Protein AF-0000000072613106 (afdb_homodimer)

Structure (mmCIF, N/CA/C/O backbone):
data_AF-0000000072613106-model_v1
#
loop_
_entity.id
_entity.type
_entity.pdbx_description
1 polymer 'Uncharacterized protein'
#
loop_
_atom_site.group_PDB
_atom_site.id
_atom_site.type_symbol
_atom_site.label_atom_id
_atom_site.label_alt_id
_atom_site.label_comp_id
_atom_site.label_asym_id
_atom_site.label_entity_id
_atom_site.label_seq_id
_atom_site.pdbx_PDB_ins_code
_atom_site.Cartn_x
_atom_site.Cartn_y
_atom_site.Cartn_z
_atom_site.occupancy
_atom_site.B_iso_or_equiv
_atom_site.auth_seq_id
_atom_site.auth_comp_id
_atom_site.auth_asym_id
_atom_site.auth_atom_id
_atom_site.pdbx_PDB_model_num
ATOM 1 N N . MET A 1 1 ? 13.992 -13 -11.875 1 25.44 1 MET A N 1
ATOM 2 C CA . MET A 1 1 ? 15.203 -13.344 -12.617 1 25.44 1 MET A CA 1
ATOM 3 C C . MET A 1 1 ? 14.852 -13.852 -14.016 1 25.44 1 MET A C 1
ATOM 5 O O . MET A 1 1 ? 14.164 -14.859 -14.156 1 25.44 1 MET A O 1
ATOM 9 N N . GLU A 1 2 ? 14.656 -12.883 -14.906 1 27.75 2 GLU A N 1
ATOM 10 C CA . GLU A 1 2 ? 14.312 -13.25 -16.266 1 27.75 2 GLU A CA 1
ATOM 11 C C . GLU A 1 2 ? 15.438 -14.047 -16.922 1 27.75 2 GLU A C 1
ATOM 13 O O . GLU A 1 2 ? 16.578 -13.594 -16.969 1 27.75 2 GLU A O 1
ATOM 18 N N . PHE A 1 3 ? 15.352 -15.25 -17 1 28.19 3 PHE A N 1
ATOM 19 C CA . PHE A 1 3 ? 16.328 -16.188 -17.531 1 28.19 3 PHE A CA 1
ATOM 20 C C . PHE A 1 3 ? 16.359 -16.125 -19.062 1 28.19 3 PHE A C 1
ATOM 22 O O . PHE A 1 3 ? 15.414 -16.562 -19.719 1 28.19 3 PHE A O 1
ATOM 29 N N . GLN A 1 4 ? 16.906 -15.07 -19.578 1 29.38 4 GLN A N 1
ATOM 30 C CA . GLN A 1 4 ? 17.109 -15.25 -21.016 1 29.38 4 GLN A CA 1
ATOM 31 C C . GLN A 1 4 ? 18.203 -16.281 -21.281 1 29.38 4 GLN A C 1
ATOM 33 O O . GLN A 1 4 ? 19.266 -16.234 -20.672 1 29.38 4 GLN A O 1
ATOM 38 N N . ILE A 1 5 ? 17.875 -17.312 -21.875 1 29.98 5 ILE A N 1
ATOM 39 C CA . ILE A 1 5 ? 18.781 -18.375 -22.281 1 29.98 5 ILE A CA 1
ATOM 40 C C . ILE A 1 5 ? 19.797 -17.844 -23.281 1 29.98 5 ILE A C 1
ATOM 42 O O . ILE A 1 5 ? 19.422 -17.281 -24.312 1 29.98 5 ILE A O 1
ATOM 46 N N . PRO A 1 6 ? 20.969 -17.469 -22.828 1 29.58 6 PRO A N 1
ATOM 47 C CA . PRO A 1 6 ? 21.953 -17.047 -23.828 1 29.58 6 PRO A CA 1
ATOM 48 C C . PRO A 1 6 ? 22.141 -18.062 -24.953 1 29.58 6 PRO A C 1
ATOM 50 O O . PRO A 1 6 ? 21.922 -19.25 -24.75 1 29.58 6 PRO A O 1
ATOM 53 N N . GLU A 1 7 ? 22.219 -17.609 -26.141 1 28.64 7 GLU A N 1
ATOM 54 C CA . GLU A 1 7 ? 22.578 -18.375 -27.328 1 28.64 7 GLU A CA 1
ATOM 55 C C . GLU A 1 7 ? 23.953 -19.031 -27.172 1 28.64 7 GLU A C 1
ATOM 57 O O . GLU A 1 7 ? 24.938 -18.344 -26.891 1 28.64 7 GLU A O 1
ATOM 62 N N . ILE A 1 8 ? 24.016 -20.234 -26.688 1 28.91 8 ILE A N 1
ATOM 63 C CA . ILE A 1 8 ? 25.234 -21.031 -26.594 1 28.91 8 ILE A CA 1
ATOM 64 C C . ILE A 1 8 ? 25.953 -21.016 -27.938 1 28.91 8 ILE A C 1
ATOM 66 O O . ILE A 1 8 ? 25.438 -21.516 -28.938 1 28.91 8 ILE A O 1
ATOM 70 N N . SER A 1 9 ? 26.75 -20 -28.25 1 27.58 9 SER A N 1
ATOM 71 C CA . SER A 1 9 ? 27.641 -20.094 -29.406 1 27.58 9 SER A CA 1
ATOM 72 C C . SER A 1 9 ? 28.547 -21.312 -29.297 1 27.58 9 SER A C 1
ATOM 74 O O . SER A 1 9 ? 29.25 -21.5 -28.312 1 27.58 9 SER A O 1
ATOM 76 N N . THR A 1 10 ? 28.312 -22.344 -30.062 1 28.14 10 THR A N 1
ATOM 77 C CA . THR A 1 10 ? 29 -23.609 -30.359 1 28.14 10 THR A CA 1
ATOM 78 C C . THR A 1 10 ? 30.406 -23.359 -30.891 1 28.14 10 THR A C 1
ATOM 80 O O . THR A 1 10 ? 30.578 -23.016 -32.062 1 28.14 10 THR A O 1
ATOM 83 N N . ASN A 1 11 ? 31.328 -22.766 -30.312 1 27.09 11 ASN A N 1
ATOM 84 C CA . ASN A 1 11 ? 32.656 -22.984 -30.859 1 27.09 11 ASN A CA 1
ATOM 85 C C . ASN A 1 11 ? 33 -24.469 -30.906 1 27.09 11 ASN A C 1
ATOM 87 O O . ASN A 1 11 ? 32.844 -25.172 -29.922 1 27.09 11 ASN A O 1
ATOM 91 N N . LYS A 1 12 ? 33.406 -25.125 -32.156 1 33.34 12 LYS A N 1
ATOM 92 C CA . LYS A 1 12 ? 33.688 -26.391 -32.812 1 33.34 12 LYS A CA 1
ATOM 93 C C . LYS A 1 12 ? 34.938 -27.062 -32.219 1 33.34 12 LYS A C 1
ATOM 95 O O . LYS A 1 12 ? 35.531 -27.938 -32.844 1 33.34 12 LYS A O 1
ATOM 100 N N . THR A 1 13 ? 35.656 -26.688 -31.297 1 31.84 13 THR A N 1
ATOM 101 C CA . THR A 1 13 ? 36.75 -27.641 -31.109 1 31.84 13 THR A CA 1
ATOM 102 C C . THR A 1 13 ? 36.188 -29.016 -30.766 1 31.84 13 THR A C 1
ATOM 104 O O . THR A 1 13 ? 35.375 -29.156 -29.859 1 31.84 13 THR A O 1
ATOM 107 N N . GLY A 1 14 ? 36.219 -30.094 -31.703 1 31.05 14 GLY A N 1
ATOM 108 C CA . GLY A 1 14 ? 35.875 -31.5 -31.844 1 31.05 14 GLY A CA 1
ATOM 109 C C . GLY A 1 14 ? 36.25 -32.344 -30.625 1 31.05 14 GLY A C 1
ATOM 110 O O . GLY A 1 14 ? 36.562 -33.531 -30.75 1 31.05 14 GLY A O 1
ATOM 111 N N . HIS A 1 15 ? 36.75 -31.938 -29.531 1 32.53 15 HIS A N 1
ATOM 112 C CA . HIS A 1 15 ? 36.969 -33.062 -28.609 1 32.53 15 HIS A CA 1
ATOM 113 C C . HIS A 1 15 ? 35.688 -33.906 -28.516 1 32.53 15 HIS A C 1
ATOM 115 O O . HIS A 1 15 ? 34.625 -33.406 -28.203 1 32.53 15 HIS A O 1
ATOM 121 N N . ASN A 1 16 ? 35.562 -35 -29.359 1 35.25 16 ASN A N 1
ATOM 122 C CA . ASN A 1 16 ? 34.656 -36.156 -29.328 1 35.25 16 ASN A CA 1
ATOM 123 C C . ASN A 1 16 ? 34.375 -36.594 -27.891 1 35.25 16 ASN A C 1
ATOM 125 O O . ASN A 1 16 ? 35.094 -37.438 -27.359 1 35.25 16 ASN A O 1
ATOM 129 N N . LEU A 1 17 ? 34.344 -35.875 -26.859 1 36.47 17 LEU A N 1
ATOM 130 C CA . LEU A 1 17 ? 33.969 -36.5 -25.594 1 36.47 17 LEU A CA 1
ATOM 131 C C . LEU A 1 17 ? 32.781 -37.438 -25.766 1 36.47 17 LEU A C 1
ATOM 133 O O . LEU A 1 17 ? 31.75 -37.031 -26.312 1 36.47 17 LEU A O 1
ATOM 137 N N . ASN A 1 18 ? 33 -38.719 -26 1 42.12 18 ASN A N 1
ATOM 138 C CA . ASN A 1 18 ? 32.094 -39.844 -25.859 1 42.12 18 ASN A CA 1
ATOM 139 C C . ASN A 1 18 ? 31.109 -39.625 -24.719 1 42.12 18 ASN A C 1
ATOM 141 O O . ASN A 1 18 ? 30.719 -40.562 -24.031 1 42.12 18 ASN A O 1
ATOM 145 N N . CYS A 1 19 ? 31.094 -38.562 -24.188 1 51.5 19 CYS A N 1
ATOM 146 C CA . CYS A 1 19 ? 30.156 -38.312 -23.109 1 51.5 19 CYS A CA 1
ATOM 147 C C . CYS A 1 19 ? 28.719 -38.438 -23.609 1 51.5 19 CYS A C 1
ATOM 149 O O . CYS A 1 19 ? 28.312 -37.75 -24.547 1 51.5 19 CYS A O 1
ATOM 151 N N . SER A 1 20 ? 28.172 -39.656 -23.5 1 61.25 20 SER A N 1
ATOM 152 C CA . SER A 1 20 ? 26.797 -40 -23.875 1 61.25 20 SER A CA 1
ATOM 153 C C . SER A 1 20 ? 25.781 -39.344 -22.953 1 61.25 20 SER A C 1
ATOM 155 O O . SER A 1 20 ? 24.672 -39.844 -22.797 1 61.25 20 SER A O 1
ATOM 157 N N . CYS A 1 21 ? 26.344 -38.25 -22.391 1 75.69 21 CYS A N 1
ATOM 158 C CA . CYS A 1 21 ? 25.328 -37.656 -21.531 1 75.69 21 CYS A CA 1
ATOM 159 C C . CYS A 1 21 ? 24.328 -36.844 -22.359 1 75.69 21 CYS A C 1
ATOM 161 O O . CYS A 1 21 ? 24.594 -36.531 -23.516 1 75.69 21 CYS A O 1
ATOM 163 N N . PHE A 1 22 ? 23.141 -36.688 -21.969 1 84.19 22 PHE A N 1
ATOM 164 C CA . PHE A 1 22 ? 22.031 -36.094 -22.672 1 84.19 22 PHE A CA 1
ATOM 165 C C . PHE A 1 22 ? 22.406 -34.688 -23.203 1 84.19 22 PHE A C 1
ATOM 167 O O . PHE A 1 22 ? 22.031 -34.312 -24.312 1 84.19 22 PHE A O 1
ATOM 174 N N . PHE A 1 23 ? 23.25 -33.938 -22.562 1 79.19 23 PHE A N 1
ATOM 175 C CA . PHE A 1 23 ? 23.578 -32.594 -22.938 1 79.19 23 PHE A CA 1
ATOM 176 C C . PHE A 1 23 ? 24.594 -32.562 -24.078 1 79.19 23 PHE A C 1
ATOM 178 O O . PHE A 1 23 ? 24.594 -31.656 -24.906 1 79.19 23 PHE A O 1
ATOM 185 N N . CYS A 1 24 ? 25.391 -33.562 -24.016 1 76.25 24 CYS A N 1
ATOM 186 C CA . CYS A 1 24 ? 26.297 -33.719 -25.156 1 76.25 24 CYS A CA 1
ATOM 187 C C . CYS A 1 24 ? 25.516 -34.062 -26.422 1 76.25 24 CYS A C 1
ATOM 189 O O . CYS A 1 24 ? 25.875 -33.625 -27.516 1 76.25 24 CYS A O 1
ATOM 191 N N . ILE A 1 25 ? 24.547 -34.906 -26.203 1 85.88 25 ILE A N 1
ATOM 192 C CA . ILE A 1 25 ? 23.672 -35.25 -27.328 1 85.88 25 ILE A CA 1
ATOM 193 C C . ILE A 1 25 ? 23.047 -34 -27.906 1 85.88 25 ILE A C 1
ATOM 195 O O . ILE A 1 25 ? 22.984 -33.812 -29.125 1 85.88 25 ILE A O 1
ATOM 199 N N . LEU A 1 26 ? 22.625 -33.062 -27.078 1 85.94 26 LEU A N 1
ATOM 200 C CA . LEU A 1 26 ? 21.953 -31.828 -27.484 1 85.94 26 LEU A CA 1
ATOM 201 C C . LEU A 1 26 ? 22.922 -30.922 -28.25 1 85.94 26 LEU A C 1
ATOM 203 O O . LEU A 1 26 ? 22.484 -30.109 -29.078 1 85.94 26 LEU A O 1
ATOM 207 N N . SER A 1 27 ? 24.234 -31.109 -27.984 1 78.81 27 SER A N 1
ATOM 208 C CA . SER A 1 27 ? 25.25 -30.266 -28.609 1 78.81 27 SER A CA 1
ATOM 209 C C . SER A 1 27 ? 25.672 -30.828 -29.969 1 78.81 27 SER A C 1
ATOM 211 O O . SER A 1 27 ? 26.5 -30.219 -30.656 1 78.81 27 SER A O 1
ATOM 213 N N . GLU A 1 28 ? 25.141 -31.984 -30.297 1 82.31 28 GLU A N 1
ATOM 214 C CA . GLU A 1 28 ? 25.422 -32.594 -31.609 1 82.31 28 GLU A CA 1
ATOM 215 C C . GLU A 1 28 ? 25 -31.656 -32.75 1 82.31 28 GLU A C 1
ATOM 217 O O . GLU A 1 28 ? 23.875 -31.141 -32.75 1 82.31 28 GLU A O 1
ATOM 222 N N . THR A 1 29 ? 25.891 -31.344 -33.688 1 83.44 29 THR A N 1
ATOM 223 C CA . THR A 1 29 ? 25.703 -30.328 -34.719 1 83.44 29 THR A CA 1
ATOM 224 C C . THR A 1 29 ? 24.922 -30.906 -35.906 1 83.44 29 THR A C 1
ATOM 226 O O . THR A 1 29 ? 24.281 -30.156 -36.656 1 83.44 29 THR A O 1
ATOM 229 N N . VAL A 1 30 ? 25.062 -32.219 -36.156 1 88.94 30 VAL A N 1
ATOM 230 C CA . VAL A 1 30 ? 24.328 -32.844 -37.25 1 88.94 30 VAL A CA 1
ATOM 231 C C . VAL A 1 30 ? 22.906 -33.188 -36.812 1 88.94 30 VAL A C 1
ATOM 233 O O . VAL A 1 30 ? 22.703 -34.062 -35.969 1 88.94 30 VAL A O 1
ATOM 236 N N . PRO A 1 31 ? 21.938 -32.625 -37.375 1 89.81 31 PRO A N 1
ATOM 237 C CA . PRO A 1 31 ? 20.562 -32.719 -36.906 1 89.81 31 PRO A CA 1
ATOM 238 C C . PRO A 1 31 ? 20.016 -34.156 -36.969 1 89.81 31 PRO A C 1
ATOM 240 O O . PRO A 1 31 ? 19.328 -34.594 -36.031 1 89.81 31 PRO A O 1
ATOM 243 N N . SER A 1 32 ? 20.344 -34.875 -38 1 91.56 32 SER A N 1
ATOM 244 C CA . SER A 1 32 ? 19.812 -36.219 -38.125 1 91.56 32 SER A CA 1
ATOM 245 C C . SER A 1 32 ? 20.375 -37.156 -37.062 1 91.56 32 SER A C 1
ATOM 247 O O . SER A 1 32 ? 19.656 -37.969 -36.5 1 91.56 32 SER A O 1
ATOM 249 N N . VAL A 1 33 ? 21.625 -36.938 -36.75 1 91.56 33 VAL A N 1
ATOM 250 C CA . VAL A 1 33 ? 22.266 -37.75 -35.719 1 91.56 33 VAL A CA 1
ATOM 251 C C . VAL A 1 33 ? 21.75 -37.344 -34.344 1 91.56 33 VAL A C 1
ATOM 253 O O . VAL A 1 33 ? 21.469 -38.219 -33.531 1 91.56 33 VAL A O 1
ATOM 256 N N . ARG A 1 34 ? 21.578 -36.125 -34.156 1 92.31 34 ARG A N 1
ATOM 257 C CA . ARG A 1 34 ? 21.078 -35.594 -32.875 1 92.31 34 ARG A CA 1
ATOM 258 C C . ARG A 1 34 ? 19.672 -36.125 -32.594 1 92.31 34 ARG A C 1
ATOM 260 O O . ARG A 1 34 ? 19.422 -36.625 -31.484 1 92.31 34 ARG A O 1
ATOM 267 N N . ARG A 1 35 ? 18.859 -36.125 -33.562 1 94.56 35 ARG A N 1
ATOM 268 C CA . ARG A 1 35 ? 17.469 -36.562 -33.406 1 94.56 35 ARG A CA 1
ATOM 269 C C . ARG A 1 35 ? 17.406 -38.062 -33.094 1 94.56 35 ARG A C 1
ATOM 271 O O . ARG A 1 35 ? 16.625 -38.469 -32.219 1 94.56 35 ARG A O 1
ATOM 278 N N . THR A 1 36 ? 18.219 -38.781 -33.781 1 94.62 36 THR A N 1
ATOM 279 C CA . THR A 1 36 ? 18.219 -40.219 -33.562 1 94.62 36 THR A CA 1
ATOM 280 C C . THR A 1 36 ? 18.703 -40.531 -32.125 1 94.62 36 THR A C 1
ATOM 282 O O . THR A 1 36 ? 18.141 -41.406 -31.469 1 94.62 36 THR A O 1
ATOM 285 N N . LYS A 1 37 ? 19.609 -39.812 -31.734 1 93.56 37 LYS A N 1
ATOM 286 C CA . LYS A 1 37 ? 20.172 -40.062 -30.391 1 93.56 37 LYS A CA 1
ATOM 287 C C . LYS A 1 37 ? 19.188 -39.625 -29.312 1 93.56 37 LYS A C 1
ATOM 289 O O . LYS A 1 37 ? 19.078 -40.281 -28.281 1 93.56 37 LYS A O 1
ATOM 294 N N . ILE A 1 38 ? 18.547 -38.531 -29.5 1 95.12 38 ILE A N 1
ATOM 295 C CA . ILE A 1 38 ? 17.562 -38.062 -28.547 1 95.12 38 ILE A CA 1
ATOM 296 C C . ILE A 1 38 ? 16.422 -39.062 -28.438 1 95.12 38 ILE A C 1
ATOM 298 O O . ILE A 1 38 ? 16 -39.406 -27.328 1 95.12 38 ILE A O 1
ATOM 302 N N . ALA A 1 39 ? 15.977 -39.562 -29.578 1 96.06 39 ALA A N 1
ATOM 303 C CA . ALA A 1 39 ? 14.891 -40.531 -29.594 1 96.06 39 ALA A CA 1
ATOM 304 C C . ALA A 1 39 ? 15.289 -41.812 -28.844 1 96.06 39 ALA A C 1
ATOM 306 O O . ALA A 1 39 ? 14.484 -42.375 -28.094 1 96.06 39 ALA A O 1
ATOM 307 N N . LYS A 1 40 ? 16.469 -42.188 -29.094 1 94.5 40 LYS A N 1
ATOM 308 C CA . LYS A 1 40 ? 16.969 -43.375 -28.406 1 94.5 40 LYS A CA 1
ATOM 309 C C . LYS A 1 40 ? 17.078 -43.125 -26.891 1 94.5 40 LYS A C 1
ATOM 311 O O . LYS A 1 40 ? 16.766 -44.031 -26.094 1 94.5 40 LYS A O 1
ATOM 316 N N . TYR A 1 41 ? 17.516 -42 -26.562 1 94.31 41 TYR A N 1
ATOM 317 C CA . TYR A 1 41 ? 17.656 -41.656 -25.156 1 94.31 41 TYR A CA 1
ATOM 318 C C . TYR A 1 41 ? 16.297 -41.719 -24.453 1 94.31 41 TYR A C 1
ATOM 320 O O . TYR A 1 41 ? 16.188 -42.25 -23.359 1 94.31 41 TYR A O 1
ATOM 328 N N . PHE A 1 42 ? 15.273 -41.156 -25.062 1 96.38 42 PHE A N 1
ATOM 329 C CA . PHE A 1 42 ? 13.938 -41.125 -24.469 1 96.38 42 PHE A CA 1
ATOM 330 C C . PHE A 1 42 ? 13.367 -42.531 -24.328 1 96.38 42 PHE A C 1
ATOM 332 O O . PHE A 1 42 ? 12.648 -42.812 -23.375 1 96.38 42 PHE A O 1
ATOM 339 N N . LYS A 1 43 ? 13.727 -43.344 -25.219 1 94.88 43 LYS A N 1
ATOM 340 C CA . LYS A 1 43 ? 13.242 -44.719 -25.188 1 94.88 43 LYS A CA 1
ATOM 341 C C . LYS A 1 43 ? 13.922 -45.5 -24.062 1 94.88 43 LYS A C 1
ATOM 343 O O . LYS A 1 43 ? 13.297 -46.344 -23.438 1 94.88 43 LYS A O 1
ATOM 348 N N . GLN A 1 44 ? 15.133 -45.188 -23.766 1 93.5 44 GLN A N 1
ATOM 349 C CA . GLN A 1 44 ? 15.93 -45.969 -22.844 1 93.5 44 GLN A CA 1
ATOM 350 C C . GLN A 1 44 ? 15.836 -45.438 -21.422 1 93.5 44 GLN A C 1
ATOM 352 O O . GLN A 1 44 ? 16.047 -46.156 -20.453 1 93.5 44 GLN A O 1
ATOM 357 N N . MET A 1 45 ? 15.5 -44.188 -21.281 1 94.06 45 MET A N 1
ATOM 358 C CA . MET A 1 45 ? 15.562 -43.5 -19.984 1 94.06 45 MET A CA 1
ATOM 359 C C . MET A 1 45 ? 14.711 -44.219 -18.953 1 94.06 45 MET A C 1
ATOM 361 O O . MET A 1 45 ? 15.188 -44.5 -17.844 1 94.06 45 MET A O 1
ATOM 365 N N . PRO A 1 46 ? 13.461 -44.656 -19.266 1 94.06 46 PRO A N 1
ATOM 366 C CA . PRO A 1 46 ? 12.648 -45.312 -18.234 1 94.06 46 PRO A CA 1
ATOM 367 C C . PRO A 1 46 ? 13.172 -46.719 -17.875 1 94.06 46 PRO A C 1
ATOM 369 O O . PRO A 1 46 ? 12.797 -47.25 -16.844 1 94.06 46 PRO A O 1
ATOM 372 N N . LEU A 1 47 ? 14.031 -47.188 -18.688 1 91.25 47 LEU A N 1
ATOM 373 C CA . LEU A 1 47 ? 14.516 -48.531 -18.5 1 91.25 47 LEU A CA 1
ATOM 374 C C . LEU A 1 47 ? 15.836 -48.562 -17.734 1 91.25 47 LEU A C 1
ATOM 376 O O . LEU A 1 47 ? 16.25 -49.594 -17.203 1 91.25 47 LEU A O 1
ATOM 380 N N . ARG A 1 48 ? 16.453 -47.438 -17.609 1 85.94 48 ARG A N 1
ATOM 381 C CA . ARG A 1 48 ? 17.766 -47.344 -16.969 1 85.94 48 ARG A CA 1
ATOM 382 C C . ARG A 1 48 ? 17.672 -46.688 -15.602 1 85.94 48 ARG A C 1
ATOM 384 O O . ARG A 1 48 ? 16.781 -45.875 -15.352 1 85.94 48 ARG A O 1
ATOM 391 N N . ASN A 1 49 ? 18.562 -47.219 -14.789 1 83 49 ASN A N 1
ATOM 392 C CA . ASN A 1 49 ? 18.719 -46.562 -13.484 1 83 49 ASN A CA 1
ATOM 393 C C . ASN A 1 49 ? 19.938 -45.656 -13.438 1 83 49 ASN A C 1
ATOM 395 O O . ASN A 1 49 ? 21.047 -46.125 -13.211 1 83 49 ASN A O 1
ATOM 399 N N . ASN A 1 50 ? 19.75 -44.469 -13.828 1 80.38 50 ASN A N 1
ATOM 400 C CA . ASN A 1 50 ? 20.828 -43.469 -13.859 1 80.38 50 ASN A CA 1
ATOM 401 C C . ASN A 1 50 ? 20.578 -42.344 -12.898 1 80.38 50 ASN A C 1
ATOM 403 O O . ASN A 1 50 ? 19.484 -41.781 -12.859 1 80.38 50 ASN A O 1
ATOM 407 N N . GLN A 1 51 ? 21.578 -42 -12.242 1 77.5 51 GLN A N 1
ATOM 408 C CA . GLN A 1 51 ? 21.5 -40.938 -11.234 1 77.5 51 GLN A CA 1
ATOM 409 C C . GLN A 1 51 ? 21.344 -39.562 -11.875 1 77.5 51 GLN A C 1
ATOM 411 O O . GLN A 1 51 ? 20.891 -38.625 -11.234 1 77.5 51 GLN A O 1
ATOM 416 N N . GLU A 1 52 ? 21.578 -39.5 -13.148 1 81.06 52 GLU A N 1
ATOM 417 C CA . GLU A 1 52 ? 21.609 -38.188 -13.812 1 81.06 52 GLU A CA 1
ATOM 418 C C . GLU A 1 52 ? 20.25 -37.844 -14.391 1 81.06 52 GLU A C 1
ATOM 420 O O . GLU A 1 52 ? 20.062 -36.75 -14.93 1 81.06 52 GLU A O 1
ATOM 425 N N . HIS A 1 53 ? 19.328 -38.75 -14.188 1 88.25 53 HIS A N 1
ATOM 426 C CA . HIS A 1 53 ? 18.016 -38.531 -14.812 1 88.25 53 HIS A CA 1
ATOM 427 C C . HIS A 1 53 ? 17.359 -37.281 -14.297 1 88.25 53 HIS A C 1
ATOM 429 O O . HIS A 1 53 ? 16.719 -36.531 -15.07 1 88.25 53 HIS A O 1
ATOM 435 N N . VAL A 1 54 ? 17.562 -37 -13.086 1 88.38 54 VAL A N 1
ATOM 436 C CA . VAL A 1 54 ? 16.906 -35.812 -12.492 1 88.38 54 VAL A CA 1
ATOM 437 C C . VAL A 1 54 ? 17.484 -34.531 -13.102 1 88.38 54 VAL A C 1
ATOM 439 O O . VAL A 1 54 ? 16.734 -33.625 -13.43 1 88.38 54 VAL A O 1
ATOM 442 N N . LEU A 1 55 ? 18.734 -34.5 -13.25 1 83.69 55 LEU A N 1
ATOM 443 C CA . LEU A 1 55 ? 19.391 -33.344 -13.852 1 83.69 55 LEU A CA 1
ATOM 444 C C . LEU A 1 55 ? 18.922 -33.156 -15.297 1 83.69 55 LEU A C 1
ATOM 446 O O . LEU A 1 55 ? 18.688 -32 -15.734 1 83.69 55 LEU A O 1
ATOM 450 N N . VAL A 1 56 ? 18.844 -34.188 -15.961 1 88.75 56 VAL A N 1
ATOM 451 C CA . VAL A 1 56 ? 18.406 -34.156 -17.344 1 88.75 56 VAL A CA 1
ATOM 452 C C . VAL A 1 56 ? 16.969 -33.656 -17.438 1 88.75 56 VAL A C 1
ATOM 454 O O . VAL A 1 56 ? 16.672 -32.781 -18.234 1 88.75 56 VAL A O 1
ATOM 457 N N . LEU A 1 57 ? 16.125 -34.219 -16.578 1 93.38 57 LEU A N 1
ATOM 458 C CA . LEU A 1 57 ? 14.711 -33.844 -16.609 1 93.38 57 LEU A CA 1
ATOM 459 C C . LEU A 1 57 ? 14.523 -32.375 -16.203 1 93.38 57 LEU A C 1
ATOM 461 O O . LEU A 1 57 ? 13.68 -31.688 -16.766 1 93.38 57 LEU A O 1
ATOM 465 N N . SER A 1 58 ? 15.258 -31.984 -15.242 1 88.69 58 SER A N 1
ATOM 466 C CA . SER A 1 58 ? 15.227 -30.578 -14.852 1 88.69 58 SER A CA 1
ATOM 467 C C . SER A 1 58 ? 15.641 -29.672 -16.016 1 88.69 58 SER A C 1
ATOM 469 O O . SER A 1 58 ? 15.023 -28.625 -16.234 1 88.69 58 SER A O 1
ATOM 471 N N . GLY A 1 59 ? 16.641 -30.047 -16.703 1 85.75 59 GLY A N 1
ATOM 472 C CA . GLY A 1 59 ? 17.078 -29.312 -17.875 1 85.75 59 GLY A CA 1
ATOM 473 C C . GLY A 1 59 ? 16.031 -29.281 -18.969 1 85.75 59 GLY A C 1
ATOM 474 O O . GLY A 1 59 ? 15.805 -28.234 -19.578 1 85.75 59 GLY A O 1
ATOM 475 N N . ILE A 1 60 ? 15.414 -30.422 -19.234 1 92.5 60 ILE A N 1
ATOM 476 C CA . ILE A 1 60 ? 14.375 -30.516 -20.25 1 92.5 60 ILE A CA 1
ATOM 477 C C . ILE A 1 60 ? 13.195 -29.625 -19.875 1 92.5 60 ILE A C 1
ATOM 479 O O . ILE A 1 60 ? 12.609 -28.953 -20.734 1 92.5 60 ILE A O 1
ATOM 483 N N . TRP A 1 61 ? 12.844 -29.656 -18.641 1 93.44 61 TRP A N 1
ATOM 484 C CA . TRP A 1 61 ? 11.758 -28.797 -18.188 1 93.44 61 TRP A CA 1
ATOM 485 C C . TRP A 1 61 ? 12.07 -27.328 -18.453 1 93.44 61 TRP A C 1
ATOM 487 O O . TRP A 1 61 ? 11.203 -26.578 -18.922 1 93.44 61 TRP A O 1
ATOM 497 N N . LYS A 1 62 ? 13.227 -26.938 -18.188 1 86.25 62 LYS A N 1
ATOM 498 C CA . LYS A 1 62 ? 13.633 -25.562 -18.453 1 86.25 62 LYS A CA 1
ATOM 499 C C . LYS A 1 62 ? 13.484 -25.219 -19.938 1 86.25 62 LYS A C 1
ATOM 501 O O . LYS A 1 62 ? 13.031 -24.141 -20.297 1 86.25 62 LYS A O 1
ATOM 506 N N . ILE A 1 63 ? 13.891 -26.109 -20.719 1 89.19 63 ILE A N 1
ATOM 507 C CA . ILE A 1 63 ? 13.781 -25.922 -22.172 1 89.19 63 ILE A CA 1
ATOM 508 C C . ILE A 1 63 ? 12.305 -25.828 -22.562 1 89.19 63 ILE A C 1
ATOM 510 O O . ILE A 1 63 ? 11.922 -24.984 -23.375 1 89.19 63 ILE A O 1
ATOM 514 N N . ALA A 1 64 ? 11.531 -26.688 -21.953 1 93.5 64 ALA A N 1
ATOM 515 C CA . ALA A 1 64 ? 10.102 -26.719 -22.25 1 93.5 64 ALA A CA 1
ATOM 516 C C . ALA A 1 64 ? 9.438 -25.406 -21.859 1 93.5 64 ALA A C 1
ATOM 518 O O . ALA A 1 64 ? 8.523 -24.938 -22.547 1 93.5 64 ALA A O 1
ATOM 519 N N . MET A 1 65 ? 9.859 -24.812 -20.859 1 90.19 65 MET A N 1
ATOM 520 C CA . MET A 1 65 ? 9.289 -23.562 -20.375 1 90.19 65 MET A CA 1
ATOM 521 C C . MET A 1 65 ? 9.719 -22.391 -21.266 1 90.19 65 MET A C 1
ATOM 523 O O . MET A 1 65 ? 8.938 -21.469 -21.5 1 90.19 65 MET A O 1
ATOM 527 N N . THR A 1 66 ? 10.859 -22.469 -21.734 1 85.31 66 THR A N 1
ATOM 528 C CA . THR A 1 66 ? 11.406 -21.391 -22.531 1 85.31 66 THR A CA 1
ATOM 529 C C . THR A 1 66 ? 10.93 -21.484 -23.984 1 85.31 66 THR A C 1
ATOM 531 O O . THR A 1 66 ? 10.727 -20.469 -24.641 1 85.31 66 THR A O 1
ATOM 534 N N . LYS A 1 67 ? 10.867 -22.734 -24.469 1 91.94 67 LYS A N 1
ATOM 535 C CA . LYS A 1 67 ? 10.422 -22.969 -25.828 1 91.94 67 LYS A CA 1
ATOM 536 C C . LYS A 1 67 ? 9.289 -23.984 -25.875 1 91.94 67 LYS A C 1
ATOM 538 O O . LYS A 1 67 ? 9.445 -25.062 -26.453 1 91.94 67 LYS A O 1
ATOM 543 N N . PRO A 1 68 ? 8.203 -23.594 -25.422 1 92.94 68 PRO A N 1
ATOM 544 C CA . PRO A 1 68 ? 7.094 -24.562 -25.312 1 92.94 68 PRO A CA 1
ATOM 545 C C . PRO A 1 68 ? 6.547 -24.984 -26.672 1 92.94 68 PRO A C 1
ATOM 547 O O . PRO A 1 68 ? 5.895 -26.031 -26.766 1 92.94 68 PRO A O 1
ATOM 550 N N . ASN A 1 69 ? 6.863 -24.297 -27.75 1 95.06 69 ASN A N 1
ATOM 551 C CA . ASN A 1 69 ? 6.301 -24.594 -29.062 1 95.06 69 ASN A CA 1
ATOM 552 C C . ASN A 1 69 ? 7.305 -25.312 -29.953 1 95.06 69 ASN A C 1
ATOM 554 O O . ASN A 1 69 ? 7.004 -25.641 -31.094 1 95.06 69 ASN A O 1
ATOM 558 N N . ASP A 1 70 ? 8.523 -25.609 -29.422 1 95.31 70 ASP A N 1
ATOM 559 C CA . ASP A 1 70 ? 9.531 -26.344 -30.188 1 95.31 70 ASP A CA 1
ATOM 560 C C . ASP A 1 70 ? 9.125 -27.812 -30.359 1 95.31 70 ASP A C 1
ATOM 562 O O . ASP A 1 70 ? 8.938 -28.531 -29.375 1 95.31 70 ASP A O 1
ATOM 566 N N . PRO A 1 71 ? 9.039 -28.344 -31.562 1 95.88 71 PRO A N 1
ATOM 567 C CA . PRO A 1 71 ? 8.523 -29.688 -31.797 1 95.88 71 PRO A CA 1
ATOM 568 C C . PRO A 1 71 ? 9.586 -30.766 -31.656 1 95.88 71 PRO A C 1
ATOM 570 O O . PRO A 1 71 ? 9.266 -31.969 -31.672 1 95.88 71 PRO A O 1
ATOM 573 N N . GLU A 1 72 ? 10.758 -30.422 -31.422 1 95.5 72 GLU A N 1
ATOM 574 C CA . GLU A 1 72 ? 11.844 -31.391 -31.453 1 95.5 72 GLU A CA 1
ATOM 575 C C . GLU A 1 72 ? 11.602 -32.531 -30.469 1 95.5 72 GLU A C 1
ATOM 577 O O . GLU A 1 72 ? 11.453 -33.688 -30.859 1 95.5 72 GLU A O 1
ATOM 582 N N . PHE A 1 73 ? 11.453 -32.219 -29.219 1 97.12 73 PHE A N 1
ATOM 583 C CA . PHE A 1 73 ? 11.312 -33.25 -28.203 1 97.12 73 PHE A CA 1
ATOM 584 C C . PHE A 1 73 ? 9.953 -33.938 -28.312 1 97.12 73 PHE A C 1
ATOM 586 O O . PHE A 1 73 ? 9.875 -35.188 -28.266 1 97.12 73 PHE A O 1
ATOM 593 N N . PRO A 1 74 ? 8.867 -33.219 -28.5 1 97.44 74 PRO A N 1
ATOM 594 C CA . PRO A 1 74 ? 7.559 -33.875 -28.672 1 97.44 74 PRO A CA 1
ATOM 595 C C . PRO A 1 74 ? 7.523 -34.844 -29.828 1 97.44 74 PRO A C 1
ATOM 597 O O . PRO A 1 74 ? 6.828 -35.875 -29.75 1 97.44 74 PRO A O 1
ATOM 600 N N . SER A 1 75 ? 8.281 -34.594 -30.844 1 96.81 75 SER A N 1
ATOM 601 C CA . SER A 1 75 ? 8.281 -35.469 -32 1 96.81 75 SER A CA 1
ATOM 602 C C . SER A 1 75 ? 9.188 -36.688 -31.797 1 96.81 75 SER A C 1
ATOM 604 O O . SER A 1 75 ? 9.117 -37.656 -32.531 1 96.81 75 SER A O 1
ATOM 606 N N . LEU A 1 76 ? 9.953 -36.656 -30.734 1 97.31 76 LEU A N 1
ATOM 607 C CA . LEU A 1 76 ? 10.969 -37.688 -30.578 1 97.31 76 LEU A CA 1
ATOM 608 C C . LEU A 1 76 ? 10.633 -38.594 -29.391 1 97.31 76 LEU A C 1
ATOM 610 O O . LEU A 1 76 ? 11.516 -39.25 -28.844 1 97.31 76 LEU A O 1
ATOM 614 N N . GLY A 1 77 ? 9.367 -38.562 -28.875 1 97.12 77 GLY A N 1
ATOM 615 C CA . GLY A 1 77 ? 8.898 -39.562 -27.922 1 97.12 77 GLY A CA 1
ATOM 616 C C . GLY A 1 77 ? 8.977 -39.062 -26.484 1 97.12 77 GLY A C 1
ATOM 617 O O . GLY A 1 77 ? 8.969 -39.875 -25.547 1 97.12 77 GLY A O 1
ATOM 618 N N . ILE A 1 78 ? 9.055 -37.75 -26.266 1 98.19 78 ILE A N 1
ATOM 619 C CA . ILE A 1 78 ? 9.219 -37.219 -24.906 1 98.19 78 ILE A CA 1
ATOM 620 C C . ILE A 1 78 ? 8 -37.594 -24.062 1 98.19 78 ILE A C 1
ATOM 622 O O . ILE A 1 78 ? 8.133 -37.906 -22.875 1 98.19 78 ILE A O 1
ATOM 626 N N . PHE A 1 79 ? 6.836 -37.594 -24.625 1 98.69 79 PHE A N 1
ATOM 627 C CA . PHE A 1 79 ? 5.617 -37.844 -23.859 1 98.69 79 PHE A CA 1
ATOM 628 C C . PHE A 1 79 ? 5.551 -39.281 -23.391 1 98.69 79 PHE A C 1
ATOM 630 O O . PHE A 1 79 ? 5.203 -39.562 -22.25 1 98.69 79 PHE A O 1
ATOM 637 N N . THR A 1 80 ? 5.879 -40.188 -24.281 1 98.31 80 THR A N 1
ATOM 638 C CA . THR A 1 80 ? 5.914 -41.594 -23.891 1 98.31 80 THR A CA 1
ATOM 639 C C . THR A 1 80 ? 6.918 -41.812 -22.766 1 98.31 80 THR A C 1
ATOM 641 O O . THR A 1 80 ? 6.645 -42.562 -21.828 1 98.31 80 THR A O 1
ATOM 644 N N . CYS A 1 81 ? 8.031 -41.188 -22.953 1 98.12 81 CYS A N 1
ATOM 645 C CA . CYS A 1 81 ? 9.078 -41.281 -21.938 1 98.12 81 CYS A CA 1
ATOM 646 C C . CYS A 1 81 ? 8.57 -40.781 -20.594 1 98.12 81 CYS A C 1
ATOM 648 O O . CYS A 1 81 ? 8.727 -41.438 -19.578 1 98.12 81 CYS A O 1
ATOM 650 N N . MET A 1 82 ? 7.988 -39.562 -20.562 1 98.69 82 MET A N 1
ATOM 651 C CA . MET A 1 82 ? 7.477 -38.969 -19.328 1 98.69 82 MET A CA 1
ATOM 652 C C . MET A 1 82 ? 6.398 -39.844 -18.703 1 98.69 82 MET A C 1
ATOM 654 O O . MET A 1 82 ? 6.363 -40.031 -17.484 1 98.69 82 MET A O 1
ATOM 658 N N . ALA A 1 83 ? 5.488 -40.406 -19.531 1 98.5 83 ALA A N 1
ATOM 659 C CA . ALA A 1 83 ? 4.414 -41.281 -19.062 1 98.5 83 ALA A CA 1
ATOM 660 C C . ALA A 1 83 ? 4.973 -42.5 -18.344 1 98.5 83 ALA A C 1
ATOM 662 O O . ALA A 1 83 ? 4.504 -42.844 -17.266 1 98.5 83 ALA A O 1
ATOM 663 N N . LYS A 1 84 ? 5.938 -43.062 -18.922 1 98.06 84 LYS A N 1
ATOM 664 C CA . LYS A 1 84 ? 6.551 -44.25 -18.344 1 98.06 84 LYS A CA 1
ATOM 665 C C . LYS A 1 84 ? 7.254 -43.938 -17.031 1 98.06 84 LYS A C 1
ATOM 667 O O . LYS A 1 84 ? 7.211 -44.719 -16.094 1 98.06 84 LYS A O 1
ATOM 672 N N . LEU A 1 85 ? 7.902 -42.812 -17.031 1 97.94 85 LEU A N 1
ATOM 673 C CA . LEU A 1 85 ? 8.625 -42.438 -15.828 1 97.94 85 LEU A CA 1
ATOM 674 C C . LEU A 1 85 ? 7.668 -42.188 -14.672 1 97.94 85 LEU A C 1
ATOM 676 O O . LEU A 1 85 ? 7.938 -42.594 -13.539 1 97.94 85 LEU A O 1
ATOM 680 N N . ILE A 1 86 ? 6.562 -41.469 -14.906 1 98.38 86 ILE A N 1
ATOM 681 C CA . ILE A 1 86 ? 5.57 -41.25 -13.867 1 98.38 86 ILE A CA 1
ATOM 682 C C . ILE A 1 86 ? 4.996 -42.594 -13.391 1 98.38 86 ILE A C 1
ATOM 684 O O . ILE A 1 86 ? 4.891 -42.844 -12.188 1 98.38 86 ILE A O 1
ATOM 688 N N . SER A 1 87 ? 4.688 -43.469 -14.336 1 97.81 87 SER A N 1
ATOM 689 C CA . SER A 1 87 ? 4.133 -44.781 -13.992 1 97.81 87 SER A CA 1
ATOM 690 C C . SER A 1 87 ? 5.094 -45.594 -13.117 1 97.81 87 SER A C 1
ATOM 692 O O . SER A 1 87 ? 4.68 -46.219 -12.141 1 97.81 87 SER A O 1
ATOM 694 N N . LYS A 1 88 ? 6.297 -45.531 -13.492 1 97 88 LYS A N 1
ATOM 695 C CA . LYS A 1 88 ? 7.316 -46.219 -12.711 1 97 88 LYS A CA 1
ATOM 696 C C . LYS A 1 88 ? 7.414 -45.625 -11.297 1 97 88 LYS A C 1
ATOM 698 O O . LYS A 1 88 ? 7.543 -46.375 -10.32 1 97 88 LYS A O 1
ATOM 703 N N . GLY A 1 89 ? 7.359 -44.375 -11.211 1 96.44 89 GLY A N 1
ATOM 704 C CA . GLY A 1 89 ? 7.438 -43.719 -9.922 1 96.44 89 GLY A CA 1
ATOM 705 C C . GLY A 1 89 ? 6.277 -44.062 -9 1 96.44 89 GLY A C 1
ATOM 706 O O . GLY A 1 89 ? 6.457 -44.188 -7.785 1 96.44 89 GLY A O 1
ATOM 707 N N . VAL A 1 90 ? 5.109 -44.219 -9.523 1 97.12 90 VAL A N 1
ATOM 708 C CA . VAL A 1 90 ? 3.91 -44.469 -8.727 1 97.12 90 VAL A CA 1
ATOM 709 C C . VAL A 1 90 ? 3.822 -45.938 -8.367 1 97.12 90 VAL A C 1
ATOM 711 O O . VAL A 1 90 ? 3.246 -46.312 -7.34 1 97.12 90 VAL A O 1
ATOM 714 N N . THR A 1 91 ? 4.418 -46.875 -9.125 1 96.31 91 THR A N 1
ATOM 715 C CA . THR A 1 91 ? 4.23 -48.281 -8.938 1 96.31 91 THR A CA 1
ATOM 716 C C . THR A 1 91 ? 5.449 -48.906 -8.258 1 96.31 91 THR A C 1
ATOM 718 O O . THR A 1 91 ? 5.34 -49.938 -7.594 1 96.31 91 THR A O 1
ATOM 721 N N . ASP A 1 92 ? 6.621 -48.375 -8.461 1 95.94 92 ASP A N 1
ATOM 722 C CA . ASP A 1 92 ? 7.859 -48.938 -7.926 1 95.94 92 ASP A CA 1
ATOM 723 C C . ASP A 1 92 ? 8.445 -48.031 -6.844 1 95.94 92 ASP A C 1
ATOM 725 O O . ASP A 1 92 ? 9.328 -47.219 -7.117 1 95.94 92 ASP A O 1
ATOM 729 N N . ARG A 1 93 ? 8.125 -48.375 -5.637 1 94.81 93 ARG A N 1
ATOM 730 C CA . ARG A 1 93 ? 8.539 -47.562 -4.504 1 94.81 93 ARG A CA 1
ATOM 731 C C . ARG A 1 93 ? 10.039 -47.656 -4.273 1 94.81 93 ARG A C 1
ATOM 733 O O . ARG A 1 93 ? 10.688 -46.656 -3.91 1 94.81 93 ARG A O 1
ATOM 740 N N . SER A 1 94 ? 10.57 -48.812 -4.43 1 94.44 94 SER A N 1
ATOM 741 C CA . SER A 1 94 ? 12 -49 -4.238 1 94.44 94 SER A CA 1
ATOM 742 C C . SER A 1 94 ? 12.812 -48.188 -5.227 1 94.44 94 SER A C 1
ATOM 744 O O . SER A 1 94 ? 13.82 -47.562 -4.855 1 94.44 94 SER A O 1
ATOM 746 N N . TRP A 1 95 ? 12.305 -48.125 -6.375 1 95.12 95 TRP A N 1
ATOM 747 C CA . TRP A 1 95 ? 12.977 -47.312 -7.387 1 95.12 95 TRP A CA 1
ATOM 748 C C . TRP A 1 95 ? 12.844 -45.844 -7.066 1 95.12 95 TRP A C 1
ATOM 750 O O . TRP A 1 95 ? 13.805 -45.094 -7.203 1 95.12 95 TRP A O 1
ATOM 760 N N . LEU A 1 96 ? 11.711 -45.438 -6.637 1 95.06 96 LEU A N 1
ATOM 761 C CA . LEU A 1 96 ? 11.406 -44.031 -6.371 1 95.06 96 LEU A CA 1
ATOM 762 C C . LEU A 1 96 ? 12.328 -43.469 -5.293 1 95.06 96 LEU A C 1
ATOM 764 O O . LEU A 1 96 ? 12.734 -42.312 -5.359 1 95.06 96 LEU A O 1
ATOM 768 N N . LEU A 1 97 ? 12.648 -44.344 -4.355 1 93.38 97 LEU A N 1
ATOM 769 C CA . LEU A 1 97 ? 13.406 -43.875 -3.195 1 93.38 97 LEU A CA 1
ATOM 770 C C . LEU A 1 97 ? 14.906 -44 -3.445 1 93.38 97 LEU A C 1
ATOM 772 O O . LEU A 1 97 ? 15.711 -43.562 -2.621 1 93.38 97 LEU A O 1
ATOM 776 N N . ARG A 1 98 ? 15.195 -44.5 -4.629 1 91.69 98 ARG A N 1
ATOM 777 C CA . ARG A 1 98 ? 16.609 -44.625 -4.977 1 91.69 98 ARG A CA 1
ATOM 778 C C . ARG A 1 98 ? 17.141 -43.312 -5.508 1 91.69 98 ARG A C 1
ATOM 780 O O . ARG A 1 98 ? 16.5 -42.656 -6.328 1 91.69 98 ARG A O 1
ATOM 787 N N . HIS A 1 99 ? 18.312 -42.875 -4.992 1 88.56 99 HIS A N 1
ATOM 788 C CA . HIS A 1 99 ? 19 -41.656 -5.418 1 88.56 99 HIS A CA 1
ATOM 789 C C . HIS A 1 99 ? 18.062 -40.469 -5.375 1 88.56 99 HIS A C 1
ATOM 791 O O . HIS A 1 99 ? 17.469 -40.156 -4.336 1 88.56 99 HIS A O 1
ATOM 797 N N . GLN A 1 100 ? 17.969 -39.812 -6.512 1 89.31 100 GLN A N 1
ATOM 798 C CA . GLN A 1 100 ? 17.141 -38.594 -6.586 1 89.31 100 GLN A CA 1
ATOM 799 C C . GLN A 1 100 ? 15.891 -38.844 -7.426 1 89.31 100 GLN A C 1
ATOM 801 O O . GLN A 1 100 ? 15.289 -37.906 -7.941 1 89.31 100 GLN A O 1
ATOM 806 N N . ASN A 1 101 ? 15.492 -40.094 -7.473 1 93.5 101 ASN A N 1
ATOM 807 C CA . ASN A 1 101 ? 14.383 -40.469 -8.344 1 93.5 101 ASN A CA 1
ATOM 808 C C . ASN A 1 101 ? 13.07 -39.875 -7.848 1 93.5 101 ASN A C 1
ATOM 810 O O . ASN A 1 101 ? 12.102 -39.781 -8.602 1 93.5 101 ASN A O 1
ATOM 814 N N . ILE A 1 102 ? 13.031 -39.5 -6.598 1 94.56 102 ILE A N 1
ATOM 815 C CA . ILE A 1 102 ? 11.812 -38.969 -6 1 94.56 102 ILE A CA 1
ATOM 816 C C . ILE A 1 102 ? 11.391 -37.688 -6.73 1 94.56 102 ILE A C 1
ATOM 818 O O . ILE A 1 102 ? 10.219 -37.312 -6.688 1 94.56 102 ILE A O 1
ATOM 822 N N . TYR A 1 103 ? 12.312 -37.031 -7.477 1 94.88 103 TYR A N 1
ATOM 823 C CA . TYR A 1 103 ? 12.055 -35.781 -8.172 1 94.88 103 TYR A CA 1
ATOM 824 C C . TYR A 1 103 ? 11.477 -36.031 -9.562 1 94.88 103 TYR A C 1
ATOM 826 O O . TYR A 1 103 ? 10.945 -35.125 -10.203 1 94.88 103 TYR A O 1
ATOM 834 N N . ILE A 1 104 ? 11.578 -37.188 -9.992 1 96 104 ILE A N 1
ATOM 835 C CA . ILE A 1 104 ? 11.391 -37.5 -11.406 1 96 104 ILE A CA 1
ATOM 836 C C . ILE A 1 104 ? 9.914 -37.312 -11.773 1 96 104 ILE A C 1
ATOM 838 O O . ILE A 1 104 ? 9.586 -36.656 -12.758 1 96 104 ILE A O 1
ATOM 842 N N . PRO A 1 105 ? 8.945 -37.844 -11.008 1 97.31 105 PRO A N 1
ATOM 843 C CA . PRO A 1 105 ? 7.543 -37.656 -11.383 1 97.31 105 PRO A CA 1
ATOM 844 C C . PRO A 1 105 ? 7.141 -36.188 -11.438 1 97.31 105 PRO A C 1
ATOM 846 O O . PRO A 1 105 ? 6.336 -35.812 -12.289 1 97.31 105 PRO A O 1
ATOM 849 N N . TYR A 1 106 ? 7.707 -35.438 -10.57 1 97.19 106 TYR A N 1
ATOM 850 C CA . TYR A 1 106 ? 7.438 -34 -10.531 1 97.19 106 TYR A CA 1
ATOM 851 C C . TYR A 1 106 ? 7.844 -33.344 -11.844 1 97.19 106 TYR A C 1
ATOM 853 O O . TYR A 1 106 ? 7.039 -32.656 -12.477 1 97.19 106 TYR A O 1
ATOM 861 N N . TYR A 1 107 ? 9.023 -33.531 -12.273 1 96.5 107 TYR A N 1
ATOM 862 C CA . TYR A 1 107 ? 9.531 -32.906 -13.492 1 96.5 107 TYR A CA 1
ATOM 863 C C . TYR A 1 107 ? 8.82 -33.469 -14.727 1 96.5 107 TYR A C 1
ATOM 865 O O . TYR A 1 107 ? 8.523 -32.719 -15.664 1 96.5 107 TYR A O 1
ATOM 873 N N . ALA A 1 108 ? 8.602 -34.719 -14.68 1 98.25 108 ALA A N 1
ATOM 874 C CA . ALA A 1 108 ? 7.922 -35.375 -15.812 1 98.25 108 ALA A CA 1
ATOM 875 C C . ALA A 1 108 ? 6.547 -34.75 -16.047 1 98.25 108 ALA A C 1
ATOM 877 O O . ALA A 1 108 ? 6.191 -34.406 -17.172 1 98.25 108 ALA A O 1
ATOM 878 N N . ALA A 1 109 ? 5.805 -34.594 -15.016 1 98.31 109 ALA A N 1
ATOM 879 C CA . ALA A 1 109 ? 4.484 -33.969 -15.117 1 98.31 109 ALA A CA 1
ATOM 880 C C . ALA A 1 109 ? 4.582 -32.531 -15.625 1 98.31 109 ALA A C 1
ATOM 882 O O . ALA A 1 109 ? 3.77 -32.094 -16.438 1 98.31 109 ALA A O 1
ATOM 883 N N . HIS A 1 110 ? 5.555 -31.812 -15.164 1 97.56 110 HIS A N 1
ATOM 884 C CA . HIS A 1 110 ? 5.754 -30.438 -15.578 1 97.56 110 HIS A CA 1
ATOM 885 C C . HIS A 1 110 ? 6.094 -30.344 -17.062 1 97.56 110 HIS A C 1
ATOM 887 O O . HIS A 1 110 ? 5.66 -29.422 -17.75 1 97.56 110 HIS A O 1
ATOM 893 N N . ILE A 1 111 ? 6.895 -31.234 -17.453 1 97.94 111 ILE A N 1
ATOM 894 C CA . ILE A 1 111 ? 7.297 -31.25 -18.859 1 97.94 111 ILE A CA 1
ATOM 895 C C . ILE A 1 111 ? 6.074 -31.469 -19.734 1 97.94 111 ILE A C 1
ATOM 897 O O . ILE A 1 111 ? 5.875 -30.75 -20.719 1 97.94 111 ILE A O 1
ATOM 901 N N . ILE A 1 112 ? 5.25 -32.406 -19.375 1 98.31 112 ILE A N 1
ATOM 902 C CA . ILE A 1 112 ? 4.02 -32.656 -20.125 1 98.31 112 ILE A CA 1
ATOM 903 C C . ILE A 1 112 ? 3.182 -31.391 -20.172 1 98.31 112 ILE A C 1
ATOM 905 O O . ILE A 1 112 ? 2.746 -30.969 -21.25 1 98.31 112 ILE A O 1
ATOM 909 N N . GLY A 1 113 ? 2.99 -30.797 -19 1 97.81 113 GLY A N 1
ATOM 910 C CA . GLY A 1 113 ? 2.182 -29.594 -18.922 1 97.81 113 GLY A CA 1
ATOM 911 C C . GLY A 1 113 ? 2.752 -28.438 -19.719 1 97.81 113 GLY A C 1
ATOM 912 O O . GLY A 1 113 ? 2.004 -27.641 -20.312 1 97.81 113 GLY A O 1
ATOM 913 N N . SER A 1 114 ? 4.023 -28.312 -19.781 1 97.19 114 SER A N 1
ATOM 914 C CA . SER A 1 114 ? 4.672 -27.188 -20.469 1 97.19 114 SER A CA 1
ATOM 915 C C . SER A 1 114 ? 4.512 -27.297 -21.984 1 97.19 114 SER A C 1
ATOM 917 O O . SER A 1 114 ? 4.203 -26.297 -22.641 1 97.19 114 SER A O 1
ATOM 919 N N . TYR A 1 115 ? 4.645 -28.438 -22.484 1 97.44 115 TYR A N 1
ATOM 920 C CA . TYR A 1 115 ? 4.574 -28.609 -23.922 1 97.44 115 TYR A CA 1
ATOM 921 C C . TYR A 1 115 ? 3.125 -28.625 -24.406 1 9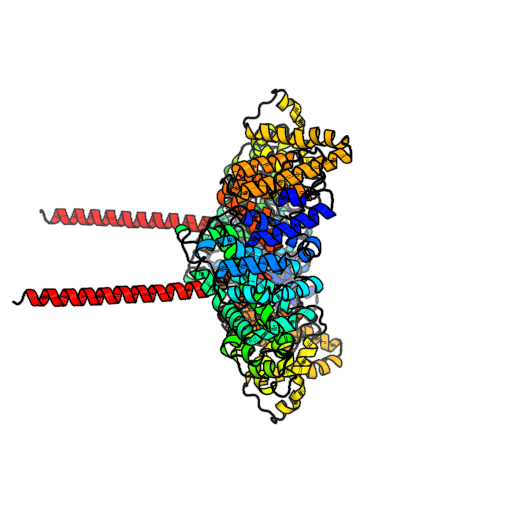7.44 115 TYR A C 1
ATOM 923 O O . TYR A 1 115 ? 2.846 -28.328 -25.562 1 97.44 115 TYR A O 1
ATOM 931 N N . THR A 1 116 ? 2.199 -28.922 -23.531 1 97.38 116 THR A N 1
ATOM 932 C CA . THR A 1 116 ? 0.809 -29.047 -23.953 1 97.38 116 THR A CA 1
ATOM 933 C C . THR A 1 116 ? 0.038 -27.75 -23.656 1 97.38 116 THR A C 1
ATOM 935 O O . THR A 1 116 ? -1.177 -27.703 -23.859 1 97.38 116 THR A O 1
ATOM 938 N N . MET A 1 117 ? 0.664 -26.797 -23.281 1 95.5 117 MET A N 1
ATOM 939 C CA . MET A 1 117 ? 0.026 -25.562 -22.828 1 95.5 117 MET A CA 1
ATOM 940 C C . MET A 1 117 ? -0.615 -24.812 -24 1 95.5 117 MET A C 1
ATOM 942 O O . MET A 1 117 ? -1.767 -24.391 -23.922 1 95.5 117 MET A O 1
ATOM 946 N N . MET A 1 118 ? 0.069 -24.75 -25.125 1 94.38 118 MET A N 1
ATOM 947 C CA . MET A 1 118 ? -0.372 -23.828 -26.172 1 94.38 118 MET A CA 1
ATOM 948 C C . MET A 1 118 ? -0.764 -24.594 -27.438 1 94.38 118 MET A C 1
ATOM 950 O O . MET A 1 118 ? -1.757 -24.25 -28.078 1 94.38 118 MET A O 1
ATOM 954 N N . LYS A 1 119 ? -0.013 -25.656 -27.828 1 94.81 119 LYS A N 1
ATOM 955 C CA . LYS A 1 119 ? -0.185 -26.297 -29.125 1 94.81 119 LYS A CA 1
ATOM 956 C C . LYS A 1 119 ? -1.097 -27.516 -29.016 1 94.81 119 LYS A C 1
ATOM 958 O O . LYS A 1 119 ? -0.706 -28.547 -28.469 1 94.81 119 LYS A O 1
ATOM 963 N N . PRO A 1 120 ? -2.195 -27.453 -29.703 1 96.12 120 PRO A N 1
ATOM 964 C CA . PRO A 1 120 ? -3.102 -28.609 -29.688 1 96.12 120 PRO A CA 1
ATOM 965 C C . PRO A 1 120 ? -2.469 -29.875 -30.266 1 96.12 120 PRO A C 1
ATOM 967 O O . PRO A 1 120 ? -2.764 -30.984 -29.828 1 96.12 120 PRO A O 1
ATOM 970 N N . LYS A 1 121 ? -1.578 -29.656 -31.219 1 97 121 LYS A N 1
ATOM 971 C CA . LYS A 1 121 ? -0.911 -30.797 -31.844 1 97 121 LYS A CA 1
ATOM 972 C C . LYS A 1 121 ? -0.068 -31.562 -30.828 1 97 121 LYS A C 1
ATOM 974 O O . LYS A 1 121 ? -0.025 -32.781 -30.844 1 97 121 LYS A O 1
ATOM 979 N N . PHE A 1 122 ? 0.576 -30.844 -29.984 1 98.12 122 PHE A N 1
ATOM 980 C CA . PHE A 1 122 ? 1.377 -31.484 -28.938 1 98.12 122 PHE A CA 1
ATOM 981 C C . PHE A 1 122 ? 0.486 -32.188 -27.922 1 98.12 122 PHE A C 1
ATOM 983 O O . PHE A 1 122 ? 0.81 -33.281 -27.469 1 98.12 122 PHE A O 1
ATOM 990 N N . ALA A 1 123 ? -0.633 -31.578 -27.641 1 98.19 123 ALA A N 1
ATOM 991 C CA . ALA A 1 123 ? -1.587 -32.188 -26.703 1 98.19 123 ALA A CA 1
ATOM 992 C C . ALA A 1 123 ? -2.121 -33.5 -27.25 1 98.19 123 ALA A C 1
ATOM 994 O O . ALA A 1 123 ? -2.229 -34.5 -26.516 1 98.19 123 ALA A O 1
ATOM 995 N N . LYS A 1 124 ? -2.441 -33.531 -28.516 1 97.94 124 LYS A N 1
ATOM 996 C CA . LYS A 1 124 ? -2.916 -34.75 -29.156 1 97.94 124 LYS A CA 1
ATOM 997 C C . LYS A 1 124 ? -1.86 -35.844 -29.078 1 97.94 124 LYS A C 1
ATOM 999 O O . LYS A 1 124 ? -2.18 -37 -28.797 1 97.94 124 LYS A O 1
ATOM 1004 N N . LYS A 1 125 ? -0.636 -35.438 -29.344 1 98.06 125 LYS A N 1
ATOM 1005 C CA . LYS A 1 125 ? 0.465 -36.406 -29.281 1 98.06 125 LYS A CA 1
ATOM 1006 C C . LYS A 1 125 ? 0.643 -36.938 -27.875 1 98.06 125 LYS A C 1
ATOM 1008 O O . LYS A 1 125 ? 0.943 -38.125 -27.672 1 98.06 125 LYS A O 1
ATOM 1013 N N . ALA A 1 126 ? 0.51 -36.062 -26.922 1 98.56 126 ALA A N 1
ATOM 1014 C CA . ALA A 1 126 ? 0.629 -36.469 -25.516 1 98.56 126 ALA A CA 1
ATOM 1015 C C . ALA A 1 126 ? -0.436 -37.5 -25.156 1 98.56 126 ALA A C 1
ATOM 1017 O O . ALA A 1 126 ? -0.135 -38.531 -24.531 1 98.56 126 ALA A O 1
ATOM 1018 N N . VAL A 1 127 ? -1.654 -37.281 -25.531 1 98.12 127 VAL A N 1
ATOM 1019 C CA . VAL A 1 127 ? -2.754 -38.188 -25.219 1 98.12 127 VAL A CA 1
ATOM 1020 C C . VAL A 1 127 ? -2.514 -39.531 -25.906 1 98.12 127 VAL A C 1
ATOM 1022 O O . VAL A 1 127 ? -2.732 -40.594 -25.312 1 98.12 127 VAL A O 1
ATOM 1025 N N . LYS A 1 128 ? -2.068 -39.469 -27.109 1 97.56 128 LYS A N 1
ATOM 1026 C CA . LYS A 1 128 ? -1.759 -40.688 -27.844 1 97.56 128 LYS A CA 1
ATOM 1027 C C . LYS A 1 128 ? -0.633 -41.469 -27.172 1 97.56 128 LYS A C 1
ATOM 1029 O O . LYS A 1 128 ? -0.56 -42.688 -27.297 1 97.56 128 LYS A O 1
ATOM 1034 N N . SER A 1 129 ? 0.215 -40.719 -26.484 1 97.94 129 SER A N 1
ATOM 1035 C CA . SER A 1 129 ? 1.344 -41.344 -25.797 1 97.94 129 SER A CA 1
ATOM 1036 C C . SER A 1 129 ? 0.939 -41.844 -24.406 1 97.94 129 SER A C 1
ATOM 1038 O O . SER A 1 129 ? 1.796 -42.125 -23.578 1 97.94 129 SER A O 1
ATOM 1040 N N . SER A 1 130 ? -0.365 -41.844 -24.016 1 96.88 130 SER A N 1
ATOM 1041 C CA . SER A 1 130 ? -0.958 -42.438 -22.812 1 96.88 130 SER A CA 1
ATOM 1042 C C . SER A 1 130 ? -0.488 -41.688 -21.562 1 96.88 130 SER A C 1
ATOM 1044 O O . SER A 1 130 ? -0.127 -42.312 -20.562 1 96.88 130 SER A O 1
ATOM 1046 N N . VAL A 1 131 ? -0.453 -40.375 -21.656 1 98.25 131 VAL A N 1
ATOM 1047 C CA . VAL A 1 131 ? 0.013 -39.594 -20.516 1 98.25 131 VAL A CA 1
ATOM 1048 C C . VAL A 1 131 ? -1.107 -39.469 -19.484 1 98.25 131 VAL A C 1
ATOM 1050 O O . VAL A 1 131 ? -0.854 -39.156 -18.312 1 98.25 131 VAL A O 1
ATOM 1053 N N . VAL A 1 132 ? -2.35 -39.688 -19.812 1 97.94 132 VAL A N 1
ATOM 1054 C CA . VAL A 1 132 ? -3.51 -39.375 -19 1 97.94 132 VAL A CA 1
ATOM 1055 C C . VAL A 1 132 ? -3.539 -40.25 -17.75 1 97.94 132 VAL A C 1
ATOM 1057 O O . VAL A 1 132 ? -3.682 -39.719 -16.625 1 97.94 132 VAL A O 1
ATOM 1060 N N . GLN A 1 133 ? -3.318 -41.531 -17.906 1 97.06 133 GLN A N 1
ATOM 1061 C CA . GLN A 1 133 ? -3.438 -42.438 -16.781 1 97.06 133 GLN A CA 1
ATOM 1062 C C . GLN A 1 133 ? -2.369 -42.188 -15.727 1 97.06 133 GLN A C 1
ATOM 1064 O O . GLN A 1 133 ? -2.676 -42.062 -14.539 1 97.06 133 GLN A O 1
ATOM 1069 N N . PRO A 1 134 ? -1.112 -42.031 -16.109 1 97.94 134 PRO A N 1
ATOM 1070 C CA . PRO A 1 134 ? -0.1 -41.656 -15.117 1 97.94 134 PRO A CA 1
ATOM 1071 C C . PRO A 1 134 ? -0.406 -40.344 -14.406 1 97.94 134 PRO A C 1
ATOM 1073 O O . PRO A 1 134 ? -0.198 -40.25 -13.195 1 97.94 134 PRO A O 1
ATOM 1076 N N . LEU A 1 135 ? -0.861 -39.375 -15.109 1 98.31 135 LEU A N 1
ATOM 1077 C CA . LEU A 1 135 ? -1.219 -38.094 -14.5 1 98.31 135 LEU A CA 1
ATOM 1078 C C . LEU A 1 135 ? -2.373 -38.25 -13.516 1 98.31 135 LEU A C 1
ATOM 1080 O O . LEU A 1 135 ? -2.395 -37.625 -12.469 1 98.31 135 LEU A O 1
ATOM 1084 N N . LEU A 1 136 ? -3.281 -39.094 -13.867 1 97.75 136 LEU A N 1
ATOM 1085 C CA . LEU A 1 136 ? -4.426 -39.375 -13 1 97.75 136 LEU A CA 1
ATOM 1086 C C . LEU A 1 136 ? -3.979 -40 -11.688 1 97.75 136 LEU A C 1
ATOM 1088 O O . LEU A 1 136 ? -4.551 -39.719 -10.633 1 97.75 136 LEU A O 1
ATOM 1092 N N . GLU A 1 137 ? -2.998 -40.844 -11.758 1 97.5 137 GLU A N 1
ATOM 1093 C CA . GLU A 1 137 ? -2.477 -41.469 -10.547 1 97.5 137 GLU A CA 1
ATOM 1094 C C . GLU A 1 137 ? -1.869 -40.438 -9.609 1 97.5 137 GLU A C 1
ATOM 1096 O O . GLU A 1 137 ? -2.023 -40.531 -8.391 1 97.5 137 GLU A O 1
ATOM 1101 N N . LEU A 1 138 ? -1.191 -39.5 -10.172 1 97.62 138 LEU A N 1
ATOM 1102 C CA . LEU A 1 138 ? -0.651 -38.406 -9.367 1 97.62 138 LEU A CA 1
ATOM 1103 C C . LEU A 1 138 ? -1.772 -37.562 -8.766 1 97.62 138 LEU A C 1
ATOM 1105 O O . LEU A 1 138 ? -1.685 -37.125 -7.613 1 97.62 138 LEU A O 1
ATOM 1109 N N . LEU A 1 139 ? -2.775 -37.344 -9.547 1 96.69 139 LEU A N 1
ATOM 1110 C CA . LEU A 1 139 ? -3.922 -36.562 -9.117 1 96.69 139 LEU A CA 1
ATOM 1111 C C . LEU A 1 139 ? -4.625 -37.219 -7.938 1 96.69 139 LEU A C 1
ATOM 1113 O O . LEU A 1 139 ? -5.125 -36.531 -7.043 1 96.69 139 LEU A O 1
ATOM 1117 N N . ARG A 1 140 ? -4.609 -38.531 -7.895 1 94.5 140 ARG A N 1
ATOM 1118 C CA . ARG A 1 140 ? -5.258 -39.312 -6.848 1 94.5 140 ARG A CA 1
ATOM 1119 C C . ARG A 1 140 ? -4.469 -39.25 -5.543 1 94.5 140 ARG A C 1
ATOM 1121 O O . ARG A 1 140 ? -4.969 -39.625 -4.488 1 94.5 140 ARG A O 1
ATOM 1128 N N . GLY A 1 141 ? -3.309 -38.719 -5.656 1 93.62 141 GLY A N 1
ATOM 1129 C CA . GLY A 1 141 ? -2.523 -38.531 -4.445 1 93.62 141 GLY A CA 1
ATOM 1130 C C . GLY A 1 141 ? -1.613 -39.719 -4.148 1 93.62 141 GLY A C 1
ATOM 1131 O O . GLY A 1 141 ? -1.31 -40 -2.986 1 93.62 141 GLY A O 1
ATOM 1132 N N . LYS A 1 142 ? -1.231 -40.438 -5.18 1 95.06 142 LYS A N 1
ATOM 1133 C CA . LYS A 1 142 ? -0.326 -41.562 -4.973 1 95.06 142 LYS A CA 1
ATOM 1134 C C . LYS A 1 142 ? 1.032 -41.094 -4.465 1 95.06 142 LYS A C 1
ATOM 1136 O O . LYS A 1 142 ? 1.765 -41.844 -3.832 1 95.06 142 LYS A O 1
ATOM 1141 N N . LEU A 1 143 ? 1.33 -39.875 -4.781 1 96.38 143 LEU A N 1
ATOM 1142 C CA . LEU A 1 143 ? 2.523 -39.25 -4.219 1 96.38 143 LEU A CA 1
ATOM 1143 C C . LEU A 1 143 ? 2.148 -38.094 -3.297 1 96.38 143 LEU A C 1
ATOM 1145 O O . LEU A 1 143 ? 1.404 -38.281 -2.332 1 96.38 143 LEU A O 1
ATOM 1149 N N . LYS A 1 144 ? 2.697 -36.875 -3.584 1 96.19 144 LYS A N 1
ATOM 1150 C CA . LYS A 1 144 ? 2.43 -35.781 -2.666 1 96.19 144 LYS A CA 1
ATOM 1151 C C . LYS A 1 144 ? 1.823 -34.562 -3.402 1 96.19 144 LYS A C 1
ATOM 1153 O O . LYS A 1 144 ? 1.515 -34.656 -4.594 1 96.19 144 LYS A O 1
ATOM 1158 N N . TRP A 1 145 ? 1.61 -33.531 -2.645 1 97 145 TRP A N 1
ATOM 1159 C CA . TRP A 1 145 ? 0.869 -32.406 -3.17 1 97 145 TRP A CA 1
ATOM 1160 C C . TRP A 1 145 ? 1.683 -31.672 -4.227 1 97 145 TRP A C 1
ATOM 1162 O O . TRP A 1 145 ? 1.119 -31.016 -5.117 1 97 145 TRP A O 1
ATOM 1172 N N . VAL A 1 146 ? 2.98 -31.766 -4.203 1 96.94 146 VAL A N 1
ATOM 1173 C CA . VAL A 1 146 ? 3.816 -31.062 -5.176 1 96.94 146 VAL A CA 1
ATOM 1174 C C . VAL A 1 146 ? 3.629 -31.688 -6.559 1 96.94 146 VAL A C 1
ATOM 1176 O O . VAL A 1 146 ? 3.527 -30.969 -7.559 1 96.94 146 VAL A O 1
ATOM 1179 N N . GLU A 1 147 ? 3.545 -33.031 -6.59 1 97.5 147 GLU A N 1
ATOM 1180 C CA . GLU A 1 147 ? 3.285 -33.719 -7.852 1 97.5 147 GLU A CA 1
ATOM 1181 C C . GLU A 1 147 ? 1.84 -33.531 -8.297 1 97.5 147 GLU A C 1
ATOM 1183 O O . GLU A 1 147 ? 1.562 -33.438 -9.5 1 97.5 147 GLU A O 1
ATOM 1188 N N . GLN A 1 148 ? 0.979 -33.469 -7.348 1 97.25 148 GLN A N 1
ATOM 1189 C CA . GLN A 1 148 ? -0.423 -33.188 -7.656 1 97.25 148 GLN A CA 1
ATOM 1190 C C . GLN A 1 148 ? -0.588 -31.859 -8.375 1 97.25 148 GLN A C 1
ATOM 1192 O O . GLN A 1 148 ? -1.366 -31.75 -9.32 1 97.25 148 GLN A O 1
ATOM 1197 N N . ARG A 1 149 ? 0.102 -30.875 -7.902 1 96.94 149 ARG A N 1
ATOM 1198 C CA . ARG A 1 149 ? 0.044 -29.547 -8.5 1 96.94 149 ARG A CA 1
ATOM 1199 C C . ARG A 1 149 ? 0.459 -29.594 -9.969 1 96.94 149 ARG A C 1
ATOM 1201 O O . ARG A 1 149 ? -0.211 -29.016 -10.828 1 96.94 149 ARG A O 1
ATOM 1208 N N . ALA A 1 150 ? 1.576 -30.281 -10.227 1 97.56 150 ALA A N 1
ATOM 1209 C CA . ALA A 1 150 ? 2.074 -30.391 -11.594 1 97.56 150 ALA A CA 1
ATOM 1210 C C . ALA A 1 150 ? 1.109 -31.188 -12.469 1 97.56 150 ALA A C 1
ATOM 1212 O O . ALA A 1 150 ? 0.89 -30.844 -13.633 1 97.56 150 ALA A O 1
ATOM 1213 N N . ALA A 1 151 ? 0.569 -32.219 -11.891 1 98.25 151 ALA A N 1
ATOM 1214 C CA . ALA A 1 151 ? -0.372 -33.062 -12.625 1 98.25 151 ALA A CA 1
ATOM 1215 C C . ALA A 1 151 ? -1.646 -32.281 -12.969 1 98.25 151 ALA A C 1
ATOM 1217 O O . ALA A 1 151 ? -2.182 -32.438 -14.07 1 98.25 151 ALA A O 1
ATOM 1218 N N . LEU A 1 152 ? -2.09 -31.531 -12.047 1 97.69 152 LEU A N 1
ATOM 1219 C CA . LEU A 1 152 ? -3.289 -30.734 -12.266 1 97.69 152 LEU A CA 1
ATOM 1220 C C . LEU A 1 152 ? -3.082 -29.734 -13.398 1 97.69 152 LEU A C 1
ATOM 1222 O O . LEU A 1 152 ? -3.971 -29.547 -14.234 1 97.69 152 LEU A O 1
ATOM 1226 N N . ARG A 1 153 ? -1.985 -29.125 -13.352 1 97 153 ARG A N 1
ATOM 1227 C CA . ARG A 1 153 ? -1.659 -28.188 -14.414 1 97 153 ARG A CA 1
ATOM 1228 C C . ARG A 1 153 ? -1.642 -28.859 -15.773 1 97 153 ARG A C 1
ATOM 1230 O O . ARG A 1 153 ? -2.232 -28.359 -16.734 1 97 153 ARG A O 1
ATOM 1237 N N . ALA A 1 154 ? -0.993 -29.984 -15.836 1 98.19 154 ALA A N 1
ATOM 1238 C CA . ALA A 1 154 ? -0.916 -30.719 -17.094 1 98.19 154 ALA A CA 1
ATOM 1239 C C . ALA A 1 154 ? -2.301 -31.172 -17.547 1 98.19 154 ALA A C 1
ATOM 1241 O O . ALA A 1 154 ? -2.66 -31.016 -18.719 1 98.19 154 ALA A O 1
ATOM 1242 N N . MET A 1 155 ? -3.068 -31.75 -16.625 1 97.75 155 MET A N 1
ATOM 1243 C CA . MET A 1 155 ? -4.422 -32.219 -16.922 1 97.75 155 MET A CA 1
ATOM 1244 C C . MET A 1 155 ? -5.297 -31.047 -17.391 1 97.75 155 MET A C 1
ATOM 1246 O O . MET A 1 155 ? -6.117 -31.203 -18.297 1 97.75 155 MET A O 1
ATOM 1250 N N . GLY A 1 156 ? -5.129 -29.906 -16.719 1 97.38 156 GLY A N 1
ATOM 1251 C CA . GLY A 1 156 ? -5.859 -28.719 -17.125 1 97.38 156 GLY A CA 1
ATOM 1252 C C . GLY A 1 156 ? -5.574 -28.297 -18.547 1 97.38 156 GLY A C 1
ATOM 1253 O O . GLY A 1 156 ? -6.496 -27.953 -19.297 1 97.38 156 GLY A O 1
ATOM 1254 N N . HIS A 1 157 ? -4.34 -28.312 -18.906 1 97.62 157 HIS A N 1
ATOM 1255 C CA . HIS A 1 157 ? -3.971 -27.953 -20.281 1 97.62 157 HIS A CA 1
ATOM 1256 C C . HIS A 1 157 ? -4.559 -28.938 -21.281 1 97.62 157 HIS A C 1
ATOM 1258 O O . HIS A 1 157 ? -5.105 -28.531 -22.312 1 97.62 157 HIS A O 1
ATOM 1264 N N . LEU A 1 158 ? -4.449 -30.172 -20.984 1 97.81 158 LEU A N 1
ATOM 1265 C CA . LEU A 1 158 ? -5.02 -31.172 -21.875 1 97.81 158 LEU A CA 1
ATOM 1266 C C . LEU A 1 158 ? -6.531 -30.984 -22 1 97.81 158 LEU A C 1
ATOM 1268 O O . LEU A 1 158 ? -7.086 -31.125 -23.094 1 97.81 158 LEU A O 1
ATOM 1272 N N . ALA A 1 159 ? -7.164 -30.656 -20.922 1 97.69 159 ALA A N 1
ATOM 1273 C CA . ALA A 1 159 ? -8.609 -30.484 -20.906 1 97.69 159 ALA A CA 1
ATOM 1274 C C . ALA A 1 159 ? -9.023 -29.203 -21.625 1 97.69 159 ALA A C 1
ATOM 1276 O O . ALA A 1 159 ? -10.172 -29.078 -22.062 1 97.69 159 ALA A O 1
ATOM 1277 N N . SER A 1 160 ? -8.141 -28.281 -21.734 1 96.94 160 SER A N 1
ATOM 1278 C CA . SER A 1 160 ? -8.477 -26.984 -22.312 1 96.94 160 SER A CA 1
ATOM 1279 C C . SER A 1 160 ? -8.562 -27.078 -23.844 1 96.94 160 SER A C 1
ATOM 1281 O O . SER A 1 160 ? -9.242 -26.266 -24.469 1 96.94 160 SER A O 1
ATOM 1283 N N . HIS A 1 161 ? -7.875 -28.078 -24.406 1 96.81 161 HIS A N 1
ATOM 1284 C CA . HIS A 1 161 ? -7.91 -28.25 -25.859 1 96.81 161 HIS A CA 1
ATOM 1285 C C . HIS A 1 161 ? -9.125 -29.078 -26.281 1 96.81 161 HIS A C 1
ATOM 1287 O O . HIS A 1 161 ? -9.398 -30.125 -25.703 1 96.81 161 HIS A O 1
ATOM 1293 N N . GLU A 1 162 ? -9.781 -28.609 -27.328 1 95.44 162 GLU A N 1
ATOM 1294 C CA . GLU A 1 162 ? -10.938 -29.328 -27.844 1 95.44 162 GLU A CA 1
ATOM 1295 C C . GLU A 1 162 ? -10.547 -30.719 -28.344 1 95.44 162 GLU A C 1
ATOM 1297 O O . GLU A 1 162 ? -11.266 -31.688 -28.125 1 95.44 162 GLU A O 1
ATOM 1302 N N . ALA A 1 163 ? -9.352 -30.781 -28.922 1 94.06 163 ALA A N 1
ATOM 1303 C CA . ALA A 1 163 ? -8.891 -32 -29.578 1 94.06 163 ALA A CA 1
ATOM 1304 C C . ALA A 1 163 ? -8.594 -33.094 -28.547 1 94.06 163 ALA A C 1
ATOM 1306 O O . ALA A 1 163 ? -8.68 -34.281 -28.844 1 94.06 163 ALA A O 1
ATOM 1307 N N . THR A 1 164 ? -8.281 -32.719 -27.344 1 97 164 THR A N 1
ATOM 1308 C CA . THR A 1 164 ? -7.859 -33.688 -26.359 1 97 164 THR A CA 1
ATOM 1309 C C . THR A 1 164 ? -8.891 -33.844 -25.234 1 97 164 THR A C 1
ATOM 1311 O O . THR A 1 164 ? -8.766 -34.688 -24.359 1 97 164 THR A O 1
ATOM 1314 N N . PHE A 1 165 ? -9.938 -33.094 -25.25 1 97.38 165 PHE A N 1
ATOM 1315 C CA . PHE A 1 165 ? -10.93 -33.062 -24.188 1 97.38 165 PHE A CA 1
ATOM 1316 C C . PHE A 1 165 ? -11.641 -34.406 -24.094 1 97.38 165 PHE A C 1
ATOM 1318 O O . PHE A 1 165 ? -11.969 -34.875 -23 1 97.38 165 PHE A O 1
ATOM 1325 N N . GLU A 1 166 ? -11.883 -35.031 -25.25 1 96 166 GLU A N 1
ATOM 1326 C CA . GLU A 1 166 ? -12.602 -36.312 -25.266 1 96 166 GLU A CA 1
ATOM 1327 C C . GLU A 1 166 ? -11.844 -37.375 -24.5 1 96 166 GLU A C 1
ATOM 1329 O O . GLU A 1 166 ? -12.445 -38.219 -23.812 1 96 166 GLU A O 1
ATOM 1334 N N . ALA A 1 167 ? -10.57 -37.281 -24.594 1 96.62 167 ALA A N 1
ATOM 1335 C CA . ALA A 1 167 ? -9.742 -38.25 -23.875 1 96.62 167 ALA A CA 1
ATOM 1336 C C . ALA A 1 167 ? -9.82 -38.031 -22.375 1 96.62 167 ALA A C 1
ATOM 1338 O O . ALA A 1 167 ? -9.805 -39 -21.594 1 96.62 167 ALA A O 1
ATOM 1339 N N . ILE A 1 168 ? -9.875 -36.844 -21.953 1 97.25 168 ILE A N 1
ATOM 1340 C CA . ILE A 1 168 ? -9.945 -36.5 -20.531 1 97.25 168 ILE A CA 1
ATOM 1341 C C . ILE A 1 168 ? -11.344 -36.812 -20 1 97.25 168 ILE A C 1
ATOM 1343 O O . ILE A 1 168 ? -11.492 -37.312 -18.875 1 97.25 168 ILE A O 1
ATOM 1347 N N . LYS A 1 169 ? -12.305 -36.594 -20.828 1 96.44 169 LYS A N 1
ATOM 1348 C CA . LYS A 1 169 ? -13.703 -36.781 -20.5 1 96.44 169 LYS A CA 1
ATOM 1349 C C . LYS A 1 169 ? -13.969 -38.25 -20.125 1 96.44 169 LYS A C 1
ATOM 1351 O O . LYS A 1 169 ? -14.828 -38.531 -19.281 1 96.44 169 LYS A O 1
ATOM 1356 N N . ALA A 1 170 ? -13.195 -39.125 -20.688 1 96.44 170 ALA A N 1
ATOM 1357 C CA . ALA A 1 170 ? -13.352 -40.562 -20.406 1 96.44 170 ALA A CA 1
ATOM 1358 C C . ALA A 1 170 ? -13.18 -40.844 -18.906 1 96.44 170 ALA A C 1
ATOM 1360 O O . ALA A 1 170 ? -13.695 -41.844 -18.406 1 96.44 170 ALA A O 1
ATOM 1361 N N . TYR A 1 171 ? -12.555 -39.969 -18.219 1 96.94 171 TYR A N 1
ATOM 1362 C CA . TYR A 1 171 ? -12.297 -40.156 -16.797 1 96.94 171 TYR A CA 1
ATOM 1363 C C . TYR A 1 171 ? -12.969 -39.031 -15.984 1 96.94 171 TYR A C 1
ATOM 1365 O O . TYR A 1 171 ? -12.461 -38.625 -14.93 1 96.94 171 TYR A O 1
ATOM 1373 N N . GLU A 1 172 ? -14.055 -38.469 -16.438 1 96.81 172 GLU A N 1
ATOM 1374 C CA . GLU A 1 172 ? -14.633 -37.25 -15.906 1 96.81 172 GLU A CA 1
ATOM 1375 C C . GLU A 1 172 ? -15.047 -37.406 -14.453 1 96.81 172 GLU A C 1
ATOM 1377 O O . GLU A 1 172 ? -14.836 -36.531 -13.625 1 96.81 172 GLU A O 1
ATOM 1382 N N . VAL A 1 173 ? -15.586 -38.594 -14.047 1 97.25 173 VAL A N 1
ATOM 1383 C CA . VAL A 1 173 ? -16.062 -38.781 -12.68 1 97.25 173 VAL A CA 1
ATOM 1384 C C . VAL A 1 173 ? -14.891 -38.719 -11.703 1 97.25 173 VAL A C 1
ATOM 1386 O O . VAL A 1 173 ? -14.93 -37.969 -10.711 1 97.25 173 VAL A O 1
ATOM 1389 N N . GLU A 1 174 ? -13.875 -39.469 -12.031 1 96.5 174 GLU A N 1
ATOM 1390 C CA . GLU A 1 174 ? -12.695 -39.5 -11.18 1 96.5 174 GLU A CA 1
ATOM 1391 C C . GLU A 1 174 ? -12 -38.156 -11.117 1 96.5 174 GLU A C 1
ATOM 1393 O O . GLU A 1 174 ? -11.562 -37.719 -10.055 1 96.5 174 GLU A O 1
ATOM 1398 N N . ILE A 1 175 ? -11.938 -37.531 -12.242 1 97.75 175 ILE A N 1
ATOM 1399 C CA . ILE A 1 175 ? -11.242 -36.25 -12.352 1 97.75 175 ILE A CA 1
ATOM 1400 C C . ILE A 1 175 ? -11.977 -35.188 -11.547 1 97.75 175 ILE A C 1
ATOM 1402 O O . ILE A 1 175 ? -11.367 -34.438 -10.781 1 97.75 175 ILE A O 1
ATOM 1406 N N . ILE A 1 176 ? -13.281 -35.094 -11.688 1 98.06 176 ILE A N 1
ATOM 1407 C CA . ILE A 1 176 ? -14.086 -34.094 -11.016 1 98.06 176 ILE A CA 1
ATOM 1408 C C . ILE A 1 176 ? -14.047 -34.312 -9.508 1 98.06 176 ILE A C 1
ATOM 1410 O O . ILE A 1 176 ? -13.891 -33.375 -8.734 1 98.06 176 ILE A O 1
ATOM 1414 N N . GLU A 1 177 ? -14.117 -35.562 -9.109 1 97.31 177 GLU A N 1
ATOM 1415 C CA . GLU A 1 177 ? -14.07 -35.875 -7.684 1 97.31 177 GLU A CA 1
ATOM 1416 C C . GLU A 1 177 ? -12.711 -35.5 -7.086 1 97.31 177 GLU A C 1
ATOM 1418 O O . GLU A 1 177 ? -12.648 -34.906 -6.008 1 97.31 177 GLU A O 1
ATOM 1423 N N . ALA A 1 178 ? -11.695 -35.812 -7.789 1 97.38 178 ALA A N 1
ATOM 1424 C CA . ALA A 1 178 ? -10.352 -35.5 -7.316 1 97.38 178 ALA A CA 1
ATOM 1425 C C . ALA A 1 178 ? -10.133 -34 -7.273 1 97.38 178 ALA A C 1
ATOM 1427 O O . ALA A 1 178 ? -9.625 -33.438 -6.281 1 97.38 178 ALA A O 1
ATOM 1428 N N . ALA A 1 179 ? -10.539 -33.312 -8.344 1 97.88 179 ALA A N 1
ATOM 1429 C CA . ALA A 1 179 ? -10.32 -31.859 -8.453 1 97.88 179 ALA A CA 1
ATOM 1430 C C . ALA A 1 179 ? -11.109 -31.109 -7.387 1 97.88 179 ALA A C 1
ATOM 1432 O O . ALA A 1 179 ? -10.594 -30.156 -6.781 1 97.88 179 ALA A O 1
ATOM 1433 N N . THR A 1 180 ? -12.383 -31.484 -7.152 1 97.94 180 THR A N 1
ATOM 1434 C CA . THR A 1 180 ? -13.203 -30.828 -6.141 1 97.94 180 THR A CA 1
ATOM 1435 C C . THR A 1 180 ? -12.617 -31.062 -4.746 1 97.94 180 THR A C 1
ATOM 1437 O O . THR A 1 180 ? -12.586 -30.141 -3.926 1 97.94 180 THR A O 1
ATOM 1440 N N . ASN A 1 181 ? -12.172 -32.281 -4.562 1 97.44 181 ASN A N 1
ATOM 1441 C CA . ASN A 1 181 ? -11.578 -32.594 -3.27 1 97.44 181 ASN A CA 1
ATOM 1442 C C . ASN A 1 181 ? -10.289 -31.812 -3.031 1 97.44 181 ASN A C 1
ATOM 1444 O O . ASN A 1 181 ? -10.086 -31.266 -1.945 1 97.44 181 ASN A O 1
ATOM 1448 N N . ILE A 1 182 ? -9.422 -31.766 -3.998 1 97.56 182 ILE A N 1
ATOM 1449 C CA . ILE A 1 182 ? -8.164 -31.047 -3.875 1 97.56 182 ILE A CA 1
ATOM 1450 C C . ILE A 1 182 ? -8.445 -29.562 -3.658 1 97.56 182 ILE A C 1
ATOM 1452 O O . ILE A 1 182 ? -7.855 -28.938 -2.77 1 97.56 182 ILE A O 1
ATOM 1456 N N . ALA A 1 183 ? -9.328 -28.984 -4.426 1 96.94 183 ALA A N 1
ATOM 1457 C CA . ALA A 1 183 ? -9.664 -27.562 -4.312 1 96.94 183 ALA A CA 1
ATOM 1458 C C . ALA A 1 183 ? -10.117 -27.219 -2.896 1 96.94 183 ALA A C 1
ATOM 1460 O O . ALA A 1 183 ? -9.742 -26.172 -2.354 1 96.94 183 ALA A O 1
ATOM 1461 N N . SER A 1 184 ? -10.836 -28.109 -2.256 1 96.56 184 SER A N 1
ATOM 1462 C CA . SER A 1 184 ? -11.461 -27.828 -0.964 1 96.56 184 SER A CA 1
ATOM 1463 C C . SER A 1 184 ? -10.492 -28.109 0.184 1 96.56 184 SER A C 1
ATOM 1465 O O . SER A 1 184 ? -10.633 -27.531 1.268 1 96.56 184 SER A O 1
ATOM 1467 N N . THR A 1 185 ? -9.461 -28.969 -0.102 1 95.62 185 THR A N 1
ATOM 1468 C CA . THR A 1 185 ? -8.711 -29.453 1.054 1 95.62 185 THR A CA 1
ATOM 1469 C C . THR A 1 185 ? -7.234 -29.094 0.932 1 95.62 185 THR A C 1
ATOM 1471 O O . THR A 1 185 ? -6.457 -29.312 1.867 1 95.62 185 THR A O 1
ATOM 1474 N N . CYS A 1 186 ? -6.812 -28.562 -0.167 1 95.31 186 CYS A N 1
ATOM 1475 C CA . CYS A 1 186 ? -5.387 -28.422 -0.445 1 95.31 186 CYS A CA 1
ATOM 1476 C C . CYS A 1 186 ? -4.715 -27.516 0.581 1 95.31 186 CYS A C 1
ATOM 1478 O O . CYS A 1 186 ? -3.57 -27.75 0.97 1 95.31 186 CYS A O 1
ATOM 1480 N N . MET A 1 187 ? -5.359 -26.5 1.108 1 94.69 187 MET A N 1
ATOM 1481 C CA . MET A 1 187 ? -4.738 -25.609 2.088 1 94.69 187 MET A CA 1
ATOM 1482 C C . MET A 1 187 ? -4.426 -26.359 3.381 1 94.69 187 MET A C 1
ATOM 1484 O O . MET A 1 187 ? -3.348 -26.203 3.951 1 94.69 187 MET A O 1
ATOM 1488 N N . ASN A 1 188 ? -5.371 -27.141 3.805 1 94.75 188 ASN A N 1
ATOM 1489 C CA . ASN A 1 188 ? -5.152 -27.953 4.996 1 94.75 188 ASN A CA 1
ATOM 1490 C C . ASN A 1 188 ? -4.02 -28.953 4.793 1 94.75 188 ASN A C 1
ATOM 1492 O O . ASN A 1 188 ? -3.174 -29.125 5.672 1 94.75 188 ASN A O 1
ATOM 1496 N N . LYS A 1 189 ? -4.059 -29.516 3.646 1 95.31 189 LYS A N 1
ATOM 1497 C CA . LYS A 1 189 ? -3.062 -30.547 3.344 1 95.31 189 LYS A CA 1
ATOM 1498 C C . LYS A 1 189 ? -1.656 -29.953 3.314 1 95.31 189 LYS A C 1
ATOM 1500 O O . LYS A 1 189 ? -0.735 -30.5 3.926 1 95.31 189 LYS A O 1
ATOM 1505 N N . VAL A 1 190 ? -1.474 -28.859 2.621 1 96.06 190 VAL A N 1
ATOM 1506 C CA . VAL A 1 190 ? -0.162 -28.234 2.5 1 96.06 190 VAL A CA 1
ATOM 1507 C C . VAL A 1 190 ? 0.294 -27.719 3.865 1 96.06 190 VAL A C 1
ATOM 1509 O O . VAL A 1 190 ? 1.478 -27.797 4.203 1 96.06 190 VAL A O 1
ATOM 1512 N N . TYR A 1 191 ? -0.64 -27.188 4.625 1 95.69 191 TYR A N 1
ATOM 1513 C CA . TYR A 1 191 ? -0.289 -26.734 5.961 1 95.69 191 TYR A CA 1
ATOM 1514 C C . TYR A 1 191 ? 0.2 -27.875 6.832 1 95.69 191 TYR A C 1
ATOM 1516 O O . TYR A 1 191 ? 1.252 -27.781 7.469 1 95.69 191 TYR A O 1
ATOM 1524 N N . ASP A 1 192 ? -0.482 -28.969 6.812 1 94.19 192 ASP A N 1
ATOM 1525 C CA . ASP A 1 192 ? -0.167 -30.125 7.641 1 94.19 192 ASP A CA 1
ATOM 1526 C C . ASP A 1 192 ? 1.135 -30.781 7.191 1 94.19 192 ASP A C 1
ATOM 1528 O O . ASP A 1 192 ? 1.915 -31.266 8.023 1 94.19 192 ASP A O 1
ATOM 1532 N N . ASP A 1 193 ? 1.3 -30.781 5.902 1 94.44 193 ASP A N 1
ATOM 1533 C CA . ASP A 1 193 ? 2.398 -31.562 5.344 1 94.44 193 ASP A CA 1
ATOM 1534 C C . ASP A 1 193 ? 3.666 -30.719 5.223 1 94.44 193 ASP A C 1
ATOM 1536 O O . ASP A 1 193 ? 4.75 -31.25 4.969 1 94.44 193 ASP A O 1
ATOM 1540 N N . PHE A 1 194 ? 3.51 -29.391 5.457 1 95.69 194 PHE A N 1
ATOM 1541 C CA . PHE A 1 194 ? 4.711 -28.625 5.168 1 95.69 194 PHE A CA 1
ATOM 1542 C C . PHE A 1 194 ? 4.754 -27.359 6.004 1 95.69 194 PHE A C 1
ATOM 1544 O O . PHE A 1 194 ? 5.59 -27.219 6.902 1 95.69 194 PHE A O 1
ATOM 1551 N N . VAL A 1 195 ? 3.828 -26.422 5.867 1 94.12 195 VAL A N 1
ATOM 1552 C CA . VAL A 1 195 ? 3.883 -25.078 6.441 1 94.12 195 VAL A CA 1
ATOM 1553 C C . VAL A 1 195 ? 3.826 -25.172 7.965 1 94.12 195 VAL A C 1
ATOM 1555 O O . VAL A 1 195 ? 4.539 -24.438 8.664 1 94.12 195 VAL A O 1
ATOM 1558 N N . GLY A 1 196 ? 3.031 -26.031 8.477 1 92.62 196 GLY A N 1
ATOM 1559 C CA . GLY A 1 196 ? 2.854 -26.156 9.914 1 92.62 196 GLY A CA 1
ATOM 1560 C C . GLY A 1 196 ? 3.971 -26.938 10.586 1 92.62 196 GLY A C 1
ATOM 1561 O O . GLY A 1 196 ? 4.031 -27.016 11.82 1 92.62 196 GLY A O 1
ATOM 1562 N N . LEU A 1 197 ? 4.859 -27.484 9.836 1 93 197 LEU A N 1
ATOM 1563 C CA . LEU A 1 197 ? 5.934 -28.312 10.367 1 93 197 LEU A CA 1
ATOM 1564 C C . LEU A 1 197 ? 7.168 -27.469 10.68 1 93 197 LEU A C 1
ATOM 1566 O O . LEU A 1 197 ? 7.418 -26.469 10.023 1 93 197 LEU A O 1
ATOM 1570 N N . LYS A 1 198 ? 7.922 -27.953 11.656 1 89.38 198 LYS A N 1
ATOM 1571 C CA . LYS A 1 198 ? 9.242 -27.391 11.898 1 89.38 198 LYS A CA 1
ATOM 1572 C C . LYS A 1 198 ? 10.195 -27.688 10.742 1 89.38 198 LYS A C 1
ATOM 1574 O O . LYS A 1 198 ? 9.969 -28.625 9.977 1 89.38 198 LYS A O 1
ATOM 1579 N N . LYS A 1 199 ? 11.195 -26.953 10.617 1 86 199 LYS A N 1
ATOM 1580 C CA . LYS A 1 199 ? 12.148 -27.094 9.523 1 86 199 LYS A CA 1
ATOM 1581 C C . LYS A 1 199 ? 12.719 -28.516 9.469 1 86 199 LYS A C 1
ATOM 1583 O O . LYS A 1 199 ? 12.875 -29.078 8.383 1 86 199 LYS A O 1
ATOM 1588 N N . THR A 1 200 ? 12.969 -29.094 10.656 1 87.5 200 THR A N 1
ATOM 1589 C CA . THR A 1 200 ? 13.609 -30.406 10.75 1 87.5 200 THR A CA 1
ATOM 1590 C C . THR A 1 200 ? 12.641 -31.516 10.328 1 87.5 200 THR A C 1
ATOM 1592 O O . THR A 1 200 ? 13.062 -32.625 9.977 1 87.5 200 THR A O 1
ATOM 1595 N N . GLU A 1 201 ? 11.359 -31.234 10.312 1 92.62 201 GLU A N 1
ATOM 1596 C CA . GLU A 1 201 ? 10.344 -32.25 10.023 1 92.62 201 GLU A CA 1
ATOM 1597 C C . GLU A 1 201 ? 9.898 -32.156 8.562 1 92.62 201 GLU A C 1
ATOM 1599 O O . GLU A 1 201 ? 9.188 -33.062 8.078 1 92.62 201 GLU A O 1
ATOM 1604 N N . ARG A 1 202 ? 10.32 -31.156 7.844 1 93.75 202 ARG A N 1
ATOM 1605 C CA . ARG A 1 202 ? 9.93 -30.969 6.449 1 93.75 202 ARG A CA 1
ATOM 1606 C C . ARG A 1 202 ? 10.711 -31.922 5.539 1 93.75 202 ARG A C 1
ATOM 1608 O O . ARG A 1 202 ? 11.906 -32.125 5.746 1 93.75 202 ARG A O 1
ATOM 1615 N N . LEU A 1 203 ? 10 -32.531 4.609 1 92.25 203 LEU A N 1
ATOM 1616 C CA . LEU A 1 203 ? 10.664 -33.375 3.631 1 92.25 203 LEU A CA 1
ATOM 1617 C C . LEU A 1 203 ? 11.703 -32.594 2.84 1 92.25 203 LEU A C 1
ATOM 1619 O O . LEU A 1 203 ? 11.406 -31.516 2.318 1 92.25 203 LEU A O 1
ATOM 1623 N N . LYS A 1 204 ? 12.797 -33.125 2.766 1 88.31 204 LYS A N 1
ATOM 1624 C CA . LYS A 1 204 ? 13.922 -32.469 2.117 1 88.31 204 LYS A CA 1
ATOM 1625 C C . LYS A 1 204 ? 13.617 -32.188 0.651 1 88.31 204 LYS A C 1
ATOM 1627 O O . LYS A 1 204 ? 13.938 -31.109 0.144 1 88.31 204 LYS A O 1
ATOM 1632 N N . TYR A 1 205 ? 13.047 -33.188 -0.061 1 90.5 205 TYR A N 1
ATOM 1633 C CA . TYR A 1 205 ? 12.852 -32.938 -1.488 1 90.5 205 TYR A CA 1
ATOM 1634 C C . TYR A 1 205 ? 11.773 -31.891 -1.729 1 90.5 205 TYR A C 1
ATOM 1636 O O . TYR A 1 205 ? 11.781 -31.219 -2.754 1 90.5 205 TYR A O 1
ATOM 1644 N N . HIS A 1 206 ? 10.789 -31.688 -0.74 1 93.25 206 HIS A N 1
ATOM 1645 C CA . HIS A 1 206 ? 9.859 -30.578 -0.848 1 93.25 206 HIS A CA 1
ATOM 1646 C C . HIS A 1 206 ? 10.578 -29.25 -0.709 1 93.25 206 HIS A C 1
ATOM 1648 O O . HIS A 1 206 ? 10.352 -28.328 -1.498 1 93.25 206 HIS A O 1
ATOM 1654 N N . ARG A 1 207 ? 11.398 -29.188 0.277 1 90.81 207 ARG A N 1
ATOM 1655 C CA . ARG A 1 207 ? 12.172 -27.984 0.521 1 90.81 207 ARG A CA 1
ATOM 1656 C C . ARG A 1 207 ? 13 -27.594 -0.701 1 90.81 207 ARG A C 1
ATOM 1658 O O . ARG A 1 207 ? 13.023 -26.438 -1.104 1 90.81 207 ARG A O 1
ATOM 1665 N N . ASN A 1 208 ? 13.562 -28.594 -1.287 1 86.81 208 ASN A N 1
ATOM 1666 C CA . ASN A 1 208 ? 14.414 -28.391 -2.453 1 86.81 208 ASN A CA 1
ATOM 1667 C C . ASN A 1 208 ? 13.602 -27.922 -3.662 1 86.81 208 ASN A C 1
ATOM 1669 O O . ASN A 1 208 ? 14.023 -27.031 -4.395 1 86.81 208 ASN A O 1
ATOM 1673 N N . LEU A 1 209 ? 12.531 -28.531 -3.879 1 90.06 209 LEU A N 1
ATOM 1674 C CA . LEU A 1 209 ? 11.695 -28.188 -5.02 1 90.06 209 LEU A CA 1
ATOM 1675 C C . LEU A 1 209 ? 11.164 -26.75 -4.879 1 90.06 209 LEU A C 1
ATOM 1677 O O . LEU A 1 209 ? 11.148 -26 -5.848 1 90.06 209 LEU A O 1
ATOM 1681 N N . LEU A 1 210 ? 10.727 -26.391 -3.666 1 89.38 210 LEU A N 1
ATOM 1682 C CA . LEU A 1 210 ? 10.102 -25.109 -3.41 1 89.38 210 LEU A CA 1
ATOM 1683 C C . LEU A 1 210 ? 11.109 -23.969 -3.541 1 89.38 210 LEU A C 1
ATOM 1685 O O . LEU A 1 210 ? 10.781 -22.891 -4.039 1 89.38 210 LEU A O 1
ATOM 1689 N N . THR A 1 211 ? 12.258 -24.203 -3.061 1 85.31 211 THR A N 1
ATOM 1690 C CA . THR A 1 211 ? 13.234 -23.109 -2.98 1 85.31 211 THR A CA 1
ATOM 1691 C C . THR A 1 211 ? 14.375 -23.344 -3.963 1 85.31 211 THR A C 1
ATOM 1693 O O . THR A 1 211 ? 15.344 -22.578 -3.986 1 85.31 211 THR A O 1
ATOM 1696 N N . ARG A 1 212 ? 14.195 -24.406 -4.711 1 75.31 212 ARG A N 1
ATOM 1697 C CA . ARG A 1 212 ? 15.25 -24.781 -5.645 1 75.31 212 ARG A CA 1
ATOM 1698 C C . ARG A 1 212 ? 16.594 -24.906 -4.934 1 75.31 212 ARG A C 1
ATOM 1700 O O . ARG A 1 212 ? 17.609 -24.406 -5.418 1 75.31 212 ARG A O 1
ATOM 1707 N N . GLY A 1 213 ? 16.516 -25.312 -3.678 1 65.69 213 GLY A N 1
ATOM 1708 C CA . GLY A 1 213 ? 17.719 -25.609 -2.922 1 65.69 213 GLY A CA 1
ATOM 1709 C C . GLY A 1 213 ? 18.156 -24.469 -2.025 1 65.69 213 GLY A C 1
ATOM 1710 O O . GLY A 1 213 ? 19.031 -24.641 -1.177 1 65.69 213 GLY A O 1
ATOM 1711 N N . PHE A 1 214 ? 17.453 -23.141 -2.111 1 62.91 214 PHE A N 1
ATOM 1712 C CA . PHE A 1 214 ? 17.859 -21.984 -1.334 1 62.91 214 PHE A CA 1
ATOM 1713 C C . PHE A 1 214 ? 17.531 -22.172 0.142 1 62.91 214 PHE A C 1
ATOM 1715 O O . PHE A 1 214 ? 18.297 -21.766 1.012 1 62.91 214 PHE A O 1
ATOM 1722 N N . GLY A 1 215 ? 16.609 -22.906 0.334 1 64.56 215 GLY A N 1
ATOM 1723 C CA . GLY A 1 215 ? 16.156 -23.125 1.697 1 64.56 215 GLY A CA 1
ATOM 1724 C C . GLY A 1 215 ? 15.734 -21.828 2.389 1 64.56 215 GLY A C 1
ATOM 1725 O O . GLY A 1 215 ? 15.352 -20.859 1.732 1 64.56 215 GLY A O 1
ATOM 1726 N N . GLY A 1 216 ? 15.672 -21.859 3.713 1 74.81 216 GLY A N 1
ATOM 1727 C CA . GLY A 1 216 ? 15.188 -20.734 4.516 1 74.81 216 GLY A CA 1
ATOM 1728 C C . GLY A 1 216 ? 13.727 -20.875 4.906 1 74.81 216 GLY A C 1
ATOM 1729 O O . GLY A 1 216 ? 12.875 -21.156 4.062 1 74.81 216 GLY A O 1
ATOM 1730 N N . PHE A 1 217 ? 13.672 -20.75 6.035 1 80.38 217 PHE A N 1
ATOM 1731 C CA . PHE A 1 217 ? 12.352 -21 6.598 1 80.38 217 PHE A CA 1
ATOM 1732 C C . PHE A 1 217 ? 11.32 -20.062 5.984 1 80.38 217 PHE A C 1
ATOM 1734 O O . PHE A 1 217 ? 10.242 -20.5 5.574 1 80.38 217 PHE A O 1
ATOM 1741 N N . GLU A 1 218 ? 11.68 -18.859 5.797 1 76.69 218 GLU A N 1
ATOM 1742 C CA . GLU A 1 218 ? 10.75 -17.859 5.273 1 76.69 218 GLU A CA 1
ATOM 1743 C C . GLU A 1 218 ? 10.492 -18.078 3.785 1 76.69 218 GLU A C 1
ATOM 1745 O O . GLU A 1 218 ? 9.352 -17.984 3.328 1 76.69 218 GLU A O 1
ATOM 1750 N N . LEU A 1 219 ? 11.516 -18.312 3.113 1 80.88 219 LEU A N 1
ATOM 1751 C CA . LEU A 1 219 ? 11.375 -18.547 1.68 1 80.88 219 LEU A CA 1
ATOM 1752 C C . LEU A 1 219 ? 10.539 -19.797 1.413 1 80.88 219 LEU A C 1
ATOM 1754 O O . LEU A 1 219 ? 9.711 -19.812 0.5 1 80.88 219 LEU A O 1
ATOM 1758 N N . GLU A 1 220 ? 10.773 -20.781 2.158 1 89.12 220 GLU A N 1
ATOM 1759 C CA . GLU A 1 220 ? 10.008 -22.016 2.037 1 89.12 220 GLU A CA 1
ATOM 1760 C C . GLU A 1 220 ? 8.516 -21.766 2.244 1 89.12 220 GLU A C 1
ATOM 1762 O O . GLU A 1 220 ? 7.688 -22.266 1.476 1 89.12 220 GLU A O 1
ATOM 1767 N N . ASN A 1 221 ? 8.234 -21.016 3.203 1 88.31 221 ASN A N 1
ATOM 1768 C CA . ASN A 1 221 ? 6.836 -20.719 3.5 1 88.31 221 ASN A CA 1
ATOM 1769 C C . ASN A 1 221 ? 6.191 -19.891 2.393 1 88.31 221 ASN A C 1
ATOM 1771 O O . ASN A 1 221 ? 5.035 -20.125 2.029 1 88.31 221 ASN A O 1
ATOM 1775 N N . ARG A 1 222 ? 6.914 -19.031 1.944 1 84.81 222 ARG A N 1
ATOM 1776 C CA . ARG A 1 222 ? 6.406 -18.188 0.87 1 84.81 222 ARG A CA 1
ATOM 1777 C C . ARG A 1 222 ? 6.098 -19.016 -0.377 1 84.81 222 ARG A C 1
ATOM 1779 O O . ARG A 1 222 ? 5.039 -18.844 -0.985 1 84.81 222 ARG A O 1
ATOM 1786 N N . LYS A 1 223 ? 6.98 -19.812 -0.719 1 89.75 223 LYS A N 1
ATOM 1787 C CA . LYS A 1 223 ? 6.797 -20.625 -1.913 1 89.75 223 LYS A CA 1
ATOM 1788 C C . LYS A 1 223 ? 5.68 -21.656 -1.713 1 89.75 223 LYS A C 1
ATOM 1790 O O . LYS A 1 223 ? 4.941 -21.969 -2.65 1 89.75 223 LYS A O 1
ATOM 1795 N N . ALA A 1 224 ? 5.652 -22.125 -0.498 1 92.81 224 ALA A N 1
ATOM 1796 C CA . ALA A 1 224 ? 4.566 -23.047 -0.187 1 92.81 224 ALA A CA 1
ATOM 1797 C C . ALA A 1 224 ? 3.209 -22.375 -0.35 1 92.81 224 ALA A C 1
ATOM 1799 O O . ALA A 1 224 ? 2.26 -22.984 -0.845 1 92.81 224 ALA A O 1
ATOM 1800 N N . GLU A 1 225 ? 3.125 -21.203 0.059 1 89.5 225 GLU A N 1
ATOM 1801 C CA . GLU A 1 225 ? 1.891 -20.438 -0.098 1 89.5 225 GLU A CA 1
ATOM 1802 C C . GLU A 1 225 ? 1.534 -20.266 -1.571 1 89.5 225 GLU A C 1
ATOM 1804 O O . GLU A 1 225 ? 0.379 -20.453 -1.962 1 89.5 225 GLU A O 1
ATOM 1809 N N . GLU A 1 226 ? 2.447 -19.906 -2.309 1 89.12 226 GLU A N 1
ATOM 1810 C CA . GLU A 1 226 ? 2.248 -19.734 -3.744 1 89.12 226 GLU A CA 1
ATOM 1811 C C . GLU A 1 226 ? 1.781 -21.016 -4.406 1 89.12 226 GLU A C 1
ATOM 1813 O O . GLU A 1 226 ? 0.839 -21.016 -5.199 1 89.12 226 GLU A O 1
ATOM 1818 N N . TRP A 1 227 ? 2.447 -22.047 -4.043 1 93.38 227 TRP A N 1
ATOM 1819 C CA . TRP A 1 227 ? 2.137 -23.312 -4.684 1 93.38 227 TRP A CA 1
ATOM 1820 C C . TRP A 1 227 ? 0.784 -23.844 -4.223 1 93.38 227 TRP A C 1
ATOM 1822 O O . TRP A 1 227 ? 0.067 -24.5 -4.988 1 93.38 227 TRP A O 1
ATOM 1832 N N . ALA A 1 228 ? 0.492 -23.641 -2.984 1 93.12 228 ALA A N 1
ATOM 1833 C CA . ALA A 1 228 ? -0.826 -24.031 -2.496 1 93.12 228 ALA A CA 1
ATOM 1834 C C . ALA A 1 228 ? -1.933 -23.297 -3.24 1 93.12 228 ALA A C 1
ATOM 1836 O O . ALA A 1 228 ? -2.943 -23.891 -3.619 1 93.12 228 ALA A O 1
ATOM 1837 N N . SER A 1 229 ? -1.764 -22.047 -3.432 1 91.94 229 SER A N 1
ATOM 1838 C CA . SER A 1 229 ? -2.715 -21.25 -4.195 1 91.94 229 SER A CA 1
ATOM 1839 C C . SER A 1 229 ? -2.844 -21.766 -5.625 1 91.94 229 SER A C 1
ATOM 1841 O O . SER A 1 229 ? -3.949 -21.828 -6.168 1 91.94 229 SER A O 1
ATOM 1843 N N . GLN A 1 230 ? -1.721 -22.109 -6.203 1 92.75 230 GLN A N 1
ATOM 1844 C CA . GLN A 1 230 ? -1.729 -22.641 -7.566 1 92.75 230 GLN A CA 1
ATOM 1845 C C . GLN A 1 230 ? -2.455 -23.969 -7.641 1 92.75 230 GLN A C 1
ATOM 1847 O O . GLN A 1 230 ? -3.164 -24.25 -8.609 1 92.75 230 GLN A O 1
ATOM 1852 N N . LEU A 1 231 ? -2.164 -24.719 -6.637 1 94.81 231 LEU A N 1
ATOM 1853 C CA . LEU A 1 231 ? -2.83 -26.016 -6.562 1 94.81 231 LEU A CA 1
ATOM 1854 C C . LEU A 1 231 ? -4.344 -25.844 -6.602 1 94.81 231 LEU A C 1
ATOM 1856 O O . LEU A 1 231 ? -5.027 -26.531 -7.371 1 94.81 231 LEU A O 1
ATOM 1860 N N . GLN A 1 232 ? -4.832 -24.969 -5.852 1 95.06 232 GLN A N 1
ATOM 1861 C CA . GLN A 1 232 ? -6.266 -24.688 -5.832 1 95.06 232 GLN A CA 1
ATOM 1862 C C . GLN A 1 232 ? -6.727 -24.094 -7.16 1 95.06 232 GLN A C 1
ATOM 1864 O O . GLN A 1 232 ? -7.742 -24.516 -7.715 1 95.06 232 GLN A O 1
ATOM 1869 N N . CYS A 1 233 ? -6.012 -23.234 -7.684 1 94.31 233 CYS A N 1
ATOM 1870 C CA . CYS A 1 233 ? -6.363 -22.547 -8.922 1 94.31 233 CYS A CA 1
ATOM 1871 C C . CYS A 1 233 ? -6.43 -23.516 -10.094 1 94.31 233 CYS A C 1
ATOM 1873 O O . CYS A 1 233 ? -7.355 -23.453 -10.906 1 94.31 233 CYS A O 1
ATOM 1875 N N . TRP A 1 234 ? -5.441 -24.375 -10.141 1 95.25 234 TRP A N 1
ATOM 1876 C CA . TRP A 1 234 ? -5.426 -25.344 -11.227 1 95.25 234 TRP A CA 1
ATOM 1877 C C . TRP A 1 234 ? -6.59 -26.328 -11.102 1 95.25 234 TRP A C 1
ATOM 1879 O O . TRP A 1 234 ? -7.137 -26.781 -12.109 1 95.25 234 TRP A O 1
ATOM 1889 N N . SER A 1 235 ? -6.906 -26.672 -9.898 1 97.06 235 SER A N 1
ATOM 1890 C CA . SER A 1 235 ? -8.078 -27.5 -9.695 1 97.06 235 SER A CA 1
ATOM 1891 C C . SER A 1 235 ? -9.344 -26.828 -10.219 1 97.06 235 SER A C 1
ATOM 1893 O O . SER A 1 235 ? -10.141 -27.453 -10.922 1 97.06 235 SER A O 1
ATOM 1895 N N . LEU A 1 236 ? -9.453 -25.594 -9.906 1 97 236 LEU A N 1
ATOM 1896 C CA . LEU A 1 236 ? -10.617 -24.844 -10.352 1 97 236 LEU A CA 1
ATOM 1897 C C . LEU A 1 236 ? -10.609 -24.656 -11.867 1 97 236 LEU A C 1
ATOM 1899 O O . LEU A 1 236 ? -11.664 -24.672 -12.5 1 97 236 LEU A O 1
ATOM 1903 N N . PHE A 1 237 ? -9.461 -24.531 -12.391 1 96.5 237 PHE A N 1
ATOM 1904 C CA . PHE A 1 237 ? -9.344 -24.391 -13.836 1 96.5 237 PHE A CA 1
ATOM 1905 C C . PHE A 1 237 ? -9.797 -25.672 -14.539 1 96.5 237 PHE A C 1
ATOM 1907 O O . PHE A 1 237 ? -10.5 -25.609 -15.547 1 96.5 237 PHE A O 1
ATOM 1914 N N . LEU A 1 238 ? -9.336 -26.75 -13.977 1 97.56 238 LEU A N 1
ATOM 1915 C CA . LEU A 1 238 ? -9.75 -28.031 -14.547 1 97.56 238 LEU A CA 1
ATOM 1916 C C . LEU A 1 238 ? -11.266 -28.188 -14.484 1 97.56 238 LEU A C 1
ATOM 1918 O O . LEU A 1 238 ? -11.891 -28.594 -15.469 1 97.56 238 LEU A O 1
ATOM 1922 N N . LEU A 1 239 ? -11.859 -27.859 -13.406 1 98.12 239 LEU A N 1
ATOM 1923 C CA . LEU A 1 239 ? -13.312 -27.922 -13.258 1 98.12 239 LEU A CA 1
ATOM 1924 C C . LEU A 1 239 ? -14 -26.969 -14.227 1 98.12 239 LEU A C 1
ATOM 1926 O O . LEU A 1 239 ? -15.047 -27.281 -14.789 1 98.12 239 LEU A O 1
ATOM 1930 N N . HIS A 1 240 ? -13.422 -25.828 -14.406 1 97.38 240 HIS A N 1
ATOM 1931 C CA . HIS A 1 240 ? -13.93 -24.844 -15.359 1 97.38 240 HIS A CA 1
ATOM 1932 C C . HIS A 1 240 ? -13.977 -25.406 -16.766 1 97.38 240 HIS A C 1
ATOM 1934 O O . HIS A 1 240 ? -14.938 -25.172 -17.5 1 97.38 240 HIS A O 1
ATOM 1940 N N . CYS A 1 241 ? -12.953 -26.172 -17.156 1 97.19 241 CYS A N 1
ATOM 1941 C CA . CYS A 1 241 ? -12.891 -26.75 -18.484 1 97.19 241 CYS A CA 1
ATOM 1942 C C . CYS A 1 241 ? -14.062 -27.703 -18.734 1 97.19 241 CYS A C 1
ATOM 1944 O O . CYS A 1 241 ? -14.57 -27.797 -19.844 1 97.19 241 CYS A O 1
ATOM 1946 N N . PHE A 1 242 ? -14.492 -28.359 -17.703 1 98 242 PHE A N 1
ATOM 1947 C CA . PHE A 1 242 ? -15.641 -29.234 -17.812 1 98 242 PHE A CA 1
ATOM 1948 C C . PHE A 1 242 ? -16.938 -28.438 -17.781 1 98 242 PHE A C 1
ATOM 1950 O O . PHE A 1 242 ? -17.828 -28.656 -18.609 1 98 242 PHE A O 1
ATOM 1957 N N . ALA A 1 243 ? -17.016 -27.469 -16.875 1 97.56 243 ALA A N 1
ATOM 1958 C CA . ALA A 1 243 ? -18.234 -26.703 -16.672 1 97.56 243 ALA A CA 1
ATOM 1959 C C . ALA A 1 243 ? -18.562 -25.859 -17.906 1 97.56 243 ALA A C 1
ATOM 1961 O O . ALA A 1 243 ? -19.734 -25.719 -18.266 1 97.56 243 ALA A O 1
ATOM 1962 N N . CYS A 1 244 ? -17.594 -25.344 -18.547 1 95.94 244 CYS A N 1
ATOM 1963 C CA . CYS A 1 244 ? -17.844 -24.484 -19.688 1 95.94 244 CYS A CA 1
ATOM 1964 C C . CYS A 1 244 ? -18.391 -25.266 -20.859 1 95.94 244 CYS A C 1
ATOM 1966 O O . CYS A 1 244 ? -19.016 -24.703 -21.766 1 95.94 244 CYS A O 1
ATOM 1968 N N . ARG A 1 245 ? -18.219 -26.578 -20.812 1 96.06 245 ARG A N 1
ATOM 1969 C CA . ARG A 1 245 ? -18.75 -27.469 -21.844 1 96.06 245 ARG A CA 1
ATOM 1970 C C . ARG A 1 245 ? -19.984 -28.188 -21.344 1 96.06 245 ARG A C 1
ATOM 1972 O O . ARG A 1 245 ? -20.406 -29.188 -21.938 1 96.06 245 ARG A O 1
ATOM 1979 N N . GLN A 1 246 ? -20.531 -27.75 -20.203 1 96.38 246 GLN A N 1
ATOM 1980 C CA . GLN A 1 246 ? -21.75 -28.266 -19.578 1 96.38 246 GLN A CA 1
ATOM 1981 C C . GLN A 1 246 ? -21.625 -29.75 -19.281 1 96.38 246 GLN A C 1
ATOM 1983 O O . GLN A 1 246 ? -22.562 -30.516 -19.531 1 96.38 246 GLN A O 1
ATOM 1988 N N . ARG A 1 247 ? -20.375 -30.094 -18.859 1 96.25 247 ARG A N 1
ATOM 1989 C CA . ARG A 1 247 ? -20.109 -31.484 -18.516 1 96.25 247 ARG A CA 1
ATOM 1990 C C . ARG A 1 247 ? -19.922 -31.641 -17 1 96.25 247 ARG A C 1
ATOM 1992 O O . ARG A 1 247 ? -19.344 -30.766 -16.359 1 96.25 247 ARG A O 1
ATOM 1999 N N . SER A 1 248 ? -20.516 -32.719 -16.453 1 97.06 248 SER A N 1
ATOM 2000 C CA . SER A 1 248 ? -20.312 -33.125 -15.078 1 97.06 248 SER A CA 1
ATOM 2001 C C . SER A 1 248 ? -20.844 -32.094 -14.102 1 97.06 248 SER A C 1
ATOM 2003 O O . SER A 1 248 ? -20.281 -31.906 -13.016 1 97.06 248 SER A O 1
ATOM 2005 N N . LEU A 1 249 ? -21.859 -31.422 -14.469 1 98.06 249 LEU A N 1
ATOM 2006 C CA . LEU A 1 249 ? -22.406 -30.328 -13.664 1 98.06 249 LEU A CA 1
ATOM 2007 C C . LEU A 1 249 ? -23 -30.859 -12.359 1 98.06 249 LEU A C 1
ATOM 2009 O O . LEU A 1 249 ? -22.859 -30.219 -11.32 1 98.06 249 LEU A O 1
ATOM 2013 N N . ARG A 1 250 ? -23.594 -32 -12.43 1 97.12 250 ARG A N 1
ATOM 2014 C CA . ARG A 1 250 ? -24.203 -32.594 -11.242 1 97.12 250 ARG A CA 1
ATOM 2015 C C . ARG A 1 250 ? -23.156 -32.844 -10.172 1 97.12 250 ARG A C 1
ATOM 2017 O O . ARG A 1 250 ? -23.406 -32.688 -8.977 1 97.12 250 ARG A O 1
ATOM 2024 N N . LEU A 1 251 ? -22 -33.25 -10.625 1 97.31 251 LEU A N 1
ATOM 2025 C CA . LEU A 1 251 ? -20.906 -33.562 -9.711 1 97.31 251 LEU A CA 1
ATOM 2026 C C . LEU A 1 251 ? -20.266 -32.281 -9.164 1 97.31 251 LEU A C 1
ATOM 2028 O O . LEU A 1 251 ? -19.875 -32.219 -8 1 97.31 251 LEU A O 1
ATOM 2032 N N . ILE A 1 252 ? -20.219 -31.266 -10.008 1 98.31 252 ILE A N 1
ATOM 2033 C CA . ILE A 1 252 ? -19.578 -30 -9.633 1 98.31 252 ILE A CA 1
ATOM 2034 C C . ILE A 1 252 ? -20.5 -29.188 -8.734 1 98.31 252 ILE A C 1
ATOM 2036 O O . ILE A 1 252 ? -20.031 -28.547 -7.785 1 98.31 252 ILE A O 1
ATOM 2040 N N . CYS A 1 253 ? -21.781 -29.234 -8.93 1 98.31 253 CYS A N 1
ATOM 2041 C CA . CYS A 1 253 ? -22.75 -28.359 -8.266 1 98.31 253 CYS A CA 1
ATOM 2042 C C . CYS A 1 253 ? -23.234 -28.969 -6.961 1 98.31 253 CYS A C 1
ATOM 2044 O O . CYS A 1 253 ? -24.375 -28.734 -6.539 1 98.31 253 CYS A O 1
ATOM 2046 N N . LYS A 1 254 ? -22.406 -29.766 -6.375 1 97.69 254 LYS A N 1
ATOM 2047 C CA . LYS A 1 254 ? -22.734 -30.25 -5.031 1 97.69 254 LYS A CA 1
ATOM 2048 C C . LYS A 1 254 ? -22.781 -29.094 -4.035 1 97.69 254 LYS A C 1
ATOM 2050 O O . LYS A 1 254 ? -21.938 -28.188 -4.09 1 97.69 254 LYS A O 1
ATOM 2055 N N . LYS A 1 255 ? -23.703 -29.141 -3.082 1 97.56 255 LYS A N 1
ATOM 2056 C CA . LYS A 1 255 ? -24 -28.031 -2.178 1 97.56 255 LYS A CA 1
ATOM 2057 C C . LYS A 1 255 ? -22.766 -27.641 -1.367 1 97.56 255 LYS A C 1
ATOM 2059 O O . LYS A 1 255 ? -22.406 -26.469 -1.285 1 97.56 255 LYS A O 1
ATOM 2064 N N . LYS A 1 256 ? -22.141 -28.656 -0.821 1 97.38 256 LYS A N 1
ATOM 2065 C CA . LYS A 1 256 ? -20.984 -28.391 0.02 1 97.38 256 LYS A CA 1
ATOM 2066 C C . LYS A 1 256 ? -19.859 -27.719 -0.776 1 97.38 256 LYS A C 1
ATOM 2068 O O . LYS A 1 256 ? -19.234 -26.781 -0.295 1 97.38 256 LYS A O 1
ATOM 2073 N N . PHE A 1 257 ? -19.641 -28.188 -1.962 1 98.19 257 PHE A N 1
ATOM 2074 C CA . PHE A 1 257 ? -18.578 -27.641 -2.783 1 98.19 257 PHE A CA 1
ATOM 2075 C C . PHE A 1 257 ? -18.875 -26.203 -3.191 1 98.19 257 PHE A C 1
ATOM 2077 O O . PHE A 1 257 ? -18 -25.344 -3.203 1 98.19 257 PHE A O 1
ATOM 2084 N N . LEU A 1 258 ? -20.125 -25.906 -3.541 1 98.38 258 LEU A N 1
ATOM 2085 C CA . LEU A 1 258 ? -20.531 -24.562 -3.92 1 98.38 258 LEU A CA 1
ATOM 2086 C C . LEU A 1 258 ? -20.281 -23.578 -2.777 1 98.38 258 LEU A C 1
ATOM 2088 O O . LEU A 1 258 ? -19.844 -22.453 -3.006 1 98.38 258 LEU A O 1
ATOM 2092 N N . LYS A 1 259 ? -20.547 -24.031 -1.596 1 97.56 259 LYS A N 1
ATOM 2093 C CA . LYS A 1 259 ? -20.281 -23.188 -0.431 1 97.56 259 LYS A CA 1
ATOM 2094 C C . LYS A 1 259 ? -18.781 -22.969 -0.242 1 97.56 259 LYS A C 1
ATOM 2096 O O . LYS A 1 259 ? -18.344 -21.859 0.066 1 97.56 259 LYS A O 1
ATOM 2101 N N . ASP A 1 260 ? -17.984 -24.031 -0.484 1 96.56 260 ASP A N 1
ATOM 2102 C CA . ASP A 1 260 ? -16.547 -23.938 -0.363 1 96.56 260 ASP A CA 1
ATOM 2103 C C . ASP A 1 260 ? -15.969 -22.938 -1.368 1 96.56 260 ASP A C 1
ATOM 2105 O O . ASP A 1 260 ? -14.977 -22.266 -1.087 1 96.56 260 ASP A O 1
ATOM 2109 N N . LEU A 1 261 ? -16.562 -22.875 -2.506 1 97.19 261 LEU A N 1
ATOM 2110 C CA . LEU A 1 261 ? -16.094 -22 -3.57 1 97.19 261 LEU A CA 1
ATOM 2111 C C . LEU A 1 261 ? -16.047 -20.547 -3.107 1 97.19 261 LEU A C 1
ATOM 2113 O O . LEU A 1 261 ? -15.18 -19.781 -3.529 1 97.19 261 LEU A O 1
ATOM 2117 N N . CYS A 1 262 ? -16.984 -20.203 -2.227 1 94.94 262 CYS A N 1
ATOM 2118 C CA . CYS A 1 262 ? -17.094 -18.828 -1.748 1 94.94 262 CYS A CA 1
ATOM 2119 C C . CYS A 1 262 ? -15.836 -18.406 -0.983 1 94.94 262 CYS A C 1
ATOM 2121 O O . CYS A 1 262 ? -15.5 -17.234 -0.93 1 94.94 262 CYS A O 1
ATOM 2123 N N . GLY A 1 263 ? -15.164 -19.391 -0.444 1 91.62 263 GLY A N 1
ATOM 2124 C CA . GLY A 1 263 ? -13.977 -19.125 0.348 1 91.62 263 GLY A CA 1
ATOM 2125 C C . GLY A 1 263 ? -12.68 -19.281 -0.432 1 91.62 263 GLY A C 1
ATOM 2126 O O . GLY A 1 263 ? -11.602 -19.016 0.087 1 91.62 263 GLY A O 1
ATOM 2127 N N . MET A 1 264 ? -12.727 -19.656 -1.701 1 93.31 264 MET A N 1
ATOM 2128 C CA . MET A 1 264 ? -11.539 -19.906 -2.512 1 93.31 264 MET A CA 1
ATOM 2129 C C . MET A 1 264 ? -11.109 -18.641 -3.248 1 93.31 264 MET A C 1
ATOM 2131 O O . MET A 1 264 ? -11.445 -18.453 -4.418 1 93.31 264 MET A O 1
ATOM 2135 N N . TRP A 1 265 ? -10.43 -17.734 -2.664 1 83.38 265 TRP A N 1
ATOM 2136 C CA . TRP A 1 265 ? -10.094 -16.391 -3.129 1 83.38 265 TRP A CA 1
ATOM 2137 C C . TRP A 1 265 ? -8.719 -16.375 -3.787 1 83.38 265 TRP A C 1
ATOM 2139 O O . TRP A 1 265 ? -8.422 -15.492 -4.598 1 83.38 265 TRP A O 1
ATOM 2149 N N . GLY A 1 266 ? -7.941 -17.328 -3.73 1 76.38 266 GLY A N 1
ATOM 2150 C CA . GLY A 1 266 ? -6.613 -17.391 -4.32 1 76.38 266 GLY A CA 1
ATOM 2151 C C . GLY A 1 266 ? -5.574 -16.594 -3.566 1 76.38 266 GLY A C 1
ATOM 2152 O O . GLY A 1 266 ? -4.383 -16.672 -3.863 1 76.38 266 GLY A O 1
ATOM 2153 N N . GLY A 1 267 ? -6.023 -15.836 -2.615 1 76.62 267 GLY A N 1
ATOM 2154 C CA . GLY A 1 267 ? -5.086 -15.016 -1.869 1 76.62 267 GLY A CA 1
ATOM 2155 C C . GLY A 1 267 ? -4.609 -13.805 -2.643 1 76.62 267 GLY A C 1
ATOM 2156 O O . GLY A 1 267 ? -5.102 -13.523 -3.738 1 76.62 267 GLY A O 1
ATOM 2157 N N . LEU A 1 268 ? -3.672 -13.039 -2.059 1 79.62 268 LEU A N 1
ATOM 2158 C CA . LEU A 1 268 ? -3.164 -11.828 -2.688 1 79.62 268 LEU A CA 1
ATOM 2159 C C . LEU A 1 268 ? -2.041 -12.148 -3.668 1 79.62 268 LEU A C 1
ATOM 2161 O O . LEU A 1 268 ? -1.624 -11.289 -4.445 1 79.62 268 LEU A O 1
ATOM 2165 N N . SER A 1 269 ? -1.605 -13.422 -3.693 1 72.06 269 SER A N 1
ATOM 2166 C CA . SER A 1 269 ? -0.499 -13.82 -4.555 1 72.06 269 SER A CA 1
ATOM 2167 C C . SER A 1 269 ? -0.943 -13.93 -6.012 1 72.06 269 SER A C 1
ATOM 2169 O O . SER A 1 269 ? -0.125 -13.812 -6.926 1 72.06 269 SER A O 1
ATOM 2171 N N . ASN A 1 270 ? -2.248 -14.133 -6.207 1 73.25 270 ASN A N 1
ATOM 2172 C CA . ASN A 1 270 ? -2.801 -14.242 -7.555 1 73.25 270 ASN A CA 1
ATOM 2173 C C . ASN A 1 270 ? -4.129 -13.5 -7.676 1 73.25 270 ASN A C 1
ATOM 2175 O O . ASN A 1 270 ? -5.16 -14.109 -7.977 1 73.25 270 ASN A O 1
ATOM 2179 N N . PRO A 1 271 ? -4.043 -12.234 -7.562 1 66.12 271 PRO A N 1
ATOM 2180 C CA . PRO A 1 271 ? -5.301 -11.492 -7.504 1 66.12 271 PRO A CA 1
ATOM 2181 C C . PRO A 1 271 ? -6.113 -11.594 -8.789 1 66.12 271 PRO A C 1
ATOM 2183 O O . PRO A 1 271 ? -7.344 -11.492 -8.758 1 66.12 271 PRO A O 1
ATOM 2186 N N . SER A 1 272 ? -5.457 -11.906 -9.852 1 69.25 272 SER A N 1
ATOM 2187 C CA . SER A 1 272 ? -6.164 -11.93 -11.125 1 69.25 272 SER A CA 1
ATOM 2188 C C . SER A 1 272 ? -6.773 -13.297 -11.398 1 69.25 272 SER A C 1
ATOM 2190 O O . SER A 1 272 ? -7.504 -13.477 -12.375 1 69.25 272 SER A O 1
ATOM 2192 N N . SER A 1 273 ? -6.516 -14.172 -10.516 1 78.5 273 SER A N 1
ATOM 2193 C CA . SER A 1 273 ? -7.113 -15.492 -10.695 1 78.5 273 SER A CA 1
ATOM 2194 C C . SER A 1 273 ? -8.609 -15.469 -10.406 1 78.5 273 SER A C 1
ATOM 2196 O O . SER A 1 273 ? -9.039 -14.914 -9.391 1 78.5 273 SER A O 1
ATOM 2198 N N . PRO A 1 274 ? -9.414 -15.984 -11.297 1 79.5 274 PRO A N 1
ATOM 2199 C CA . PRO A 1 274 ? -10.859 -15.945 -11.094 1 79.5 274 PRO A CA 1
ATOM 2200 C C . PRO A 1 274 ? -11.305 -16.703 -9.836 1 79.5 274 PRO A C 1
ATOM 2202 O O . PRO A 1 274 ? -12.336 -16.359 -9.242 1 79.5 274 PRO A O 1
ATOM 2205 N N . SER A 1 275 ? -10.445 -17.703 -9.398 1 89.19 275 SER A N 1
ATOM 2206 C CA . SER A 1 275 ? -10.68 -18.422 -8.148 1 89.19 275 SER A CA 1
ATOM 2207 C C . SER A 1 275 ? -12.094 -18.984 -8.094 1 89.19 275 SER A C 1
ATOM 2209 O O . SER A 1 275 ? -12.609 -19.5 -9.094 1 89.19 275 SER A O 1
ATOM 2211 N N . GLY A 1 276 ? -12.672 -19.125 -6.934 1 95.5 276 GLY A N 1
ATOM 2212 C CA . GLY A 1 276 ? -14 -19.703 -6.754 1 95.5 276 GLY A CA 1
ATOM 2213 C C . GLY A 1 276 ? -15.094 -18.906 -7.441 1 95.5 276 GLY A C 1
ATOM 2214 O O . GLY A 1 276 ? -16.016 -19.484 -8.023 1 95.5 276 GLY A O 1
ATOM 2215 N N . ILE A 1 277 ? -14.961 -17.625 -7.543 1 95.69 277 ILE A N 1
ATOM 2216 C CA . ILE A 1 277 ? -15.961 -16.75 -8.148 1 95.69 277 ILE A CA 1
ATOM 2217 C C . ILE A 1 277 ? -16 -16.984 -9.656 1 95.69 277 ILE A C 1
ATOM 2219 O O . ILE A 1 277 ? -17.062 -16.922 -10.273 1 95.69 277 ILE A O 1
ATOM 2223 N N . GLY A 1 278 ? -14.844 -17.219 -10.188 1 95.56 278 GLY A N 1
ATOM 2224 C CA . GLY A 1 278 ? -14.797 -17.516 -11.609 1 95.56 278 GLY A CA 1
ATOM 2225 C C . GLY A 1 278 ? -15.562 -18.766 -11.984 1 95.56 278 GLY A C 1
ATOM 2226 O O . GLY A 1 278 ? -16.281 -18.781 -12.992 1 95.56 278 GLY A O 1
ATOM 2227 N N . LEU A 1 279 ? -15.352 -19.75 -11.148 1 97.69 279 LEU A N 1
ATOM 2228 C CA . LEU A 1 279 ? -16.078 -20.984 -11.422 1 97.69 279 LEU A CA 1
ATOM 2229 C C . LEU A 1 279 ? -17.578 -20.781 -11.211 1 97.69 279 LEU A C 1
ATOM 2231 O O . LEU A 1 279 ? -18.391 -21.312 -11.977 1 97.69 279 LEU A O 1
ATOM 2235 N N . LEU A 1 280 ? -17.969 -20.047 -10.203 1 98.25 280 LEU A N 1
ATOM 2236 C CA . LEU A 1 280 ? -19.375 -19.734 -9.984 1 98.25 280 LEU A CA 1
ATOM 2237 C C . LEU A 1 280 ? -19.984 -19.016 -11.188 1 98.25 280 LEU A C 1
ATOM 2239 O O . LEU A 1 280 ? -21.094 -19.312 -11.609 1 98.25 280 LEU A O 1
ATOM 2243 N N . LYS A 1 281 ? -19.266 -18.109 -11.703 1 97.81 281 LYS A N 1
ATOM 2244 C CA . LYS A 1 281 ? -19.719 -17.406 -12.891 1 97.81 281 LYS A CA 1
ATOM 2245 C C . LYS A 1 281 ? -19.953 -18.359 -14.055 1 97.81 281 LYS A C 1
ATOM 2247 O O . LYS A 1 281 ? -20.969 -18.281 -14.734 1 97.81 281 LYS A O 1
ATOM 2252 N N . THR A 1 282 ? -18.969 -19.25 -14.234 1 97.94 282 THR A N 1
ATOM 2253 C CA . THR A 1 282 ? -19.109 -20.25 -15.297 1 97.94 282 THR A CA 1
ATOM 2254 C C . THR A 1 282 ? -20.344 -21.109 -15.094 1 97.94 282 THR A C 1
ATOM 2256 O O . THR A 1 282 ? -21.094 -21.359 -16.047 1 97.94 282 THR A O 1
ATOM 2259 N N . LEU A 1 283 ? -20.594 -21.516 -13.891 1 98.38 283 LEU A N 1
ATOM 2260 C CA . LEU A 1 283 ? -21.75 -22.344 -13.57 1 98.38 283 LEU A CA 1
ATOM 2261 C C . LEU A 1 283 ? -23.047 -21.562 -13.805 1 98.38 283 LEU A C 1
ATOM 2263 O O . LEU A 1 283 ? -24.047 -22.141 -14.234 1 98.38 283 LEU A O 1
ATOM 2267 N N . CYS A 1 284 ? -23.062 -20.281 -13.609 1 98.19 284 CYS A N 1
ATOM 2268 C CA . CYS A 1 284 ? -24.234 -19.438 -13.805 1 98.19 284 CYS A CA 1
ATOM 2269 C C . CYS A 1 284 ? -24.594 -19.344 -15.281 1 98.19 284 CYS A C 1
ATOM 2271 O O . CYS A 1 284 ? -25.703 -18.922 -15.625 1 98.19 284 CYS A O 1
ATOM 2273 N N . HIS A 1 285 ? -23.781 -19.781 -16.109 1 97.38 285 HIS A N 1
ATOM 2274 C CA . HIS A 1 285 ? -24.094 -19.781 -17.547 1 97.38 285 HIS A CA 1
ATOM 2275 C C . HIS A 1 285 ? -24.844 -21.047 -17.953 1 97.38 285 HIS A C 1
ATOM 2277 O O . HIS A 1 285 ? -25.234 -21.203 -19.109 1 97.38 285 HIS A O 1
ATOM 2283 N N . THR A 1 286 ? -25.031 -21.906 -17.016 1 97.38 286 THR A N 1
ATOM 2284 C CA . THR A 1 286 ? -25.812 -23.125 -17.234 1 97.38 286 THR A CA 1
ATOM 2285 C C . THR A 1 286 ? -27.078 -23.109 -16.391 1 97.38 286 THR A C 1
ATOM 2287 O O . THR A 1 286 ? -27.109 -22.516 -15.305 1 97.38 286 THR A O 1
ATOM 2290 N N . GLN A 1 287 ? -28.125 -23.766 -16.859 1 97.44 287 GLN A N 1
ATOM 2291 C CA . GLN A 1 287 ? -29.391 -23.797 -16.125 1 97.44 287 GLN A CA 1
ATOM 2292 C C . GLN A 1 287 ? -29.234 -24.547 -14.797 1 97.44 287 GLN A C 1
ATOM 2294 O O . GLN A 1 287 ? -29.688 -24.062 -13.758 1 97.44 287 GLN A O 1
ATOM 2299 N N . MET A 1 288 ? -28.594 -25.641 -14.828 1 97.56 288 MET A N 1
ATOM 2300 C CA . MET A 1 288 ? -28.391 -26.422 -13.609 1 97.56 288 MET A CA 1
ATOM 2301 C C . MET A 1 288 ? -27.547 -25.641 -12.594 1 97.56 288 MET A C 1
ATOM 2303 O O . MET A 1 288 ? -27.828 -25.672 -11.398 1 97.56 288 MET A O 1
ATOM 2307 N N . GLY A 1 289 ? -26.516 -25 -13.172 1 98.38 289 GLY A N 1
ATOM 2308 C CA . GLY A 1 289 ? -25.688 -24.172 -12.312 1 98.38 289 GLY A CA 1
ATOM 2309 C C . GLY A 1 289 ? -26.453 -23.078 -11.609 1 98.38 289 GLY A C 1
ATOM 2310 O O . GLY A 1 289 ? -26.328 -22.891 -10.398 1 98.38 289 GLY A O 1
ATOM 2311 N N . ARG A 1 290 ? -27.297 -22.359 -12.297 1 98.56 290 ARG A N 1
ATOM 2312 C CA . ARG A 1 290 ? -28.109 -21.281 -11.734 1 98.56 290 ARG A CA 1
ATOM 2313 C C . ARG A 1 290 ? -29.078 -21.812 -10.672 1 98.56 290 ARG A C 1
ATOM 2315 O O . ARG A 1 290 ? -29.188 -21.234 -9.586 1 98.56 290 ARG A O 1
ATOM 2322 N N . GLU A 1 291 ? -29.672 -22.891 -10.969 1 98.31 291 GLU A N 1
ATOM 2323 C CA . GLU A 1 291 ? -30.641 -23.453 -10.031 1 98.31 291 GLU A CA 1
ATOM 2324 C C . GLU A 1 291 ? -29.953 -23.906 -8.742 1 98.31 291 GLU A C 1
ATOM 2326 O O . GLU A 1 291 ? -30.484 -23.703 -7.652 1 98.31 291 GLU A O 1
ATOM 2331 N N . SER A 1 292 ? -28.812 -24.531 -8.906 1 98.5 292 SER A N 1
ATOM 2332 C CA . SER A 1 292 ? -28.062 -25 -7.75 1 98.5 292 SER A CA 1
ATOM 2333 C C . SER A 1 292 ? -27.578 -23.828 -6.887 1 98.5 292 SER A C 1
ATOM 2335 O O . SER A 1 292 ? -27.703 -23.875 -5.66 1 98.5 292 SER A O 1
ATOM 2337 N N . ILE A 1 293 ? -27.109 -22.781 -7.496 1 98.69 293 ILE A N 1
ATOM 2338 C CA . ILE A 1 293 ? -26.578 -21.625 -6.797 1 98.69 293 ILE A CA 1
ATOM 2339 C C . ILE A 1 293 ? -27.719 -20.844 -6.137 1 98.69 293 ILE A C 1
ATOM 2341 O O . ILE A 1 293 ? -27.594 -20.438 -4.977 1 98.69 293 ILE A O 1
ATOM 2345 N N . ALA A 1 294 ? -28.828 -20.703 -6.836 1 98.5 294 ALA A N 1
ATOM 2346 C CA . ALA A 1 294 ? -29.984 -19.953 -6.344 1 98.5 294 ALA A CA 1
ATOM 2347 C C . ALA A 1 294 ? -30.578 -20.609 -5.098 1 98.5 294 ALA A C 1
ATOM 2349 O O . ALA A 1 294 ? -31.219 -19.938 -4.285 1 98.5 294 ALA A O 1
ATOM 2350 N N . SER A 1 295 ? -30.312 -21.875 -4.953 1 97.75 295 SER A N 1
ATOM 2351 C CA . SER A 1 295 ? -30.875 -22.609 -3.828 1 97.75 295 SER A CA 1
ATOM 2352 C C . SER A 1 295 ? -30.031 -22.438 -2.572 1 97.75 295 SER A C 1
ATOM 2354 O O . SER A 1 295 ? -30.422 -22.875 -1.488 1 97.75 295 SER A O 1
ATOM 2356 N N . LEU A 1 296 ? -28.938 -21.828 -2.668 1 98.06 296 LEU A N 1
ATOM 2357 C CA . LEU A 1 296 ? -28.016 -21.641 -1.55 1 98.06 296 LEU A CA 1
ATOM 2358 C C . LEU A 1 296 ? -27.859 -20.172 -1.215 1 98.06 296 LEU A C 1
ATOM 2360 O O . LEU A 1 296 ? -27.016 -19.484 -1.788 1 98.06 296 LEU A O 1
ATOM 2364 N N . GLN A 1 297 ? -28.531 -19.75 -0.214 1 96.75 297 GLN A N 1
ATOM 2365 C CA . GLN A 1 297 ? -28.562 -18.344 0.168 1 96.75 297 GLN A CA 1
ATOM 2366 C C . GLN A 1 297 ? -27.172 -17.828 0.496 1 96.75 297 GLN A C 1
ATOM 2368 O O . GLN A 1 297 ? -26.812 -16.703 0.16 1 96.75 297 GLN A O 1
ATOM 2373 N N . GLU A 1 298 ? -26.359 -18.672 1.124 1 96.81 298 GLU A N 1
ATOM 2374 C CA . GLU A 1 298 ? -25.016 -18.281 1.535 1 96.81 298 GLU A CA 1
ATOM 2375 C C . GLU A 1 298 ? -24.156 -17.938 0.327 1 96.81 298 GLU A C 1
ATOM 2377 O O . GLU A 1 298 ? -23.312 -17.047 0.388 1 96.81 298 GLU A O 1
ATOM 2382 N N . VAL A 1 299 ? -24.344 -18.672 -0.71 1 98.31 299 VAL A N 1
ATOM 2383 C CA . VAL A 1 299 ? -23.547 -18.453 -1.919 1 98.31 299 VAL A CA 1
ATOM 2384 C C . VAL A 1 299 ? -23.969 -17.141 -2.574 1 98.31 299 VAL A C 1
ATOM 2386 O O . VAL A 1 299 ? -23.125 -16.359 -3.008 1 98.31 299 VAL A O 1
ATOM 2389 N N . VAL A 1 300 ? -25.266 -16.891 -2.592 1 98.56 300 VAL A N 1
ATOM 2390 C CA . VAL A 1 300 ? -25.781 -15.656 -3.164 1 98.56 300 VAL A CA 1
ATOM 2391 C C . VAL A 1 300 ? -25.297 -14.461 -2.342 1 98.56 300 VAL A C 1
ATOM 2393 O O . VAL A 1 300 ? -24.906 -13.43 -2.898 1 98.56 300 VAL A O 1
ATOM 2396 N N . GLU A 1 301 ? -25.297 -14.602 -1.052 1 97.88 301 GLU A N 1
ATOM 2397 C CA . GLU A 1 301 ? -24.797 -13.555 -0.166 1 97.88 301 GLU A CA 1
ATOM 2398 C C . GLU A 1 301 ? -23.328 -13.266 -0.426 1 97.88 301 GLU A C 1
ATOM 2400 O O . GLU A 1 301 ? -22.906 -12.102 -0.442 1 97.88 301 GLU A O 1
ATOM 2405 N N . SER A 1 302 ? -22.547 -14.328 -0.605 1 97.5 302 SER A N 1
ATOM 2406 C CA . SER A 1 302 ? -21.125 -14.156 -0.895 1 97.5 302 SER A CA 1
ATOM 2407 C C . SER A 1 302 ? -20.906 -13.391 -2.193 1 97.5 302 SER A C 1
ATOM 2409 O O . SER A 1 302 ? -20.031 -12.523 -2.271 1 97.5 302 SER A O 1
ATOM 2411 N N . LEU A 1 303 ? -21.688 -13.711 -3.174 1 98.25 303 LEU A N 1
ATOM 2412 C CA . LEU A 1 303 ? -21.609 -12.984 -4.438 1 98.25 303 LEU A CA 1
ATOM 2413 C C . LEU A 1 303 ? -21.953 -11.516 -4.242 1 98.25 303 LEU A C 1
ATOM 2415 O O . LEU A 1 303 ? -21.312 -10.641 -4.848 1 98.25 303 LEU A O 1
ATOM 2419 N N . CYS A 1 304 ? -22.922 -11.25 -3.375 1 98.38 304 CYS A N 1
ATOM 2420 C CA . CYS A 1 304 ? -23.297 -9.867 -3.08 1 98.38 304 CYS A CA 1
ATOM 2421 C C . CYS A 1 304 ? -22.156 -9.117 -2.414 1 98.38 304 CYS A C 1
ATOM 2423 O O . CYS A 1 304 ? -21.875 -7.969 -2.756 1 98.38 304 CYS A O 1
ATOM 2425 N N . HIS A 1 305 ? -21.5 -9.781 -1.482 1 97.69 305 HIS A N 1
ATOM 2426 C CA . HIS A 1 305 ? -20.375 -9.164 -0.801 1 97.69 305 HIS A CA 1
ATOM 2427 C C . HIS A 1 305 ? -19.266 -8.812 -1.783 1 97.69 305 HIS A C 1
ATOM 2429 O O . HIS A 1 305 ? -18.734 -7.703 -1.756 1 97.69 305 HIS A O 1
ATOM 2435 N N . VAL A 1 306 ? -18.922 -9.734 -2.686 1 96.12 306 VAL A N 1
ATOM 2436 C CA . VAL A 1 306 ? -17.844 -9.516 -3.654 1 96.12 306 VAL A CA 1
ATOM 2437 C C . VAL A 1 306 ? -18.25 -8.422 -4.637 1 96.12 306 VAL A C 1
ATOM 2439 O O . VAL A 1 306 ? -17.422 -7.605 -5.043 1 96.12 306 VAL A O 1
ATOM 2442 N N . SER A 1 307 ? -19.5 -8.344 -4.977 1 97.69 307 SER A N 1
ATOM 2443 C CA . SER A 1 307 ? -20 -7.379 -5.949 1 97.69 307 SER A CA 1
ATOM 2444 C C . SER A 1 307 ? -19.828 -5.949 -5.449 1 97.69 307 SER A C 1
ATOM 2446 O O . SER A 1 307 ? -19.672 -5.02 -6.242 1 97.69 307 SER A O 1
ATOM 2448 N N . ARG A 1 308 ? -19.906 -5.762 -4.129 1 97.19 308 ARG A N 1
ATOM 2449 C CA . ARG A 1 308 ? -19.812 -4.426 -3.549 1 97.19 308 ARG A CA 1
ATOM 2450 C C . ARG A 1 308 ? -18.391 -4.105 -3.135 1 97.19 308 ARG A C 1
ATOM 2452 O O . ARG A 1 308 ? -18.078 -2.971 -2.768 1 97.19 308 ARG A O 1
ATOM 2459 N N . SER A 1 309 ? -17.516 -5.043 -3.25 1 94.5 309 SER A N 1
ATOM 2460 C CA . SER A 1 309 ? -16.172 -4.879 -2.691 1 94.5 309 SER A CA 1
ATOM 2461 C C . SER A 1 309 ? -15.195 -4.355 -3.738 1 94.5 309 SER A C 1
ATOM 2463 O O . SER A 1 309 ? -15.555 -4.184 -4.902 1 94.5 309 SER A O 1
ATOM 2465 N N . SER A 1 310 ? -13.961 -4.102 -3.297 1 93.12 310 SER A N 1
ATOM 2466 C CA . SER A 1 310 ? -12.898 -3.627 -4.18 1 93.12 310 SER A CA 1
ATOM 2467 C C . SER A 1 310 ? -12.164 -4.793 -4.832 1 93.12 310 SER A C 1
ATOM 2469 O O . SER A 1 310 ? -11.07 -4.613 -5.383 1 93.12 310 SER A O 1
ATOM 2471 N N . ASP A 1 311 ? -12.781 -5.988 -4.742 1 91 311 ASP 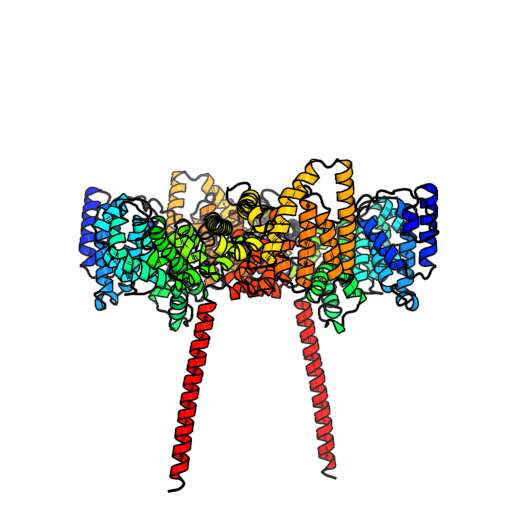A N 1
ATOM 2472 C CA . ASP A 1 311 ? -12.188 -7.18 -5.332 1 91 311 ASP A CA 1
ATOM 2473 C C . ASP A 1 311 ? -12.109 -7.059 -6.852 1 91 311 ASP A C 1
ATOM 2475 O O . ASP A 1 311 ? -13.031 -6.535 -7.484 1 91 311 ASP A O 1
ATOM 2479 N N . GLU A 1 312 ? -11.039 -7.586 -7.465 1 88.69 312 GLU A N 1
ATOM 2480 C CA . GLU A 1 312 ? -10.844 -7.547 -8.914 1 88.69 312 GLU A CA 1
ATOM 2481 C C . GLU A 1 312 ? -11.906 -8.375 -9.633 1 88.69 312 GLU A C 1
ATOM 2483 O O . GLU A 1 312 ? -12.156 -8.18 -10.82 1 88.69 312 GLU A O 1
ATOM 2488 N N . ARG A 1 313 ? -12.508 -9.195 -8.852 1 92.56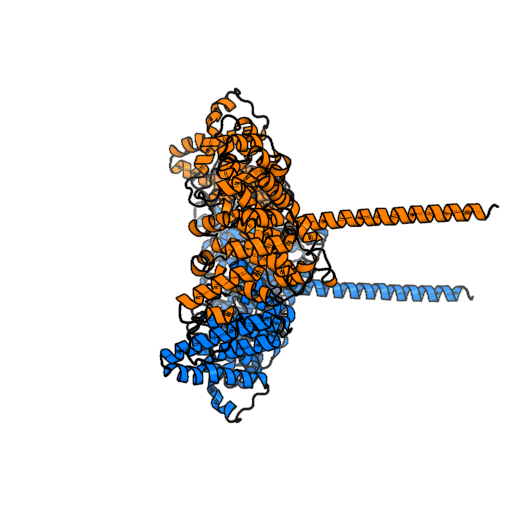 313 ARG A N 1
ATOM 2489 C CA . ARG A 1 313 ? -13.508 -10.086 -9.438 1 92.56 313 ARG A CA 1
ATOM 2490 C C . ARG A 1 313 ? -14.914 -9.539 -9.227 1 92.56 313 ARG A C 1
ATOM 2492 O O . ARG A 1 313 ? -15.906 -10.258 -9.406 1 92.56 313 ARG A O 1
ATOM 2499 N N . GLN A 1 314 ? -14.969 -8.328 -8.828 1 94.19 314 GLN A N 1
ATOM 2500 C CA . GLN A 1 314 ? -16.25 -7.668 -8.625 1 94.19 314 GLN A CA 1
ATOM 2501 C C . GLN A 1 314 ? -17.172 -7.848 -9.836 1 94.19 314 GLN A C 1
ATOM 2503 O O . GLN A 1 314 ? -18.344 -8.148 -9.695 1 94.19 314 GLN A O 1
ATOM 2508 N N . HIS A 1 315 ? -16.609 -7.719 -11.062 1 94.81 315 HIS A N 1
ATOM 2509 C CA . HIS A 1 315 ? -17.391 -7.797 -12.289 1 94.81 315 HIS A CA 1
ATOM 2510 C C . HIS A 1 315 ? -17.969 -9.195 -12.492 1 94.81 315 HIS A C 1
ATOM 2512 O O . HIS A 1 315 ? -19.078 -9.352 -12.992 1 94.81 315 HIS A O 1
ATOM 2518 N N . MET A 1 316 ? -17.234 -10.211 -12.062 1 95.88 316 MET A N 1
ATOM 2519 C CA . MET A 1 316 ? -17.688 -11.586 -12.211 1 95.88 316 MET A CA 1
ATOM 2520 C C . MET A 1 316 ? -18.859 -11.875 -11.273 1 95.88 316 MET A C 1
ATOM 2522 O O . MET A 1 316 ? -19.797 -12.578 -11.648 1 95.88 316 MET A O 1
ATOM 2526 N N . ALA A 1 317 ? -18.734 -11.328 -10.07 1 97.31 317 ALA A N 1
ATOM 2527 C CA . ALA A 1 317 ? -19.828 -11.492 -9.109 1 97.31 317 ALA A CA 1
ATOM 2528 C C . ALA A 1 317 ? -21.094 -10.797 -9.594 1 97.31 317 ALA A C 1
ATOM 2530 O O . ALA A 1 317 ? -22.188 -11.359 -9.516 1 97.31 317 ALA A O 1
ATOM 2531 N N . ILE A 1 318 ? -20.938 -9.586 -10.125 1 97.94 318 ILE A N 1
ATOM 2532 C CA . ILE A 1 318 ? -22.078 -8.836 -10.656 1 97.94 318 ILE A CA 1
ATOM 2533 C C . ILE A 1 318 ? -22.703 -9.609 -11.805 1 97.94 318 ILE A C 1
ATOM 2535 O O . ILE A 1 318 ? -23.938 -9.766 -11.859 1 97.94 318 ILE A O 1
ATOM 2539 N N . GLU A 1 319 ? -21.906 -10.125 -12.664 1 97.25 319 GLU A N 1
ATOM 2540 C CA . GLU A 1 319 ? -22.406 -10.883 -13.805 1 97.25 319 GLU A CA 1
ATOM 2541 C C . GLU A 1 319 ? -23.156 -12.125 -13.352 1 97.25 319 GLU A C 1
ATOM 2543 O O . GLU A 1 319 ? -24.203 -12.469 -13.93 1 97.25 319 GLU A O 1
ATOM 2548 N N . SER A 1 320 ? -22.625 -12.797 -12.391 1 98.56 320 SER A N 1
ATOM 2549 C CA . SER A 1 320 ? -23.281 -13.977 -11.859 1 98.56 320 SER A CA 1
ATOM 2550 C C . SER A 1 320 ? -24.656 -13.633 -11.289 1 98.56 320 SER A C 1
ATOM 2552 O O . SER A 1 320 ? -25.656 -14.305 -11.594 1 98.56 320 SER A O 1
ATOM 2554 N N . LEU A 1 321 ? -24.719 -12.578 -10.5 1 98.69 321 LEU A N 1
ATOM 2555 C CA . LEU A 1 321 ? -25.984 -12.148 -9.914 1 98.69 321 LEU A CA 1
ATOM 2556 C C . LEU A 1 321 ? -26.969 -11.734 -11 1 98.69 321 LEU A C 1
ATOM 2558 O O . LEU A 1 321 ? -28.172 -12.039 -10.906 1 98.69 321 LEU A O 1
ATOM 2562 N N . MET A 1 322 ? -26.469 -11.086 -12.039 1 98.25 322 MET A N 1
ATOM 2563 C CA . MET A 1 322 ? -27.328 -10.664 -13.156 1 98.25 322 MET A CA 1
ATOM 2564 C C . MET A 1 322 ? -27.922 -11.875 -13.867 1 98.25 322 MET A C 1
ATOM 2566 O O . MET A 1 322 ? -29.109 -11.883 -14.18 1 98.25 322 MET A O 1
ATOM 2570 N N . GLN A 1 323 ? -27.141 -12.891 -14.078 1 98.38 323 GLN A N 1
ATOM 2571 C CA . GLN A 1 323 ? -27.625 -14.102 -14.734 1 98.38 323 GLN A CA 1
ATOM 2572 C C . GLN A 1 323 ? -28.719 -14.781 -13.898 1 98.38 323 GLN A C 1
ATOM 2574 O O . GLN A 1 323 ? -29.719 -15.258 -14.445 1 98.38 323 GLN A O 1
ATOM 2579 N N . LEU A 1 324 ? -28.531 -14.797 -12.609 1 98.56 324 LEU A N 1
ATOM 2580 C CA . LEU A 1 324 ? -29.516 -15.406 -11.711 1 98.56 324 LEU A CA 1
ATOM 2581 C C . LEU A 1 324 ? -30.828 -14.641 -11.742 1 98.56 324 LEU A C 1
ATOM 2583 O O . LEU A 1 324 ? -31.906 -15.234 -11.633 1 98.56 324 LEU A O 1
ATOM 2587 N N . LEU A 1 325 ? -30.75 -13.336 -11.93 1 97.88 325 LEU A N 1
ATOM 2588 C CA . LEU A 1 325 ? -31.938 -12.484 -11.859 1 97.88 325 LEU A CA 1
ATOM 2589 C C . LEU A 1 325 ? -32.656 -12.414 -13.203 1 97.88 325 LEU A C 1
ATOM 2591 O O . LEU A 1 325 ? -33.844 -12.148 -13.266 1 97.88 325 LEU A O 1
ATOM 2595 N N . ILE A 1 326 ? -31.938 -12.586 -14.266 1 97.94 326 ILE A N 1
ATOM 2596 C CA . ILE A 1 326 ? -32.531 -12.562 -15.602 1 97.94 326 ILE A CA 1
ATOM 2597 C C . ILE A 1 326 ? -33.312 -13.852 -15.844 1 97.94 326 ILE A C 1
ATOM 2599 O O . ILE A 1 326 ? -34.344 -13.852 -16.516 1 97.94 326 ILE A O 1
ATOM 2603 N N . ASP A 1 327 ? -32.844 -14.945 -15.25 1 97.56 327 ASP A N 1
ATOM 2604 C CA . ASP A 1 327 ? -33.5 -16.234 -15.367 1 97.56 327 ASP A CA 1
ATOM 2605 C C . ASP A 1 327 ? -34.812 -16.266 -14.57 1 97.56 327 ASP A C 1
ATOM 2607 O O . ASP A 1 327 ? -34.781 -16.109 -13.352 1 97.56 327 ASP A O 1
ATOM 2611 N N . PRO A 1 328 ? -35.938 -16.531 -15.234 1 94.75 328 PRO A N 1
ATOM 2612 C CA . PRO A 1 328 ? -37.219 -16.516 -14.547 1 94.75 328 PRO A CA 1
ATOM 2613 C C . PRO A 1 328 ? -37.344 -17.625 -13.5 1 94.75 328 PRO A C 1
ATOM 2615 O O . PRO A 1 328 ? -38.094 -17.5 -12.539 1 94.75 328 PRO A O 1
ATOM 2618 N N . VAL A 1 329 ? -36.562 -18.625 -13.617 1 96.31 329 VAL A N 1
ATOM 2619 C CA . VAL A 1 329 ? -36.625 -19.766 -12.703 1 96.31 329 VAL A CA 1
ATOM 2620 C C . VAL A 1 329 ? -35.938 -19.406 -11.383 1 96.31 329 VAL A C 1
ATOM 2622 O O . VAL A 1 329 ? -36.406 -19.781 -10.312 1 96.31 329 VAL A O 1
ATOM 2625 N N . THR A 1 330 ? -34.906 -18.672 -11.477 1 97.69 330 THR A N 1
ATOM 2626 C CA . THR A 1 330 ? -34.094 -18.438 -10.281 1 97.69 330 THR A CA 1
ATOM 2627 C C . THR A 1 330 ? -34.312 -17.016 -9.75 1 97.69 330 THR A C 1
ATOM 2629 O O . THR A 1 330 ? -33.969 -16.719 -8.602 1 97.69 330 THR A O 1
ATOM 2632 N N . ARG A 1 331 ? -34.875 -16.156 -10.516 1 95.5 331 ARG A N 1
ATOM 2633 C CA . ARG A 1 331 ? -35.031 -14.742 -10.195 1 95.5 331 ARG A CA 1
ATOM 2634 C C . ARG A 1 331 ? -35.625 -14.539 -8.82 1 95.5 331 ARG A C 1
ATOM 2636 O O . ARG A 1 331 ? -35.062 -13.844 -7.973 1 95.5 331 ARG A O 1
ATOM 2643 N N . TYR A 1 332 ? -36.688 -15.156 -8.484 1 92.44 332 TYR A N 1
ATOM 2644 C CA . TYR A 1 332 ? -37.469 -14.867 -7.301 1 92.44 332 TYR A CA 1
ATOM 2645 C C . TYR A 1 332 ? -36.906 -15.586 -6.078 1 92.44 332 TYR A C 1
ATOM 2647 O O . TYR A 1 332 ? -37.281 -15.273 -4.941 1 92.44 332 TYR A O 1
ATOM 2655 N N . LYS A 1 333 ? -36 -16.5 -6.336 1 94.12 333 LYS A N 1
ATOM 2656 C CA . LYS A 1 333 ? -35.312 -17.141 -5.227 1 94.12 333 LYS A CA 1
ATOM 2657 C C . LYS A 1 333 ? -34.156 -16.25 -4.723 1 94.12 333 LYS A C 1
ATOM 2659 O O . LYS A 1 333 ? -33.75 -16.359 -3.566 1 94.12 333 LYS A O 1
ATOM 2664 N N . VAL A 1 334 ? -33.719 -15.367 -5.652 1 97.19 334 VAL A N 1
ATOM 2665 C CA . VAL A 1 334 ? -32.438 -14.695 -5.332 1 97.19 334 VAL A CA 1
ATOM 2666 C C . VAL A 1 334 ? -32.688 -13.203 -5.129 1 97.19 334 VAL A C 1
ATOM 2668 O O . VAL A 1 334 ? -31.891 -12.516 -4.488 1 97.19 334 VAL A O 1
ATOM 2671 N N . ILE A 1 335 ? -33.781 -12.617 -5.594 1 95.44 335 ILE A N 1
ATOM 2672 C CA . ILE A 1 335 ? -33.969 -11.172 -5.676 1 95.44 335 ILE A CA 1
ATOM 2673 C C . ILE A 1 335 ? -34 -10.578 -4.273 1 95.44 335 ILE A C 1
ATOM 2675 O O . ILE A 1 335 ? -33.5 -9.469 -4.059 1 95.44 335 ILE A O 1
ATOM 2679 N N . ASP A 1 336 ? -34.469 -11.25 -3.252 1 94.25 336 ASP A N 1
ATOM 2680 C CA . ASP A 1 336 ? -34.531 -10.75 -1.882 1 94.25 336 ASP A CA 1
ATOM 2681 C C . ASP A 1 336 ? -33.125 -10.516 -1.317 1 94.25 336 ASP A C 1
ATOM 2683 O O . ASP A 1 336 ? -32.906 -9.562 -0.575 1 94.25 336 ASP A O 1
ATOM 2687 N N . THR A 1 337 ? -32.281 -11.391 -1.659 1 96 337 THR A N 1
ATOM 2688 C CA . THR A 1 337 ? -30.906 -11.312 -1.145 1 96 337 THR A CA 1
ATOM 2689 C C . THR A 1 337 ? -30.062 -10.383 -2 1 96 337 THR A C 1
ATOM 2691 O O . THR A 1 337 ? -29.234 -9.641 -1.478 1 96 337 THR A O 1
ATOM 2694 N N . ALA A 1 338 ? -30.297 -10.328 -3.283 1 97.56 338 ALA A N 1
ATOM 2695 C CA . ALA A 1 338 ? -29.406 -9.664 -4.23 1 97.56 338 ALA A CA 1
ATOM 2696 C C . ALA A 1 338 ? -29.781 -8.195 -4.398 1 97.56 338 ALA A C 1
ATOM 2698 O O . ALA A 1 338 ? -28.922 -7.355 -4.664 1 97.56 338 ALA A O 1
ATOM 2699 N N . ALA A 1 339 ? -31.016 -7.855 -4.227 1 96.12 339 ALA A N 1
ATOM 2700 C CA . ALA A 1 339 ? -31.531 -6.539 -4.598 1 96.12 339 ALA A CA 1
ATOM 2701 C C . ALA A 1 339 ? -30.875 -5.438 -3.773 1 96.12 339 ALA A C 1
ATOM 2703 O O . ALA A 1 339 ? -30.422 -4.426 -4.324 1 96.12 339 ALA A O 1
ATOM 2704 N N . PRO A 1 340 ? -30.797 -5.605 -2.445 1 96.06 340 PRO A N 1
ATOM 2705 C CA . PRO A 1 340 ? -30.172 -4.523 -1.671 1 96.06 340 PRO A CA 1
ATOM 2706 C C . PRO A 1 340 ? -28.734 -4.254 -2.088 1 96.06 340 PRO A C 1
ATOM 2708 O O . PRO A 1 340 ? -28.312 -3.094 -2.162 1 96.06 340 PRO A O 1
ATOM 2711 N N . ALA A 1 341 ? -27.969 -5.277 -2.385 1 97.69 341 ALA A N 1
ATOM 2712 C CA . ALA A 1 341 ? -26.562 -5.125 -2.775 1 97.69 341 ALA A CA 1
ATOM 2713 C C . ALA A 1 341 ? -26.453 -4.516 -4.172 1 97.69 341 ALA A C 1
ATOM 2715 O O . ALA A 1 341 ? -25.672 -3.58 -4.383 1 97.69 341 ALA A O 1
ATOM 2716 N N . LEU A 1 342 ? -27.219 -4.992 -5.09 1 98.12 342 LEU A N 1
ATOM 2717 C CA . LEU A 1 342 ? -27.141 -4.527 -6.469 1 98.12 342 LEU A CA 1
ATOM 2718 C C . LEU A 1 342 ? -27.672 -3.105 -6.598 1 98.12 342 LEU A C 1
ATOM 2720 O O . LEU A 1 342 ? -27.219 -2.342 -7.449 1 98.12 342 LEU A O 1
ATOM 2724 N N . ALA A 1 343 ? -28.672 -2.76 -5.758 1 97.56 343 ALA A N 1
ATOM 2725 C CA . ALA A 1 343 ? -29.203 -1.405 -5.777 1 97.56 343 ALA A CA 1
ATOM 2726 C C . ALA A 1 343 ? -28.125 -0.374 -5.477 1 97.56 343 ALA A C 1
ATOM 2728 O O . ALA A 1 343 ? -28.172 0.75 -5.984 1 97.56 343 ALA A O 1
ATOM 2729 N N . ASP A 1 344 ? -27.156 -0.708 -4.656 1 97.5 344 ASP A N 1
ATOM 2730 C CA . ASP A 1 344 ? -26.047 0.187 -4.305 1 97.5 344 ASP A CA 1
ATOM 2731 C C . ASP A 1 344 ? -25.141 0.429 -5.5 1 97.5 344 ASP A C 1
ATOM 2733 O O . ASP A 1 344 ? -24.328 1.36 -5.492 1 97.5 344 ASP A O 1
ATOM 2737 N N . LEU A 1 345 ? -25.234 -0.398 -6.559 1 97.44 345 LEU A N 1
ATOM 2738 C CA . LEU A 1 345 ? -24.266 -0.386 -7.648 1 97.44 345 LEU A CA 1
ATOM 2739 C C . LEU A 1 345 ? -24.844 0.276 -8.891 1 97.44 345 LEU A C 1
ATOM 2741 O O . LEU A 1 345 ? -24.219 0.286 -9.953 1 97.44 345 LEU A O 1
ATOM 2745 N N . VAL A 1 346 ? -25.969 0.916 -8.812 1 96.62 346 VAL A N 1
ATOM 2746 C CA . VAL A 1 346 ? -26.719 1.356 -9.992 1 96.62 346 VAL A CA 1
ATOM 2747 C C . VAL A 1 346 ? -26.047 2.594 -10.594 1 96.62 346 VAL A C 1
ATOM 2749 O O . VAL A 1 346 ? -26.359 2.984 -11.719 1 96.62 346 VAL A O 1
ATOM 2752 N N . GLU A 1 347 ? -25.141 3.262 -9.805 1 94.38 347 GLU A N 1
ATOM 2753 C CA . GLU A 1 347 ? -24.453 4.441 -10.32 1 94.38 347 GLU A CA 1
ATOM 2754 C C . GLU A 1 347 ? -23.109 4.074 -10.914 1 94.38 347 GLU A C 1
ATOM 2756 O O . GLU A 1 347 ? -22.344 4.949 -11.328 1 94.38 347 GLU A O 1
ATOM 2761 N N . LEU A 1 348 ? -22.828 2.766 -10.945 1 93.56 348 LEU A N 1
ATOM 2762 C CA . LEU A 1 348 ? -21.562 2.287 -11.5 1 93.56 348 LEU A CA 1
ATOM 2763 C C . LEU A 1 348 ? -21.484 2.557 -12.992 1 93.56 348 LEU A C 1
ATOM 2765 O O . LEU A 1 348 ? -22.453 2.309 -13.727 1 93.56 348 LEU A O 1
ATOM 2769 N N . ARG A 1 349 ? -20.469 3.133 -13.422 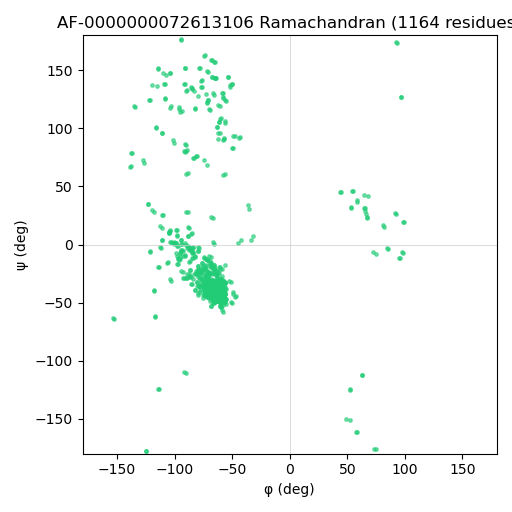1 89.62 349 ARG A N 1
ATOM 2770 C CA . ARG A 1 349 ? -20.281 3.395 -14.844 1 89.62 349 ARG A CA 1
ATOM 2771 C C . ARG A 1 349 ? -19.562 2.238 -15.523 1 89.62 349 ARG A C 1
ATOM 2773 O O . ARG A 1 349 ? -20.031 1.1 -15.492 1 89.62 349 ARG A O 1
ATOM 2780 N N . ASP A 1 350 ? -18.281 2.506 -15.938 1 88.06 350 ASP A N 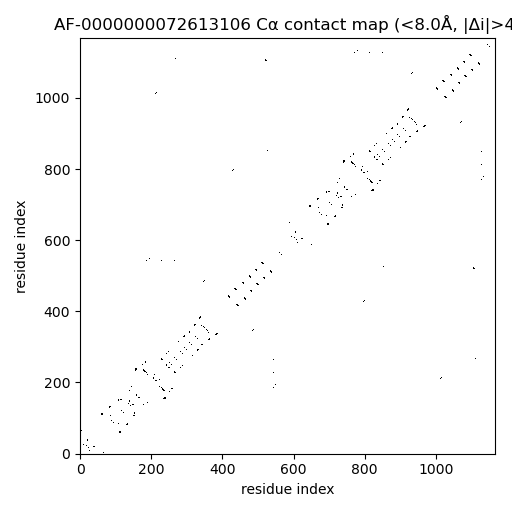1
ATOM 2781 C CA . ASP A 1 350 ? -17.547 1.482 -16.672 1 88.06 350 ASP A CA 1
ATOM 2782 C C . ASP A 1 350 ? -16.766 0.574 -15.719 1 88.06 350 ASP A C 1
ATOM 2784 O O . ASP A 1 350 ? -16.219 1.04 -14.711 1 88.06 350 ASP A O 1
ATOM 2788 N N . LEU A 1 351 ? -16.953 -0.758 -16 1 88.19 351 LEU A N 1
ATOM 2789 C CA . LEU A 1 351 ? -16.25 -1.767 -15.219 1 88.19 351 LEU A CA 1
ATOM 2790 C C . LEU A 1 351 ? -15.641 -2.828 -16.125 1 88.19 351 LEU A C 1
ATOM 2792 O O . LEU A 1 351 ? -16.359 -3.564 -16.812 1 88.19 351 LEU A O 1
ATOM 2796 N N . LYS A 1 352 ? -14.352 -3.002 -16.141 1 85.56 352 LYS A N 1
ATOM 2797 C CA . LYS A 1 352 ? -13.586 -3.996 -16.875 1 85.56 352 LYS A CA 1
ATOM 2798 C C . LYS A 1 352 ? -14.078 -4.109 -18.312 1 85.56 352 LYS A C 1
ATOM 2800 O O . LYS A 1 352 ? -14.391 -5.207 -18.781 1 85.56 352 LYS A O 1
ATOM 2805 N N . GLY A 1 353 ? -14.312 -2.982 -19.016 1 82.12 353 GLY A N 1
ATOM 2806 C CA . GLY A 1 353 ? -14.633 -2.951 -20.438 1 82.12 353 GLY A CA 1
ATOM 2807 C C . GLY A 1 353 ? -16.125 -2.904 -20.703 1 82.12 353 GLY A C 1
ATOM 2808 O O . GLY A 1 353 ? -16.547 -2.725 -21.844 1 82.12 353 GLY A O 1
ATOM 2809 N N . LYS A 1 354 ? -16.906 -3.135 -19.672 1 87.94 354 LYS A N 1
ATOM 2810 C CA . LYS A 1 354 ? -18.359 -3.012 -19.844 1 87.94 354 LYS A CA 1
ATOM 2811 C C . LYS A 1 354 ? -18.828 -1.602 -19.5 1 87.94 354 LYS A C 1
ATOM 2813 O O . LYS A 1 354 ? -18.391 -1.013 -18.516 1 87.94 354 LYS A O 1
ATOM 2818 N N . TYR A 1 355 ? -19.719 -1.194 -20.359 1 88.81 355 TYR A N 1
ATOM 2819 C CA . TYR A 1 355 ? -20.188 0.179 -20.219 1 88.81 355 TYR A CA 1
ATOM 2820 C C . TYR A 1 355 ? -21.578 0.216 -19.594 1 88.81 355 TYR A C 1
ATOM 2822 O O . TYR A 1 355 ? -22.391 -0.682 -19.828 1 88.81 355 TYR A O 1
ATOM 2830 N N . LYS A 1 356 ? -21.875 1.17 -18.875 1 90.44 356 LYS A N 1
ATOM 2831 C CA . LYS A 1 356 ? -23.156 1.474 -18.266 1 90.44 356 LYS A CA 1
ATOM 2832 C C . LYS A 1 356 ? -23.672 0.295 -17.438 1 90.44 356 LYS A C 1
ATOM 2834 O O . LYS A 1 356 ? -24.812 -0.143 -17.609 1 90.44 356 LYS A O 1
ATOM 2839 N N . VAL A 1 357 ? -22.781 -0.251 -16.656 1 94.56 357 VAL A N 1
ATOM 2840 C CA . VAL A 1 357 ? -23.078 -1.416 -15.828 1 94.56 357 VAL A CA 1
ATOM 2841 C C . VAL A 1 357 ? -24.219 -1.089 -14.867 1 94.56 357 VAL A C 1
ATOM 2843 O O . VAL A 1 357 ? -25.109 -1.91 -14.656 1 94.56 357 VAL A O 1
ATOM 2846 N N . GLY A 1 358 ? -24.25 0.1 -14.312 1 95.69 358 GLY A N 1
ATOM 2847 C CA . GLY A 1 358 ? -25.297 0.523 -13.391 1 95.69 358 GLY A CA 1
ATOM 2848 C C . GLY A 1 358 ? -26.672 0.545 -14.023 1 95.69 358 GLY A C 1
ATOM 2849 O O . GLY A 1 358 ? -27.656 0.141 -13.398 1 95.69 358 GLY A O 1
ATOM 2850 N N . LYS A 1 359 ? -26.719 0.981 -15.227 1 95.19 359 LYS A N 1
ATOM 2851 C CA . LYS A 1 359 ? -27.984 1.024 -15.945 1 95.19 359 LYS A CA 1
ATOM 2852 C C . LYS A 1 359 ? -28.531 -0.38 -16.188 1 95.19 359 LYS A C 1
ATOM 2854 O O . LYS A 1 359 ? -29.734 -0.617 -16.047 1 95.19 359 LYS A O 1
ATOM 2859 N N . ALA A 1 360 ? -27.641 -1.244 -16.562 1 96.56 360 ALA A N 1
ATOM 2860 C CA . ALA A 1 360 ? -28.062 -2.631 -16.781 1 96.56 360 ALA A CA 1
ATOM 2861 C C . ALA A 1 360 ? -28.609 -3.248 -15.492 1 96.56 360 ALA A C 1
ATOM 2863 O O . ALA A 1 360 ? -29.609 -3.967 -15.523 1 96.56 360 ALA A O 1
ATOM 2864 N N . ILE A 1 361 ? -27.953 -2.977 -14.414 1 97.88 361 ILE A N 1
ATOM 2865 C CA . ILE A 1 361 ? -28.391 -3.492 -13.117 1 97.88 361 ILE A CA 1
ATOM 2866 C C . ILE A 1 361 ? -29.781 -2.955 -12.789 1 97.88 361 ILE A C 1
ATOM 2868 O O . ILE A 1 361 ? -30.656 -3.711 -12.367 1 97.88 361 ILE A O 1
ATOM 2872 N N . MET A 1 362 ? -29.938 -1.699 -13.023 1 96.44 362 MET A N 1
ATOM 2873 C CA . MET A 1 362 ? -31.219 -1.05 -12.758 1 96.44 362 MET A CA 1
ATOM 2874 C C . MET A 1 362 ? -32.344 -1.699 -13.57 1 96.44 362 MET A C 1
ATOM 2876 O O . MET A 1 362 ? -33.406 -1.992 -13.031 1 96.44 362 MET A O 1
ATOM 2880 N N . GLN A 1 363 ? -32.062 -1.958 -14.781 1 96.38 363 GLN A N 1
ATOM 2881 C CA . GLN A 1 363 ? -33.062 -2.547 -15.664 1 96.38 363 GLN A CA 1
ATOM 2882 C C . GLN A 1 363 ? -33.469 -3.943 -15.195 1 96.38 363 GLN A C 1
ATOM 2884 O O . GLN A 1 363 ? -34.656 -4.289 -15.195 1 96.38 363 GLN A O 1
ATOM 2889 N N . VAL A 1 364 ? -32.5 -4.68 -14.766 1 97.19 364 VAL A N 1
ATOM 2890 C CA . VAL A 1 364 ? -32.781 -6.047 -14.32 1 97.19 364 VAL A CA 1
ATOM 2891 C C . VAL A 1 364 ? -33.562 -6.027 -13.016 1 97.19 364 VAL A C 1
ATOM 2893 O O . VAL A 1 364 ? -34.5 -6.793 -12.836 1 97.19 364 VAL A O 1
ATOM 2896 N N . LEU A 1 365 ? -33.219 -5.125 -12.125 1 96.62 365 LEU A N 1
ATOM 2897 C CA . LEU A 1 365 ? -33.844 -5.066 -10.812 1 96.62 365 LEU A CA 1
ATOM 2898 C C . LEU A 1 365 ? -35.312 -4.605 -10.93 1 96.62 365 LEU A C 1
ATOM 2900 O O . LEU A 1 365 ? -36.188 -5.113 -10.227 1 96.62 365 LEU A O 1
ATOM 2904 N N . LEU A 1 366 ? -35.531 -3.699 -11.891 1 95.06 366 LEU A N 1
ATOM 2905 C CA . LEU A 1 366 ? -36.844 -3.082 -11.969 1 95.06 366 LEU A CA 1
ATOM 2906 C C . LEU A 1 366 ? -37.688 -3.752 -13.039 1 95.06 366 LEU A C 1
ATOM 2908 O O . LEU A 1 366 ? -38.812 -3.291 -13.344 1 95.06 366 LEU A O 1
ATOM 2912 N N . HIS A 1 367 ? -37.156 -4.742 -13.664 1 90.94 367 HIS A N 1
ATOM 2913 C CA . HIS A 1 367 ? -37.812 -5.422 -14.773 1 90.94 367 HIS A CA 1
ATOM 2914 C C . HIS A 1 367 ? -39.281 -5.754 -14.422 1 90.94 367 HIS A C 1
ATOM 2916 O O . HIS A 1 367 ? -40.188 -5.531 -15.234 1 90.94 367 HIS A O 1
ATOM 2922 N N . ASP A 1 368 ? -39.594 -6.242 -13.32 1 86.75 368 ASP A N 1
ATOM 2923 C CA . ASP A 1 368 ? -40.969 -6.605 -12.945 1 86.75 368 ASP A CA 1
ATOM 2924 C C . ASP A 1 368 ? -41.406 -5.875 -11.672 1 86.75 368 ASP A C 1
ATOM 2926 O O . ASP A 1 368 ? -42.156 -6.426 -10.852 1 86.75 368 ASP A O 1
ATOM 2930 N N . TYR A 1 369 ? -40.938 -4.668 -11.539 1 90 369 TYR A N 1
ATOM 2931 C CA . TYR A 1 369 ? -41.219 -3.932 -10.312 1 90 369 TYR A CA 1
ATOM 2932 C C . TYR A 1 369 ? -42.688 -3.621 -10.188 1 90 369 TYR A C 1
ATOM 2934 O O . TYR A 1 369 ? -43.25 -3.584 -9.078 1 90 369 TYR A O 1
ATOM 2942 N N . HIS A 1 370 ? -43.344 -3.41 -11.328 1 87.81 370 HIS A N 1
ATOM 2943 C CA . HIS A 1 370 ? -44.781 -3.145 -11.305 1 87.81 370 HIS A CA 1
ATOM 2944 C C . HIS A 1 370 ? -45.531 -4.266 -10.602 1 87.81 370 HIS A C 1
ATOM 2946 O O . HIS A 1 370 ? -46.5 -4.008 -9.883 1 87.81 370 HIS A O 1
ATOM 2952 N N . LYS A 1 371 ? -45.031 -5.469 -10.734 1 85.44 371 LYS A N 1
ATOM 2953 C CA . LYS A 1 371 ? -45.656 -6.609 -10.078 1 85.44 371 LYS A CA 1
ATOM 2954 C C . LYS A 1 371 ? -45.469 -6.566 -8.562 1 85.44 371 LYS A C 1
ATOM 2956 O O . LYS A 1 371 ? -46.312 -7.012 -7.797 1 85.44 371 LYS A O 1
ATOM 2961 N N . ILE A 1 372 ? -44.438 -6.043 -8.211 1 82.88 372 ILE A N 1
ATOM 2962 C CA . ILE A 1 372 ? -44.094 -5.941 -6.793 1 82.88 372 ILE A CA 1
ATOM 2963 C C . ILE A 1 372 ? -44.875 -4.797 -6.156 1 82.88 372 ILE A C 1
ATOM 2965 O O . ILE A 1 372 ? -45.375 -4.926 -5.035 1 82.88 372 ILE A O 1
ATOM 2969 N N . LYS A 1 373 ? -45 -3.764 -6.891 1 82.31 373 LYS A N 1
ATOM 2970 C CA . LYS A 1 373 ? -45.688 -2.568 -6.41 1 82.31 373 LYS A CA 1
ATOM 2971 C C . LYS A 1 373 ? -47.156 -2.844 -6.176 1 82.31 373 LYS A C 1
ATOM 2973 O O . LYS A 1 373 ? -47.75 -2.359 -5.203 1 82.31 373 LYS A O 1
ATOM 2978 N N . VAL A 1 374 ? -47.781 -3.645 -7.098 1 82.25 374 VAL A N 1
ATOM 2979 C CA . VAL A 1 374 ? -49.219 -3.936 -6.98 1 82.25 374 VAL A CA 1
ATOM 2980 C C . VAL A 1 374 ? -49.406 -5.172 -6.109 1 82.25 374 VAL A C 1
ATOM 2982 O O . VAL A 1 374 ? -50.531 -5.695 -6.02 1 82.25 374 VAL A O 1
ATOM 2985 N N . ARG A 1 375 ? -48.406 -5.727 -5.484 1 78.69 375 ARG A N 1
ATOM 2986 C CA . ARG A 1 375 ? -48.406 -6.832 -4.535 1 78.69 375 ARG A CA 1
ATOM 2987 C C . ARG A 1 375 ? -48.844 -8.125 -5.215 1 78.69 375 ARG A C 1
ATOM 2989 O O . ARG A 1 375 ? -49.531 -8.961 -4.609 1 78.69 375 ARG A O 1
ATOM 2996 N N . GLU A 1 376 ? -48.594 -8.211 -6.438 1 78.19 376 GLU A N 1
ATOM 2997 C CA . GLU A 1 376 ? -48.75 -9.484 -7.129 1 78.19 376 GLU A CA 1
ATOM 2998 C C . GLU A 1 376 ? -47.656 -10.469 -6.719 1 78.19 376 GLU A C 1
ATOM 3000 O O . GLU A 1 376 ? -47.906 -11.68 -6.633 1 78.19 376 GLU A O 1
ATOM 3005 N N . PHE A 1 377 ? -46.531 -9.891 -6.535 1 79.88 377 PHE A N 1
ATOM 3006 C CA . PHE A 1 377 ? -45.406 -10.656 -6.004 1 79.88 377 PHE A CA 1
ATOM 3007 C C . PHE A 1 377 ? -44.906 -10.039 -4.707 1 79.88 377 PHE A C 1
ATOM 3009 O O . PHE A 1 377 ? -44.594 -8.852 -4.664 1 79.88 377 PHE A O 1
ATOM 3016 N N . CYS A 1 378 ? -44.906 -10.906 -3.729 1 76.94 378 CYS A N 1
ATOM 3017 C CA . CYS A 1 378 ? -44.5 -10.383 -2.434 1 76.94 378 CYS A CA 1
ATOM 3018 C C . CYS A 1 378 ? -43.062 -10.82 -2.096 1 76.94 378 CYS A C 1
ATOM 3020 O O . CYS A 1 378 ? -42.781 -12.016 -2.09 1 76.94 378 CYS A O 1
ATOM 3022 N N . LEU A 1 379 ? -42.281 -9.836 -1.975 1 84.19 379 LEU A N 1
ATOM 3023 C CA . LEU A 1 379 ? -40.938 -10.102 -1.494 1 84.19 379 LEU A CA 1
ATOM 3024 C C . LEU A 1 379 ? -40.938 -10.484 -0.018 1 84.19 379 LEU A C 1
ATOM 3026 O O . LEU A 1 379 ? -41.844 -10.062 0.729 1 84.19 379 LEU A O 1
ATOM 3030 N N . ASN A 1 380 ? -40.062 -11.281 0.422 1 82.81 380 ASN A N 1
ATOM 3031 C CA . ASN A 1 380 ? -40 -11.758 1.802 1 82.81 380 ASN A CA 1
ATOM 3032 C C . ASN A 1 380 ? -39.344 -10.727 2.721 1 82.81 380 ASN A C 1
ATOM 3034 O O . ASN A 1 380 ? -39.656 -10.68 3.916 1 82.81 380 ASN A O 1
ATOM 3038 N N . SER A 1 381 ? -38.562 -9.922 2.123 1 87.81 381 SER A N 1
ATOM 3039 C CA . SER A 1 381 ? -37.781 -8.984 2.938 1 87.81 381 SER A CA 1
ATOM 3040 C C . SER A 1 381 ? -38.312 -7.559 2.764 1 87.81 381 SER A C 1
ATOM 3042 O O . SER A 1 381 ? -38.438 -7.066 1.64 1 87.81 381 SER A O 1
ATOM 3044 N N . GLU A 1 382 ? -38.625 -6.918 3.873 1 87.5 382 GLU A N 1
ATOM 3045 C CA . GLU A 1 382 ? -39.031 -5.516 3.857 1 87.5 382 GLU A CA 1
ATOM 3046 C C . GLU A 1 382 ? -37.906 -4.617 3.4 1 87.5 382 GLU A C 1
ATOM 3048 O O . GLU A 1 382 ? -38.125 -3.602 2.736 1 87.5 382 GLU A O 1
ATOM 3053 N N . ARG A 1 383 ? -36.812 -5.012 3.746 1 88.56 383 ARG A N 1
ATOM 3054 C CA . ARG A 1 383 ? -35.625 -4.25 3.348 1 88.56 383 ARG A CA 1
ATOM 3055 C C . ARG A 1 383 ? -35.469 -4.223 1.83 1 88.56 383 ARG A C 1
ATOM 3057 O O . ARG A 1 383 ? -35.188 -3.174 1.249 1 88.56 383 ARG A O 1
ATOM 3064 N N . SER A 1 384 ? -35.688 -5.336 1.259 1 92.12 384 SER A N 1
ATOM 3065 C CA . SER A 1 384 ? -35.562 -5.438 -0.192 1 92.12 384 SER A CA 1
ATOM 3066 C C . SER A 1 384 ? -36.656 -4.629 -0.894 1 92.12 384 SER A C 1
ATOM 3068 O O . SER A 1 384 ? -36.375 -3.971 -1.903 1 92.12 384 SER A O 1
ATOM 3070 N N . ARG A 1 385 ? -37.75 -4.699 -0.334 1 90.75 385 ARG A N 1
ATOM 3071 C CA . ARG A 1 385 ? -38.875 -3.928 -0.9 1 90.75 385 ARG A CA 1
ATOM 3072 C C . ARG A 1 385 ? -38.562 -2.434 -0.856 1 90.75 385 ARG A C 1
ATOM 3074 O O . ARG A 1 385 ? -38.75 -1.729 -1.85 1 90.75 385 ARG A O 1
ATOM 3081 N N . ARG A 1 386 ? -38.125 -1.998 0.247 1 91.06 386 ARG A N 1
ATOM 3082 C CA . ARG A 1 386 ? -37.812 -0.585 0.424 1 91.06 386 ARG A CA 1
ATOM 3083 C C . ARG A 1 386 ? -36.719 -0.15 -0.529 1 91.06 386 ARG A C 1
ATOM 3085 O O . ARG A 1 386 ? -36.75 0.951 -1.081 1 91.06 386 ARG A O 1
ATOM 3092 N N . ARG A 1 387 ? -35.781 -0.958 -0.711 1 93.5 387 ARG A N 1
ATOM 3093 C CA . ARG A 1 387 ? -34.656 -0.632 -1.575 1 93.5 387 ARG A CA 1
ATOM 3094 C C . ARG A 1 387 ? -35.094 -0.517 -3.031 1 93.5 387 ARG A C 1
ATOM 3096 O O . ARG A 1 387 ? -34.625 0.359 -3.76 1 93.5 387 ARG A O 1
ATOM 3103 N N . LEU A 1 388 ? -35.938 -1.395 -3.441 1 94.19 388 LEU A N 1
ATOM 3104 C CA . LEU A 1 388 ? -36.438 -1.338 -4.805 1 94.19 388 LEU A CA 1
ATOM 3105 C C . LEU A 1 388 ? -37.312 -0.092 -5.012 1 94.19 388 LEU A C 1
ATOM 3107 O O . LEU A 1 388 ? -37.25 0.524 -6.078 1 94.19 388 LEU A O 1
ATOM 3111 N N . GLU A 1 389 ? -38 0.196 -3.984 1 93.5 389 GLU A N 1
ATOM 3112 C CA . GLU A 1 389 ? -38.812 1.415 -4.039 1 93.5 389 GLU A CA 1
ATOM 3113 C C . GLU A 1 389 ? -37.906 2.652 -4.16 1 93.5 389 GLU A C 1
ATOM 3115 O O . GLU A 1 389 ? -38.188 3.545 -4.965 1 93.5 389 GLU A O 1
ATOM 3120 N N . GLU A 1 390 ? -36.938 2.691 -3.344 1 94 390 GLU A N 1
ATOM 3121 C CA . GLU A 1 390 ? -36 3.797 -3.395 1 94 390 GLU A CA 1
ATOM 3122 C C . GLU A 1 390 ? -35.344 3.898 -4.77 1 94 390 GLU A C 1
ATOM 3124 O O . GLU A 1 390 ? -35.125 5 -5.281 1 94 390 GLU A O 1
ATOM 3129 N N . LEU A 1 391 ? -35.031 2.77 -5.281 1 95.56 391 LEU A N 1
ATOM 3130 C CA . LEU A 1 391 ? -34.406 2.727 -6.594 1 95.56 391 LEU A CA 1
ATOM 3131 C C . LEU A 1 391 ? -35.344 3.275 -7.668 1 95.56 391 LEU A C 1
ATOM 3133 O O . LEU A 1 391 ? -34.938 4.055 -8.523 1 95.56 391 LEU A O 1
ATOM 3137 N N . TRP A 1 392 ? -36.531 2.852 -7.605 1 94.81 392 TRP A N 1
ATOM 3138 C CA . TRP A 1 392 ? -37.531 3.334 -8.555 1 94.81 392 TRP A CA 1
ATOM 3139 C C . TRP A 1 392 ? -37.719 4.844 -8.438 1 94.81 392 TRP A C 1
ATOM 3141 O O . TRP A 1 392 ? -37.75 5.551 -9.445 1 94.81 392 TRP A O 1
ATOM 3151 N N . ASP A 1 393 ? -37.781 5.309 -7.254 1 94.31 393 ASP A N 1
ATOM 3152 C CA . ASP A 1 393 ? -37.938 6.734 -7 1 94.31 393 ASP A CA 1
ATOM 3153 C C . ASP A 1 393 ? -36.75 7.535 -7.543 1 94.31 393 ASP A C 1
ATOM 3155 O O . ASP A 1 393 ? -36.938 8.594 -8.141 1 94.31 393 ASP A O 1
ATOM 3159 N N . MET A 1 394 ? -35.625 7.074 -7.336 1 93.88 394 MET A N 1
ATOM 3160 C CA . MET A 1 394 ? -34.406 7.797 -7.703 1 93.88 394 MET A CA 1
ATOM 3161 C C . MET A 1 394 ? -34.156 7.746 -9.211 1 93.88 394 MET A C 1
ATOM 3163 O O . MET A 1 394 ? -33.906 8.773 -9.836 1 93.88 394 MET A O 1
ATOM 3167 N N . LYS A 1 395 ? -34.344 6.559 -9.789 1 92.81 395 LYS A N 1
ATOM 3168 C CA . LYS A 1 395 ? -33.875 6.371 -11.156 1 92.81 395 LYS A CA 1
ATOM 3169 C C . LYS A 1 395 ? -35 6.562 -12.156 1 92.81 395 LYS A C 1
ATOM 3171 O O . LYS A 1 395 ? -34.75 6.727 -13.352 1 92.81 395 LYS A O 1
ATOM 3176 N N . VAL A 1 396 ? -36.219 6.602 -11.68 1 93.31 396 VAL A N 1
ATOM 3177 C CA . VAL A 1 396 ? -37.344 6.773 -12.602 1 93.31 396 VAL A CA 1
ATOM 3178 C C . VAL A 1 396 ? -38.062 8.078 -12.297 1 93.31 396 VAL A C 1
ATOM 3180 O O . VAL A 1 396 ? -37.969 9.031 -13.078 1 93.31 396 VAL A O 1
ATOM 3183 N N . GLU A 1 397 ? -38.594 8.219 -11.148 1 94.12 397 GLU A N 1
ATOM 3184 C CA . GLU A 1 397 ? -39.406 9.375 -10.805 1 94.12 397 GLU A CA 1
ATOM 3185 C C . GLU A 1 397 ? -38.594 10.648 -10.727 1 94.12 397 GLU A C 1
ATOM 3187 O O . GLU A 1 397 ? -38.906 11.656 -11.352 1 94.12 397 GLU A O 1
ATOM 3192 N N . ARG A 1 398 ? -37.594 10.602 -9.992 1 94.75 398 ARG A N 1
ATOM 3193 C CA . ARG A 1 398 ? -36.75 11.781 -9.805 1 94.75 398 ARG A CA 1
ATOM 3194 C C . ARG A 1 398 ? -36.094 12.195 -11.109 1 94.75 398 ARG A C 1
ATOM 3196 O O . ARG A 1 398 ? -35.938 13.391 -11.391 1 94.75 398 ARG A O 1
ATOM 3203 N N . VAL A 1 399 ? -35.625 11.266 -11.852 1 94.44 399 VAL A N 1
ATOM 3204 C CA . VAL A 1 399 ? -35 11.562 -13.141 1 94.44 399 VAL A CA 1
ATOM 3205 C C . VAL A 1 399 ? -36 12.305 -14.031 1 94.44 399 VAL A C 1
ATOM 3207 O O . VAL A 1 399 ? -35.656 13.289 -14.68 1 94.44 399 VAL A O 1
ATOM 3210 N N . LYS A 1 400 ? -37.219 11.859 -14.047 1 94.5 400 LYS A N 1
ATOM 3211 C CA . LYS A 1 400 ? -38.25 12.516 -14.82 1 94.5 400 LYS A CA 1
ATOM 3212 C C . LYS A 1 400 ? -38.5 13.938 -14.32 1 94.5 400 LYS A C 1
ATOM 3214 O O . LYS A 1 400 ? -38.625 14.867 -15.117 1 94.5 400 LYS A O 1
ATOM 3219 N N . ARG A 1 401 ? -38.531 14.062 -13.109 1 94.62 401 ARG A N 1
ATOM 3220 C CA . ARG A 1 401 ? -38.781 15.367 -12.5 1 94.62 401 ARG A CA 1
ATOM 3221 C C . ARG A 1 401 ? -37.656 16.344 -12.805 1 94.62 401 ARG A C 1
ATOM 3223 O O . ARG A 1 401 ? -37.906 17.516 -13.102 1 94.62 401 ARG A O 1
ATOM 3230 N N . GLU A 1 402 ? -36.406 15.922 -12.688 1 94.25 402 GLU A N 1
ATOM 3231 C CA . GLU A 1 402 ? -35.25 16.797 -12.844 1 94.25 402 GLU A CA 1
ATOM 3232 C C . GLU A 1 402 ? -35.031 17.172 -14.305 1 94.25 402 GLU A C 1
ATOM 3234 O O . GLU A 1 402 ? -34.406 18.188 -14.602 1 94.25 402 GLU A O 1
ATOM 3239 N N . LYS A 1 403 ? -35.594 16.375 -15.18 1 92.81 403 LYS A N 1
ATOM 3240 C CA . LYS A 1 403 ? -35.5 16.672 -16.609 1 92.81 403 LYS A CA 1
ATOM 3241 C C . LYS A 1 403 ? -36.312 17.922 -16.953 1 92.81 403 LYS A C 1
ATOM 3243 O O . LYS A 1 403 ? -35.938 18.656 -17.875 1 92.81 403 LYS A O 1
ATOM 3248 N N . VAL A 1 404 ? -37.375 18.172 -16.281 1 94 404 VAL A N 1
ATOM 3249 C CA . VAL A 1 404 ? -38.25 19.266 -16.609 1 94 404 VAL A CA 1
ATOM 3250 C C . VAL A 1 404 ? -38 20.453 -15.672 1 94 404 VAL A C 1
ATOM 3252 O O . VAL A 1 404 ? -38.594 21.516 -15.828 1 94 404 VAL A O 1
ATOM 3255 N N . MET A 1 405 ? -37.125 20.328 -14.812 1 93.06 405 MET A N 1
ATOM 3256 C CA . MET A 1 405 ? -36.844 21.375 -13.836 1 93.06 405 MET A CA 1
ATOM 3257 C C . MET A 1 405 ? -36.062 22.5 -14.484 1 93.06 405 MET A C 1
ATOM 3259 O O . MET A 1 405 ? -35.156 22.266 -15.297 1 93.06 405 MET A O 1
ATOM 3263 N N . SER A 1 406 ? -36.344 23.781 -14.125 1 93.5 406 SER A N 1
ATOM 3264 C CA . SER A 1 406 ? -35.656 24.938 -14.656 1 93.5 406 SER A CA 1
ATOM 3265 C C . SER A 1 406 ? -34.25 25.062 -14.047 1 93.5 406 SER A C 1
ATOM 3267 O O . SER A 1 406 ? -33.969 24.469 -13.016 1 93.5 406 SER A O 1
ATOM 3269 N N . VAL A 1 407 ? -33.469 25.828 -14.719 1 91.81 407 VAL A N 1
ATOM 3270 C CA . VAL A 1 407 ? -32.125 26.062 -14.266 1 91.81 407 VAL A CA 1
ATOM 3271 C C . VAL A 1 407 ? -32.125 26.75 -12.906 1 91.81 407 VAL A C 1
ATOM 3273 O O . VAL A 1 407 ? -31.328 26.422 -12.031 1 91.81 407 VAL A O 1
ATOM 3276 N N . GLN A 1 408 ? -33 27.641 -12.789 1 91 408 GLN A N 1
ATOM 3277 C CA . GLN A 1 408 ? -33.094 28.375 -11.531 1 91 408 GLN A CA 1
ATOM 3278 C C . GLN A 1 408 ? -33.5 27.453 -10.391 1 91 408 GLN A C 1
ATOM 3280 O O . GLN A 1 408 ? -32.969 27.531 -9.289 1 91 408 GLN A O 1
ATOM 3285 N N . GLU A 1 409 ? -34.469 26.641 -10.617 1 91.81 409 GLU A N 1
ATOM 3286 C CA . GLU A 1 409 ? -34.906 25.703 -9.602 1 91.81 409 GLU A CA 1
ATOM 3287 C C . GLU A 1 409 ? -33.781 24.75 -9.195 1 91.81 409 GLU A C 1
ATOM 3289 O O . GLU A 1 409 ? -33.656 24.406 -8.023 1 91.81 409 GLU A O 1
ATOM 3294 N N . THR A 1 410 ? -33.094 24.328 -10.203 1 93 410 THR A N 1
ATOM 3295 C CA . THR A 1 410 ? -31.969 23.438 -9.945 1 93 410 THR A CA 1
ATOM 3296 C C . THR A 1 410 ? -30.922 24.094 -9.047 1 93 410 THR A C 1
ATOM 3298 O O . THR A 1 410 ? -30.391 23.469 -8.133 1 93 410 THR A O 1
ATOM 3301 N N . ARG A 1 411 ? -30.672 25.297 -9.242 1 90.88 411 ARG A N 1
ATOM 3302 C CA . ARG A 1 411 ? -29.703 26.047 -8.461 1 90.88 411 ARG A CA 1
ATOM 3303 C C . ARG A 1 411 ? -30.188 26.234 -7.023 1 90.88 411 ARG A C 1
ATOM 3305 O O . ARG A 1 411 ? -29.391 26.203 -6.086 1 90.88 411 ARG A O 1
ATOM 3312 N N . GLU A 1 412 ? -31.391 26.5 -6.902 1 90.19 412 GLU A N 1
ATOM 3313 C CA . GLU A 1 412 ? -31.969 26.656 -5.574 1 90.19 412 GLU A CA 1
ATOM 3314 C C . GLU A 1 412 ? -31.875 25.359 -4.777 1 90.19 412 GLU A C 1
ATOM 3316 O O . GLU A 1 412 ? -31.547 25.375 -3.59 1 90.19 412 GLU A O 1
ATOM 3321 N N . LYS A 1 413 ? -32.188 24.281 -5.422 1 93.19 413 LYS A N 1
ATOM 3322 C CA . LYS A 1 413 ? -32.094 22.984 -4.762 1 93.19 413 LYS A CA 1
ATOM 3323 C C . LYS A 1 413 ? -30.656 22.672 -4.363 1 93.19 413 LYS A C 1
ATOM 3325 O O . LYS A 1 413 ? -30.406 22.094 -3.299 1 93.19 413 LYS A O 1
ATOM 3330 N N . GLU A 1 414 ? -29.781 23 -5.289 1 93 414 GLU A N 1
ATOM 3331 C CA . GLU A 1 414 ? -28.375 22.797 -4.996 1 93 414 GLU A CA 1
ATOM 3332 C C . GLU A 1 414 ? -27.953 23.609 -3.77 1 93 414 GLU A C 1
ATOM 3334 O O . GLU A 1 414 ? -27.25 23.094 -2.898 1 93 414 GLU A O 1
ATOM 3339 N N . ALA A 1 415 ? -28.359 24.797 -3.676 1 88.06 415 ALA A N 1
ATOM 3340 C CA . ALA A 1 415 ? -28.016 25.672 -2.559 1 88.06 415 ALA A CA 1
ATOM 3341 C C . ALA A 1 415 ? -28.609 25.141 -1.252 1 88.06 415 ALA A C 1
ATOM 3343 O O . ALA A 1 415 ? -27.938 25.156 -0.215 1 88.06 415 ALA A O 1
ATOM 3344 N N . LEU A 1 416 ? -29.859 24.781 -1.309 1 91.31 416 LEU A N 1
ATOM 3345 C CA . LEU A 1 416 ? -30.5 24.234 -0.122 1 91.31 416 LEU A CA 1
ATOM 3346 C C . LEU A 1 416 ? -29.812 22.953 0.341 1 91.31 416 LEU A C 1
ATOM 3348 O O . LEU A 1 416 ? -29.656 22.734 1.544 1 91.31 416 LEU A O 1
ATOM 3352 N N . SER A 1 417 ? -29.484 22.094 -0.65 1 94.19 417 SER A N 1
ATOM 3353 C CA . SER A 1 417 ? -28.75 20.875 -0.323 1 94.19 417 SER A CA 1
ATOM 3354 C C . SER A 1 417 ? -27.438 21.203 0.384 1 94.19 417 SER A C 1
ATOM 3356 O O . SER A 1 417 ? -27.047 20.531 1.336 1 94.19 417 SER A O 1
ATOM 3358 N N . CYS A 1 418 ? -26.797 22.219 -0.061 1 88.88 418 CYS A N 1
ATOM 3359 C CA . CYS A 1 418 ? -25.531 22.641 0.53 1 88.88 418 CYS A CA 1
ATOM 3360 C C . CYS A 1 418 ? -25.734 23.094 1.971 1 88.88 418 CYS A C 1
ATOM 3362 O O . CYS A 1 418 ? -24.922 22.781 2.842 1 88.88 418 CYS A O 1
ATOM 3364 N N . VAL A 1 419 ? -26.781 23.828 2.17 1 85.19 419 VAL A N 1
ATOM 3365 C CA . VAL A 1 419 ? -27.094 24.312 3.514 1 85.19 419 VAL A CA 1
ATOM 3366 C C . VAL A 1 419 ? -27.375 23.125 4.434 1 85.19 419 VAL A C 1
ATOM 3368 O O . VAL A 1 419 ? -26.891 23.078 5.57 1 85.19 419 VAL A O 1
ATOM 3371 N N . LEU A 1 420 ? -28.109 22.203 3.967 1 92.62 420 LEU A N 1
ATOM 3372 C CA . LEU A 1 420 ? -28.453 21.016 4.746 1 92.62 420 LEU A CA 1
ATOM 3373 C C . LEU A 1 420 ? -27.219 20.188 5.051 1 92.62 420 LEU A C 1
ATOM 3375 O O . LEU A 1 420 ? -27.094 19.609 6.137 1 92.62 420 LEU A O 1
ATOM 3379 N N . LYS A 1 421 ? -26.359 20.047 4.059 1 92.06 421 LYS A N 1
ATOM 3380 C CA . LYS A 1 421 ? -25.094 19.359 4.285 1 92.06 421 LYS A CA 1
ATOM 3381 C C . LYS A 1 421 ? -24.312 20.016 5.426 1 92.06 421 LYS A C 1
ATOM 3383 O O . LYS A 1 421 ? -23.781 19.312 6.289 1 92.06 421 LYS A O 1
ATOM 3388 N N . GLN A 1 422 ? -24.297 21.297 5.438 1 83.81 422 GLN A N 1
ATOM 3389 C CA . GLN A 1 422 ? -23.594 22.031 6.484 1 83.81 422 GLN A CA 1
ATOM 3390 C C . GLN A 1 422 ? -24.25 21.812 7.844 1 83.81 422 GLN A C 1
ATOM 3392 O O . GLN A 1 422 ? -23.562 21.625 8.852 1 83.81 422 GLN A O 1
ATOM 3397 N N . GLU A 1 423 ? -25.547 21.875 7.867 1 85.88 423 GLU A N 1
ATOM 3398 C CA . GLU A 1 423 ? -26.266 21.594 9.102 1 85.88 423 GLU A CA 1
ATOM 3399 C C . GLU A 1 423 ? -25.969 20.172 9.594 1 85.88 423 GLU A C 1
ATOM 3401 O O . GLU A 1 423 ? -25.828 19.953 10.797 1 85.88 423 GLU A O 1
ATOM 3406 N N . GLY A 1 424 ? -25.984 19.25 8.625 1 90.06 424 GLY A N 1
ATOM 3407 C CA . GLY A 1 424 ? -25.625 17.891 8.984 1 90.06 424 GLY A CA 1
ATOM 3408 C C . GLY A 1 424 ? -24.25 17.781 9.602 1 90.06 424 GLY A C 1
ATOM 3409 O O . GLY A 1 424 ? -24.062 17.094 10.609 1 90.06 424 GLY A O 1
ATOM 3410 N N . SER A 1 425 ? -23.344 18.453 9.008 1 83.38 425 SER A N 1
ATOM 3411 C CA . SER A 1 425 ? -21.984 18.469 9.531 1 83.38 425 SER A CA 1
ATOM 3412 C C . SER A 1 425 ? -21.922 19.078 10.922 1 83.38 425 SER A C 1
ATOM 3414 O O . SER A 1 425 ? -21.203 18.594 11.797 1 83.38 425 SER A O 1
ATOM 3416 N N . GLU A 1 426 ? -22.672 20.109 11.141 1 76.62 426 GLU A N 1
ATOM 3417 C CA . GLU A 1 426 ? -22.734 20.766 12.453 1 76.62 426 GLU A CA 1
ATOM 3418 C C . GLU A 1 426 ? -23.281 19.812 13.508 1 76.62 426 GLU A C 1
ATOM 3420 O O . GLU A 1 426 ? -22.75 19.719 14.617 1 76.62 426 GLU A O 1
ATOM 3425 N N . ARG A 1 427 ? -24.375 19.125 13.133 1 84.81 427 ARG A N 1
ATOM 3426 C CA . ARG A 1 427 ? -24.953 18.141 14.047 1 84.81 427 ARG A CA 1
ATOM 3427 C C . ARG A 1 427 ? -23.969 17 14.312 1 84.81 427 ARG A C 1
ATOM 3429 O O . ARG A 1 427 ? -23.875 16.516 15.438 1 84.81 427 ARG A O 1
ATOM 3436 N N . PHE A 1 428 ? -23.328 16.609 13.281 1 85.06 428 PHE A N 1
ATOM 3437 C CA . PHE A 1 428 ? -22.328 15.555 13.398 1 85.06 428 PHE A CA 1
ATOM 3438 C C . PHE A 1 428 ? -21.234 15.953 14.383 1 85.06 428 PHE A C 1
ATOM 3440 O O . PHE A 1 428 ? -20.906 15.188 15.297 1 85.06 428 PHE A O 1
ATOM 3447 N N . PHE A 1 429 ? -20.734 17.094 14.273 1 70.56 429 PHE A N 1
ATOM 3448 C CA . PHE A 1 429 ? -19.641 17.578 15.117 1 70.56 429 PHE A CA 1
ATOM 3449 C C . PHE A 1 429 ? -20.141 17.828 16.531 1 70.56 429 PHE A C 1
ATOM 3451 O O . PHE A 1 429 ? -19.359 17.766 17.5 1 70.56 429 PHE A O 1
ATOM 3458 N N . ALA A 1 430 ? -21.422 18.109 16.719 1 70.62 430 ALA A N 1
ATOM 3459 C CA . ALA A 1 430 ? -22.031 18.297 18.031 1 70.62 430 ALA A CA 1
ATOM 3460 C C . ALA A 1 430 ? -22.312 16.953 18.719 1 70.62 430 ALA A C 1
ATOM 3462 O O . ALA A 1 430 ? -22.781 16.922 19.844 1 70.62 430 ALA A O 1
ATOM 3463 N N . GLY A 1 431 ? -22 15.844 17.938 1 75.62 431 GLY A N 1
ATOM 3464 C CA . GLY A 1 431 ? -22.219 14.516 18.5 1 75.62 431 GLY A CA 1
ATOM 3465 C C . GLY A 1 431 ? -23.641 14.016 18.312 1 75.62 431 GLY A C 1
ATOM 3466 O O . GLY A 1 431 ? -23.984 12.945 18.797 1 75.62 431 GLY A O 1
ATOM 3467 N N . GLU A 1 432 ? -24.422 14.867 17.766 1 88.5 432 GLU A N 1
ATOM 3468 C CA . GLU A 1 432 ? -25.797 14.453 17.453 1 88.5 432 GLU A CA 1
ATOM 3469 C C . GLU A 1 432 ? -25.859 13.664 16.156 1 88.5 432 GLU A C 1
ATOM 3471 O O . GLU A 1 432 ? -26.453 14.125 15.172 1 88.5 432 GLU A O 1
ATOM 3476 N N . ILE A 1 433 ? -25.469 12.469 16.156 1 91.38 433 ILE A N 1
ATOM 3477 C CA . ILE A 1 433 ? -25.203 11.672 14.961 1 91.38 433 ILE A CA 1
ATOM 3478 C C . ILE A 1 433 ? -26.516 11.336 14.258 1 91.38 433 ILE A C 1
ATOM 3480 O O . ILE A 1 433 ? -26.594 11.391 13.031 1 91.38 433 ILE A O 1
ATOM 3484 N N . GLU A 1 434 ? -27.516 10.984 14.992 1 96.5 434 GLU A N 1
ATOM 3485 C CA . GLU A 1 434 ? -28.797 10.641 14.383 1 96.5 434 GLU A CA 1
ATOM 3486 C C . GLU A 1 434 ? -29.391 11.828 13.625 1 96.5 434 GLU A C 1
ATOM 3488 O O . GLU A 1 434 ? -29.938 11.664 12.539 1 96.5 434 GLU A O 1
ATOM 3493 N N . LYS A 1 435 ? -29.234 12.984 14.227 1 96.12 435 LYS A N 1
ATOM 3494 C CA . LYS A 1 435 ? -29.719 14.188 13.555 1 96.12 435 LYS A CA 1
ATOM 3495 C C . LYS A 1 435 ? -28.906 14.492 12.305 1 96.12 435 LYS A C 1
ATOM 3497 O O . LYS A 1 435 ? -29.438 14.977 11.305 1 96.12 435 LYS A O 1
ATOM 3502 N N . ALA A 1 436 ? -27.625 14.281 12.375 1 95.06 436 ALA A N 1
ATOM 3503 C CA . ALA A 1 436 ? -26.766 14.461 11.211 1 95.06 436 ALA A CA 1
ATOM 3504 C C . ALA A 1 436 ? -27.219 13.578 10.055 1 95.06 436 ALA A C 1
ATOM 3506 O O . ALA A 1 436 ? -27.281 14.031 8.906 1 95.06 436 ALA A O 1
ATOM 3507 N N . VAL A 1 437 ? -27.578 12.289 10.367 1 98 437 VAL A N 1
ATOM 3508 C CA . VAL A 1 437 ? -28.062 11.352 9.352 1 98 437 VAL A CA 1
ATOM 3509 C C . VAL A 1 437 ? -29.297 11.93 8.656 1 98 437 VAL A C 1
ATOM 3511 O O . VAL A 1 437 ? -29.406 11.867 7.43 1 98 437 VAL A O 1
ATOM 3514 N N . VAL A 1 438 ? -30.188 12.422 9.477 1 98.06 438 VAL A N 1
ATOM 3515 C CA . VAL A 1 438 ? -31.422 12.969 8.93 1 98.06 438 VAL A CA 1
ATOM 3516 C C . VAL A 1 438 ? -31.094 14.133 7.992 1 98.06 438 VAL A C 1
ATOM 3518 O O . VAL A 1 438 ? -31.641 14.211 6.887 1 98.06 438 VAL A O 1
ATOM 3521 N N . LYS A 1 439 ? -30.234 15.023 8.398 1 96.88 439 LYS A N 1
ATOM 3522 C CA . LYS A 1 439 ? -29.875 16.188 7.602 1 96.88 439 LYS A CA 1
ATOM 3523 C C . LYS A 1 439 ? -29.188 15.781 6.309 1 96.88 439 LYS A C 1
ATOM 3525 O O . LYS A 1 439 ? -29.469 16.328 5.242 1 96.88 439 LYS A O 1
ATOM 3530 N N . TYR A 1 440 ? -28.234 14.867 6.391 1 97.69 440 TYR A N 1
ATOM 3531 C CA . TYR A 1 440 ? -27.547 14.398 5.191 1 97.69 440 TYR A CA 1
ATOM 3532 C C . TYR A 1 440 ? -28.531 13.727 4.238 1 97.69 440 TYR A C 1
ATOM 3534 O O . TYR A 1 440 ? -28.406 13.844 3.016 1 97.69 440 TYR A O 1
ATOM 3542 N N . SER A 1 441 ? -29.484 12.953 4.816 1 97.94 441 SER A N 1
ATOM 3543 C CA . SER A 1 441 ? -30.5 12.305 3.994 1 97.94 441 SER A CA 1
ATOM 3544 C C . SER A 1 441 ? -31.344 13.336 3.25 1 97.94 441 SER A C 1
ATOM 3546 O O . SER A 1 441 ? -31.625 13.172 2.061 1 97.94 441 SER A O 1
ATOM 3548 N N . GLU A 1 442 ? -31.719 14.359 3.98 1 97.81 442 GLU A N 1
ATOM 3549 C CA . GLU A 1 442 ? -32.469 15.445 3.35 1 97.81 442 GLU A CA 1
ATOM 3550 C C . GLU A 1 442 ? -31.641 16.125 2.256 1 97.81 442 GLU A C 1
ATOM 3552 O O . GLU A 1 442 ? -32.156 16.453 1.195 1 97.81 442 GLU A O 1
ATOM 3557 N N . ALA A 1 443 ? -30.406 16.359 2.551 1 97.75 443 ALA A N 1
ATOM 3558 C CA . ALA A 1 443 ? -29.516 16.969 1.566 1 97.75 443 ALA A CA 1
ATOM 3559 C C . ALA A 1 443 ? -29.422 16.109 0.315 1 97.75 443 ALA A C 1
ATOM 3561 O O . ALA A 1 443 ? -29.438 16.609 -0.807 1 97.75 443 ALA A O 1
ATOM 3562 N N . LEU A 1 444 ? -29.344 14.773 0.484 1 97.62 444 LEU A N 1
ATOM 3563 C CA . LEU A 1 444 ? -29.25 13.828 -0.624 1 97.62 444 LEU A CA 1
ATOM 3564 C C . LEU A 1 444 ? -30.531 13.844 -1.459 1 97.62 444 LEU A C 1
ATOM 3566 O O . LEU A 1 444 ? -30.469 13.75 -2.688 1 97.62 444 LEU A O 1
ATOM 3570 N N . ASP A 1 445 ? -31.625 13.938 -0.797 1 96.06 445 ASP A N 1
ATOM 3571 C CA . ASP A 1 445 ? -32.906 13.945 -1.478 1 96.06 445 ASP A CA 1
ATOM 3572 C C . ASP A 1 445 ? -33.062 15.188 -2.346 1 96.06 445 ASP A C 1
ATOM 3574 O O . ASP A 1 445 ? -33.719 15.148 -3.393 1 96.06 445 ASP A O 1
ATOM 3578 N N . LEU A 1 446 ? -32.469 16.25 -1.932 1 95.62 446 LEU A N 1
ATOM 3579 C CA . LEU A 1 446 ? -32.625 17.516 -2.623 1 95.62 446 LEU A CA 1
ATOM 3580 C C . LEU A 1 446 ? -31.531 17.703 -3.666 1 95.62 446 LEU A C 1
ATOM 3582 O O . LEU A 1 446 ? -31.703 18.438 -4.641 1 95.62 446 LEU A O 1
ATOM 3586 N N . CYS A 1 447 ? -30.391 17.156 -3.479 1 96.38 447 CYS A N 1
ATOM 3587 C CA . CYS A 1 447 ? -29.219 17.328 -4.344 1 96.38 447 CYS A CA 1
ATOM 3588 C C . CYS A 1 447 ? -29.516 16.828 -5.75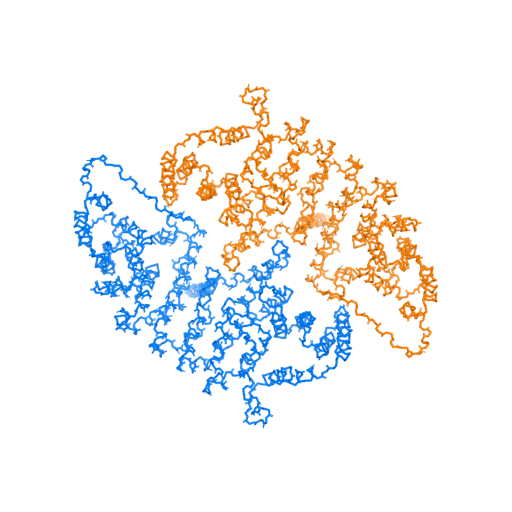4 1 96.38 447 CYS A C 1
ATOM 3590 O O . CYS A 1 447 ? -29.844 15.656 -5.938 1 96.38 447 CYS A O 1
ATOM 3592 N N . PRO A 1 448 ? -29.438 17.656 -6.707 1 95.75 448 PRO A N 1
ATOM 3593 C CA . PRO A 1 448 ? -29.656 17.188 -8.078 1 95.75 448 PRO A CA 1
ATOM 3594 C C . PRO A 1 448 ? -28.766 16.016 -8.461 1 95.75 448 PRO A C 1
ATOM 3596 O O . PRO A 1 448 ? -27.594 15.984 -8.078 1 95.75 448 PRO A O 1
ATOM 3599 N N . LEU A 1 449 ? -29.266 15.07 -9.258 1 95.06 449 LEU A N 1
ATOM 3600 C CA . LEU A 1 449 ? -28.594 13.82 -9.594 1 95.06 449 LEU A CA 1
ATOM 3601 C C . LEU A 1 449 ? -27.328 14.094 -10.422 1 95.06 449 LEU A C 1
ATOM 3603 O O . LEU A 1 449 ? -26.375 13.305 -10.391 1 95.06 449 LEU A O 1
ATOM 3607 N N . LYS A 1 450 ? -27.266 15.234 -11.062 1 93.38 450 LYS A N 1
ATOM 3608 C CA . LYS A 1 450 ? -26.141 15.57 -11.93 1 93.38 450 LYS A CA 1
ATOM 3609 C C . LYS A 1 450 ? -24.922 15.984 -11.109 1 93.38 450 LYS A C 1
ATOM 3611 O O . LYS A 1 450 ? -23.797 15.961 -11.609 1 93.38 450 LYS A O 1
ATOM 3616 N N . LEU A 1 451 ? -25.109 16.406 -9.875 1 94.81 451 LEU A N 1
ATOM 3617 C CA . LEU A 1 451 ? -24.016 16.844 -9.016 1 94.81 451 LEU A CA 1
ATOM 3618 C C . LEU A 1 451 ? -23.344 15.664 -8.336 1 94.81 451 LEU A C 1
ATOM 3620 O O . LEU A 1 451 ? -23.469 15.492 -7.117 1 94.81 451 LEU A O 1
ATOM 3624 N N . ARG A 1 452 ? -22.594 14.922 -8.992 1 94.12 452 ARG A N 1
ATOM 3625 C CA . ARG A 1 452 ? -21.969 13.68 -8.539 1 94.12 452 ARG A CA 1
ATOM 3626 C C . ARG A 1 452 ? -21 13.945 -7.387 1 94.12 452 ARG A C 1
ATOM 3628 O O . ARG A 1 452 ? -20.984 13.211 -6.398 1 94.12 452 ARG A O 1
ATOM 3635 N N . LYS A 1 453 ? -20.203 14.992 -7.523 1 94.12 453 LYS A N 1
ATOM 3636 C CA . LYS A 1 453 ? -19.188 15.281 -6.516 1 94.12 453 LYS A CA 1
ATOM 3637 C C . LYS A 1 453 ? -19.828 15.555 -5.156 1 94.12 453 LYS A C 1
ATOM 3639 O O . LYS A 1 453 ? -19.359 15.055 -4.133 1 94.12 453 LYS A O 1
ATOM 3644 N N . GLU A 1 454 ? -20.922 16.312 -5.172 1 93.88 454 GLU A N 1
ATOM 3645 C CA . GLU A 1 454 ? -21.641 16.625 -3.932 1 93.88 454 GLU A CA 1
ATOM 3646 C C . GLU A 1 454 ? -22.25 15.359 -3.328 1 93.88 454 GLU A C 1
ATOM 3648 O O . GLU A 1 454 ? -22.234 15.172 -2.109 1 93.88 454 GLU A O 1
ATOM 3653 N N . ARG A 1 455 ? -22.75 14.555 -4.188 1 97.19 455 ARG A N 1
ATOM 3654 C CA . ARG A 1 455 ? -23.422 13.344 -3.715 1 97.19 455 ARG A CA 1
ATOM 3655 C C . ARG A 1 455 ? -22.406 12.359 -3.135 1 97.19 455 ARG A C 1
ATOM 3657 O O . ARG A 1 455 ? -22.719 11.625 -2.199 1 97.19 455 ARG A O 1
ATOM 3664 N N . ILE A 1 456 ? -21.172 12.305 -3.705 1 97.38 456 ILE A N 1
ATOM 3665 C CA . ILE A 1 456 ? -20.094 11.484 -3.16 1 97.38 456 ILE A CA 1
ATOM 3666 C C . ILE A 1 456 ? -19.844 11.875 -1.704 1 97.38 456 ILE A C 1
ATOM 3668 O O . ILE A 1 456 ? -19.812 11.016 -0.823 1 97.38 456 ILE A O 1
ATOM 3672 N N . VAL A 1 457 ? -19.75 13.148 -1.46 1 95.75 457 VAL A N 1
ATOM 3673 C CA . VAL A 1 457 ? -19.438 13.672 -0.135 1 95.75 457 VAL A CA 1
ATOM 3674 C C . VAL A 1 457 ? -20.578 13.367 0.829 1 95.75 457 VAL A C 1
ATOM 3676 O O . VAL A 1 457 ? -20.344 12.938 1.961 1 95.75 457 VAL A O 1
ATOM 3679 N N . LEU A 1 458 ? -21.781 13.562 0.356 1 97.19 458 LEU A N 1
ATOM 3680 C CA . LEU A 1 458 ? -22.953 13.352 1.202 1 97.19 458 LEU A CA 1
ATOM 3681 C C . LEU A 1 458 ? -23.094 11.891 1.598 1 97.19 458 LEU A C 1
ATOM 3683 O O . LEU A 1 458 ? -23.281 11.57 2.773 1 97.19 458 LEU A O 1
ATOM 3687 N N . HIS A 1 459 ? -22.969 10.977 0.654 1 98 459 HIS A N 1
ATOM 3688 C CA . HIS A 1 459 ? -23 9.547 0.97 1 98 459 HIS A CA 1
ATOM 3689 C C . HIS A 1 459 ? -21.859 9.172 1.915 1 98 459 HIS A C 1
ATOM 3691 O O . HIS A 1 459 ? -22.062 8.422 2.871 1 98 459 HIS A O 1
ATOM 3697 N N . GLY A 1 460 ? -20.734 9.672 1.562 1 97.31 460 GLY A N 1
ATOM 3698 C CA . GLY A 1 460 ? -19.578 9.406 2.416 1 97.31 460 GLY A CA 1
ATOM 3699 C C . GLY A 1 460 ? -19.797 9.859 3.85 1 97.31 460 GLY A C 1
ATOM 3700 O O . GLY A 1 460 ? -19.469 9.133 4.789 1 97.31 460 GLY A O 1
ATOM 3701 N N . ASN A 1 461 ? -20.25 11.102 4.008 1 94.88 461 ASN A N 1
ATOM 3702 C CA . ASN A 1 461 ? -20.5 11.641 5.34 1 94.88 461 ASN A CA 1
ATOM 3703 C C . ASN A 1 461 ? -21.547 10.805 6.086 1 94.88 461 ASN A C 1
ATOM 3705 O O . ASN A 1 461 ? -21.375 10.523 7.273 1 94.88 461 ASN A O 1
ATOM 3709 N N . ARG A 1 462 ? -22.531 10.445 5.422 1 97.56 462 ARG A N 1
ATOM 3710 C CA . ARG A 1 462 ? -23.578 9.641 6.062 1 97.56 462 ARG A CA 1
ATOM 3711 C C . ARG A 1 462 ? -23.062 8.25 6.41 1 97.56 462 ARG A C 1
ATOM 3713 O O . ARG A 1 462 ? -23.453 7.672 7.426 1 97.56 462 ARG A O 1
ATOM 3720 N N . ALA A 1 463 ? -22.188 7.684 5.57 1 97.69 463 ALA A N 1
ATOM 3721 C CA . ALA A 1 463 ? -21.531 6.41 5.895 1 97.69 463 ALA A CA 1
ATOM 3722 C C . ALA A 1 463 ? -20.766 6.504 7.211 1 97.69 463 ALA A C 1
ATOM 3724 O O . ALA A 1 463 ? -20.828 5.586 8.031 1 97.69 463 ALA A O 1
ATOM 3725 N N . GLN A 1 464 ? -20.094 7.613 7.387 1 93.62 464 GLN A N 1
ATOM 3726 C CA . GLN A 1 464 ? -19.359 7.824 8.633 1 93.62 464 GLN A CA 1
ATOM 3727 C C . GLN A 1 464 ? -20.297 7.852 9.828 1 93.62 464 GLN A C 1
ATOM 3729 O O . GLN A 1 464 ? -19.969 7.332 10.898 1 93.62 464 GLN A O 1
ATOM 3734 N N . CYS A 1 465 ? -21.406 8.484 9.688 1 94.69 465 CYS A N 1
ATOM 3735 C CA . CYS A 1 465 ? -22.406 8.508 10.75 1 94.69 465 CYS A CA 1
ATOM 3736 C C . CYS A 1 465 ? -22.875 7.098 11.094 1 94.69 465 CYS A C 1
ATOM 3738 O O . CYS A 1 465 ? -22.953 6.734 12.266 1 94.69 465 CYS A O 1
ATOM 3740 N N . TYR A 1 466 ? -23.109 6.297 10.094 1 97.25 466 TYR A N 1
ATOM 3741 C CA . TYR A 1 466 ? -23.562 4.926 10.32 1 97.25 466 TYR A CA 1
ATOM 3742 C C . TYR A 1 466 ? -22.5 4.109 11.031 1 97.25 466 TYR A C 1
ATOM 3744 O O . TYR A 1 466 ? -22.812 3.246 11.852 1 97.25 466 TYR A O 1
ATOM 3752 N N . LEU A 1 467 ? -21.266 4.301 10.727 1 94.25 467 LEU A N 1
ATOM 3753 C CA . LEU A 1 467 ? -20.188 3.633 11.438 1 94.25 467 LEU A CA 1
ATOM 3754 C C . LEU A 1 467 ? -20.25 3.941 12.93 1 94.25 467 LEU A C 1
ATOM 3756 O O . LEU A 1 467 ? -20.141 3.035 13.758 1 94.25 467 LEU A O 1
ATOM 3760 N N . LEU A 1 468 ? -20.438 5.203 13.242 1 89 468 LEU A N 1
ATOM 3761 C CA . LEU A 1 468 ? -20.484 5.629 14.641 1 89 468 LEU A CA 1
ATOM 3762 C C . LEU A 1 468 ? -21.703 5.066 15.344 1 89 468 LEU A C 1
ATOM 3764 O O . LEU A 1 468 ? -21.672 4.812 16.547 1 89 468 LEU A O 1
ATOM 3768 N N . LEU A 1 469 ? -22.75 4.871 14.594 1 94.44 469 LEU A N 1
ATOM 3769 C CA . LEU A 1 469 ? -23.969 4.293 15.141 1 94.44 469 LEU A CA 1
ATOM 3770 C C . LEU A 1 469 ? -23.891 2.77 15.148 1 94.44 469 LEU A C 1
ATOM 3772 O O . LEU A 1 469 ? -24.875 2.094 15.445 1 94.44 469 LEU A O 1
ATOM 3776 N N . LYS A 1 470 ? -22.766 2.18 14.625 1 93.88 470 LYS A N 1
ATOM 3777 C CA . LYS A 1 470 ? -22.516 0.744 14.562 1 93.88 470 LYS A CA 1
ATOM 3778 C C . LYS A 1 470 ? -23.484 0.053 13.609 1 93.88 470 LYS A C 1
ATOM 3780 O O . LYS A 1 470 ? -23.875 -1.09 13.844 1 93.88 470 LYS A O 1
ATOM 3785 N N . ASP A 1 471 ? -23.984 0.807 12.727 1 97 471 ASP A N 1
ATOM 3786 C CA . ASP A 1 471 ? -24.781 0.253 11.625 1 97 471 ASP A CA 1
ATOM 3787 C C . ASP A 1 471 ? -23.891 -0.06 10.422 1 97 471 ASP A C 1
ATOM 3789 O O . ASP A 1 471 ? -23.828 0.716 9.469 1 97 471 ASP A O 1
ATOM 3793 N N . ALA A 1 472 ? -23.312 -1.213 10.406 1 97.56 472 ALA A N 1
ATOM 3794 C CA . ALA A 1 472 ? -22.328 -1.6 9.398 1 97.56 472 ALA A CA 1
ATOM 3795 C C . ALA A 1 472 ? -22.953 -1.654 8.008 1 97.56 472 ALA A C 1
ATOM 3797 O O . ALA A 1 472 ? -22.359 -1.209 7.031 1 97.56 472 ALA A O 1
ATOM 3798 N N . GLU A 1 473 ? -24.109 -2.172 7.922 1 97.19 473 GLU A N 1
ATOM 3799 C CA . GLU A 1 473 ? -24.766 -2.316 6.621 1 97.19 473 GLU A CA 1
ATOM 3800 C C . GLU A 1 473 ? -25.047 -0.956 5.996 1 97.19 473 GLU A C 1
ATOM 3802 O O . GLU A 1 473 ? -24.875 -0.772 4.789 1 97.19 473 GLU A O 1
ATOM 3807 N N . GLY A 1 474 ? -25.578 -0.022 6.828 1 97.62 474 GLY A N 1
ATOM 3808 C CA . GLY A 1 474 ? -25.797 1.329 6.34 1 97.62 474 GLY A CA 1
ATOM 3809 C C . GLY A 1 474 ? -24.531 1.993 5.836 1 97.62 474 GLY A C 1
ATOM 3810 O O . GLY A 1 474 ? -24.547 2.664 4.805 1 97.62 474 GLY A O 1
ATOM 3811 N N . ALA A 1 475 ? -23.469 1.795 6.559 1 98.31 475 ALA A N 1
ATOM 3812 C CA . ALA A 1 475 ? -22.172 2.365 6.176 1 98.31 475 ALA A CA 1
ATOM 3813 C C . ALA A 1 475 ? -21.688 1.763 4.867 1 98.31 475 ALA A C 1
ATOM 3815 O O . ALA A 1 475 ? -21.203 2.482 3.988 1 98.31 475 ALA A O 1
ATOM 3816 N N . ILE A 1 476 ? -21.828 0.428 4.715 1 98.62 476 ILE A N 1
ATOM 3817 C CA . ILE A 1 476 ? -21.406 -0.253 3.492 1 98.62 476 ILE A CA 1
ATOM 3818 C C . ILE A 1 476 ? -22.219 0.276 2.307 1 98.62 476 ILE A C 1
ATOM 3820 O O . ILE A 1 476 ? -21.656 0.593 1.257 1 98.62 476 ILE A O 1
ATOM 3824 N N . SER A 1 477 ? -23.453 0.385 2.496 1 98.06 477 SER A N 1
ATOM 3825 C CA . SER A 1 477 ? -24.344 0.838 1.432 1 98.06 477 SER A CA 1
ATOM 3826 C C . SER A 1 477 ? -23.969 2.236 0.954 1 98.06 477 SER A C 1
ATOM 3828 O O . SER A 1 477 ? -23.703 2.443 -0.234 1 98.06 477 SER A O 1
ATOM 3830 N N . ASP A 1 478 ? -23.875 3.197 1.862 1 98.31 478 ASP A N 1
ATOM 3831 C CA . ASP A 1 478 ? -23.562 4.582 1.512 1 98.31 478 ASP A CA 1
ATOM 3832 C C . ASP A 1 478 ? -22.156 4.699 0.916 1 98.31 478 ASP A C 1
ATOM 3834 O O . ASP A 1 478 ? -21.953 5.43 -0.053 1 98.31 478 ASP A O 1
ATOM 3838 N N . ALA A 1 479 ? -21.25 4.027 1.512 1 98.31 479 ALA A N 1
ATOM 3839 C CA . ALA A 1 479 ? -19.891 4.078 0.988 1 98.31 479 ALA A CA 1
ATOM 3840 C C . ALA A 1 479 ? -19.828 3.492 -0.418 1 98.31 479 ALA A C 1
ATOM 3842 O O . ALA A 1 479 ? -19.094 4.004 -1.276 1 98.31 479 ALA A O 1
ATOM 3843 N N . THR A 1 480 ? -20.5 2.352 -0.61 1 98.12 480 THR A N 1
ATOM 3844 C CA . THR A 1 480 ? -20.547 1.737 -1.932 1 98.12 480 THR A CA 1
ATOM 3845 C C . THR A 1 480 ? -21.125 2.701 -2.959 1 98.12 480 THR A C 1
ATOM 3847 O O . THR A 1 480 ? -20.594 2.84 -4.062 1 98.12 480 THR A O 1
ATOM 3850 N N . ARG A 1 481 ? -22.203 3.369 -2.615 1 97.38 481 ARG A N 1
ATOM 3851 C CA . ARG A 1 481 ? -22.812 4.34 -3.514 1 97.38 481 ARG A CA 1
ATOM 3852 C C . ARG A 1 481 ? -21.859 5.48 -3.83 1 97.38 481 ARG A C 1
ATOM 3854 O O . ARG A 1 481 ? -21.75 5.906 -4.98 1 97.38 481 ARG A O 1
ATOM 3861 N N . ALA A 1 482 ? -21.188 5.984 -2.801 1 97.81 482 ALA A N 1
ATOM 3862 C CA . ALA A 1 482 ? -20.188 7.027 -3.006 1 97.81 482 ALA A CA 1
ATOM 3863 C C . ALA A 1 482 ? -19.094 6.559 -3.963 1 97.81 482 ALA A C 1
ATOM 3865 O O . ALA A 1 482 ? -18.688 7.301 -4.859 1 97.81 482 ALA A O 1
ATOM 3866 N N . LEU A 1 483 ? -18.656 5.332 -3.848 1 97.12 483 LEU A N 1
ATOM 3867 C CA . LEU A 1 483 ? -17.594 4.777 -4.66 1 97.12 483 LEU A CA 1
ATOM 3868 C C . LEU A 1 483 ? -18.047 4.582 -6.105 1 97.12 483 LEU A C 1
ATOM 3870 O O . LEU A 1 483 ? -17.25 4.746 -7.035 1 97.12 483 LEU A O 1
ATOM 3874 N N . CYS A 1 484 ? -19.281 4.211 -6.254 1 96.44 484 CYS A N 1
ATOM 3875 C CA . CYS A 1 484 ? -19.812 4.066 -7.602 1 96.44 484 CYS A CA 1
ATOM 3876 C C . CYS A 1 484 ? -19.859 5.41 -8.32 1 96.44 484 CYS A C 1
ATOM 3878 O O . CYS A 1 484 ? -19.594 5.48 -9.523 1 96.44 484 CYS A O 1
ATOM 3880 N N . LEU A 1 485 ? -20.125 6.477 -7.586 1 95.94 485 LEU A N 1
ATOM 3881 C CA . LEU A 1 485 ? -20.188 7.82 -8.148 1 95.94 485 LEU A CA 1
ATOM 3882 C C . LEU A 1 485 ? -18.781 8.336 -8.477 1 95.94 485 LEU A C 1
ATOM 3884 O O . LEU A 1 485 ? -18.609 9.062 -9.461 1 95.94 485 LEU A O 1
ATOM 3888 N N . SER A 1 486 ? -17.781 8.102 -7.664 1 91.75 486 SER A N 1
ATOM 3889 C CA . SER A 1 486 ? -16.422 8.602 -7.84 1 91.75 486 SER A CA 1
ATOM 3890 C C . SER A 1 486 ? -15.719 7.891 -8.992 1 91.75 486 SER A C 1
ATOM 3892 O O . SER A 1 486 ? -14.891 8.492 -9.68 1 91.75 486 SER A O 1
ATOM 3894 N N . GLY A 1 487 ? -16.016 6.688 -9.336 1 78 487 GLY A N 1
ATOM 3895 C CA . GLY A 1 487 ? -15.422 5.918 -10.414 1 78 487 GLY A CA 1
ATOM 3896 C C . GLY A 1 487 ? -14.25 5.059 -9.953 1 78 487 GLY A C 1
ATOM 3897 O O . GLY A 1 487 ? -13.727 5.254 -8.859 1 78 487 GLY A O 1
ATOM 3898 N N . VAL A 1 488 ? -13.797 4.27 -10.883 1 73.94 488 VAL A N 1
ATOM 3899 C CA . VAL A 1 488 ? -12.828 3.23 -10.555 1 73.94 488 VAL A CA 1
ATOM 3900 C C . VAL A 1 488 ? -11.414 3.795 -10.641 1 73.94 488 VAL A C 1
ATOM 3902 O O . VAL A 1 488 ? -10.516 3.367 -9.906 1 73.94 488 VAL A O 1
ATOM 3905 N N . ALA A 1 489 ? -11.227 4.805 -11.414 1 77.94 489 ALA A N 1
ATOM 3906 C CA . ALA A 1 489 ? -9.891 5.348 -11.648 1 77.94 489 ALA A CA 1
ATOM 3907 C C . ALA A 1 489 ? -9.398 6.141 -10.445 1 77.94 489 ALA A C 1
ATOM 3909 O O . ALA A 1 489 ? -8.211 6.094 -10.102 1 77.94 489 ALA A O 1
ATOM 3910 N N . ARG A 1 490 ? -10.32 6.828 -9.812 1 86.56 490 ARG A N 1
ATOM 3911 C CA . ARG A 1 490 ? -9.984 7.617 -8.633 1 86.56 490 ARG A CA 1
ATOM 3912 C C . ARG A 1 490 ? -11.047 7.457 -7.547 1 86.56 490 ARG A C 1
ATOM 3914 O O . ARG A 1 490 ? -11.828 8.375 -7.297 1 86.56 490 ARG A O 1
ATOM 3921 N N . PRO A 1 491 ? -10.961 6.414 -6.895 1 92.56 491 PRO A N 1
ATOM 3922 C CA . PRO A 1 491 ? -11.977 6.172 -5.867 1 92.56 491 PRO A CA 1
ATOM 3923 C C . PRO A 1 491 ? -11.883 7.152 -4.699 1 92.56 491 PRO A C 1
ATOM 3925 O O . PRO A 1 491 ? -10.789 7.605 -4.355 1 92.56 491 PRO A O 1
ATOM 3928 N N . HIS A 1 492 ? -13.047 7.504 -4.184 1 95.19 492 HIS A N 1
ATOM 3929 C CA . HIS A 1 492 ? -13.109 8.352 -2.998 1 95.19 492 HIS A CA 1
ATOM 3930 C C . HIS A 1 492 ? -12.438 7.68 -1.803 1 95.19 492 HIS A C 1
ATOM 3932 O O . HIS A 1 492 ? -13.016 6.773 -1.195 1 95.19 492 HIS A O 1
ATOM 3938 N N . SER A 1 493 ? -11.297 8.07 -1.409 1 93.88 493 SER A N 1
ATOM 3939 C CA . SER A 1 493 ? -10.43 7.414 -0.439 1 93.88 493 SER A CA 1
ATOM 3940 C C . SER A 1 493 ? -11.117 7.273 0.915 1 93.88 493 SER A C 1
ATOM 3942 O O . SER A 1 493 ? -11.016 6.23 1.563 1 93.88 493 SER A O 1
ATOM 3944 N N . LYS A 1 494 ? -11.852 8.32 1.357 1 92.75 494 LYS A N 1
ATOM 3945 C CA . LYS A 1 494 ? -12.508 8.273 2.658 1 92.75 494 LYS A CA 1
ATOM 3946 C C . LYS A 1 494 ? -13.562 7.168 2.705 1 92.75 494 LYS A C 1
ATOM 3948 O O . LYS A 1 494 ? -13.703 6.484 3.721 1 92.75 494 LYS A O 1
ATOM 3953 N N . SER A 1 495 ? -14.25 7.066 1.622 1 97 495 SER A N 1
ATOM 3954 C CA . SER A 1 495 ? -15.281 6.043 1.58 1 97 495 SER A CA 1
ATOM 3955 C C . SER A 1 495 ? -14.68 4.645 1.547 1 97 495 SER A C 1
ATOM 3957 O O . SER A 1 495 ? -15.25 3.699 2.098 1 97 495 SER A O 1
ATOM 3959 N N . LEU A 1 496 ? -13.516 4.43 0.917 1 96.56 496 LEU A N 1
ATOM 3960 C CA . LEU A 1 496 ? -12.805 3.158 0.974 1 96.56 496 LEU A CA 1
ATOM 3961 C C . LEU A 1 496 ? -12.469 2.787 2.414 1 96.56 496 LEU A C 1
ATOM 3963 O O . LEU A 1 496 ? -12.703 1.656 2.842 1 96.56 496 LEU A O 1
ATOM 3967 N N . TRP A 1 497 ? -11.93 3.746 3.105 1 94.75 497 TRP A N 1
ATOM 3968 C CA . TRP A 1 497 ? -11.539 3.506 4.488 1 94.75 497 TRP A CA 1
ATOM 3969 C C . TRP A 1 497 ? -12.75 3.207 5.359 1 94.75 497 TRP A C 1
ATOM 3971 O O . TRP A 1 497 ? -12.734 2.268 6.16 1 94.75 497 TRP A O 1
ATOM 3981 N N . ARG A 1 498 ? -13.812 4.023 5.25 1 96.12 498 ARG A N 1
ATOM 3982 C CA . ARG A 1 498 ? -15.031 3.832 6.031 1 96.12 498 ARG A CA 1
ATOM 3983 C C . ARG A 1 498 ? -15.648 2.461 5.762 1 96.12 498 ARG A C 1
ATOM 3985 O O . ARG A 1 498 ? -16.047 1.763 6.691 1 96.12 498 ARG A O 1
ATOM 3992 N N . ARG A 1 499 ? -15.656 2.084 4.465 1 98.12 499 ARG A N 1
ATOM 3993 C CA . ARG A 1 499 ? -16.219 0.783 4.129 1 98.12 499 ARG A CA 1
ATOM 3994 C C . ARG A 1 499 ? -15.352 -0.351 4.652 1 98.12 499 ARG A C 1
ATOM 3996 O O . ARG A 1 499 ? -15.859 -1.395 5.066 1 98.12 499 ARG A O 1
ATOM 4003 N N . SER A 1 500 ? -14.031 -0.194 4.625 1 97.81 500 SER A N 1
ATOM 4004 C CA . SER A 1 500 ? -13.133 -1.183 5.207 1 97.81 500 SER A CA 1
ATOM 4005 C C . SER A 1 500 ? -13.461 -1.433 6.676 1 97.81 500 SER A C 1
ATOM 4007 O O . SER A 1 500 ? -13.5 -2.582 7.121 1 97.81 500 SER A O 1
ATOM 4009 N N . GLN A 1 501 ? -13.734 -0.374 7.395 1 95.69 501 GLN A N 1
ATOM 4010 C CA . GLN A 1 501 ? -14.094 -0.485 8.805 1 95.69 501 GLN A CA 1
ATOM 4011 C C . GLN A 1 501 ? -15.445 -1.182 8.969 1 95.69 501 GLN A C 1
ATOM 4013 O O . GLN A 1 501 ? -15.617 -1.997 9.883 1 95.69 501 GLN A O 1
ATOM 4018 N N . ALA A 1 502 ? -16.359 -0.784 8.125 1 98.06 502 ALA A N 1
ATOM 4019 C CA . ALA A 1 502 ? -17.688 -1.391 8.195 1 98.06 502 ALA A CA 1
ATOM 4020 C C . ALA A 1 502 ? -17.609 -2.893 7.938 1 98.06 502 ALA A C 1
ATOM 4022 O O . ALA A 1 502 ? -18.266 -3.678 8.625 1 98.06 502 ALA A O 1
ATOM 4023 N N . TYR A 1 503 ? -16.844 -3.322 6.938 1 98.31 503 TYR A N 1
ATOM 4024 C CA . TYR A 1 503 ? -16.641 -4.742 6.664 1 98.31 503 TYR A CA 1
ATOM 4025 C C . TYR A 1 503 ? -16 -5.441 7.855 1 98.31 503 TYR A C 1
ATOM 4027 O O . TYR A 1 503 ? -16.375 -6.574 8.188 1 98.31 503 TYR A O 1
ATOM 4035 N N . ASP A 1 504 ? -15.031 -4.801 8.445 1 96.75 504 ASP A N 1
ATOM 4036 C CA . ASP A 1 504 ? -14.398 -5.355 9.641 1 96.75 504 ASP A CA 1
ATOM 4037 C C . ASP A 1 504 ? -15.43 -5.605 10.742 1 96.75 504 ASP A C 1
ATOM 4039 O O . ASP A 1 504 ? -15.406 -6.645 11.398 1 96.75 504 ASP A O 1
ATOM 4043 N N . MET A 1 505 ? -16.359 -4.66 10.938 1 96.12 505 MET A N 1
ATOM 4044 C CA . MET A 1 505 ? -17.422 -4.777 11.938 1 96.12 505 MET A CA 1
ATOM 4045 C C . MET A 1 505 ? -18.297 -6.004 11.672 1 96.12 505 MET A C 1
ATOM 4047 O O . MET A 1 505 ? -18.797 -6.633 12.609 1 96.12 505 MET A O 1
ATOM 4051 N N . LYS A 1 506 ? -18.406 -6.383 10.367 1 96.62 506 LYS A N 1
ATOM 4052 C CA . LYS A 1 506 ? -19.281 -7.492 9.984 1 96.62 506 LYS A CA 1
ATOM 4053 C C . LYS A 1 506 ? -18.5 -8.805 9.93 1 96.62 506 LYS A C 1
ATOM 4055 O O . LYS A 1 506 ? -19.062 -9.859 9.641 1 96.62 506 LYS A O 1
ATOM 4060 N N . GLY A 1 507 ? -17.234 -8.719 10.117 1 95.62 507 GLY A N 1
ATOM 4061 C CA . GLY A 1 507 ? -16.422 -9.922 10.062 1 95.62 507 GLY A CA 1
ATOM 4062 C C . GLY A 1 507 ? -16.062 -10.328 8.641 1 95.62 507 GLY A C 1
ATOM 4063 O O . GLY A 1 507 ? -15.727 -11.492 8.391 1 95.62 507 GLY A O 1
ATOM 4064 N N . LEU A 1 508 ? -16.234 -9.453 7.719 1 96.94 508 LEU A N 1
ATOM 4065 C CA . LEU A 1 508 ? -15.859 -9.688 6.328 1 96.94 508 LEU A CA 1
ATOM 4066 C C . LEU A 1 508 ? -14.422 -9.266 6.074 1 96.94 508 LEU A C 1
ATOM 4068 O O . LEU A 1 508 ? -14.172 -8.219 5.465 1 96.94 508 LEU A O 1
ATOM 4072 N N . ALA A 1 509 ? -13.477 -10.117 6.426 1 95.88 509 ALA A N 1
ATOM 4073 C CA . ALA A 1 509 ? -12.047 -9.797 6.469 1 95.88 509 ALA A CA 1
ATOM 4074 C C . ALA A 1 509 ? -11.492 -9.562 5.066 1 95.88 509 ALA A C 1
ATOM 4076 O O . ALA A 1 509 ? -10.719 -8.633 4.848 1 95.88 509 ALA A O 1
ATOM 4077 N N . LYS A 1 510 ? -11.875 -10.383 4.105 1 94 510 LYS A N 1
ATOM 4078 C CA . LYS A 1 510 ? -11.367 -10.25 2.742 1 94 510 LYS A CA 1
ATOM 4079 C C . LYS A 1 510 ? -11.773 -8.914 2.129 1 94 510 LYS A C 1
ATOM 4081 O O . LYS A 1 510 ? -10.938 -8.188 1.595 1 94 510 LYS A O 1
ATOM 4086 N N . GLU A 1 511 ? -13.055 -8.609 2.254 1 96.75 511 GLU A N 1
ATOM 4087 C CA . GLU A 1 511 ? -13.57 -7.352 1.722 1 96.75 511 GLU A CA 1
ATOM 4088 C C . GLU A 1 511 ? -12.914 -6.156 2.4 1 96.75 511 GLU A C 1
ATOM 4090 O O . GLU A 1 511 ? -12.562 -5.176 1.739 1 96.75 511 GLU A O 1
ATOM 4095 N N . SER A 1 512 ? -12.758 -6.281 3.682 1 97.5 512 SER A N 1
ATOM 4096 C CA . SER A 1 512 ? -12.109 -5.223 4.445 1 97.5 512 SER A CA 1
ATOM 4097 C C . SER A 1 512 ? -10.672 -5.008 3.988 1 97.5 512 SER A C 1
ATOM 4099 O O . SER A 1 512 ? -10.242 -3.871 3.787 1 97.5 512 SER A O 1
ATOM 4101 N N . LEU A 1 513 ? -9.938 -6.09 3.809 1 95.69 513 LEU A N 1
ATOM 4102 C CA . LEU A 1 513 ? -8.539 -6.023 3.379 1 95.69 513 LEU A CA 1
ATOM 4103 C C . LEU A 1 513 ? -8.43 -5.371 2.004 1 95.69 513 LEU A C 1
ATOM 4105 O O . LEU A 1 513 ? -7.555 -4.531 1.784 1 95.69 513 LEU A O 1
ATOM 4109 N N . MET A 1 514 ? -9.281 -5.766 1.127 1 94.62 514 MET A N 1
ATOM 4110 C CA . MET A 1 514 ? -9.219 -5.234 -0.232 1 94.62 514 MET A CA 1
ATOM 4111 C C . MET A 1 514 ? -9.469 -3.73 -0.24 1 94.62 514 MET A C 1
ATOM 4113 O O . MET A 1 514 ? -8.805 -2.992 -0.972 1 94.62 514 MET A O 1
ATOM 4117 N N . ASP A 1 515 ? -10.438 -3.258 0.55 1 96.5 515 ASP A N 1
ATOM 4118 C CA . ASP A 1 515 ? -10.688 -1.824 0.669 1 96.5 515 ASP A CA 1
ATOM 4119 C C . ASP A 1 515 ? -9.5 -1.11 1.304 1 96.5 515 ASP A C 1
ATOM 4121 O O . ASP A 1 515 ? -9.141 -0 0.899 1 96.5 515 ASP A O 1
ATOM 4125 N N . CYS A 1 516 ? -8.945 -1.754 2.268 1 94.69 516 CYS A N 1
ATOM 4126 C CA . CYS A 1 516 ? -7.77 -1.197 2.934 1 94.69 516 CYS A CA 1
ATOM 4127 C C . CYS A 1 516 ? -6.617 -1.025 1.953 1 94.69 516 CYS A C 1
ATOM 4129 O O . CYS A 1 516 ? -5.973 0.024 1.926 1 94.69 516 CYS A O 1
ATOM 4131 N N . LEU A 1 517 ? -6.387 -2.068 1.19 1 93.25 517 LEU A N 1
ATOM 4132 C CA . LEU A 1 517 ? -5.328 -2.018 0.189 1 93.25 517 LEU A CA 1
ATOM 4133 C C . LEU A 1 517 ? -5.609 -0.933 -0.846 1 93.25 517 LEU A C 1
ATOM 4135 O O . LEU A 1 517 ? -4.703 -0.2 -1.245 1 93.25 517 LEU A O 1
ATOM 4139 N N . ALA A 1 518 ? -6.855 -0.825 -1.276 1 93.44 518 ALA A N 1
ATOM 4140 C CA . ALA A 1 518 ? -7.23 0.221 -2.225 1 93.44 518 ALA A CA 1
ATOM 4141 C C . ALA A 1 518 ? -7.004 1.608 -1.629 1 93.44 518 ALA A C 1
ATOM 4143 O O . ALA A 1 518 ? -6.539 2.518 -2.318 1 93.44 518 ALA A O 1
ATOM 4144 N N . PHE A 1 519 ? -7.344 1.768 -0.371 1 94.62 519 PHE A N 1
ATOM 4145 C CA . PHE A 1 519 ? -7.117 3.014 0.353 1 94.62 519 PHE A CA 1
ATOM 4146 C C . PHE A 1 519 ? -5.633 3.361 0.385 1 94.62 519 PHE A C 1
ATOM 4148 O O . PHE A 1 519 ? -5.246 4.484 0.048 1 94.62 519 PHE A O 1
ATOM 4155 N N . MET A 1 520 ? -4.828 2.406 0.729 1 91 520 MET A N 1
ATOM 4156 C CA . MET A 1 520 ? -3.387 2.617 0.821 1 91 520 MET A CA 1
ATOM 4157 C C . MET A 1 520 ? -2.807 3.004 -0.536 1 91 520 MET A C 1
ATOM 4159 O O . MET A 1 520 ? -1.953 3.889 -0.622 1 91 520 MET A O 1
ATOM 4163 N N . ASN A 1 521 ? -3.244 2.326 -1.508 1 88.75 521 ASN A N 1
ATOM 4164 C CA . ASN A 1 521 ? -2.764 2.625 -2.854 1 88.75 521 ASN A CA 1
ATOM 4165 C C . ASN A 1 521 ? -3.105 4.055 -3.264 1 88.75 521 ASN A C 1
ATOM 4167 O O . ASN A 1 521 ? -2.361 4.68 -4.023 1 88.75 521 ASN A O 1
ATOM 4171 N N . SER A 1 522 ? -4.25 4.559 -2.766 1 88.62 522 SER A N 1
ATOM 4172 C CA . SER A 1 522 ? -4.676 5.914 -3.104 1 88.62 522 SER A CA 1
ATOM 4173 C C . SER A 1 522 ? -3.852 6.953 -2.352 1 88.62 522 SER A C 1
ATOM 4175 O O . SER A 1 522 ? -3.777 8.109 -2.764 1 88.62 522 SER A O 1
ATOM 4177 N N . LYS A 1 523 ? -3.191 6.523 -1.258 1 86.38 523 LYS A N 1
ATOM 4178 C CA . LYS A 1 523 ? -2.494 7.469 -0.391 1 86.38 523 LYS A CA 1
ATOM 4179 C C . LYS A 1 523 ? -1.008 7.531 -0.734 1 86.38 523 LYS A C 1
ATOM 4181 O O . LYS A 1 523 ? -0.317 8.477 -0.344 1 86.38 523 LYS A O 1
ATOM 4186 N N . GLY A 1 524 ? -0.542 6.566 -1.436 1 81.12 524 GLY A N 1
ATOM 4187 C CA . GLY A 1 524 ? 0.887 6.516 -1.7 1 81.12 524 GLY A CA 1
ATOM 4188 C C . GLY A 1 524 ? 1.723 6.371 -0.442 1 81.12 524 GLY A C 1
ATOM 4189 O O . GLY A 1 524 ? 1.559 5.41 0.311 1 81.12 524 GLY A O 1
ATOM 4190 N N . PHE A 1 525 ? 2.471 7.398 -0.118 1 80.12 525 PHE A N 1
ATOM 4191 C CA . PHE A 1 525 ? 3.346 7.332 1.047 1 80.12 525 PHE A CA 1
ATOM 4192 C C . PHE A 1 525 ? 2.668 7.941 2.268 1 80.12 525 PHE A C 1
ATOM 4194 O O . PHE A 1 525 ? 3.195 7.863 3.379 1 80.12 525 PHE A O 1
ATOM 4201 N N . LYS A 1 526 ? 1.518 8.547 2.1 1 83.38 526 LYS A N 1
ATOM 4202 C CA . LYS A 1 526 ? 0.801 9.203 3.191 1 83.38 526 LYS A CA 1
ATOM 4203 C C . LYS A 1 526 ? -0.153 8.234 3.883 1 83.38 526 LYS A C 1
ATOM 4205 O O . LYS A 1 526 ? -1.357 8.492 3.959 1 83.38 526 LYS A O 1
ATOM 4210 N N . ILE A 1 527 ? 0.426 7.176 4.441 1 86.88 527 ILE A N 1
ATOM 4211 C CA . ILE A 1 527 ? -0.376 6.156 5.109 1 86.88 527 ILE A CA 1
ATOM 4212 C C . ILE A 1 527 ? -0.46 6.465 6.602 1 86.88 527 ILE A C 1
ATOM 4214 O O . ILE A 1 527 ? 0.554 6.445 7.305 1 86.88 527 ILE A O 1
ATOM 4218 N N . PRO A 1 528 ? -1.623 6.754 7.07 1 83.5 528 PRO A N 1
ATOM 4219 C CA . PRO A 1 528 ? -1.768 7.027 8.5 1 83.5 528 PRO A CA 1
ATOM 4220 C C . PRO A 1 528 ? -1.473 5.809 9.367 1 83.5 528 PRO A C 1
ATOM 4222 O O . PRO A 1 528 ? -1.672 4.672 8.93 1 83.5 528 PRO A O 1
ATOM 4225 N N . TYR A 1 529 ? -1.125 6.008 10.57 1 84.19 529 TYR A N 1
ATOM 4226 C CA . TYR A 1 529 ? -0.731 4.949 11.492 1 84.19 529 TYR A CA 1
ATOM 4227 C C . TYR A 1 529 ? -1.89 3.994 11.758 1 84.19 529 TYR A C 1
ATOM 4229 O O . TYR A 1 529 ? -1.684 2.791 11.922 1 84.19 529 TYR A O 1
ATOM 4237 N N . TYR A 1 530 ? -3.088 4.516 11.805 1 81.69 530 TYR A N 1
ATOM 4238 C CA . TYR A 1 530 ? -4.23 3.695 12.188 1 81.69 530 TYR A CA 1
ATOM 4239 C C . TYR A 1 530 ? -4.496 2.609 11.156 1 81.69 530 TYR A C 1
ATOM 4241 O O . TYR A 1 530 ? -5.191 1.631 11.438 1 81.69 530 TYR A O 1
ATOM 4249 N N . VAL A 1 531 ? -4.008 2.799 9.938 1 89.12 531 VAL A N 1
ATOM 4250 C CA . VAL A 1 531 ? -4.203 1.823 8.875 1 89.12 531 VAL A CA 1
ATOM 4251 C C . VAL A 1 531 ? -3.455 0.535 9.211 1 89.12 531 VAL A C 1
ATOM 4253 O O . VAL A 1 531 ? -3.883 -0.556 8.828 1 89.12 531 VAL A O 1
ATOM 4256 N N . ALA A 1 532 ? -2.307 0.647 9.945 1 88.06 532 ALA A N 1
ATOM 4257 C CA . ALA A 1 532 ? -1.456 -0.494 10.273 1 88.06 532 ALA A CA 1
ATOM 4258 C C . ALA A 1 532 ? -2.234 -1.559 11.039 1 88.06 532 ALA A C 1
ATOM 4260 O O . ALA A 1 532 ? -2.064 -2.756 10.797 1 88.06 532 ALA A O 1
ATOM 4261 N N . GLY A 1 533 ? -3.119 -1.076 11.898 1 88.25 533 GLY A N 1
ATOM 4262 C CA . GLY A 1 533 ? -3.879 -2.01 12.711 1 88.25 533 GLY A CA 1
ATOM 4263 C C . GLY A 1 533 ? -4.82 -2.879 11.898 1 88.25 533 GLY A C 1
ATOM 4264 O O . GLY A 1 533 ? -4.809 -4.105 12.031 1 88.25 533 GLY A O 1
ATOM 4265 N N . ILE A 1 534 ? -5.609 -2.238 11.055 1 90.44 534 ILE A N 1
ATOM 4266 C CA . ILE A 1 534 ? -6.582 -2.969 10.25 1 90.44 534 ILE A CA 1
ATOM 4267 C C . ILE A 1 534 ? -5.859 -3.838 9.227 1 90.44 534 ILE A C 1
ATOM 4269 O O . ILE A 1 534 ? -6.223 -5 9.023 1 90.44 534 ILE A O 1
ATOM 4273 N N . PHE A 1 535 ? -4.801 -3.303 8.648 1 93.5 535 PHE A N 1
ATOM 4274 C CA . PHE A 1 535 ? -4.031 -4.043 7.652 1 93.5 535 PHE A CA 1
ATOM 4275 C C . PHE A 1 535 ? -3.457 -5.32 8.258 1 93.5 535 PHE A C 1
ATOM 4277 O O . PHE A 1 535 ? -3.609 -6.402 7.688 1 93.5 535 PHE A O 1
ATOM 4284 N N . ASN A 1 536 ? -2.82 -5.184 9.375 1 91.69 536 ASN A N 1
ATOM 4285 C CA . ASN A 1 536 ? -2.219 -6.34 10.023 1 91.69 536 ASN A CA 1
ATOM 4286 C C . ASN A 1 536 ? -3.271 -7.371 10.43 1 91.69 536 ASN A C 1
ATOM 4288 O O . ASN A 1 536 ? -3.1 -8.562 10.18 1 91.69 536 ASN A O 1
ATOM 4292 N N . LYS A 1 537 ? -4.344 -6.867 11.055 1 92.56 537 LYS A N 1
ATOM 4293 C CA . LYS A 1 537 ? -5.422 -7.75 11.492 1 92.56 537 LYS A CA 1
ATOM 4294 C C . LYS A 1 537 ? -5.992 -8.547 10.32 1 92.56 537 LYS A C 1
ATOM 4296 O O . LYS A 1 537 ? -6.109 -9.766 10.391 1 92.56 537 LYS A O 1
ATOM 4301 N N . GLN A 1 538 ? -6.297 -7.82 9.242 1 93.62 538 GLN A N 1
ATOM 4302 C CA . GLN A 1 538 ? -6.969 -8.469 8.117 1 93.62 538 GLN A CA 1
ATOM 4303 C C . GLN A 1 538 ? -6.004 -9.344 7.336 1 93.62 538 GLN A C 1
ATOM 4305 O O . GLN A 1 538 ? -6.398 -10.383 6.797 1 93.62 538 GLN A O 1
ATOM 4310 N N . MET A 1 539 ? -4.723 -8.969 7.219 1 92.06 539 MET A N 1
ATOM 4311 C CA . MET A 1 539 ? -3.719 -9.812 6.574 1 92.06 539 MET A CA 1
ATOM 4312 C C . MET A 1 539 ? -3.588 -11.148 7.293 1 92.06 539 MET A C 1
ATOM 4314 O O . MET A 1 539 ? -3.486 -12.195 6.652 1 92.06 539 MET A O 1
ATOM 4318 N N . ASN A 1 540 ? -3.629 -11.125 8.562 1 90.44 540 ASN A N 1
ATOM 4319 C CA . ASN A 1 540 ? -3.529 -12.352 9.344 1 90.44 540 ASN A CA 1
ATOM 4320 C C . ASN A 1 540 ? -4.785 -13.211 9.203 1 90.44 540 ASN A C 1
ATOM 4322 O O . ASN A 1 540 ? -4.699 -14.438 9.102 1 90.44 540 ASN A O 1
ATOM 4326 N N . SER A 1 541 ? -5.91 -12.484 9.148 1 91.94 541 SER A N 1
ATOM 4327 C CA . SER A 1 541 ? -7.184 -13.195 9.055 1 91.94 541 SER A CA 1
ATOM 4328 C C . SER A 1 541 ? -7.363 -13.82 7.676 1 91.94 541 SER A C 1
ATOM 4330 O O . SER A 1 541 ? -8.031 -14.852 7.539 1 91.94 541 SER A O 1
ATOM 4332 N N . THR A 1 542 ? -6.824 -13.234 6.656 1 91.81 542 THR A N 1
ATOM 4333 C CA . THR A 1 542 ? -7.062 -13.688 5.293 1 91.81 542 THR A CA 1
ATOM 4334 C C . THR A 1 542 ? -5.887 -14.516 4.785 1 91.81 542 THR A C 1
ATOM 4336 O O . THR A 1 542 ? -5.867 -14.93 3.623 1 91.81 542 THR A O 1
ATOM 4339 N N . TRP A 1 543 ? -4.891 -14.703 5.648 1 90.69 543 TRP A N 1
ATOM 4340 C CA . TRP A 1 543 ? -3.781 -15.57 5.281 1 90.69 543 TRP A CA 1
ATOM 4341 C C . TRP A 1 543 ? -4.289 -16.922 4.766 1 90.69 543 TRP A C 1
ATOM 4343 O O . TRP A 1 543 ? -5.227 -17.484 5.328 1 90.69 543 TRP A O 1
ATOM 4353 N N . LEU A 1 544 ? -3.715 -17.453 3.732 1 89.75 544 LEU A N 1
ATOM 4354 C CA . LEU A 1 544 ? -4.211 -18.625 3.031 1 89.75 544 LEU A CA 1
ATOM 4355 C C . LEU A 1 544 ? -4.363 -19.812 3.99 1 89.75 544 LEU A C 1
ATOM 4357 O O . LEU A 1 544 ? -5.273 -20.625 3.836 1 89.75 544 LEU A O 1
ATOM 4361 N N . PHE A 1 545 ? -3.459 -19.875 5.016 1 91.94 545 PHE A N 1
ATOM 4362 C CA . PHE A 1 545 ? -3.436 -21.031 5.891 1 91.94 545 PHE A CA 1
ATOM 4363 C C . PHE A 1 545 ? -4.051 -20.703 7.246 1 91.94 545 PHE A C 1
ATOM 4365 O O . PHE A 1 545 ? -3.881 -21.453 8.211 1 91.94 545 PHE A O 1
ATOM 4372 N N . ALA A 1 546 ? -4.699 -19.516 7.344 1 90.44 546 ALA A N 1
ATOM 4373 C CA . ALA A 1 546 ? -5.25 -19.109 8.633 1 90.44 546 ALA A CA 1
ATOM 4374 C C . ALA A 1 546 ? -6.223 -20.141 9.18 1 90.44 546 ALA A C 1
ATOM 4376 O O . ALA A 1 546 ? -6.129 -20.547 10.344 1 90.44 546 ALA A O 1
ATOM 4377 N N . SER A 1 547 ? -7.133 -20.562 8.344 1 89.62 547 SER A N 1
ATOM 4378 C CA . SER A 1 547 ? -8.109 -21.578 8.758 1 89.62 547 SER A CA 1
ATOM 4379 C C . SER A 1 547 ? -7.434 -22.906 9.07 1 89.62 547 SER A C 1
ATOM 4381 O O . SER A 1 547 ? -7.785 -23.562 10.047 1 89.62 547 SER A O 1
ATOM 4383 N N . ALA A 1 548 ? -6.508 -23.281 8.195 1 92.19 548 ALA A N 1
ATOM 4384 C CA . ALA A 1 548 ? -5.785 -24.531 8.406 1 92.19 548 ALA A CA 1
ATOM 4385 C C . ALA A 1 548 ? -5.035 -24.516 9.734 1 92.19 548 ALA A C 1
ATOM 4387 O O . ALA A 1 548 ? -5.023 -25.516 10.469 1 92.19 548 ALA A O 1
ATOM 4388 N N . GLN A 1 549 ? -4.406 -23.438 10.047 1 91.25 549 GLN A N 1
ATOM 4389 C CA . GLN A 1 549 ? -3.67 -23.281 11.297 1 91.25 549 GLN A CA 1
ATOM 4390 C C . GLN A 1 549 ? -4.602 -23.375 12.5 1 91.25 549 GLN A C 1
ATOM 4392 O O . GLN A 1 549 ? -4.277 -24.047 13.484 1 91.25 549 GLN A O 1
ATOM 4397 N N . SER A 1 550 ? -5.738 -22.688 12.445 1 88.81 550 SER A N 1
ATOM 4398 C CA . SER A 1 550 ? -6.711 -22.734 13.523 1 88.81 550 SER A CA 1
ATOM 4399 C C . SER A 1 550 ? -7.207 -24.156 13.766 1 88.81 550 SER A C 1
ATOM 4401 O O . SER A 1 550 ? -7.344 -24.594 14.914 1 88.81 550 SER A O 1
ATOM 4403 N N . LYS A 1 551 ? -7.477 -24.844 12.688 1 87 551 LYS A N 1
ATOM 4404 C CA . LYS A 1 551 ? -7.926 -26.219 12.797 1 87 551 LYS A CA 1
ATOM 4405 C C . LYS A 1 551 ? -6.84 -27.109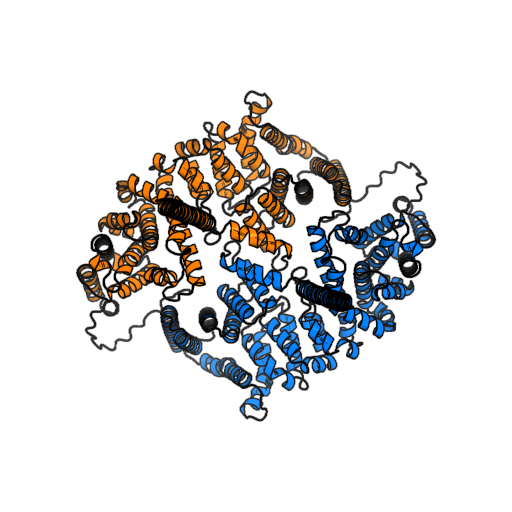 13.406 1 87 551 LYS A C 1
ATOM 4407 O O . LYS A 1 551 ? -7.133 -28.016 14.18 1 87 551 LYS A O 1
ATOM 4412 N N . TRP A 1 552 ? -5.688 -26.828 13 1 83.69 552 TRP A N 1
ATOM 4413 C CA . TRP A 1 552 ? -4.551 -27.578 13.516 1 83.69 552 TRP A CA 1
ATOM 4414 C C . TRP A 1 552 ? -4.418 -27.406 15.023 1 83.69 552 TRP A C 1
ATOM 4416 O O . TRP A 1 552 ? -4.219 -28.375 15.758 1 83.69 552 TRP A O 1
ATOM 4426 N N . TYR A 1 553 ? -4.562 -26.203 15.539 1 81.69 553 TYR A N 1
ATOM 4427 C CA . TYR A 1 553 ? -4.484 -25.922 16.969 1 81.69 553 TYR A CA 1
ATOM 4428 C C . TYR A 1 553 ? -5.633 -26.578 17.719 1 81.69 553 TYR A C 1
ATOM 4430 O O . TYR A 1 553 ? -5.441 -27.109 18.812 1 81.69 553 TYR A O 1
ATOM 4438 N N . SER A 1 554 ? -6.781 -26.516 17.156 1 81 554 SER A N 1
ATOM 4439 C CA . SER A 1 554 ? -7.945 -27.125 17.781 1 81 554 SER A CA 1
ATOM 4440 C C . SER A 1 554 ? -7.781 -28.641 17.891 1 81 554 SER A C 1
ATOM 4442 O O . SER A 1 554 ? -8.125 -29.234 18.922 1 81 554 SER A O 1
ATOM 4444 N N . LYS A 1 555 ? -7.242 -29.203 16.891 1 77.19 555 LYS A N 1
ATOM 4445 C CA . LYS A 1 555 ? -7.016 -30.641 16.906 1 77.19 555 LYS A CA 1
ATOM 4446 C C . LYS A 1 555 ? -5.965 -31.031 17.938 1 77.19 555 LYS A C 1
ATOM 4448 O O . LYS A 1 555 ? -6.109 -32.031 18.625 1 77.19 555 LYS A O 1
ATOM 4453 N N . HIS A 1 556 ? -4.996 -30.234 18.062 1 71.62 556 HIS A N 1
ATOM 4454 C CA . HIS A 1 556 ? -3.908 -30.531 18.984 1 71.62 556 HIS A CA 1
ATOM 4455 C C . HIS A 1 556 ? -4.297 -30.203 20.422 1 71.62 556 HIS A C 1
ATOM 4457 O O . HIS A 1 556 ? -3.838 -30.859 21.359 1 71.62 556 HIS A O 1
ATOM 4463 N N . GLU A 1 557 ? -5.074 -29.125 20.578 1 63.94 557 GLU A N 1
ATOM 4464 C CA . GLU A 1 557 ? -5.605 -28.859 21.922 1 63.94 557 GLU A CA 1
ATOM 4465 C C . GLU A 1 557 ? -6.527 -29.984 22.375 1 63.94 557 GLU A C 1
ATOM 4467 O O . GLU A 1 557 ? -6.484 -30.391 23.547 1 63.94 557 GLU A O 1
ATOM 4472 N N . GLU A 1 558 ? -7.285 -30.422 21.453 1 62.53 558 GLU A N 1
ATOM 4473 C CA . GLU A 1 558 ? -8.156 -31.562 21.75 1 62.53 558 GLU A CA 1
ATOM 4474 C C . GLU A 1 558 ? -7.34 -32.812 22.031 1 62.53 558 GLU A C 1
ATOM 4476 O O . GLU A 1 558 ? -7.676 -33.594 22.938 1 62.53 558 GLU A O 1
ATOM 4481 N N . MET A 1 559 ? -6.324 -32.938 21.281 1 58.28 559 MET A N 1
ATOM 4482 C CA . MET A 1 559 ? -5.461 -34.094 21.484 1 58.28 559 MET A CA 1
ATOM 4483 C C . MET A 1 559 ? -4.723 -34 22.812 1 58.28 559 MET A C 1
ATOM 4485 O O . MET A 1 559 ? -4.547 -35 23.516 1 58.28 559 MET A O 1
ATOM 4489 N N . LYS A 1 560 ? -4.348 -32.75 23.141 1 55.78 560 LYS A N 1
ATOM 4490 C CA . LYS A 1 560 ? -3.717 -32.531 24.438 1 55.78 560 LYS A CA 1
ATOM 4491 C C . LYS A 1 560 ? -4.695 -32.812 25.578 1 55.78 560 LYS A C 1
ATOM 4493 O O . LYS A 1 560 ? -4.328 -33.438 26.578 1 55.78 560 LYS A O 1
ATOM 4498 N N . GLU A 1 561 ? -5.902 -32.281 25.422 1 58.09 561 GLU A N 1
ATOM 4499 C CA . GLU A 1 561 ? -6.93 -32.562 26.422 1 58.09 561 GLU A CA 1
ATOM 4500 C C . GLU A 1 561 ? -7.254 -34.062 26.5 1 58.09 561 GLU A C 1
ATOM 4502 O O . GLU A 1 561 ? -7.469 -34.594 27.594 1 58.09 561 GLU A O 1
ATOM 4507 N N . PHE A 1 562 ? -7.188 -34.531 25.312 1 54.72 562 PHE A N 1
ATOM 4508 C CA . PHE A 1 562 ? -7.449 -35.969 25.25 1 54.72 562 PHE A CA 1
ATOM 4509 C C . PHE A 1 562 ? -6.312 -36.75 25.891 1 54.72 562 PHE A C 1
ATOM 4511 O O . PHE A 1 562 ? -6.547 -37.688 26.641 1 54.72 562 PHE A O 1
ATOM 4518 N N . VAL A 1 563 ? -5.16 -36.25 25.656 1 55.91 563 VAL A N 1
ATOM 4519 C CA . VAL A 1 563 ? -3.984 -36.906 26.234 1 55.91 563 VAL A CA 1
ATOM 4520 C C . VAL A 1 563 ? -3.918 -36.594 27.734 1 55.91 563 VAL A C 1
ATOM 4522 O O . VAL A 1 563 ? -3.643 -37.5 28.531 1 55.91 563 VAL A O 1
ATOM 4525 N N . MET A 1 564 ? -4.176 -35.375 28.094 1 59.09 564 MET A N 1
ATOM 4526 C CA . MET A 1 564 ? -4.219 -35.031 29.516 1 59.09 564 MET A CA 1
ATOM 4527 C C . MET A 1 564 ? -5.383 -35.719 30.203 1 59.09 564 MET A C 1
ATOM 4529 O O . MET A 1 564 ? -5.277 -36.094 31.375 1 59.09 564 MET A O 1
ATOM 4533 N N . GLY A 1 565 ? -6.426 -35.75 29.547 1 48.69 565 GLY A N 1
ATOM 4534 C CA . GLY A 1 565 ? -7.555 -36.5 30.078 1 48.69 565 GLY A CA 1
ATOM 4535 C C . GLY A 1 565 ? -7.266 -37.969 30.266 1 48.69 565 GLY A C 1
ATOM 4536 O O . GLY A 1 565 ? -7.699 -38.594 31.25 1 48.69 565 GLY A O 1
ATOM 4537 N N . ARG A 1 566 ? -6.551 -38.469 29.359 1 52.44 566 ARG A N 1
ATOM 4538 C CA . ARG A 1 566 ? -6.137 -39.875 29.484 1 52.44 566 ARG A CA 1
ATOM 4539 C C . ARG A 1 566 ? -5.105 -40.031 30.594 1 52.44 566 ARG A C 1
ATOM 4541 O O . ARG A 1 566 ? -5.145 -41.031 31.344 1 52.44 566 ARG A O 1
ATOM 4548 N N . ASN A 1 567 ? -4.352 -39.062 30.641 1 49.41 567 ASN A N 1
ATOM 4549 C CA . ASN A 1 567 ? -3.377 -39.125 31.734 1 49.41 567 ASN A CA 1
ATOM 4550 C C . ASN A 1 567 ? -4.043 -38.906 33.094 1 49.41 567 ASN A C 1
ATOM 4552 O O . ASN A 1 567 ? -3.611 -39.469 34.094 1 49.41 567 ASN A O 1
ATOM 4556 N N . ARG A 1 568 ? -5.035 -38.125 33.094 1 52.16 568 ARG A N 1
ATOM 4557 C CA . ARG A 1 568 ? -5.809 -37.969 34.312 1 52.16 568 ARG A CA 1
ATOM 4558 C C . ARG A 1 568 ? -6.555 -39.25 34.656 1 52.16 568 ARG A C 1
ATOM 4560 O O . ARG A 1 568 ? -6.688 -39.594 35.844 1 52.16 568 ARG A O 1
ATOM 4567 N N . ILE A 1 569 ? -7.004 -39.812 33.625 1 48.56 569 ILE A N 1
ATOM 4568 C CA . ILE A 1 569 ? -7.672 -41.094 33.812 1 48.56 569 ILE A CA 1
ATOM 4569 C C . ILE A 1 569 ? -6.648 -42.156 34.25 1 48.56 569 ILE A C 1
ATOM 4571 O O . ILE A 1 569 ? -6.906 -42.938 35.156 1 48.56 569 ILE A O 1
ATOM 4575 N N . ASP A 1 570 ? -5.547 -42 33.719 1 48.56 570 ASP A N 1
ATOM 4576 C CA . ASP A 1 570 ? -4.516 -42.969 34.125 1 48.56 570 ASP A CA 1
ATOM 4577 C C . ASP A 1 570 ? -4.012 -42.656 35.531 1 48.56 570 ASP A C 1
ATOM 4579 O O . ASP A 1 570 ? -3.734 -43.562 36.312 1 48.56 570 ASP A O 1
ATOM 4583 N N . VAL A 1 571 ? -3.932 -41.312 35.781 1 47.41 571 VAL A N 1
ATOM 4584 C CA . VAL A 1 571 ? -3.518 -40.969 37.156 1 47.41 571 VAL A CA 1
ATOM 4585 C C . VAL A 1 571 ? -4.621 -41.312 38.125 1 47.41 571 VAL A C 1
ATOM 4587 O O . VAL A 1 571 ? -4.344 -41.688 39.281 1 47.41 571 VAL A O 1
ATOM 4590 N N . LYS A 1 572 ? -5.859 -41.188 37.656 1 48.5 572 LYS A N 1
ATOM 4591 C CA . LYS A 1 572 ? -6.969 -41.594 38.531 1 48.5 572 LYS A CA 1
ATOM 4592 C C . LYS A 1 572 ? -7.008 -43.094 38.719 1 48.5 572 LYS A C 1
ATOM 4594 O O . LYS A 1 572 ? -7.293 -43.594 39.812 1 48.5 572 LYS A O 1
ATOM 4599 N N . ASN A 1 573 ? -6.664 -43.812 37.688 1 46.28 573 ASN A N 1
ATOM 4600 C CA . ASN A 1 573 ? -6.605 -45.25 37.781 1 46.28 573 ASN A CA 1
ATOM 4601 C C . ASN A 1 573 ? -5.422 -45.719 38.625 1 46.28 573 ASN A C 1
ATOM 4603 O O . ASN A 1 573 ? -5.516 -46.688 39.375 1 46.28 573 ASN A O 1
ATOM 4607 N N . LEU A 1 574 ? -4.344 -44.875 38.625 1 44.09 574 LEU A N 1
ATOM 4608 C CA . LEU A 1 574 ? -3.195 -45.156 39.5 1 44.09 574 LEU A CA 1
ATOM 4609 C C . LEU A 1 574 ? -3.498 -44.844 40.938 1 44.09 574 LEU A C 1
ATOM 4611 O O . LEU A 1 574 ? -3.09 -45.562 41.844 1 44.09 574 LEU A O 1
ATOM 4615 N N . SER A 1 575 ? -4.262 -43.688 41.125 1 45.25 575 SER A N 1
ATOM 4616 C CA . SER A 1 575 ? -4.617 -43.312 42.5 1 45.25 575 SER A CA 1
ATOM 4617 C C . SER A 1 575 ? -5.637 -44.281 43.094 1 45.25 575 SER A C 1
ATOM 4619 O O . SER A 1 575 ? -5.609 -44.531 44.312 1 45.25 575 SER A O 1
ATOM 4621 N N . GLN A 1 576 ? -6.449 -44.781 42.25 1 40.06 576 GLN A N 1
ATOM 4622 C CA . GLN A 1 576 ? -7.398 -45.75 42.75 1 40.06 576 GLN A CA 1
ATOM 4623 C C . GLN A 1 576 ? -6.703 -47.062 43.062 1 40.06 576 GLN A C 1
ATOM 4625 O O . GLN A 1 576 ? -7.09 -47.781 44 1 40.06 576 GLN A O 1
ATOM 4630 N N . LYS A 1 577 ? -5.582 -47.375 42.406 1 41.72 577 LYS A N 1
ATOM 4631 C CA . LYS A 1 577 ? -4.832 -48.594 42.719 1 41.72 577 LYS A CA 1
ATOM 4632 C C . LYS A 1 577 ? -3.994 -48.438 43.969 1 41.72 577 LYS A C 1
ATOM 4634 O O . LYS A 1 577 ? -3.814 -49.375 44.75 1 41.72 577 LYS A O 1
ATOM 4639 N N . THR A 1 578 ? -3.551 -47.219 44.281 1 34.72 578 THR A N 1
ATOM 4640 C CA . THR A 1 578 ? -2.725 -47 45.469 1 34.72 578 THR A CA 1
ATOM 4641 C C . THR A 1 578 ? -3.58 -47 46.719 1 34.72 578 THR A C 1
ATOM 4643 O O . THR A 1 578 ? -3.078 -47.219 47.812 1 34.72 578 THR A O 1
ATOM 4646 N N . ARG A 1 579 ? -4.859 -46.531 46.562 1 41.31 579 ARG A N 1
ATOM 4647 C CA . ARG A 1 579 ? -5.676 -46.5 47.781 1 41.31 579 ARG A CA 1
ATOM 4648 C C . ARG A 1 579 ? -6.141 -47.906 48.156 1 41.31 579 ARG A C 1
ATOM 4650 O O . ARG A 1 579 ? -6.605 -48.125 49.281 1 41.31 579 ARG A O 1
ATOM 4657 N N . ARG A 1 580 ? -6.18 -48.844 47.312 1 37.09 580 ARG A N 1
ATOM 4658 C CA . ARG A 1 580 ? -6.59 -50.188 47.688 1 37.09 580 ARG A CA 1
ATOM 4659 C C . ARG A 1 580 ? -5.453 -50.938 48.375 1 37.09 580 ARG A C 1
ATOM 4661 O O . ARG A 1 580 ? -5.691 -51.906 49.125 1 37.09 580 ARG A O 1
ATOM 4668 N N . LYS A 1 581 ? -4.176 -50.594 48.062 1 39.5 581 LYS A N 1
ATOM 4669 C CA . LYS A 1 581 ? -3.143 -51.406 48.719 1 39.5 581 LYS A CA 1
ATOM 4670 C C . LYS A 1 581 ? -3.023 -51 50.188 1 39.5 581 LYS A C 1
ATOM 4672 O O . LYS A 1 581 ? -2.396 -51.719 51 1 39.5 581 LYS A O 1
ATOM 4677 N N . MET A 1 582 ? -3.354 -49.781 50.469 1 34.78 582 MET A N 1
ATOM 4678 C CA . MET A 1 582 ? -3.1 -49.531 51.875 1 34.78 582 MET A CA 1
ATOM 4679 C C . MET A 1 582 ? -4.133 -50.219 52.75 1 34.78 582 MET A C 1
ATOM 4681 O O . MET A 1 582 ? -4.023 -50.188 54 1 34.78 582 MET A O 1
ATOM 4685 N N . LYS A 1 583 ? -5.328 -50.469 52.219 1 36.56 583 LYS A N 1
ATOM 4686 C CA . LYS A 1 583 ? -6.242 -51.094 53.188 1 36.56 583 LYS A CA 1
ATOM 4687 C C . LYS A 1 583 ? -5.941 -52.594 53.344 1 36.56 583 LYS A C 1
ATOM 4689 O O . LYS A 1 583 ? -6.41 -53.219 54.281 1 36.56 583 LYS A O 1
ATOM 4694 N N . GLY A 1 584 ? -5.316 -53.25 52.406 1 25.23 584 GLY A N 1
ATOM 4695 C CA . GLY A 1 584 ? -5.082 -54.594 52.875 1 25.23 584 GLY A CA 1
ATOM 4696 C C . GLY A 1 584 ? -3.852 -54.719 53.75 1 25.23 584 GLY A C 1
ATOM 4697 O O . GLY A 1 584 ? -2.951 -53.906 53.688 1 25.23 584 GLY A O 1
ATOM 4698 N N . MET B 1 1 ? -13.891 17.125 2.711 1 23.98 1 MET B N 1
ATOM 4699 C CA . MET B 1 1 ? -15.133 17.891 2.691 1 23.98 1 MET B CA 1
ATOM 4700 C C . MET B 1 1 ? -14.883 19.312 2.199 1 23.98 1 MET B C 1
ATOM 4702 O O . MET B 1 1 ? -14.164 20.078 2.84 1 23.98 1 MET B O 1
ATOM 4706 N N . GLU B 1 2 ? -14.781 19.422 0.869 1 26.86 2 GLU B N 1
ATOM 4707 C CA . GLU B 1 2 ? -14.539 20.75 0.298 1 26.86 2 GLU B CA 1
ATOM 4708 C C . GLU B 1 2 ? -15.695 21.688 0.593 1 26.86 2 GLU B C 1
ATOM 4710 O O . GLU B 1 2 ? -16.859 21.375 0.308 1 26.86 2 GLU B O 1
ATOM 4715 N N . PHE B 1 3 ? -15.57 22.5 1.492 1 28.11 3 PHE B N 1
ATOM 4716 C CA . PHE B 1 3 ? -16.547 23.469 1.999 1 28.11 3 PHE B CA 1
ATOM 4717 C C . PHE B 1 3 ? -16.766 24.594 1.001 1 28.11 3 PHE B C 1
ATOM 4719 O O . PHE B 1 3 ? -15.891 25.453 0.831 1 28.11 3 PHE B O 1
ATOM 4726 N N . GLN B 1 4 ? -17.375 24.281 -0.109 1 28.86 4 GLN B N 1
ATOM 4727 C CA . GLN B 1 4 ? -17.734 25.5 -0.844 1 28.86 4 GLN B CA 1
ATOM 4728 C C . GLN B 1 4 ? -18.828 26.281 -0.12 1 28.86 4 GLN B C 1
ATOM 4730 O O . GLN B 1 4 ? -19.828 25.719 0.316 1 28.86 4 GLN B O 1
ATOM 4735 N N . ILE B 1 5 ? -18.516 27.406 0.305 1 29.98 5 ILE B N 1
ATOM 4736 C CA . ILE B 1 5 ? -19.406 28.359 0.964 1 29.98 5 ILE B CA 1
ATOM 4737 C C . ILE B 1 5 ? -20.547 28.734 0.022 1 29.98 5 ILE B C 1
ATOM 4739 O O . ILE B 1 5 ? -20.297 29.188 -1.099 1 29.98 5 ILE B O 1
ATOM 4743 N N . PRO B 1 6 ? -21.672 28.094 0.143 1 28.92 6 PRO B N 1
ATOM 4744 C CA . PRO B 1 6 ? -22.781 28.531 -0.716 1 28.92 6 PRO B CA 1
ATOM 4745 C C . PRO B 1 6 ? -23.047 30.031 -0.629 1 28.92 6 PRO B C 1
ATOM 4747 O O . PRO B 1 6 ? -22.75 30.656 0.396 1 28.92 6 PRO B O 1
ATOM 4750 N N . GLU B 1 7 ? -23.234 30.656 -1.713 1 28.41 7 GLU B N 1
ATOM 4751 C CA . GLU B 1 7 ? -23.672 32.031 -1.86 1 28.41 7 GLU B CA 1
ATOM 4752 C C . GLU B 1 7 ? -25.016 32.281 -1.17 1 28.41 7 GLU B C 1
ATOM 4754 O O . GLU B 1 7 ? -25.984 31.578 -1.449 1 28.41 7 GLU B O 1
ATOM 4759 N N . ILE B 1 8 ? -25 32.688 0.088 1 28.95 8 ILE B N 1
ATOM 4760 C CA . ILE B 1 8 ? -26.188 33.062 0.855 1 28.95 8 ILE B CA 1
ATOM 4761 C C . ILE B 1 8 ? -27.016 34.062 0.051 1 28.95 8 ILE B C 1
ATOM 4763 O O . ILE B 1 8 ? -26.578 35.156 -0.239 1 28.95 8 ILE B O 1
ATOM 4767 N N . SER B 1 9 ? -27.859 33.594 -0.89 1 27.58 9 SER B N 1
ATOM 4768 C CA . SER B 1 9 ? -28.828 34.5 -1.479 1 27.58 9 SER B CA 1
ATOM 4769 C C . SER B 1 9 ? -29.703 35.156 -0.405 1 27.58 9 SER B C 1
ATOM 4771 O O . SER B 1 9 ? -30.312 34.469 0.405 1 27.58 9 SER B O 1
ATOM 4773 N N . THR B 1 10 ? -29.484 36.406 -0.086 1 28.16 10 THR B N 1
ATOM 4774 C CA . THR B 1 10 ? -30.141 37.406 0.765 1 28.16 10 THR B CA 1
ATOM 4775 C C . THR B 1 10 ? -31.594 37.594 0.338 1 28.16 10 THR B C 1
ATOM 4777 O O . THR B 1 10 ? -31.875 38.281 -0.66 1 28.16 10 THR B O 1
ATOM 4780 N N . ASN B 1 11 ? -32.5 36.75 0.313 1 26.81 11 ASN B N 1
ATOM 4781 C CA . ASN B 1 11 ? -33.844 37.25 0.244 1 26.81 11 ASN B CA 1
ATOM 4782 C C . ASN B 1 11 ? -34.156 38.219 1.388 1 26.81 11 ASN B C 1
ATOM 4784 O O . ASN B 1 11 ? -33.875 37.906 2.551 1 26.81 11 ASN B O 1
ATOM 4788 N N . LYS B 1 12 ? -34.625 39.562 1.138 1 33.25 12 LYS B N 1
ATOM 4789 C CA . LYS B 1 12 ? -34.906 40.875 1.727 1 33.25 12 LYS B CA 1
ATOM 4790 C C . LYS B 1 12 ? -36.062 40.781 2.721 1 33.25 12 LYS B C 1
ATOM 4792 O O . LYS B 1 12 ? -36.688 41.812 3.047 1 33.25 12 LYS B O 1
ATOM 4797 N N . THR B 1 13 ? -36.719 39.812 3.053 1 31.72 13 THR B N 1
ATOM 4798 C CA . THR B 1 13 ? -37.75 40.219 3.996 1 31.72 13 THR B CA 1
ATOM 4799 C C . THR B 1 13 ? -37.125 40.844 5.242 1 31.72 13 THR B C 1
ATOM 4801 O O . THR B 1 13 ? -36.219 40.25 5.84 1 31.72 13 THR B O 1
ATOM 4804 N N . GLY B 1 14 ? -37.219 42.25 5.52 1 30.83 14 GLY B N 1
ATOM 4805 C CA . GLY B 1 14 ? -36.812 43.219 6.504 1 30.83 14 GLY B CA 1
ATOM 4806 C C . GLY B 1 14 ? -37.031 42.781 7.934 1 30.83 14 GLY B C 1
ATOM 4807 O O . GLY B 1 14 ? -37.344 43.594 8.805 1 30.83 14 GLY B O 1
ATOM 4808 N N . HIS B 1 15 ? -37.5 41.656 8.328 1 32.47 15 HIS B N 1
ATOM 4809 C CA . HIS B 1 15 ? -37.562 41.625 9.781 1 32.47 15 HIS B CA 1
ATOM 4810 C C . HIS B 1 15 ? -36.281 42.094 10.422 1 32.47 15 HIS B C 1
ATOM 4812 O O . HIS B 1 15 ? -35.188 41.594 10.109 1 32.47 15 HIS B O 1
ATOM 4818 N N . ASN B 1 16 ? -36.156 43.438 10.773 1 34.91 16 ASN B N 1
ATOM 4819 C CA . ASN B 1 16 ? -35.188 44.156 11.609 1 34.91 16 ASN B CA 1
ATOM 4820 C C . ASN B 1 16 ? -34.781 43.281 12.805 1 34.91 16 ASN B C 1
ATOM 4822 O O . ASN B 1 16 ? -35.406 43.312 13.859 1 34.91 16 ASN B O 1
ATOM 4826 N N . LEU B 1 17 ? -34.656 42.031 12.852 1 36.25 17 LEU B N 1
ATOM 4827 C CA . LEU B 1 17 ? -34.156 41.438 14.062 1 36.25 17 LEU B CA 1
ATOM 4828 C C . LEU B 1 17 ? -32.969 42.219 14.609 1 36.25 17 LEU B C 1
ATOM 4830 O O . LEU B 1 17 ? -31.984 42.438 13.883 1 36.25 17 LEU B O 1
ATOM 4834 N N . ASN B 1 18 ? -33.156 43.188 15.477 1 41.34 18 ASN B N 1
ATOM 4835 C CA . ASN B 1 18 ? -32.219 43.844 16.375 1 41.34 18 ASN B CA 1
ATOM 4836 C C . ASN B 1 18 ? -31.156 42.844 16.859 1 41.34 18 ASN B C 1
ATOM 4838 O O . ASN B 1 18 ? -30.688 42.938 18 1 41.34 18 ASN B O 1
ATOM 4842 N N . CYS B 1 19 ? -31.156 41.75 16.438 1 50.81 19 CYS B N 1
ATOM 4843 C CA . CYS B 1 19 ? -30.125 40.781 16.844 1 50.81 19 CYS B CA 1
ATOM 4844 C C . CYS B 1 19 ? -28.734 41.312 16.5 1 50.81 19 CYS B C 1
ATOM 4846 O O . CYS B 1 19 ? -28.438 41.594 15.344 1 50.81 19 CYS B O 1
ATOM 4848 N N . SER B 1 20 ? -28.141 42.031 17.422 1 60.59 20 SER B N 1
ATOM 4849 C CA . SER B 1 20 ? -26.797 42.594 17.344 1 60.59 20 SER B CA 1
ATOM 4850 C C . SER B 1 20 ? -25.75 41.5 17.344 1 60.59 20 SER B C 1
ATOM 4852 O O . SER B 1 20 ? -24.609 41.75 17.75 1 60.59 20 SER B O 1
ATOM 4854 N N . CYS B 1 21 ? -26.312 40.344 16.922 1 75.31 21 CYS B N 1
ATOM 4855 C CA . CYS B 1 21 ? -25.25 39.344 16.922 1 75.31 21 CYS B CA 1
ATOM 4856 C C . CYS B 1 21 ? -24.359 39.5 15.703 1 75.31 21 CYS B C 1
ATOM 4858 O O . CYS B 1 21 ? -24.719 40.188 14.734 1 75.31 21 CYS B O 1
ATOM 4860 N N . PHE B 1 22 ? -23.141 39.156 15.727 1 83.75 22 PHE B N 1
ATOM 4861 C CA . PHE B 1 22 ? -22.109 39.344 14.719 1 83.75 22 PHE B CA 1
ATOM 4862 C C . PHE B 1 22 ? -22.578 38.844 13.359 1 83.75 22 PHE B C 1
ATOM 4864 O O . PHE B 1 22 ? -22.297 39.469 12.336 1 83.75 22 PHE B O 1
ATOM 4871 N N . PHE B 1 23 ? -23.391 37.844 13.258 1 78.81 23 PHE B N 1
ATOM 4872 C CA . PHE B 1 23 ? -23.797 37.25 11.992 1 78.81 23 PHE B CA 1
ATOM 4873 C C . PHE B 1 23 ? -24.891 38.062 11.328 1 78.81 23 PHE B C 1
ATOM 4875 O O . PHE B 1 23 ? -24.984 38.094 10.102 1 78.81 23 PHE B O 1
ATOM 4882 N N . CYS B 1 24 ? -25.656 38.625 12.195 1 76.06 24 CYS B N 1
ATOM 4883 C CA . CYS B 1 24 ? -26.641 39.562 11.656 1 76.06 24 CYS B CA 1
ATOM 4884 C C . CYS B 1 24 ? -25.953 40.781 11.047 1 76.06 24 CYS B C 1
ATOM 4886 O O . CYS B 1 24 ? -26.406 41.281 10.031 1 76.06 24 CYS B O 1
ATOM 4888 N N . ILE B 1 25 ? -24.938 41.188 11.75 1 85.56 25 ILE B N 1
ATOM 4889 C CA . ILE B 1 25 ? -24.156 42.312 11.219 1 85.56 25 ILE B CA 1
ATOM 4890 C C . ILE B 1 25 ? -23.609 41.938 9.836 1 85.56 25 ILE B C 1
ATOM 4892 O O . ILE B 1 25 ? -23.641 42.781 8.922 1 85.56 25 ILE B O 1
ATOM 4896 N N . LEU B 1 26 ? -23.156 40.719 9.625 1 85.44 26 LEU B N 1
ATOM 4897 C CA . LEU B 1 26 ? -22.578 40.281 8.367 1 85.44 26 LEU B CA 1
ATOM 4898 C C . LEU B 1 26 ? -23.625 40.25 7.266 1 85.44 26 LEU B C 1
ATOM 4900 O O . LEU B 1 26 ? -23.281 40.344 6.082 1 85.44 26 LEU B O 1
ATOM 4904 N N . SER B 1 27 ? -24.906 40.094 7.688 1 78.25 27 SER B N 1
ATOM 4905 C CA . SER B 1 27 ? -26 40 6.719 1 78.25 27 SER B CA 1
ATOM 4906 C C . SER B 1 27 ? -26.5 41.375 6.309 1 78.25 27 SER B C 1
ATOM 4908 O O . SER B 1 27 ? -27.391 41.5 5.461 1 78.25 27 SER B O 1
ATOM 4910 N N . GLU B 1 28 ? -25.969 42.406 6.93 1 82.06 28 GLU B N 1
ATOM 4911 C CA . GLU B 1 28 ? -26.328 43.781 6.57 1 82.06 28 GLU B CA 1
ATOM 4912 C C . GLU B 1 28 ? -26.031 44.062 5.102 1 82.06 28 GLU B C 1
ATOM 4914 O O . GLU B 1 28 ? -24.938 43.75 4.621 1 82.06 28 GLU B O 1
ATOM 4919 N N . THR B 1 29 ? -27 44.562 4.324 1 83.06 29 THR B N 1
ATOM 4920 C CA . THR B 1 29 ? -26.922 44.688 2.873 1 83.06 29 THR B CA 1
ATOM 4921 C C . THR B 1 29 ? -26.234 46 2.492 1 83.06 29 THR B C 1
ATOM 4923 O O . THR B 1 29 ? -25.672 46.125 1.397 1 83.06 29 THR B O 1
ATOM 4926 N N . VAL B 1 30 ? -26.344 47.031 3.359 1 88.56 30 VAL B N 1
ATOM 4927 C CA . VAL B 1 30 ? -25.672 48.312 3.082 1 88.56 30 VAL B CA 1
ATOM 4928 C C . VAL B 1 30 ? -24.219 48.219 3.51 1 88.56 30 VAL B C 1
ATOM 4930 O O . VAL B 1 30 ? -23.906 48.156 4.703 1 88.56 30 VAL B O 1
ATOM 4933 N N . PRO B 1 31 ? -23.312 48.344 2.643 1 89.56 31 PRO B N 1
ATOM 4934 C CA . PRO B 1 31 ? -21.906 48.094 2.932 1 89.56 31 PRO B CA 1
ATOM 4935 C C . PRO B 1 31 ? -21.328 49.094 3.941 1 89.56 31 PRO B C 1
ATOM 4937 O O . PRO B 1 31 ? -20.547 48.688 4.812 1 89.56 31 PRO B O 1
ATOM 4940 N N . SER B 1 32 ? -21.688 50.312 3.844 1 91.44 32 SER B N 1
ATOM 4941 C CA . SER B 1 32 ? -21.141 51.312 4.746 1 91.44 32 SER B CA 1
ATOM 4942 C C . SER B 1 32 ? -21.578 51.094 6.184 1 91.44 32 SER B C 1
ATOM 4944 O O . SER B 1 32 ? -20.781 51.219 7.117 1 91.44 32 SER B O 1
ATOM 4946 N N . VAL B 1 33 ? -22.797 50.656 6.328 1 91.44 33 VAL B N 1
ATOM 4947 C CA . VAL B 1 33 ? -23.328 50.375 7.652 1 91.44 33 VAL B CA 1
ATOM 4948 C C . VAL B 1 33 ? -22.719 49.094 8.195 1 91.44 33 VAL B C 1
ATOM 4950 O O . VAL B 1 33 ? -22.328 49.031 9.367 1 91.44 33 VAL B O 1
ATOM 4953 N N . ARG B 1 34 ? -22.578 48.156 7.359 1 92.19 34 ARG B N 1
ATOM 4954 C CA . ARG B 1 34 ? -21.984 46.875 7.738 1 92.19 34 ARG B CA 1
ATOM 4955 C C . ARG B 1 34 ? -20.547 47.031 8.227 1 92.19 34 ARG B C 1
ATOM 4957 O O . ARG B 1 34 ? -20.188 46.531 9.289 1 92.19 34 ARG B O 1
ATOM 4964 N N . ARG B 1 35 ? -19.812 47.812 7.523 1 94.44 35 ARG B N 1
ATOM 4965 C CA . ARG B 1 35 ? -18.406 48.031 7.848 1 94.44 35 ARG B CA 1
ATOM 4966 C C . ARG B 1 35 ? -18.266 48.75 9.188 1 94.44 35 ARG B C 1
ATOM 4968 O O . ARG B 1 35 ? -17.406 48.375 10 1 94.44 35 ARG B O 1
ATOM 4975 N N . THR B 1 36 ? -19.109 49.719 9.375 1 94.56 36 THR B N 1
ATOM 4976 C CA . THR B 1 36 ? -19.047 50.469 10.617 1 94.56 36 THR B CA 1
ATOM 4977 C C . THR B 1 36 ? -19.391 49.594 11.805 1 94.56 36 THR B C 1
ATOM 4979 O O . THR B 1 36 ? -18.766 49.656 12.859 1 94.56 36 THR B O 1
ATOM 4982 N N . LYS B 1 37 ? -20.281 48.75 11.586 1 93.5 37 LYS B N 1
ATOM 4983 C CA . LYS B 1 37 ? -20.734 47.875 12.664 1 93.5 37 LYS B CA 1
ATOM 4984 C C . LYS B 1 37 ? -19.672 46.812 12.961 1 93.5 37 LYS B C 1
ATOM 4986 O O . LYS B 1 37 ? -19.453 46.438 14.117 1 93.5 37 LYS B O 1
ATOM 4991 N N . ILE B 1 38 ? -19.109 46.281 11.953 1 95.06 38 ILE B N 1
ATOM 4992 C CA . ILE B 1 38 ? -18.062 45.281 12.133 1 95.06 38 ILE B CA 1
ATOM 4993 C C . ILE B 1 38 ? -16.875 45.875 12.875 1 95.06 38 ILE B C 1
ATOM 4995 O O . ILE B 1 38 ? -16.359 45.281 13.812 1 95.06 38 ILE B O 1
ATOM 4999 N N . ALA B 1 39 ? -16.516 47.094 12.484 1 96 39 ALA B N 1
ATOM 5000 C CA . ALA B 1 39 ? -15.398 47.781 13.141 1 96 39 ALA B CA 1
ATOM 5001 C C . ALA B 1 39 ? -15.688 48.031 14.617 1 96 39 ALA B C 1
ATOM 5003 O O . ALA B 1 39 ? -14.805 47.844 15.461 1 96 39 ALA B O 1
ATOM 5004 N N . LYS B 1 40 ? -16.875 48.406 14.852 1 94.44 40 LYS B N 1
ATOM 5005 C CA . LYS B 1 40 ? -17.281 48.625 16.234 1 94.44 40 LYS B CA 1
ATOM 5006 C C . LYS B 1 40 ? -17.266 47.312 17.031 1 94.44 40 LYS B C 1
ATOM 5008 O O . LYS B 1 40 ? -16.859 47.281 18.188 1 94.44 40 LYS B O 1
ATOM 5013 N N . TYR B 1 41 ? -17.719 46.312 16.422 1 94.25 41 TYR B N 1
ATOM 5014 C CA . TYR B 1 41 ? -17.75 45.031 17.062 1 94.25 41 TYR B CA 1
ATOM 5015 C C . TYR B 1 41 ? -16.344 44.562 17.438 1 94.25 41 TYR B C 1
ATOM 5017 O O . TYR B 1 41 ? -16.125 44.094 18.562 1 94.25 41 TYR B O 1
ATOM 5025 N N . PHE B 1 42 ? -15.398 44.688 16.547 1 96.38 42 PHE B N 1
ATOM 5026 C CA . PHE B 1 42 ? -14.023 44.281 16.797 1 96.38 42 PHE B CA 1
ATOM 5027 C C . PHE B 1 42 ? -13.391 45.094 17.906 1 96.38 42 PHE B C 1
ATOM 5029 O O . PHE B 1 42 ? -12.586 44.594 18.688 1 96.38 42 PHE B O 1
ATOM 5036 N N . LYS B 1 43 ? -13.797 46.312 17.984 1 94.81 43 LYS B N 1
ATOM 5037 C CA . LYS B 1 43 ? -13.258 47.188 19.031 1 94.81 43 LYS B CA 1
ATOM 5038 C C . LYS B 1 43 ? -13.82 46.812 20.391 1 94.81 43 LYS B C 1
ATOM 5040 O O . LYS B 1 43 ? -13.117 46.906 21.406 1 94.81 43 LYS B O 1
ATOM 5045 N N . GLN B 1 44 ? -15.023 46.312 20.438 1 93.5 44 GLN B N 1
ATOM 5046 C CA . GLN B 1 44 ? -15.719 46.094 21.703 1 93.5 44 GLN B CA 1
ATOM 5047 C C . GLN B 1 44 ? -15.523 44.656 22.188 1 93.5 44 GLN B C 1
ATOM 5049 O O . GLN B 1 44 ? -15.617 44.375 23.375 1 93.5 44 GLN B O 1
ATOM 5054 N N . MET B 1 45 ? -15.227 43.781 21.312 1 94 45 MET B N 1
ATOM 5055 C CA . MET B 1 45 ? -15.219 42.344 21.625 1 94 45 MET B CA 1
ATOM 5056 C C . MET B 1 45 ? -14.266 42.031 22.766 1 94 45 MET B C 1
ATOM 5058 O O . MET B 1 45 ? -14.641 41.375 23.734 1 94 45 MET B O 1
ATOM 5062 N N . PRO B 1 46 ? -13.023 42.625 22.797 1 94.06 46 PRO B N 1
ATOM 5063 C CA . PRO B 1 46 ? -12.109 42.281 23.906 1 94.06 46 PRO B CA 1
ATOM 5064 C C . PRO B 1 46 ? -12.555 42.906 25.234 1 94.06 46 PRO B C 1
ATOM 5066 O O . PRO B 1 46 ? -12.086 42.469 26.297 1 94.06 46 PRO B O 1
ATOM 5069 N N . LEU B 1 47 ? -13.453 43.781 25.141 1 91.12 47 LEU B N 1
ATOM 5070 C CA . LEU B 1 47 ? -13.867 44.5 26.344 1 91.12 47 LEU B CA 1
ATOM 5071 C C . LEU B 1 47 ? -15.125 43.875 26.938 1 91.12 47 LEU B C 1
ATOM 5073 O O . LEU B 1 47 ? -15.461 44.125 28.094 1 91.12 47 LEU B O 1
ATOM 5077 N N . ARG B 1 48 ? -15.766 43 26.219 1 85.88 48 ARG B N 1
ATOM 5078 C CA . ARG B 1 48 ? -17.031 42.438 26.656 1 85.88 48 ARG B CA 1
ATOM 5079 C C . ARG B 1 48 ? -16.844 40.969 27.031 1 85.88 48 ARG B C 1
ATOM 5081 O O . ARG B 1 48 ? -15.969 40.281 26.5 1 85.88 48 ARG B O 1
ATOM 5088 N N . ASN B 1 49 ? -17.656 40.656 28 1 83 49 ASN B N 1
ATOM 5089 C CA . ASN B 1 49 ? -17.734 39.219 28.359 1 83 49 ASN B CA 1
ATOM 5090 C C . ASN B 1 49 ? -18.984 38.562 27.781 1 83 49 ASN B C 1
ATOM 5092 O O . ASN B 1 49 ? -20.062 38.688 28.359 1 83 49 ASN B O 1
ATOM 5096 N N . ASN B 1 50 ? -18.844 38.062 26.641 1 80.44 50 ASN B N 1
ATOM 5097 C CA . ASN B 1 50 ? -19.969 37.438 25.953 1 80.44 50 ASN B CA 1
ATOM 5098 C C . ASN B 1 50 ? -19.672 35.969 25.672 1 80.44 50 ASN B C 1
ATOM 5100 O O . ASN B 1 50 ? -18.594 35.625 25.188 1 80.44 50 ASN B O 1
ATOM 5104 N N . GLN B 1 51 ? -20.641 35.219 25.906 1 77.69 51 GLN B N 1
ATOM 5105 C CA . GLN B 1 51 ? -20.516 33.781 25.75 1 77.69 51 GLN B CA 1
ATOM 5106 C C . GLN B 1 51 ? -20.469 33.375 24.266 1 77.69 51 GLN B C 1
ATOM 5108 O O . GLN B 1 51 ? -20 32.281 23.922 1 77.69 51 GLN B O 1
ATOM 5113 N N . GLU B 1 52 ? -20.797 34.281 23.406 1 80.81 52 GLU B N 1
ATOM 5114 C CA . GLU B 1 52 ? -20.922 33.938 22 1 80.81 52 GLU B CA 1
ATOM 5115 C C . GLU B 1 52 ? -19.625 34.219 21.25 1 80.81 52 GLU B C 1
ATOM 5117 O O . GLU B 1 52 ? -19.516 33.938 20.047 1 80.81 52 GLU B O 1
ATOM 5122 N N . HIS B 1 53 ? -18.656 34.688 21.984 1 88.12 53 HIS B N 1
ATOM 5123 C CA . HIS B 1 53 ? -17.422 35.094 21.328 1 88.12 53 HIS B CA 1
ATOM 5124 C C . HIS B 1 53 ? -16.75 33.906 20.625 1 88.12 53 HIS B C 1
ATOM 5126 O O . HIS B 1 53 ? -16.219 34.031 19.531 1 88.12 53 HIS B O 1
ATOM 5132 N N . VAL B 1 54 ? -16.891 32.781 21.203 1 88.25 54 VAL B N 1
ATOM 5133 C CA . VAL B 1 54 ? -16.219 31.609 20.656 1 88.25 54 VAL B CA 1
ATOM 5134 C C . VAL B 1 54 ? -16.875 31.219 19.328 1 88.25 54 VAL B C 1
ATOM 5136 O O . VAL B 1 54 ? -16.188 30.906 18.344 1 88.25 54 VAL B O 1
ATOM 5139 N N . LEU B 1 55 ? -18.141 31.25 19.297 1 83.44 55 LEU B N 1
ATOM 5140 C CA . LEU B 1 55 ? -18.875 30.938 18.078 1 83.44 55 LEU B CA 1
ATOM 5141 C C . LEU B 1 55 ? -18.531 31.938 16.969 1 83.44 55 LEU B C 1
ATOM 5143 O O . LEU B 1 55 ? -18.375 31.547 15.805 1 83.44 55 LEU B O 1
ATOM 5147 N N . VAL B 1 56 ? -18.484 33.125 17.344 1 88.62 56 VAL B N 1
ATOM 5148 C CA . VAL B 1 56 ? -18.156 34.188 16.391 1 88.62 56 VAL B CA 1
ATOM 5149 C C . VAL B 1 56 ? -16.75 33.969 15.836 1 88.62 56 VAL B C 1
ATOM 5151 O O . VAL B 1 56 ? -16.547 34.031 14.617 1 88.62 56 VAL B O 1
ATOM 5154 N N . LEU B 1 57 ? -15.812 33.719 16.734 1 93.12 57 LEU B N 1
ATOM 5155 C CA . LEU B 1 57 ? -14.422 33.562 16.312 1 93.12 57 LEU B CA 1
ATOM 5156 C C . LEU B 1 57 ? -14.25 32.312 15.453 1 93.12 57 LEU B C 1
ATOM 5158 O O . LEU B 1 57 ? -13.484 32.312 14.492 1 93.12 57 LEU B O 1
ATOM 5162 N N . SER B 1 58 ? -14.914 31.281 15.828 1 88.5 58 SER B N 1
ATOM 5163 C CA . SER B 1 58 ? -14.898 30.078 15 1 88.5 58 SER B CA 1
ATOM 5164 C C . SER B 1 58 ? -15.43 30.375 13.602 1 88.5 58 SER B C 1
ATOM 5166 O O . SER B 1 58 ? -14.875 29.891 12.609 1 88.5 58 SER B O 1
ATOM 5168 N N . GLY B 1 59 ? -16.469 31.094 13.523 1 85.5 59 GLY B N 1
ATOM 5169 C CA . GLY B 1 59 ? -17.031 31.5 12.242 1 85.5 59 GLY B CA 1
ATOM 5170 C C . GLY B 1 59 ? -16.078 32.344 11.43 1 85.5 59 GLY B C 1
ATOM 5171 O O . GLY B 1 59 ? -15.938 32.156 10.219 1 85.5 59 GLY B O 1
ATOM 5172 N N . ILE B 1 60 ? -15.438 33.312 12.078 1 92.5 60 ILE B N 1
ATOM 5173 C CA . ILE B 1 60 ? -14.484 34.188 11.422 1 92.5 60 ILE B CA 1
ATOM 5174 C C . ILE B 1 60 ? -13.312 33.375 10.883 1 92.5 60 ILE B C 1
ATOM 5176 O O . ILE B 1 60 ? -12.82 33.625 9.781 1 92.5 60 ILE B O 1
ATOM 5180 N N . TRP B 1 61 ? -12.859 32.469 11.672 1 93.44 61 TRP B N 1
ATOM 5181 C CA . TRP B 1 61 ? -11.773 31.609 11.234 1 93.44 61 TRP B CA 1
ATOM 5182 C C . TRP B 1 61 ? -12.156 30.859 9.961 1 93.44 61 TRP B C 1
ATOM 5184 O O . TRP B 1 61 ? -11.352 30.75 9.023 1 93.44 61 TRP B O 1
ATOM 5194 N N . LYS B 1 62 ? -13.297 30.344 9.922 1 85.75 62 LYS B N 1
ATOM 5195 C CA . LYS B 1 62 ? -13.773 29.656 8.727 1 85.75 62 LYS B CA 1
ATOM 5196 C C . LYS B 1 62 ? -13.758 30.578 7.512 1 85.75 62 LYS B C 1
ATOM 5198 O O . LYS B 1 62 ? -13.375 30.172 6.414 1 85.75 62 LYS B O 1
ATOM 5203 N N . ILE B 1 63 ? -14.203 31.734 7.715 1 89 63 ILE B N 1
ATOM 5204 C CA . ILE B 1 63 ? -14.211 32.719 6.637 1 89 63 ILE B CA 1
ATOM 5205 C C . ILE B 1 63 ? -12.781 33.031 6.207 1 89 63 ILE B C 1
ATOM 5207 O O . ILE B 1 63 ? -12.484 33.094 5.012 1 89 63 ILE B O 1
ATOM 5211 N N . ALA B 1 64 ? -11.938 33.125 7.191 1 93.38 64 ALA B N 1
ATOM 5212 C CA . ALA B 1 64 ? -10.531 33.438 6.91 1 93.38 64 ALA B CA 1
ATOM 5213 C C . ALA B 1 64 ? -9.883 32.312 6.105 1 93.38 64 ALA B C 1
ATOM 5215 O O . ALA B 1 64 ? -9.039 32.562 5.238 1 93.38 64 ALA B O 1
ATOM 5216 N N . MET B 1 65 ? -10.242 31.156 6.336 1 89.88 65 MET B N 1
ATOM 5217 C CA . MET B 1 65 ? -9.68 30 5.637 1 89.88 65 MET B CA 1
ATOM 5218 C C . MET B 1 65 ? -10.219 29.906 4.211 1 89.88 65 MET B C 1
ATOM 5220 O O . MET B 1 65 ? -9.492 29.516 3.295 1 89.88 65 MET B O 1
ATOM 5224 N N . THR B 1 66 ? -11.398 30.281 4.055 1 85.12 66 THR B N 1
ATOM 5225 C CA . THR B 1 66 ? -12.047 30.172 2.754 1 85.12 66 THR B CA 1
ATOM 5226 C C . THR B 1 66 ? -11.68 31.344 1.866 1 85.12 66 THR B C 1
ATOM 5228 O O . THR B 1 66 ? -11.555 31.203 0.648 1 85.12 66 THR B O 1
ATOM 5231 N N . LYS B 1 67 ? -11.617 32.531 2.5 1 91.81 67 LYS B N 1
ATOM 5232 C CA . LYS B 1 67 ? -11.266 33.719 1.77 1 91.81 67 LYS B CA 1
ATOM 5233 C C . LYS B 1 67 ? -10.109 34.469 2.441 1 91.81 67 LYS B C 1
ATOM 5235 O O . LYS B 1 67 ? -10.273 35.594 2.904 1 91.81 67 LYS B O 1
ATOM 5240 N N . PRO B 1 68 ? -8.992 33.938 2.344 1 92.94 68 PRO B N 1
ATOM 5241 C CA . PRO B 1 68 ? -7.848 34.5 3.062 1 92.94 68 PRO B CA 1
ATOM 5242 C C . PRO B 1 68 ? -7.395 35.844 2.482 1 92.94 68 PRO B C 1
ATOM 5244 O O . PRO B 1 68 ? -6.719 36.594 3.164 1 92.94 68 PRO B O 1
ATOM 5247 N N . ASN B 1 69 ? -7.816 36.188 1.287 1 95 69 ASN B N 1
ATOM 5248 C CA . ASN B 1 69 ? -7.348 37.406 0.634 1 95 69 ASN B CA 1
ATOM 5249 C C . ASN B 1 69 ? -8.398 38.531 0.692 1 95 69 ASN B C 1
ATOM 5251 O O . ASN B 1 69 ? -8.18 39.625 0.173 1 95 69 ASN B O 1
ATOM 5255 N N . ASP B 1 70 ? -9.547 38.281 1.35 1 95.25 70 ASP B N 1
ATOM 5256 C CA . ASP B 1 70 ? -10.586 39.281 1.502 1 95.25 70 ASP B CA 1
ATOM 5257 C C . ASP B 1 70 ? -10.148 40.375 2.475 1 95.25 70 ASP B C 1
ATOM 5259 O O . ASP B 1 70 ? -9.867 40.094 3.643 1 95.25 70 ASP B O 1
ATOM 5263 N N . PRO B 1 71 ? -10.148 41.625 2.109 1 95.81 71 PRO B N 1
ATOM 5264 C CA . PRO B 1 71 ? -9.602 42.719 2.939 1 95.81 71 PRO B CA 1
ATOM 5265 C C . PRO B 1 71 ? -10.617 43.25 3.943 1 95.81 71 PRO B C 1
ATOM 5267 O O . PRO B 1 71 ? -10.258 44.031 4.82 1 95.81 71 PRO B O 1
ATOM 5270 N N . GLU B 1 72 ? -11.773 42.812 3.914 1 95.5 72 GLU B N 1
ATOM 5271 C CA . GLU B 1 72 ? -12.828 43.438 4.719 1 95.5 72 GLU B CA 1
ATOM 5272 C C . GLU B 1 72 ? -12.469 43.406 6.199 1 95.5 72 GLU B C 1
ATOM 5274 O O . GLU B 1 72 ? -12.312 44.469 6.82 1 95.5 72 GLU B O 1
ATOM 5279 N N . PHE B 1 73 ? -12.219 42.281 6.754 1 97.06 73 PHE B N 1
ATOM 5280 C CA . PHE B 1 73 ? -11.969 42.156 8.188 1 97.06 73 PHE B CA 1
ATOM 5281 C C . PHE B 1 73 ? -10.602 42.75 8.539 1 97.06 73 PHE B C 1
ATOM 5283 O O . PHE B 1 73 ? -10.477 43.5 9.492 1 97.06 73 PHE B O 1
ATOM 5290 N N . PRO B 1 74 ? -9.555 42.469 7.777 1 97.44 74 PRO B N 1
ATOM 5291 C CA . PRO B 1 74 ? -8.242 43.031 8.055 1 97.44 74 PRO B CA 1
ATOM 5292 C C . PRO B 1 74 ? -8.273 44.562 8.062 1 97.44 74 PRO B C 1
ATOM 5294 O O . PRO B 1 74 ? -7.539 45.188 8.836 1 97.44 74 PRO B O 1
ATOM 5297 N N . SER B 1 75 ? -9.117 45.156 7.277 1 96.81 75 SER B N 1
ATOM 5298 C CA . SER B 1 75 ? -9.188 46.625 7.195 1 96.81 75 SER B CA 1
ATOM 5299 C C . SER B 1 75 ? -10.023 47.188 8.328 1 96.81 75 SER B C 1
ATOM 5301 O O . SER B 1 75 ? -9.984 48.406 8.586 1 96.81 75 SER B O 1
ATOM 5303 N N . LEU B 1 76 ? -10.711 46.312 9.031 1 97.25 76 LEU B N 1
ATOM 5304 C CA . LEU B 1 76 ? -11.672 46.812 10.008 1 97.25 76 LEU B CA 1
ATOM 5305 C C . LEU B 1 76 ? -11.211 46.531 11.43 1 97.25 76 LEU B C 1
ATOM 5307 O O . LEU B 1 76 ? -12.023 46.5 12.359 1 97.25 76 LEU B O 1
ATOM 5311 N N . GLY B 1 77 ? -9.922 46.156 11.641 1 97.06 77 GLY B N 1
ATOM 5312 C CA . GLY B 1 77 ? -9.344 46.094 12.977 1 97.06 77 GLY B CA 1
ATOM 5313 C C . GLY B 1 77 ? -9.312 44.688 13.531 1 97.06 77 GLY B C 1
ATOM 5314 O O . GLY B 1 77 ? -9.203 44.5 14.75 1 97.06 77 GLY B O 1
ATOM 5315 N N . ILE B 1 78 ? -9.414 43.656 12.703 1 98.19 78 ILE B N 1
ATOM 5316 C CA . ILE B 1 78 ? -9.492 42.281 13.172 1 98.19 78 ILE B CA 1
ATOM 5317 C C . ILE B 1 78 ? -8.195 41.906 13.898 1 98.19 78 ILE B C 1
ATOM 5319 O O . ILE B 1 78 ? -8.227 41.219 14.906 1 98.19 78 ILE B O 1
ATOM 5323 N N . PHE B 1 79 ? -7.086 42.406 13.445 1 98.62 79 PHE B N 1
ATOM 5324 C CA . PHE B 1 79 ? -5.805 42.031 14.023 1 98.62 79 PHE B CA 1
ATOM 5325 C C . PHE B 1 79 ? -5.648 42.594 15.422 1 98.62 79 PHE B C 1
ATOM 5327 O O . PHE B 1 79 ? -5.195 41.906 16.344 1 98.62 79 PHE B O 1
ATOM 5334 N N . THR B 1 80 ? -6.012 43.844 15.57 1 98.31 80 THR B N 1
ATOM 5335 C CA . THR B 1 80 ? -5.969 44.469 16.891 1 98.31 80 THR B CA 1
ATOM 5336 C C . THR B 1 80 ? -6.871 43.719 17.859 1 98.31 80 THR B C 1
ATOM 5338 O O . THR B 1 80 ? -6.496 43.469 19.016 1 98.31 80 THR B O 1
ATOM 5341 N N . CYS B 1 81 ? -8.023 43.375 17.344 1 98.12 81 CYS B N 1
ATOM 5342 C CA . CYS B 1 81 ? -8.977 42.625 18.156 1 98.12 81 CYS B CA 1
ATOM 5343 C C . CYS B 1 81 ? -8.375 41.312 18.594 1 98.12 81 CYS B C 1
ATOM 5345 O O . CYS B 1 81 ? -8.422 40.969 19.781 1 98.12 81 CYS B O 1
ATOM 5347 N N . MET B 1 82 ? -7.84 40.5 17.641 1 98.69 82 MET B N 1
ATOM 5348 C CA . MET B 1 82 ? -7.25 39.219 17.938 1 98.69 82 MET B CA 1
ATOM 5349 C C . MET B 1 82 ? -6.098 39.344 18.922 1 98.69 82 MET B C 1
ATOM 5351 O O . MET B 1 82 ? -5.957 38.531 19.844 1 98.69 82 MET B O 1
ATOM 5355 N N . ALA B 1 83 ? -5.238 40.375 18.75 1 98.5 83 ALA B N 1
ATOM 5356 C CA . ALA B 1 83 ? -4.098 40.625 19.625 1 98.5 83 ALA B CA 1
ATOM 5357 C C . ALA B 1 83 ? -4.559 40.844 21.062 1 98.5 83 ALA B C 1
ATOM 5359 O O . ALA B 1 83 ? -3.99 40.281 22 1 98.5 83 ALA B O 1
ATOM 5360 N N . LYS B 1 84 ? -5.551 41.594 21.203 1 98.06 84 LYS B N 1
ATOM 5361 C CA . LYS B 1 84 ? -6.07 41.906 22.531 1 98.06 84 LYS B CA 1
ATOM 5362 C C . LYS B 1 84 ? -6.68 40.688 23.188 1 98.06 84 LYS B C 1
ATOM 5364 O O . LYS B 1 84 ? -6.531 40.469 24.391 1 98.06 84 LYS B O 1
ATOM 5369 N N . LEU B 1 85 ? -7.363 39.938 22.391 1 97.94 85 LEU B N 1
ATOM 5370 C CA . LEU B 1 85 ? -8.008 38.719 22.922 1 97.94 85 LEU B CA 1
ATOM 5371 C C . LEU B 1 85 ? -6.965 37.719 23.406 1 97.94 85 LEU B C 1
ATOM 5373 O O . LEU B 1 85 ? -7.129 37.125 24.469 1 97.94 85 LEU B O 1
ATOM 5377 N N . ILE B 1 86 ? -5.902 37.5 22.625 1 98.44 86 ILE B N 1
ATOM 5378 C CA . ILE B 1 86 ? -4.84 36.594 23.047 1 98.44 86 ILE B CA 1
ATOM 5379 C C . ILE B 1 86 ? -4.184 37.125 24.328 1 98.44 86 ILE B C 1
ATOM 5381 O O . ILE B 1 86 ? -3.971 36.375 25.281 1 98.44 86 ILE B O 1
ATOM 5385 N N . SER B 1 87 ? -3.918 38.438 24.375 1 97.81 87 SER B N 1
ATOM 5386 C CA . SER B 1 87 ? -3.293 39.031 25.547 1 97.81 87 SER B CA 1
ATOM 5387 C C . SER B 1 87 ? -4.152 38.844 26.797 1 97.81 87 SER B C 1
ATOM 5389 O O . SER B 1 87 ? -3.639 38.5 27.859 1 97.81 87 SER B O 1
ATOM 5391 N N . LYS B 1 88 ? -5.387 39.031 26.609 1 97 88 LYS B N 1
ATOM 5392 C CA . LYS B 1 88 ? -6.316 38.844 27.719 1 97 88 LYS B CA 1
ATOM 5393 C C . LYS B 1 88 ? -6.32 37.375 28.172 1 97 88 LYS B C 1
ATOM 5395 O O . LYS B 1 88 ? -6.352 37.125 29.375 1 97 88 LYS B O 1
ATOM 5400 N N . GLY B 1 89 ? -6.305 36.531 27.281 1 96.44 89 GLY B N 1
ATOM 5401 C CA . GLY B 1 89 ? -6.301 35.094 27.594 1 96.44 89 GLY B CA 1
ATOM 5402 C C . GLY B 1 89 ? -5.062 34.656 28.359 1 96.44 89 GLY B C 1
ATOM 5403 O O . GLY B 1 89 ? -5.141 33.812 29.25 1 96.44 89 GLY B O 1
ATOM 5404 N N . VAL B 1 90 ? -3.941 35.219 28.062 1 97.12 90 VAL B N 1
ATOM 5405 C CA . VAL B 1 90 ? -2.674 34.812 28.672 1 97.12 90 VAL B CA 1
ATOM 5406 C C . VAL B 1 90 ? -2.504 35.5 30.016 1 97.12 90 VAL B C 1
ATOM 5408 O O . VAL B 1 90 ? -1.839 34.969 30.906 1 97.12 90 VAL B O 1
ATOM 5411 N N . THR B 1 91 ? -3.111 36.656 30.281 1 96.31 91 THR B N 1
ATOM 5412 C CA . THR B 1 91 ? -2.861 37.438 31.484 1 96.31 91 THR B CA 1
ATOM 5413 C C . THR B 1 91 ? -4 37.25 32.469 1 96.31 91 THR B C 1
ATOM 5415 O O . THR B 1 91 ? -3.801 37.438 33.688 1 96.31 91 THR B O 1
ATOM 5418 N N . ASP B 1 92 ? -5.207 37.031 32.031 1 95.94 92 ASP B N 1
ATOM 5419 C CA . ASP B 1 92 ? -6.379 36.938 32.906 1 95.94 92 ASP B CA 1
ATOM 5420 C C . ASP B 1 92 ? -6.906 35.5 32.938 1 95.94 92 ASP B C 1
ATOM 5422 O O . ASP B 1 92 ? -7.832 35.125 32.219 1 95.94 92 ASP B O 1
ATOM 5426 N N . ARG B 1 93 ? -6.48 34.812 33.938 1 94.81 93 ARG B N 1
ATOM 5427 C CA . ARG B 1 93 ? -6.828 33.406 34.094 1 94.81 93 ARG B CA 1
ATOM 5428 C C . ARG B 1 93 ? -8.305 33.25 34.438 1 94.81 93 ARG B C 1
ATOM 5430 O O . ARG B 1 93 ? -8.953 32.312 33.969 1 94.81 93 ARG B O 1
ATOM 5437 N N . SER B 1 94 ? -8.805 34.094 35.25 1 94.38 94 SER B N 1
ATOM 5438 C CA . SER B 1 94 ? -10.211 34 35.625 1 94.38 94 SER B CA 1
ATOM 5439 C C . SER B 1 94 ? -11.125 34.188 34.438 1 94.38 94 SER B C 1
ATOM 5441 O O . SER B 1 94 ? -12.125 33.469 34.281 1 94.38 94 SER B O 1
ATOM 5443 N N . TRP B 1 95 ? -10.711 35.062 33.625 1 95.12 95 TRP B N 1
ATOM 5444 C CA . TRP B 1 95 ? -11.492 35.281 32.406 1 95.12 95 TRP B CA 1
ATOM 5445 C C . TRP B 1 95 ? -11.391 34.094 31.484 1 95.12 95 TRP B C 1
ATOM 5447 O O . TRP B 1 95 ? -12.383 33.656 30.891 1 95.12 95 TRP B O 1
ATOM 5457 N N . LEU B 1 96 ? -10.242 33.531 31.359 1 95 96 LEU B N 1
ATOM 5458 C CA . LEU B 1 96 ? -9.977 32.438 30.438 1 95 96 LEU B CA 1
ATOM 5459 C C . LEU B 1 96 ? -10.82 31.219 30.766 1 95 96 LEU B C 1
ATOM 5461 O O . LEU B 1 96 ? -11.273 30.516 29.875 1 95 96 LEU B O 1
ATOM 5465 N N . LEU B 1 97 ? -11.023 31.062 32.062 1 93.44 97 LEU B N 1
ATOM 5466 C CA . LEU B 1 97 ? -11.703 29.844 32.5 1 93.44 97 LEU B CA 1
ATOM 5467 C C . LEU B 1 97 ? -13.211 30.062 32.562 1 93.44 97 LEU B C 1
ATOM 5469 O O . LEU B 1 97 ? -13.961 29.109 32.812 1 93.44 97 LEU B O 1
ATOM 5473 N N . ARG B 1 98 ? -13.578 31.266 32.188 1 91.62 98 ARG B N 1
ATOM 5474 C CA . ARG B 1 98 ? -15.008 31.547 32.188 1 91.62 98 ARG B CA 1
ATOM 5475 C C . ARG B 1 98 ? -15.633 31.078 30.859 1 91.62 98 ARG B C 1
ATOM 5477 O O . ARG B 1 98 ? -15.078 31.297 29.781 1 91.62 98 ARG B O 1
ATOM 5484 N N . HIS B 1 99 ? -16.766 30.375 30.969 1 88.44 99 HIS B N 1
ATOM 5485 C CA . HIS B 1 99 ? -17.531 29.891 29.812 1 88.44 99 HIS B CA 1
ATOM 5486 C C . HIS B 1 99 ? -16.641 29.109 28.844 1 88.44 99 HIS B C 1
ATOM 5488 O O . HIS B 1 99 ? -15.961 28.156 29.25 1 88.44 99 HIS B O 1
ATOM 5494 N N . GLN B 1 100 ? -16.641 29.562 27.609 1 89.31 100 GLN B N 1
ATOM 5495 C CA . GLN B 1 100 ? -15.875 28.875 26.594 1 89.31 100 GLN B CA 1
ATOM 5496 C C . GLN B 1 100 ? -14.688 29.719 26.141 1 89.31 100 GLN B C 1
ATOM 5498 O O . GLN B 1 100 ? -14.156 29.531 25.031 1 89.31 100 GLN B O 1
ATOM 5503 N N . ASN B 1 101 ? -14.25 30.594 27.031 1 93.38 101 ASN B N 1
ATOM 5504 C CA . ASN B 1 101 ? -13.203 31.531 26.656 1 93.38 101 ASN B CA 1
ATOM 5505 C C . ASN B 1 101 ? -11.875 30.828 26.422 1 93.38 101 ASN B C 1
ATOM 5507 O O . ASN B 1 101 ? -10.977 31.375 25.781 1 93.38 101 ASN B O 1
ATOM 5511 N N . ILE B 1 102 ? -11.758 29.641 26.938 1 94.56 102 ILE B N 1
ATOM 5512 C CA . ILE B 1 102 ? -10.508 28.891 26.812 1 94.56 102 ILE B CA 1
ATOM 5513 C C . ILE B 1 102 ? -10.188 28.641 25.344 1 94.56 102 ILE B C 1
ATOM 5515 O O . ILE B 1 102 ? -9.031 28.406 24.984 1 94.56 102 ILE B O 1
ATOM 5519 N N . TYR B 1 103 ? -11.203 28.734 24.422 1 94.81 103 TYR B N 1
ATOM 5520 C CA . TYR B 1 103 ? -11.039 28.469 23 1 94.81 103 TYR B CA 1
ATOM 5521 C C . TYR B 1 103 ? -10.57 29.719 22.266 1 94.81 103 TYR B C 1
ATOM 5523 O O . TYR B 1 103 ? -10.125 29.641 21.109 1 94.81 103 TYR B O 1
ATOM 5531 N N . ILE B 1 104 ? -10.656 30.781 22.875 1 95.88 104 ILE B N 1
ATOM 5532 C CA . ILE B 1 104 ? -10.562 32.062 22.188 1 95.88 104 ILE B CA 1
ATOM 5533 C C . ILE B 1 104 ? -9.133 32.312 21.703 1 95.88 104 ILE B C 1
ATOM 5535 O O . ILE B 1 104 ? -8.906 32.625 20.547 1 95.88 104 ILE B O 1
ATOM 5539 N N . PRO B 1 105 ? -8.086 32.094 22.531 1 97.31 105 PRO B N 1
ATOM 5540 C CA . PRO B 1 105 ? -6.727 32.312 22.031 1 97.31 105 PRO B CA 1
ATOM 5541 C C . PRO B 1 105 ? -6.379 31.422 20.844 1 97.31 105 PRO B C 1
ATOM 5543 O O . PRO B 1 105 ? -5.66 31.844 19.938 1 97.31 105 PRO B O 1
ATOM 5546 N N . TYR B 1 106 ? -6.902 30.25 20.875 1 97.12 106 TYR B N 1
ATOM 5547 C CA . TYR B 1 106 ? -6.68 29.312 19.781 1 97.12 106 TYR B CA 1
ATOM 5548 C C . TYR B 1 106 ? -7.211 29.859 18.469 1 97.12 106 TYR B C 1
ATOM 5550 O O . TYR B 1 106 ? -6.484 29.938 17.469 1 97.12 106 TYR B O 1
ATOM 5558 N N . TYR B 1 107 ? -8.422 30.266 18.438 1 96.44 107 TYR B N 1
ATOM 5559 C CA . TYR B 1 107 ? -9.039 30.781 17.219 1 96.44 107 TYR B CA 1
ATOM 5560 C C . TYR B 1 107 ? -8.414 32.094 16.797 1 96.44 107 TYR B C 1
ATOM 5562 O O . TYR B 1 107 ? -8.219 32.344 15.602 1 96.44 107 TYR B O 1
ATOM 5570 N N . ALA B 1 108 ? -8.148 32.906 17.766 1 98.25 108 ALA B N 1
ATOM 5571 C CA . ALA B 1 108 ? -7.539 34.188 17.469 1 98.25 108 ALA B CA 1
ATOM 5572 C C . ALA B 1 108 ? -6.211 34.031 16.734 1 98.25 108 ALA B C 1
ATOM 5574 O O . ALA B 1 108 ? -5.961 34.688 15.734 1 98.25 108 ALA B O 1
ATOM 5575 N N . ALA B 1 109 ? -5.398 33.156 17.219 1 98.31 109 ALA B N 1
ATOM 5576 C CA . ALA B 1 109 ? -4.109 32.906 16.578 1 98.31 109 ALA B CA 1
ATOM 5577 C C . ALA B 1 109 ? -4.301 32.344 15.172 1 98.31 109 ALA B C 1
ATOM 5579 O O . ALA B 1 109 ? -3.566 32.719 14.25 1 98.31 109 ALA B O 1
ATOM 5580 N N . HIS B 1 110 ? -5.246 31.5 15 1 97.5 110 HIS B N 1
ATOM 5581 C CA . HIS B 1 110 ? -5.527 30.922 13.695 1 97.5 110 HIS B CA 1
ATOM 5582 C C . HIS B 1 110 ? -5.992 31.969 12.703 1 97.5 110 HIS B C 1
ATOM 5584 O O . HIS B 1 110 ? -5.648 31.922 11.516 1 97.5 110 HIS B O 1
ATOM 5590 N N . ILE B 1 111 ? -6.793 32.812 13.188 1 97.88 111 ILE B N 1
ATOM 5591 C CA . ILE B 1 111 ? -7.309 33.875 12.336 1 97.88 111 ILE B CA 1
ATOM 5592 C C . ILE B 1 111 ? -6.152 34.75 11.836 1 97.88 111 ILE B C 1
ATOM 5594 O O . ILE B 1 111 ? -6.059 35.031 10.641 1 97.88 111 ILE B O 1
ATOM 5598 N N . ILE B 1 112 ? -5.266 35.125 12.727 1 98.25 112 ILE B N 1
ATOM 5599 C CA . ILE B 1 112 ? -4.094 35.875 12.344 1 98.25 112 ILE B CA 1
ATOM 5600 C C . ILE B 1 112 ? -3.309 35.125 11.266 1 98.25 112 ILE B C 1
ATOM 5602 O O . ILE B 1 112 ? -2.979 35.719 10.227 1 98.25 112 ILE B O 1
ATOM 5606 N N . GLY B 1 113 ? -3.039 33.875 11.539 1 97.75 113 GLY B N 1
ATOM 5607 C CA . GLY B 1 113 ? -2.268 33.062 10.609 1 97.75 113 GLY B CA 1
ATOM 5608 C C . GLY B 1 113 ? -2.943 32.906 9.258 1 97.75 113 GLY B C 1
ATOM 5609 O O . GLY B 1 113 ? -2.273 32.875 8.227 1 97.75 113 GLY B O 1
ATOM 5610 N N . SER B 1 114 ? -4.227 32.844 9.227 1 97.06 114 SER B N 1
ATOM 5611 C CA . SER B 1 114 ? -4.965 32.594 7.988 1 97.06 114 SER B CA 1
ATOM 5612 C C . SER B 1 114 ? -4.926 33.812 7.086 1 97.06 114 SER B C 1
ATOM 5614 O O . SER B 1 114 ? -4.715 33.719 5.875 1 97.06 114 SER B O 1
ATOM 5616 N N . TYR B 1 115 ? -5.059 34.938 7.656 1 97.38 115 TYR B N 1
ATOM 5617 C CA . TYR B 1 115 ? -5.098 36.156 6.852 1 97.38 115 TYR B CA 1
ATOM 5618 C C . TYR B 1 115 ? -3.693 36.594 6.441 1 97.38 115 TYR B C 1
ATOM 5620 O O . TYR B 1 115 ? -3.52 37.312 5.457 1 97.38 115 TYR B O 1
ATOM 5628 N N . THR B 1 116 ? -2.68 36.156 7.156 1 97.31 116 THR B N 1
ATOM 5629 C CA . THR B 1 116 ? -1.326 36.594 6.867 1 97.31 116 THR B CA 1
ATOM 5630 C C . THR B 1 116 ? -0.577 35.594 6.016 1 97.31 116 THR B C 1
ATOM 5632 O O . THR B 1 116 ? 0.614 35.75 5.742 1 97.31 116 THR B O 1
ATOM 5635 N N . MET B 1 117 ? -1.192 34.656 5.574 1 95.25 117 MET B N 1
ATOM 5636 C CA . MET B 1 117 ? -0.561 33.531 4.867 1 95.25 117 MET B CA 1
ATOM 5637 C C . MET B 1 117 ? -0.043 33.969 3.504 1 95.25 117 MET B C 1
ATOM 5639 O O . MET B 1 117 ? 1.097 33.688 3.141 1 95.25 117 MET B O 1
ATOM 5643 N N . MET B 1 118 ? -0.821 34.781 2.783 1 94.12 118 MET B N 1
ATOM 5644 C CA . MET B 1 118 ? -0.499 35 1.377 1 94.12 118 MET B CA 1
ATOM 5645 C C . MET B 1 118 ? -0.183 36.469 1.111 1 94.12 118 MET B C 1
ATOM 5647 O O . MET B 1 118 ? 0.746 36.781 0.365 1 94.12 118 MET B O 1
ATOM 5651 N N . LYS B 1 119 ? -0.931 37.438 1.743 1 94.81 119 LYS B N 1
ATOM 5652 C CA . LYS B 1 119 ? -0.842 38.844 1.385 1 94.81 119 LYS B CA 1
ATOM 5653 C C . LYS B 1 119 ? 0.117 39.594 2.311 1 94.81 119 LYS B C 1
ATOM 5655 O O . LYS B 1 119 ? -0.196 39.812 3.48 1 94.81 119 LYS B O 1
ATOM 5660 N N . PRO B 1 120 ? 1.151 40.094 1.751 1 96.06 120 PRO B N 1
ATOM 5661 C CA . PRO B 1 120 ? 2.096 40.844 2.568 1 96.06 120 PRO B CA 1
ATOM 5662 C C . PRO B 1 120 ? 1.463 42.094 3.199 1 96.06 120 PRO B C 1
ATOM 5664 O O . PRO B 1 120 ? 1.832 42.469 4.312 1 96.06 120 PRO B O 1
ATOM 5667 N N . LYS B 1 121 ? 0.489 42.625 2.502 1 96.94 121 LYS B N 1
ATOM 5668 C CA . LYS B 1 121 ? -0.186 43.812 3.023 1 96.94 121 LYS B CA 1
ATOM 5669 C C . LYS B 1 121 ? -0.919 43.5 4.324 1 96.94 121 LYS B C 1
ATOM 5671 O O . LYS B 1 121 ? -0.925 44.312 5.254 1 96.94 121 LYS B O 1
ATOM 5676 N N . PHE B 1 122 ? -1.515 42.375 4.363 1 98.12 122 PHE B N 1
ATOM 5677 C CA . PHE B 1 122 ? -2.207 41.969 5.578 1 98.12 122 PHE B CA 1
ATOM 5678 C C . PHE B 1 122 ? -1.214 41.688 6.699 1 98.12 122 PHE B C 1
ATOM 5680 O O . PHE B 1 122 ? -1.464 42.031 7.855 1 98.12 122 PHE B O 1
ATOM 5687 N N . ALA B 1 123 ? -0.096 41.125 6.328 1 98.19 123 ALA B N 1
ATOM 5688 C CA . ALA B 1 123 ? 0.948 40.844 7.312 1 98.19 123 ALA B CA 1
ATOM 5689 C C . ALA B 1 123 ? 1.481 42.125 7.93 1 98.19 123 ALA B C 1
ATOM 5691 O O . ALA B 1 123 ? 1.684 42.188 9.148 1 98.19 123 ALA B O 1
ATOM 5692 N N . LYS B 1 124 ? 1.707 43.125 7.113 1 97.88 124 LYS B N 1
ATOM 5693 C CA . LYS B 1 124 ? 2.17 44.406 7.602 1 97.88 124 LYS B CA 1
ATOM 5694 C C . LYS B 1 124 ? 1.162 45.031 8.57 1 97.88 124 LYS B C 1
ATOM 5696 O O . LYS B 1 124 ? 1.543 45.562 9.609 1 97.88 124 LYS B O 1
ATOM 5701 N N . LYS B 1 125 ? -0.096 44.906 8.18 1 98 125 LYS B N 1
ATOM 5702 C CA . LYS B 1 125 ? -1.154 45.438 9.039 1 98 125 LYS B CA 1
ATOM 5703 C C . LYS B 1 125 ? -1.199 44.688 10.367 1 98 125 LYS B C 1
ATOM 5705 O O . LYS B 1 125 ? -1.441 45.281 11.414 1 98 125 LYS B O 1
ATOM 5710 N N . ALA B 1 126 ? -1.022 43.406 10.312 1 98.5 126 ALA B N 1
ATOM 5711 C CA . ALA B 1 126 ? -1.016 42.594 11.531 1 98.5 126 ALA B CA 1
ATOM 5712 C C . ALA B 1 126 ? 0.111 43.031 12.469 1 98.5 126 ALA B C 1
ATOM 5714 O O . ALA B 1 126 ? -0.103 43.188 13.672 1 98.5 126 ALA B O 1
ATOM 5715 N N . VAL B 1 127 ? 1.291 43.219 11.961 1 98.06 127 VAL B N 1
ATOM 5716 C CA . VAL B 1 127 ? 2.441 43.625 12.766 1 98.06 127 VAL B CA 1
ATOM 5717 C C . VAL B 1 127 ? 2.193 45 13.375 1 98.06 127 VAL B C 1
ATOM 5719 O O . VAL B 1 127 ? 2.496 45.219 14.547 1 98.06 127 VAL B O 1
ATOM 5722 N N . LYS B 1 128 ? 1.645 45.844 12.586 1 97.56 128 LYS B N 1
ATOM 5723 C CA . LYS B 1 128 ? 1.32 47.188 13.07 1 97.56 128 LYS B CA 1
ATOM 5724 C C . LYS B 1 128 ? 0.281 47.125 14.188 1 97.56 128 LYS B C 1
ATOM 5726 O O . LYS B 1 128 ? 0.245 48 15.055 1 97.56 128 LYS B O 1
ATOM 5731 N N . SER B 1 129 ? -0.543 46.094 14.133 1 97.94 129 SER B N 1
ATOM 5732 C CA . SER B 1 129 ? -1.591 45.906 15.133 1 97.94 129 SER B CA 1
ATOM 5733 C C . SER B 1 129 ? -1.059 45.188 16.359 1 97.94 129 SER B C 1
ATOM 5735 O O . SER B 1 129 ? -1.835 44.719 17.188 1 97.94 129 SER B O 1
ATOM 5737 N N . SER B 1 130 ? 0.282 44.969 16.531 1 96.75 130 SER B N 1
ATOM 5738 C CA . SER B 1 130 ? 0.988 44.438 17.688 1 96.75 130 SER B CA 1
ATOM 5739 C C . SER B 1 130 ? 0.593 42.969 17.969 1 96.75 130 SER B C 1
ATOM 5741 O O . SER B 1 130 ? 0.327 42.625 19.109 1 96.75 130 SER B O 1
ATOM 5743 N N . VAL B 1 131 ? 0.509 42.219 16.922 1 98.25 131 VAL B N 1
ATOM 5744 C CA . VAL B 1 131 ? 0.11 40.812 17.078 1 98.25 131 VAL B CA 1
ATOM 5745 C C . VAL B 1 131 ? 1.305 40 17.547 1 98.25 131 VAL B C 1
ATOM 5747 O O . VAL B 1 131 ? 1.135 38.906 18.078 1 98.25 131 VAL B O 1
ATOM 5750 N N . VAL B 1 132 ? 2.521 40.438 17.422 1 97.94 132 VAL B N 1
ATOM 5751 C CA . VAL B 1 132 ? 3.732 39.656 17.594 1 97.94 132 VAL B CA 1
ATOM 5752 C C . VAL B 1 132 ? 3.889 39.25 19.062 1 97.94 132 VAL B C 1
ATOM 5754 O O . VAL B 1 132 ? 4.109 38.094 19.375 1 97.94 132 VAL B O 1
ATOM 5757 N N . GLN B 1 133 ? 3.695 40.188 19.969 1 97 133 GLN B N 1
ATOM 5758 C CA . GLN B 1 133 ? 3.934 39.938 21.391 1 97 133 GLN B CA 1
ATOM 5759 C C . GLN B 1 133 ? 2.947 38.906 21.922 1 97 133 GLN B C 1
ATOM 5761 O O . GLN B 1 133 ? 3.346 37.969 22.594 1 97 133 GLN B O 1
ATOM 5766 N N . PRO B 1 134 ? 1.655 39.062 21.656 1 97.94 134 PRO B N 1
ATOM 5767 C CA . PRO B 1 134 ? 0.719 38.031 22.109 1 97.94 134 PRO B CA 1
ATOM 5768 C C . PRO B 1 134 ? 1.037 36.656 21.531 1 97.94 134 PRO B C 1
ATOM 5770 O O . PRO B 1 134 ? 0.925 35.656 22.234 1 97.94 134 PRO B O 1
ATOM 5773 N N . LEU B 1 135 ? 1.4 36.562 20.297 1 98.31 135 LEU B N 1
ATOM 5774 C CA . LEU B 1 135 ? 1.764 35.312 19.688 1 98.31 135 LEU B CA 1
ATOM 5775 C C . LEU B 1 135 ? 2.996 34.719 20.359 1 98.31 135 LEU B C 1
ATOM 5777 O O . LEU B 1 135 ? 3.084 33.5 20.531 1 98.31 135 LEU B O 1
ATOM 5781 N N . LEU B 1 136 ? 3.902 35.562 20.703 1 97.75 136 LEU B N 1
ATOM 5782 C CA . LEU B 1 136 ? 5.121 35.125 21.375 1 97.75 136 LEU B CA 1
ATOM 5783 C C . LEU B 1 136 ? 4.801 34.5 22.734 1 97.75 136 LEU B C 1
ATOM 5785 O O . LEU B 1 136 ? 5.449 33.531 23.141 1 97.75 136 LEU B O 1
ATOM 5789 N N . GLU B 1 137 ? 3.85 35.062 23.406 1 97.5 137 GLU B N 1
ATOM 5790 C CA . GLU B 1 137 ? 3.447 34.5 24.703 1 97.5 137 GLU B CA 1
ATOM 5791 C C . GLU B 1 137 ? 2.883 33.094 24.547 1 97.5 137 GLU B C 1
ATOM 5793 O O . GLU B 1 137 ? 3.137 32.219 25.391 1 97.5 137 GLU B O 1
ATOM 5798 N N . LEU B 1 138 ? 2.131 32.906 23.531 1 97.56 138 LEU B N 1
ATOM 5799 C CA . LEU B 1 138 ? 1.621 31.562 23.266 1 97.56 138 LEU B CA 1
ATOM 5800 C C . LEU B 1 138 ? 2.758 30.609 22.906 1 97.56 138 LEU B C 1
ATOM 5802 O O . LEU B 1 138 ? 2.748 29.453 23.328 1 97.56 138 LEU B O 1
ATOM 5806 N N . LEU B 1 139 ? 3.686 31.109 22.172 1 96.69 139 LEU B N 1
ATOM 5807 C CA . LEU B 1 139 ? 4.836 30.312 21.75 1 96.69 139 LEU B CA 1
ATOM 5808 C C . LEU B 1 139 ? 5.652 29.875 22.969 1 96.69 139 LEU B C 1
ATOM 5810 O O . LEU B 1 139 ? 6.199 28.766 22.969 1 96.69 139 LEU B O 1
ATOM 5814 N N . ARG B 1 140 ? 5.68 30.672 24 1 94.44 140 ARG B N 1
ATOM 5815 C CA . ARG B 1 140 ? 6.434 30.406 25.219 1 94.44 140 ARG B CA 1
ATOM 5816 C C . ARG B 1 140 ? 5.75 29.328 26.047 1 94.44 140 ARG B C 1
ATOM 5818 O O . ARG B 1 140 ? 6.348 28.797 26.984 1 94.44 140 ARG B O 1
ATOM 5825 N N . GLY B 1 141 ? 4.57 29.031 25.672 1 93.56 141 GLY B N 1
ATOM 5826 C CA . GLY B 1 141 ? 3.875 27.969 26.375 1 93.56 141 GLY B CA 1
ATOM 5827 C C . GLY B 1 141 ? 3.035 28.469 27.531 1 93.56 141 GLY B C 1
ATOM 5828 O O . GLY B 1 141 ? 2.84 27.75 28.516 1 93.56 141 GLY B O 1
ATOM 5829 N N . LYS B 1 142 ? 2.598 29.688 27.453 1 95 142 LYS B N 1
ATOM 5830 C CA . LYS B 1 142 ? 1.752 30.234 28.516 1 95 142 LYS B CA 1
ATOM 5831 C C . LYS B 1 142 ? 0.423 29.484 28.594 1 95 142 LYS B C 1
ATOM 5833 O O . LYS B 1 142 ? -0.228 29.453 29.641 1 95 142 LYS B O 1
ATOM 5838 N N . LEU B 1 143 ? 0.063 28.938 27.484 1 96.38 143 LEU B N 1
ATOM 5839 C CA . LEU B 1 143 ? -1.1 28.062 27.453 1 96.38 143 LEU B CA 1
ATOM 5840 C C . LEU B 1 143 ? -0.69 26.625 27.141 1 96.38 143 LEU B C 1
ATOM 5842 O O . LEU B 1 143 ? 0.138 26.031 27.844 1 96.38 143 LEU B O 1
ATOM 5846 N N . LYS B 1 144 ? -1.308 26.031 26.047 1 96.25 144 LYS B N 1
ATOM 5847 C CA . LYS B 1 144 ? -1.002 24.625 25.781 1 96.25 144 LYS B CA 1
ATOM 5848 C C . LYS B 1 144 ? -0.496 24.453 24.359 1 96.25 144 LYS B C 1
ATOM 5850 O O . LYS B 1 144 ? -0.287 25.422 23.625 1 96.25 144 LYS B O 1
ATOM 5855 N N . TRP B 1 145 ? -0.254 23.203 24.031 1 97 145 TRP B N 1
ATOM 5856 C CA . TRP B 1 145 ? 0.403 22.906 22.766 1 97 145 TRP B CA 1
ATOM 5857 C C . TRP B 1 145 ? -0.52 23.203 21.594 1 97 145 TRP B C 1
ATOM 5859 O O . TRP B 1 145 ? -0.052 23.484 20.484 1 97 145 TRP B O 1
ATOM 5869 N N . VAL B 1 146 ? -1.808 23.203 21.781 1 96.94 146 VAL B N 1
ATOM 5870 C CA . VAL B 1 146 ? -2.746 23.453 20.703 1 96.94 146 VAL B CA 1
ATOM 5871 C C . VAL B 1 146 ? -2.648 24.922 20.266 1 96.94 146 VAL B C 1
ATOM 5873 O O . VAL B 1 146 ? -2.654 25.219 19.078 1 96.94 146 VAL B O 1
ATOM 5876 N N . GLU B 1 147 ? -2.52 25.812 21.266 1 97.44 147 GLU B N 1
ATOM 5877 C CA . GLU B 1 147 ? -2.338 27.234 20.953 1 97.44 147 GLU B CA 1
ATOM 5878 C C . GLU B 1 147 ? -0.942 27.5 20.406 1 97.44 147 GLU B C 1
ATOM 5880 O O . GLU B 1 147 ? -0.765 28.375 19.547 1 97.44 147 GLU B O 1
ATOM 5885 N N . GLN B 1 148 ? -0.007 26.766 20.891 1 97.19 148 GLN B N 1
ATOM 5886 C CA . GLN B 1 148 ? 1.354 26.891 20.391 1 97.19 148 GLN B CA 1
ATOM 5887 C C . GLN B 1 148 ? 1.412 26.578 18.891 1 97.19 148 GLN B C 1
ATOM 5889 O O . GLN B 1 148 ? 2.107 27.266 18.141 1 97.19 148 GLN B O 1
ATOM 5894 N N . ARG B 1 149 ? 0.738 25.562 18.5 1 96.69 149 ARG B N 1
ATOM 5895 C CA . ARG B 1 149 ? 0.7 25.156 17.094 1 96.69 149 ARG B CA 1
ATOM 5896 C C . ARG B 1 149 ? 0.169 26.297 16.219 1 96.69 149 ARG B C 1
ATOM 5898 O O . ARG B 1 149 ? 0.746 26.609 15.172 1 96.69 149 ARG B O 1
ATOM 5905 N N . ALA B 1 150 ? -0.939 26.891 16.672 1 97.38 150 ALA B N 1
ATOM 5906 C CA . ALA B 1 150 ? -1.542 27.984 15.922 1 97.38 150 ALA B CA 1
ATOM 5907 C C . ALA B 1 150 ? -0.624 29.203 15.891 1 97.38 150 ALA B C 1
ATOM 5909 O O . ALA B 1 150 ? -0.512 29.891 14.875 1 97.38 150 ALA B O 1
ATOM 5910 N N . ALA B 1 151 ? -0.006 29.453 17 1 98.25 151 ALA B N 1
ATOM 5911 C CA . ALA B 1 151 ? 0.901 30.594 17.109 1 98.25 151 ALA B CA 1
ATOM 5912 C C . ALA B 1 151 ? 2.117 30.406 16.203 1 98.25 151 ALA B C 1
ATOM 5914 O O . ALA B 1 151 ? 2.568 31.359 15.562 1 98.25 151 ALA B O 1
ATOM 5915 N N . LEU B 1 152 ? 2.605 29.234 16.188 1 97.38 152 LEU B N 1
ATOM 5916 C CA . LEU B 1 152 ? 3.756 28.938 15.336 1 97.38 152 LEU B CA 1
ATOM 5917 C C . LEU B 1 152 ? 3.422 29.156 13.867 1 97.38 152 LEU B C 1
ATOM 5919 O O . LEU B 1 152 ? 4.234 29.703 13.117 1 97.38 152 LEU B O 1
ATOM 5923 N N . ARG B 1 153 ? 2.316 28.688 13.516 1 96.62 153 ARG B N 1
ATOM 5924 C CA . ARG B 1 153 ? 1.872 28.859 12.133 1 96.62 153 ARG B CA 1
ATOM 5925 C C . ARG B 1 153 ? 1.769 30.344 11.789 1 96.62 153 ARG B C 1
ATOM 5927 O O . ARG B 1 153 ? 2.266 30.781 10.75 1 96.62 153 ARG B O 1
ATOM 5934 N N . ALA B 1 154 ? 1.152 31.078 12.648 1 98.12 154 ALA B N 1
ATOM 5935 C CA . ALA B 1 154 ? 1 32.531 12.422 1 98.12 154 ALA B CA 1
ATOM 5936 C C . ALA B 1 154 ? 2.357 33.219 12.367 1 98.12 154 ALA B C 1
ATOM 5938 O O . ALA B 1 154 ? 2.615 34.031 11.469 1 98.12 154 ALA B O 1
ATOM 5939 N N . MET B 1 155 ? 3.219 32.906 13.336 1 97.62 155 MET B N 1
ATOM 5940 C CA . MET B 1 155 ? 4.559 33.5 13.383 1 97.62 155 MET B CA 1
ATOM 5941 C C . MET B 1 155 ? 5.352 33.125 12.133 1 97.62 155 MET B C 1
ATOM 5943 O O . MET B 1 155 ? 6.102 33.969 11.609 1 97.62 155 MET B O 1
ATOM 5947 N N . GLY B 1 156 ? 5.199 31.891 11.703 1 96.94 156 GLY B N 1
ATOM 5948 C CA . GLY B 1 156 ? 5.859 31.453 10.477 1 96.94 156 GLY B CA 1
ATOM 5949 C C . GLY B 1 156 ? 5.441 32.25 9.258 1 96.94 156 GLY B C 1
ATOM 5950 O O . GLY B 1 156 ? 6.285 32.656 8.453 1 96.94 156 GLY B O 1
ATOM 5951 N N . HIS B 1 157 ? 4.188 32.5 9.156 1 97.44 157 HIS B N 1
ATOM 5952 C CA . HIS B 1 157 ? 3.699 33.281 8.031 1 97.44 157 HIS B CA 1
ATOM 5953 C C . HIS B 1 157 ? 4.238 34.719 8.094 1 97.44 157 HIS B C 1
ATOM 5955 O O . HIS B 1 157 ? 4.684 35.25 7.078 1 97.44 157 HIS B O 1
ATOM 5961 N N . LEU B 1 158 ? 4.195 35.281 9.219 1 97.75 158 LEU B N 1
ATOM 5962 C CA . LEU B 1 158 ? 4.727 36.625 9.375 1 97.75 158 LEU B CA 1
ATOM 5963 C C . LEU B 1 158 ? 6.215 36.656 9.039 1 97.75 158 LEU B C 1
ATOM 5965 O O . LEU B 1 158 ? 6.688 37.625 8.398 1 97.75 158 LEU B O 1
ATOM 5969 N N . ALA B 1 159 ? 6.926 35.656 9.422 1 97.5 159 ALA B N 1
ATOM 5970 C CA . ALA B 1 159 ? 8.367 35.562 9.195 1 97.5 159 ALA B CA 1
ATOM 5971 C C . ALA B 1 159 ? 8.68 35.312 7.727 1 97.5 159 ALA B C 1
ATOM 5973 O O . ALA B 1 159 ? 9.781 35.625 7.262 1 97.5 159 ALA B O 1
ATOM 5974 N N . SER B 1 160 ? 7.754 34.781 7.016 1 96.62 160 SER B N 1
ATOM 5975 C CA . SER B 1 160 ? 7.996 34.406 5.625 1 96.62 160 SER B CA 1
ATOM 5976 C C . SER B 1 160 ? 7.969 35.625 4.715 1 96.62 160 SER B C 1
ATOM 5978 O O . SER B 1 160 ? 8.57 35.625 3.639 1 96.62 160 SER B O 1
ATOM 5980 N N . HIS B 1 161 ? 7.266 36.688 5.168 1 96.69 161 HIS B N 1
ATOM 5981 C CA . HIS B 1 161 ? 7.191 37.906 4.371 1 96.69 161 HIS B CA 1
ATOM 5982 C C . HIS B 1 161 ? 8.391 38.812 4.633 1 96.69 161 HIS B C 1
ATOM 5984 O O . HIS B 1 161 ? 8.75 39.062 5.789 1 96.69 161 HIS B O 1
ATOM 5990 N N . GLU B 1 162 ? 8.953 39.312 3.551 1 95.31 162 GLU B N 1
ATOM 5991 C CA . GLU B 1 162 ? 10.086 40.219 3.682 1 95.31 162 GLU B CA 1
ATOM 5992 C C . GLU B 1 162 ? 9.703 41.5 4.445 1 95.31 162 GLU B C 1
ATOM 5994 O O . GLU B 1 162 ? 10.477 41.969 5.27 1 95.31 162 GLU B O 1
ATOM 5999 N N . ALA B 1 163 ? 8.469 41.938 4.223 1 93.88 163 ALA B N 1
ATOM 6000 C CA . ALA B 1 163 ? 8 43.188 4.781 1 93.88 163 ALA B CA 1
ATOM 6001 C C . ALA B 1 163 ? 7.82 43.094 6.293 1 93.88 163 ALA B C 1
ATOM 6003 O O . ALA B 1 163 ? 7.922 44.094 7 1 93.88 163 ALA B O 1
ATOM 6004 N N . THR B 1 164 ? 7.59 41.906 6.801 1 96.88 164 THR B N 1
ATOM 6005 C CA . THR B 1 164 ? 7.281 41.781 8.219 1 96.88 164 THR B CA 1
ATOM 6006 C C . THR B 1 164 ? 8.406 41.062 8.953 1 96.88 164 THR B C 1
ATOM 6008 O O . THR B 1 164 ? 8.383 40.938 10.18 1 96.88 164 THR B O 1
ATOM 6011 N N . PHE B 1 165 ? 9.422 40.625 8.281 1 97.25 165 PHE B N 1
ATOM 6012 C CA . PHE B 1 165 ? 10.484 39.844 8.883 1 97.25 165 PHE B CA 1
ATOM 6013 C C . PHE B 1 165 ? 11.258 40.656 9.914 1 97.25 165 PHE B C 1
ATOM 6015 O O . PHE B 1 165 ? 11.68 40.125 10.945 1 97.25 165 PHE B O 1
ATOM 6022 N N . GLU B 1 166 ? 11.438 41.969 9.625 1 95.94 166 GLU B N 1
ATOM 6023 C CA . GLU B 1 166 ? 12.195 42.812 10.531 1 95.94 166 GLU B CA 1
ATOM 6024 C C . GLU B 1 166 ? 11.531 42.906 11.898 1 95.94 166 GLU B C 1
ATOM 6026 O O . GLU B 1 166 ? 12.211 42.938 12.922 1 95.94 166 GLU B O 1
ATOM 6031 N N . ALA B 1 167 ? 10.242 42.875 11.875 1 96.56 167 ALA B N 1
ATOM 6032 C CA . ALA B 1 167 ? 9.508 42.906 13.141 1 96.56 167 ALA B CA 1
ATOM 6033 C C . ALA B 1 167 ? 9.695 41.625 13.938 1 96.56 167 ALA B C 1
ATOM 6035 O O . ALA B 1 167 ? 9.773 41.656 15.172 1 96.56 167 ALA B O 1
ATOM 6036 N N . ILE B 1 168 ? 9.75 40.531 13.297 1 97.12 168 ILE B N 1
ATOM 6037 C CA . ILE B 1 168 ? 9.93 39.25 13.93 1 97.12 168 ILE B CA 1
ATOM 6038 C C . ILE B 1 168 ? 11.367 39.094 14.398 1 97.12 168 ILE B C 1
ATOM 6040 O O . ILE B 1 168 ? 11.625 38.531 15.477 1 97.12 168 ILE B O 1
ATOM 6044 N N . LYS B 1 169 ? 12.25 39.594 13.609 1 96.38 169 LYS B N 1
ATOM 6045 C CA . LYS B 1 169 ? 13.688 39.531 13.883 1 96.38 169 LYS B CA 1
ATOM 6046 C C . LYS B 1 169 ? 14.023 40.219 15.211 1 96.38 169 LYS B C 1
ATOM 6048 O O . LYS B 1 169 ? 14.961 39.781 15.898 1 96.38 169 LYS B O 1
ATOM 6053 N N . ALA B 1 170 ? 13.234 41.156 15.594 1 96.44 170 ALA B N 1
ATOM 6054 C CA . ALA B 1 170 ? 13.453 41.875 16.859 1 96.44 170 ALA B CA 1
ATOM 6055 C C . ALA B 1 170 ? 13.406 40.906 18.031 1 96.44 170 ALA B C 1
ATOM 6057 O O . ALA B 1 170 ? 14 41.188 19.078 1 96.44 170 ALA B O 1
ATOM 6058 N N . TYR B 1 171 ? 12.82 39.812 17.875 1 96.94 171 TYR B N 1
ATOM 6059 C CA . TYR B 1 171 ? 12.688 38.812 18.922 1 96.94 171 TYR B CA 1
ATOM 6060 C C . TYR B 1 171 ? 13.375 37.5 18.547 1 96.94 171 TYR B C 1
ATOM 6062 O O . TYR B 1 171 ? 12.945 36.406 18.953 1 96.94 171 TYR B O 1
ATOM 6070 N N . GLU B 1 172 ? 14.406 37.531 17.734 1 96.75 172 GLU B N 1
ATOM 6071 C CA . GLU B 1 172 ? 14.977 36.375 17.094 1 96.75 172 GLU B CA 1
ATOM 6072 C C . GLU B 1 172 ? 15.523 35.375 18.125 1 96.75 172 GLU B C 1
ATOM 6074 O O . GLU B 1 172 ? 15.352 34.156 18 1 96.75 172 GLU B O 1
ATOM 6079 N N . VAL B 1 173 ? 16.125 35.844 19.234 1 97.25 173 VAL B N 1
ATOM 6080 C CA . VAL B 1 173 ? 16.719 34.938 20.219 1 97.25 173 VAL B CA 1
ATOM 6081 C C . VAL B 1 173 ? 15.633 34.125 20.891 1 97.25 173 VAL B C 1
ATOM 6083 O O . VAL B 1 173 ? 15.727 32.875 20.969 1 97.25 173 VAL B O 1
ATOM 6086 N N . GLU B 1 174 ? 14.617 34.812 21.328 1 96.44 174 GLU B N 1
ATOM 6087 C CA . GLU B 1 174 ? 13.508 34.125 22 1 96.44 174 GLU B CA 1
ATOM 6088 C C . GLU B 1 174 ? 12.773 33.188 21.062 1 96.44 174 GLU B C 1
ATOM 6090 O O . GLU B 1 174 ? 12.414 32.062 21.438 1 96.44 174 GLU B O 1
ATOM 6095 N N . ILE B 1 175 ? 12.609 33.625 19.875 1 97.69 175 ILE B N 1
ATOM 6096 C CA . ILE B 1 175 ? 11.859 32.875 18.875 1 97.69 175 ILE B CA 1
ATOM 6097 C C . ILE B 1 175 ? 12.625 31.609 18.531 1 97.69 175 ILE B C 1
ATOM 6099 O O . ILE B 1 175 ? 12.055 30.516 18.5 1 97.69 175 ILE B O 1
ATOM 6103 N N . ILE B 1 176 ? 13.906 31.703 18.266 1 98 176 ILE B N 1
ATOM 6104 C CA . ILE B 1 176 ? 14.727 30.578 17.859 1 98 176 ILE B CA 1
ATOM 6105 C C . ILE B 1 176 ? 14.812 29.562 19 1 98 176 ILE B C 1
ATOM 6107 O O . ILE B 1 176 ? 14.688 28.359 18.781 1 98 176 ILE B O 1
ATOM 6111 N N . GLU B 1 177 ? 14.961 30.062 20.203 1 97.25 177 GLU B N 1
ATOM 6112 C CA . GLU B 1 177 ? 15.039 29.172 21.359 1 97.25 177 GLU B CA 1
ATOM 6113 C C . GLU B 1 177 ? 13.727 28.422 21.562 1 97.25 177 GLU B C 1
ATOM 6115 O O . GLU B 1 177 ? 13.719 27.219 21.797 1 97.25 177 GLU B O 1
ATOM 6120 N N . ALA B 1 178 ? 12.672 29.125 21.422 1 97.31 178 ALA B N 1
ATOM 6121 C CA . ALA B 1 178 ? 11.359 28.5 21.594 1 97.31 178 ALA B CA 1
ATOM 6122 C C . ALA B 1 178 ? 11.086 27.484 20.484 1 97.31 178 ALA B C 1
ATOM 6124 O O . ALA B 1 178 ? 10.648 26.375 20.75 1 97.31 178 ALA B O 1
ATOM 6125 N N . ALA B 1 179 ? 11.383 27.891 19.25 1 97.62 179 ALA B N 1
ATOM 6126 C CA . ALA B 1 179 ? 11.102 27.031 18.094 1 97.62 179 ALA B CA 1
ATOM 6127 C C . ALA B 1 179 ? 11.953 25.766 18.141 1 9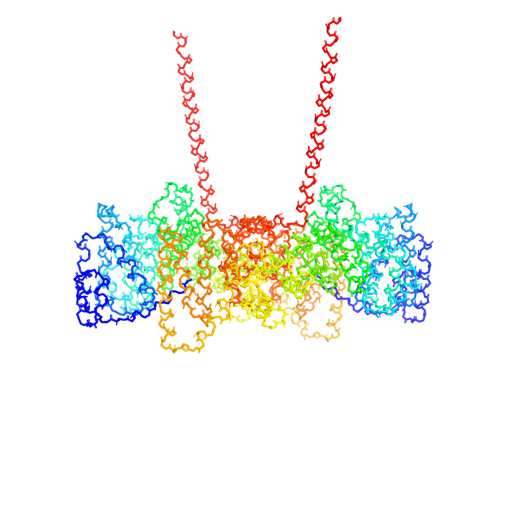7.62 179 ALA B C 1
ATOM 6129 O O . ALA B 1 179 ? 11.453 24.672 17.844 1 97.62 179 ALA B O 1
ATOM 6130 N N . THR B 1 180 ? 13.25 25.891 18.484 1 97.69 180 THR B N 1
ATOM 6131 C CA . THR B 1 180 ? 14.133 24.719 18.562 1 97.69 180 THR B CA 1
ATOM 6132 C C . THR B 1 180 ? 13.672 23.781 19.672 1 97.69 180 THR B C 1
ATOM 6134 O O . THR B 1 180 ? 13.672 22.562 19.5 1 97.69 180 THR B O 1
ATOM 6137 N N . ASN B 1 181 ? 13.273 24.406 20.766 1 97.31 181 ASN B N 1
ATOM 6138 C CA . ASN B 1 181 ? 12.797 23.594 21.891 1 97.31 181 ASN B CA 1
ATOM 6139 C C . ASN B 1 181 ? 11.508 22.859 21.531 1 97.31 181 ASN B C 1
ATOM 6141 O O . ASN B 1 181 ? 11.375 21.672 21.828 1 97.31 181 ASN B O 1
ATOM 6145 N N . ILE B 1 182 ? 10.57 23.531 20.938 1 97.31 182 ILE B N 1
ATOM 6146 C CA . ILE B 1 182 ? 9.297 22.922 20.562 1 97.31 182 ILE B CA 1
ATOM 6147 C C . ILE B 1 182 ? 9.539 21.812 19.547 1 97.31 182 ILE B C 1
ATOM 6149 O O . ILE B 1 182 ? 9 20.703 19.688 1 97.31 182 ILE B O 1
ATOM 6153 N N . ALA B 1 183 ? 10.344 22.047 18.547 1 96.44 183 ALA B N 1
ATOM 6154 C CA . ALA B 1 183 ? 10.633 21.062 17.516 1 96.44 183 ALA B CA 1
ATOM 6155 C C . ALA B 1 183 ? 11.188 19.781 18.125 1 96.44 183 ALA B C 1
ATOM 6157 O O . ALA B 1 183 ? 10.828 18.672 17.703 1 96.44 183 ALA B O 1
ATOM 6158 N N . SER B 1 184 ? 11.984 19.891 19.156 1 96.25 184 SER B N 1
ATOM 6159 C CA . SER B 1 184 ? 12.695 18.75 19.719 1 96.25 184 SER B CA 1
ATOM 6160 C C . SER B 1 184 ? 11.836 18.016 20.75 1 96.25 184 SER B C 1
ATOM 6162 O O . SER B 1 184 ? 12.031 16.828 21 1 96.25 184 SER B O 1
ATOM 6164 N N . THR B 1 185 ? 10.812 18.766 21.312 1 95.44 185 THR B N 1
ATOM 6165 C CA . THR B 1 185 ? 10.172 18.156 22.484 1 95.44 185 THR B CA 1
ATOM 6166 C C . THR B 1 185 ? 8.68 17.969 22.25 1 95.44 185 THR B C 1
ATOM 6168 O O . THR B 1 185 ? 7.988 17.359 23.062 1 95.44 185 THR B O 1
ATOM 6171 N N . CYS B 1 186 ? 8.156 18.438 21.156 1 95.06 186 CYS B N 1
ATOM 6172 C CA . CYS B 1 186 ? 6.707 18.5 20.984 1 95.06 186 CYS B CA 1
ATOM 6173 C C . CYS B 1 186 ? 6.094 17.109 21 1 95.06 186 CYS B C 1
ATOM 6175 O O . CYS B 1 186 ? 4.992 16.922 21.516 1 95.06 186 CYS B O 1
ATOM 6177 N N . MET B 1 187 ? 6.746 16.078 20.531 1 94.56 187 MET B N 1
ATOM 6178 C CA . MET B 1 187 ? 6.176 14.734 20.516 1 94.56 187 MET B CA 1
ATOM 6179 C C . MET B 1 187 ? 5.996 14.219 21.953 1 94.56 187 MET B C 1
ATOM 6181 O O . MET B 1 187 ? 4.961 13.633 22.266 1 94.56 187 MET B O 1
ATOM 6185 N N . ASN B 1 188 ? 6.996 14.43 22.734 1 94.75 188 ASN B N 1
ATOM 6186 C CA . ASN B 1 188 ? 6.898 14.039 24.141 1 94.75 188 ASN B CA 1
ATOM 6187 C C . ASN B 1 188 ? 5.785 14.797 24.859 1 94.75 188 ASN B C 1
ATOM 6189 O O . ASN B 1 188 ? 5.02 14.203 25.625 1 94.75 188 ASN B O 1
ATOM 6193 N N . LYS B 1 189 ? 5.746 16.031 24.547 1 95.25 189 LYS B N 1
ATOM 6194 C CA . LYS B 1 189 ? 4.762 16.891 25.219 1 95.25 189 LYS B CA 1
ATOM 6195 C C . LYS B 1 189 ? 3.34 16.469 24.859 1 95.25 189 LYS B C 1
ATOM 6197 O O . LYS B 1 189 ? 2.488 16.328 25.734 1 95.25 189 LYS B O 1
ATOM 6202 N N . VAL B 1 190 ? 3.066 16.297 23.594 1 96.06 190 VAL B N 1
ATOM 6203 C CA . VAL B 1 190 ? 1.729 15.938 23.125 1 96.06 190 VAL B CA 1
ATOM 6204 C C . VAL B 1 190 ? 1.368 14.547 23.656 1 96.06 190 VAL B C 1
ATOM 6206 O O . VAL B 1 190 ? 0.219 14.289 24.016 1 96.06 190 VAL B O 1
ATOM 6209 N N . TYR B 1 191 ? 2.344 13.664 23.656 1 95.69 191 TYR B N 1
ATOM 6210 C CA . TYR B 1 191 ? 2.084 12.328 24.188 1 95.69 191 TYR B CA 1
ATOM 6211 C C . TYR B 1 191 ? 1.706 12.391 25.656 1 95.69 191 TYR B C 1
ATOM 6213 O O . TYR B 1 191 ? 0.708 11.797 26.078 1 95.69 191 TYR B O 1
ATOM 6221 N N . ASP B 1 192 ? 2.42 13.125 26.438 1 94.19 192 ASP B N 1
ATOM 6222 C CA . ASP B 1 192 ? 2.209 13.227 27.891 1 94.19 192 ASP B CA 1
ATOM 6223 C C . ASP B 1 192 ? 0.899 13.945 28.203 1 94.19 192 ASP B C 1
ATOM 6225 O O . ASP B 1 192 ? 0.203 13.586 29.156 1 94.19 192 ASP B O 1
ATOM 6229 N N . ASP B 1 193 ? 0.626 14.914 27.391 1 94.44 193 ASP B N 1
ATOM 6230 C CA . ASP B 1 193 ? -0.488 15.805 27.703 1 94.44 193 ASP B CA 1
ATOM 6231 C C . ASP B 1 193 ? -1.787 15.305 27.078 1 94.44 193 ASP B C 1
ATOM 6233 O O . ASP B 1 193 ? -2.869 15.789 27.406 1 94.44 193 ASP B O 1
ATOM 6237 N N . PHE B 1 194 ? -1.653 14.281 26.203 1 95.75 194 PHE B N 1
ATOM 6238 C CA . PHE B 1 194 ? -2.9 13.961 25.516 1 95.75 194 PHE B CA 1
ATOM 6239 C C . PHE B 1 194 ? -2.92 12.5 25.094 1 95.75 194 PHE B C 1
ATOM 6241 O O . PHE B 1 194 ? -3.693 11.695 25.609 1 95.75 194 PHE B O 1
ATOM 6248 N N . VAL B 1 195 ? -2.045 12.031 24.203 1 94.19 195 VAL B N 1
ATOM 6249 C CA . VAL B 1 195 ? -2.1 10.727 23.562 1 94.19 195 VAL B CA 1
ATOM 6250 C C . VAL B 1 195 ? -1.92 9.625 24.594 1 94.19 195 VAL B C 1
ATOM 6252 O O . VAL B 1 195 ? -2.602 8.594 24.547 1 94.19 195 VAL B O 1
ATOM 6255 N N . GLY B 1 196 ? -1.041 9.82 25.531 1 92.81 196 GLY B N 1
ATOM 6256 C CA . GLY B 1 196 ? -0.748 8.805 26.531 1 92.81 196 GLY B CA 1
ATOM 6257 C C . GLY B 1 196 ? -1.781 8.75 27.641 1 92.81 196 GLY B C 1
ATOM 6258 O O . GLY B 1 196 ? -1.738 7.859 28.5 1 92.81 196 GLY B O 1
ATOM 6259 N N . LEU B 1 197 ? -2.713 9.648 27.641 1 93.12 197 LEU B N 1
ATOM 6260 C CA . LEU B 1 197 ? -3.711 9.734 28.703 1 93.12 197 LEU B CA 1
ATOM 6261 C C . LEU B 1 197 ? -4.945 8.906 28.359 1 93.12 197 LEU B C 1
ATOM 6263 O O . LEU B 1 197 ? -5.281 8.75 27.188 1 93.12 197 LEU B O 1
ATOM 6267 N N . LYS B 1 198 ? -5.605 8.445 29.406 1 89.56 198 LYS B N 1
ATOM 6268 C CA . LYS B 1 198 ? -6.926 7.844 29.219 1 89.56 198 LYS B CA 1
ATOM 6269 C C . LYS B 1 198 ? -7.949 8.883 28.797 1 89.56 198 LYS B C 1
ATOM 6271 O O . LYS B 1 198 ? -7.754 10.086 29.016 1 89.56 198 LYS B O 1
ATOM 6276 N N . LYS B 1 199 ? -8.992 8.484 28.219 1 86.12 199 LYS B N 1
ATOM 6277 C CA . LYS B 1 199 ? -10.023 9.375 27.703 1 86.12 199 LYS B CA 1
ATOM 6278 C C . LYS B 1 199 ? -10.547 10.305 28.797 1 86.12 199 LYS B C 1
ATOM 6280 O O . LYS B 1 199 ? -10.773 11.492 28.547 1 86.12 199 LYS B O 1
ATOM 6285 N N . THR B 1 200 ? -10.672 9.75 30.031 1 87.62 200 THR B N 1
ATOM 6286 C CA . THR B 1 200 ? -11.266 10.5 31.141 1 87.62 200 THR B CA 1
ATOM 6287 C C . THR B 1 200 ? -10.297 11.57 31.641 1 87.62 200 THR B C 1
ATOM 6289 O O . THR B 1 200 ? -10.711 12.531 32.281 1 87.62 200 THR B O 1
ATOM 6292 N N . GLU B 1 201 ? -9.047 11.461 31.328 1 92.69 201 GLU B N 1
ATOM 6293 C CA . GLU B 1 201 ? -8.016 12.375 31.828 1 92.69 201 GLU B CA 1
ATOM 6294 C C . GLU B 1 201 ? -7.695 13.453 30.797 1 92.69 201 GLU B C 1
ATOM 6296 O O . GLU B 1 201 ? -6.992 14.422 31.109 1 92.69 201 GLU B O 1
ATOM 6301 N N . ARG B 1 202 ? -8.195 13.328 29.594 1 93.88 202 ARG B N 1
ATOM 6302 C CA . ARG B 1 202 ? -7.926 14.289 28.531 1 93.88 202 ARG B CA 1
ATOM 6303 C C . ARG B 1 202 ? -8.742 15.562 28.734 1 93.88 202 ARG B C 1
ATOM 6305 O O . ARG B 1 202 ? -9.914 15.5 29.125 1 93.88 202 ARG B O 1
ATOM 6312 N N . LEU B 1 203 ? -8.086 16.703 28.562 1 92.25 203 LEU B N 1
ATOM 6313 C CA . LEU B 1 203 ? -8.797 17.969 28.625 1 92.25 203 LEU B CA 1
ATOM 6314 C C . LEU B 1 203 ? -9.922 18.031 27.594 1 92.25 203 LEU B C 1
ATOM 6316 O O . LEU B 1 203 ? -9.703 17.734 26.422 1 92.25 203 LEU B O 1
ATOM 6320 N N . LYS B 1 204 ? -11 18.391 28.047 1 88.31 204 LYS B N 1
ATOM 6321 C CA . LYS B 1 204 ? -12.188 18.406 27.203 1 88.31 204 LYS B CA 1
ATOM 6322 C C . LYS B 1 204 ? -12.008 19.359 26.031 1 88.31 204 LYS B C 1
ATOM 6324 O O . LYS B 1 204 ? -12.414 19.047 24.906 1 88.31 204 LYS B O 1
ATOM 6329 N N . TYR B 1 205 ? -11.461 20.562 26.281 1 90.5 205 TYR B N 1
ATOM 6330 C CA . TYR B 1 205 ? -11.391 21.516 25.172 1 90.5 205 TYR B CA 1
ATOM 6331 C C . TYR B 1 205 ? -10.367 21.062 24.141 1 90.5 205 TYR B C 1
ATOM 6333 O O . TYR B 1 205 ? -10.484 21.406 22.953 1 90.5 205 TYR B O 1
ATOM 6341 N N . HIS B 1 206 ? -9.328 20.219 24.547 1 93.31 206 HIS B N 1
ATOM 6342 C CA . HIS B 1 206 ? -8.445 19.625 23.547 1 93.31 206 HIS B CA 1
ATOM 6343 C C . HIS B 1 206 ? -9.195 18.625 22.672 1 93.31 206 HIS B C 1
ATOM 6345 O O . HIS B 1 206 ? -9.062 18.641 21.453 1 93.31 206 HIS B O 1
ATOM 6351 N N . ARG B 1 207 ? -9.93 17.797 23.328 1 90.94 207 ARG B N 1
ATOM 6352 C CA . ARG B 1 207 ? -10.719 16.797 22.609 1 90.94 207 ARG B CA 1
ATOM 6353 C C . ARG B 1 207 ? -11.648 17.453 21.609 1 90.94 207 ARG B C 1
ATOM 6355 O O . ARG B 1 207 ? -11.742 17.016 20.453 1 90.94 207 ARG B O 1
ATOM 6362 N N . ASN B 1 208 ? -12.234 18.531 22.047 1 86.69 208 ASN B N 1
ATOM 6363 C CA . ASN B 1 208 ? -13.18 19.25 21.188 1 86.69 208 ASN B CA 1
ATOM 6364 C C . ASN B 1 208 ? -12.477 19.906 20.016 1 86.69 208 ASN B C 1
ATOM 6366 O O . ASN B 1 208 ? -12.984 19.875 18.891 1 86.69 208 ASN B O 1
ATOM 6370 N N . LEU B 1 209 ? -11.414 20.5 20.25 1 90 209 LEU B N 1
ATOM 6371 C CA . LEU B 1 209 ? -10.68 21.188 19.188 1 90 209 LEU B CA 1
ATOM 6372 C C . LEU B 1 209 ? -10.18 20.172 18.156 1 90 209 LEU B C 1
ATOM 6374 O O . LEU B 1 209 ? -10.258 20.438 16.953 1 90 209 LEU B O 1
ATOM 6378 N N . LEU B 1 210 ? -9.672 19.047 18.625 1 89.31 210 LEU B N 1
ATOM 6379 C CA . LEU B 1 210 ? -9.062 18.047 17.75 1 89.31 210 LEU B CA 1
ATOM 6380 C C . LEU B 1 210 ? -10.117 17.375 16.875 1 89.31 210 LEU B C 1
ATOM 6382 O O . LEU B 1 210 ? -9.859 17.078 15.703 1 89.31 210 LEU B O 1
ATOM 6386 N N . THR B 1 211 ? -11.227 17.109 17.438 1 85.38 211 THR B N 1
ATOM 6387 C CA . THR B 1 211 ? -12.219 16.312 16.734 1 85.38 211 THR B CA 1
ATOM 6388 C C . THR B 1 211 ? -13.43 17.156 16.359 1 85.38 211 THR B C 1
ATOM 6390 O O . THR B 1 211 ? -14.414 16.641 15.82 1 85.38 211 THR B O 1
ATOM 6393 N N . ARG B 1 212 ? -13.281 18.406 16.672 1 75.44 212 ARG B N 1
ATOM 6394 C CA . ARG B 1 212 ? -14.391 19.328 16.438 1 75.44 212 ARG B CA 1
ATOM 6395 C C . ARG B 1 212 ? -15.672 18.812 17.094 1 75.44 212 ARG B C 1
ATOM 6397 O O . ARG B 1 212 ? -16.734 18.812 16.469 1 75.44 212 ARG B O 1
ATOM 6404 N N . GLY B 1 213 ? -15.492 18.125 18.203 1 65.69 213 GLY B N 1
ATOM 6405 C CA . GLY B 1 213 ? -16.625 17.688 19 1 65.69 213 GLY B CA 1
ATOM 6406 C C . GLY B 1 213 ? -17.031 16.25 18.734 1 65.69 213 GLY B C 1
ATOM 6407 O O . GLY B 1 213 ? -17.844 15.672 19.469 1 65.69 213 GLY B O 1
ATOM 6408 N N . PHE B 1 214 ? -16.359 15.508 17.625 1 62.78 214 PHE B N 1
ATOM 6409 C CA . PHE B 1 214 ? -16.734 14.148 17.25 1 62.78 214 PHE B CA 1
ATOM 6410 C C . PHE B 1 214 ? -16.297 13.156 18.328 1 62.78 214 PHE B C 1
ATOM 6412 O O . PHE B 1 214 ? -17.016 12.203 18.625 1 62.78 214 PHE B O 1
ATOM 6419 N N . GLY B 1 215 ? -15.344 13.516 18.938 1 64.5 215 GLY B N 1
ATOM 6420 C CA . GLY B 1 215 ? -14.773 12.625 19.938 1 64.5 215 GLY B CA 1
ATOM 6421 C C . GLY B 1 215 ? -14.352 11.281 19.375 1 64.5 215 GLY B C 1
ATOM 6422 O O . GLY B 1 215 ? -14.031 11.172 18.188 1 64.5 215 GLY B O 1
ATOM 6423 N N . GLY B 1 216 ? -14.188 10.281 20.266 1 75 216 GLY B N 1
ATOM 6424 C CA . GLY B 1 216 ? -13.68 8.969 19.891 1 75 216 GLY B CA 1
ATOM 6425 C C . GLY B 1 216 ? -12.188 8.82 20.141 1 75 216 GLY B C 1
ATOM 6426 O O . GLY B 1 216 ? -11.398 9.672 19.719 1 75 216 GLY B O 1
ATOM 6427 N N . PHE B 1 217 ? -12.062 7.875 20.766 1 80.69 217 PHE B N 1
ATOM 6428 C CA . PHE B 1 217 ? -10.695 7.656 21.203 1 80.69 217 PHE B CA 1
ATOM 6429 C C . PHE B 1 217 ? -9.75 7.559 20.016 1 80.69 217 PHE B C 1
ATOM 6431 O O . PHE B 1 217 ? -8.695 8.195 20 1 80.69 217 PHE B O 1
ATOM 6438 N N . GLU B 1 218 ? -10.156 6.898 19 1 77.19 218 GLU B N 1
ATOM 6439 C CA . GLU B 1 218 ? -9.297 6.695 17.844 1 77.19 218 GLU B CA 1
ATOM 6440 C C . GLU B 1 218 ? -9.148 7.98 17.031 1 77.19 218 GLU B C 1
ATOM 6442 O O . GLU B 1 218 ? -8.055 8.312 16.578 1 77.19 218 GLU B O 1
ATOM 6447 N N . LEU B 1 219 ? -10.211 8.609 16.859 1 81 219 LEU B N 1
ATOM 6448 C CA . LEU B 1 219 ? -10.172 9.859 16.109 1 81 219 LEU B CA 1
ATOM 6449 C C . LEU B 1 219 ? -9.32 10.906 16.828 1 81 219 LEU B C 1
ATOM 6451 O O . LEU B 1 219 ? -8.57 11.641 16.188 1 81 219 LEU B O 1
ATOM 6455 N N . GLU B 1 220 ? -9.453 10.969 18.062 1 89.25 220 GLU B N 1
ATOM 6456 C CA . GLU B 1 220 ? -8.656 11.891 18.875 1 89.25 220 GLU B CA 1
ATOM 6457 C C . GLU B 1 220 ? -7.164 11.625 18.703 1 89.25 220 GLU B C 1
ATOM 6459 O O . GLU B 1 220 ? -6.379 12.562 18.516 1 89.25 220 GLU B O 1
ATOM 6464 N N . ASN B 1 221 ? -6.836 10.414 18.719 1 88.44 221 ASN B N 1
ATOM 6465 C CA . ASN B 1 221 ? -5.43 10.047 18.578 1 88.44 221 ASN B CA 1
ATOM 6466 C C . ASN B 1 221 ? -4.902 10.383 17.172 1 88.44 221 ASN B C 1
ATOM 6468 O O . ASN B 1 221 ? -3.773 10.852 17.031 1 88.44 221 ASN B O 1
ATOM 6472 N N . ARG B 1 222 ? -5.688 10.156 16.297 1 84.69 222 ARG B N 1
ATOM 6473 C CA . ARG B 1 222 ? -5.297 10.445 14.922 1 84.69 222 ARG B CA 1
ATOM 6474 C C . ARG B 1 222 ? -5.062 11.938 14.727 1 84.69 222 ARG B C 1
ATOM 6476 O O . ARG B 1 222 ? -4.059 12.344 14.133 1 84.69 222 ARG B O 1
ATOM 6483 N N . LYS B 1 223 ? -5.934 12.688 15.18 1 89.62 223 LYS B N 1
ATOM 6484 C CA . LYS B 1 223 ? -5.816 14.133 15.023 1 89.62 223 LYS B CA 1
ATOM 6485 C C . LYS B 1 223 ? -4.652 14.68 15.852 1 89.62 223 LYS B C 1
ATOM 6487 O O . LYS B 1 223 ? -3.984 15.633 15.43 1 89.62 223 LYS B O 1
ATOM 6492 N N . ALA B 1 224 ? -4.512 14.062 16.984 1 92.75 224 ALA B N 1
ATOM 6493 C CA . ALA B 1 224 ? -3.375 14.461 17.812 1 92.75 224 ALA B CA 1
ATOM 6494 C C . ALA B 1 224 ? -2.057 14.203 17.078 1 92.75 224 ALA B C 1
ATOM 6496 O O . ALA B 1 224 ? -1.129 15.016 17.172 1 92.75 224 ALA B O 1
ATOM 6497 N N . GLU B 1 225 ? -1.985 13.141 16.453 1 89.44 225 GLU B N 1
ATOM 6498 C CA . GLU B 1 225 ? -0.794 12.812 15.68 1 89.44 225 GLU B CA 1
ATOM 6499 C C . GLU B 1 225 ? -0.561 13.836 14.57 1 89.44 225 GLU B C 1
ATOM 6501 O O . GLU B 1 225 ? 0.565 14.289 14.367 1 89.44 225 GLU B O 1
ATOM 6506 N N . GLU B 1 226 ? -1.538 14.125 13.891 1 88.81 226 GLU B N 1
ATOM 6507 C CA . GLU B 1 226 ? -1.461 15.109 12.82 1 88.81 226 GLU B CA 1
ATOM 6508 C C . GLU B 1 226 ? -1.003 16.469 13.344 1 88.81 226 GLU B C 1
ATOM 6510 O O . GLU B 1 226 ? -0.128 17.109 12.758 1 88.81 226 GLU B O 1
ATOM 6515 N N . TRP B 1 227 ? -1.599 16.828 14.406 1 93.12 227 TRP B N 1
ATOM 6516 C CA . TRP B 1 227 ? -1.298 18.156 14.945 1 93.12 227 TRP B CA 1
ATOM 6517 C C . TRP B 1 227 ? 0.105 18.203 15.539 1 93.12 227 TRP B C 1
ATOM 6519 O O . TRP B 1 227 ? 0.78 19.234 15.484 1 93.12 227 TRP B O 1
ATOM 6529 N N . ALA B 1 228 ? 0.485 17.125 16.141 1 92.81 228 ALA B N 1
ATOM 6530 C CA . ALA B 1 228 ? 1.85 17.062 16.656 1 92.81 228 ALA B CA 1
ATOM 6531 C C . ALA B 1 228 ? 2.869 17.188 15.531 1 92.81 228 ALA B C 1
ATOM 6533 O O . ALA B 1 228 ? 3.867 17.906 15.672 1 92.81 228 ALA B O 1
ATOM 6534 N N . SER B 1 229 ? 2.645 16.516 14.469 1 91.62 229 SER B N 1
ATOM 6535 C CA . SER B 1 229 ? 3.506 16.625 13.297 1 91.62 229 SER B CA 1
ATOM 6536 C C . SER B 1 229 ? 3.539 18.047 12.758 1 91.62 229 SER B C 1
ATOM 6538 O O . SER B 1 229 ? 4.602 18.562 12.383 1 91.62 229 SER B O 1
ATOM 6540 N N . GLN B 1 230 ? 2.387 18.688 12.75 1 92.19 230 GLN B N 1
ATOM 6541 C CA . GLN B 1 230 ? 2.303 20.062 12.273 1 92.19 230 GLN B CA 1
ATOM 6542 C C . GLN B 1 230 ? 3.066 21 13.195 1 92.19 230 GLN B C 1
ATOM 6544 O O . GLN B 1 230 ? 3.701 21.953 12.734 1 92.19 230 GLN B O 1
ATOM 6549 N N . LEU B 1 231 ? 2.885 20.719 14.43 1 94.38 231 LEU B N 1
ATOM 6550 C CA . LEU B 1 231 ? 3.598 21.516 15.414 1 94.38 231 LEU B CA 1
ATOM 6551 C C . LEU B 1 231 ? 5.098 21.5 15.148 1 94.38 231 LEU B C 1
ATOM 6553 O O . LEU B 1 231 ? 5.742 22.547 15.125 1 94.38 231 LEU B O 1
ATOM 6557 N N . GLN B 1 232 ? 5.613 20.375 14.914 1 94.5 232 GLN B N 1
ATOM 6558 C CA . GLN B 1 232 ? 7.035 20.234 14.609 1 94.5 232 GLN B CA 1
ATOM 6559 C C . GLN B 1 232 ? 7.371 20.875 13.266 1 94.5 232 GLN B C 1
ATOM 6561 O O . GLN B 1 232 ? 8.359 21.609 13.156 1 94.5 232 GLN B O 1
ATOM 6566 N N . CYS B 1 233 ? 6.59 20.719 12.336 1 93.69 233 CYS B N 1
ATOM 6567 C CA . CYS B 1 233 ? 6.824 21.219 10.992 1 93.69 233 CYS B CA 1
ATOM 6568 C C . CYS B 1 233 ? 6.824 22.75 10.977 1 93.69 233 CYS B C 1
ATOM 6570 O O . CYS B 1 233 ? 7.68 23.359 10.336 1 93.69 233 CYS B O 1
ATOM 6572 N N . TRP B 1 234 ? 5.863 23.297 11.68 1 94.62 234 TRP B N 1
ATOM 6573 C CA . TRP B 1 234 ? 5.793 24.75 11.719 1 94.62 234 TRP B CA 1
ATOM 6574 C C . TRP B 1 234 ? 6.992 25.328 12.461 1 94.62 234 TRP B C 1
ATOM 6576 O O . TRP B 1 234 ? 7.473 26.422 12.117 1 94.62 234 TRP B O 1
ATOM 6586 N N . SER B 1 235 ? 7.418 24.641 13.461 1 96.5 235 SER B N 1
ATOM 6587 C CA . SER B 1 235 ? 8.633 25.078 14.141 1 96.5 235 SER B CA 1
ATOM 6588 C C . SER B 1 235 ? 9.828 25.094 13.188 1 96.5 235 SER B C 1
ATOM 6590 O O . SER B 1 235 ? 10.586 26.062 13.148 1 96.5 235 SER B O 1
ATOM 6592 N N . LEU B 1 236 ? 9.914 24.062 12.438 1 96.38 236 LEU B N 1
ATOM 6593 C CA . LEU B 1 236 ? 11.016 23.953 11.484 1 96.38 236 LEU B CA 1
ATOM 6594 C C . LEU B 1 236 ? 10.883 25 10.375 1 96.38 236 LEU B C 1
ATOM 6596 O O . LEU B 1 236 ? 11.883 25.531 9.891 1 96.38 236 LEU B O 1
ATOM 6600 N N . PHE B 1 237 ? 9.695 25.281 10.023 1 95.75 237 PHE B N 1
ATOM 6601 C CA . PHE B 1 237 ? 9.453 26.297 9 1 95.75 237 PHE B CA 1
ATOM 6602 C C . PHE B 1 237 ? 9.891 27.672 9.492 1 95.75 237 PHE B C 1
ATOM 6604 O O . PHE B 1 237 ? 10.508 28.438 8.75 1 95.75 237 PHE B O 1
ATOM 6611 N N . LEU B 1 238 ? 9.508 27.922 10.719 1 97 238 LEU B N 1
ATOM 6612 C CA . LEU B 1 238 ? 9.922 29.188 11.297 1 97 238 LEU B CA 1
ATOM 6613 C C . LEU B 1 238 ? 11.438 29.312 11.336 1 97 238 LEU B C 1
ATOM 6615 O O . LEU B 1 238 ? 11.992 30.344 10.977 1 97 238 LEU B O 1
ATOM 6619 N N . LEU B 1 239 ? 12.102 28.297 11.734 1 97.75 239 LEU B N 1
ATOM 6620 C CA . LEU B 1 239 ? 13.562 28.266 11.766 1 97.75 239 LEU B CA 1
ATOM 6621 C C . LEU B 1 239 ? 14.141 28.422 10.359 1 97.75 239 LEU B C 1
ATOM 6623 O O . LEU B 1 239 ? 15.148 29.109 10.164 1 97.75 239 LEU B O 1
ATOM 6627 N N . HIS B 1 240 ? 13.508 27.812 9.422 1 96.81 240 HIS B N 1
ATOM 6628 C CA . HIS B 1 240 ? 13.906 27.922 8.023 1 96.81 240 HIS B CA 1
ATOM 6629 C C . HIS B 1 240 ? 13.867 29.375 7.551 1 96.81 240 HIS B C 1
ATOM 6631 O O . HIS B 1 240 ? 14.758 29.812 6.828 1 96.81 240 HIS B O 1
ATOM 6637 N N . CYS B 1 241 ? 12.844 30.109 7.961 1 96.75 241 CYS B N 1
ATOM 6638 C CA . CYS B 1 241 ? 12.695 31.5 7.559 1 96.75 241 CYS B CA 1
ATOM 6639 C C . CYS B 1 241 ? 13.875 32.344 8.039 1 96.75 241 CYS B C 1
ATOM 6641 O O . CYS B 1 241 ? 14.297 33.281 7.355 1 96.75 241 CYS B O 1
ATOM 6643 N N . PHE B 1 242 ? 14.398 32 9.172 1 97.81 242 PHE B N 1
ATOM 6644 C CA . PHE B 1 242 ? 15.57 32.719 9.688 1 97.81 242 PHE B CA 1
ATOM 6645 C C . PHE B 1 242 ? 16.844 32.219 9 1 97.81 242 PHE B C 1
ATOM 6647 O O . PHE B 1 242 ? 17.672 33.031 8.562 1 97.81 242 PHE B O 1
ATOM 6654 N N . ALA B 1 243 ? 16.938 30.906 8.82 1 97.25 243 ALA B N 1
ATOM 6655 C CA . ALA B 1 243 ? 18.156 30.297 8.266 1 97.25 243 ALA B CA 1
ATOM 6656 C C . ALA B 1 243 ? 18.359 30.719 6.812 1 97.25 243 ALA B C 1
ATOM 6658 O O . ALA B 1 243 ? 19.484 30.938 6.379 1 97.25 243 ALA B O 1
ATOM 6659 N N . CYS B 1 244 ? 17.328 30.828 6.09 1 95.62 244 CYS B N 1
ATOM 6660 C CA . CYS B 1 244 ? 17.438 31.156 4.676 1 95.62 244 CYS B CA 1
ATOM 6661 C C . CYS B 1 244 ? 17.938 32.594 4.484 1 95.62 244 CYS B C 1
ATOM 6663 O O . CYS B 1 244 ? 18.469 32.938 3.426 1 95.62 244 CYS B O 1
ATOM 6665 N N . ARG B 1 245 ? 17.812 33.375 5.52 1 95.88 245 ARG B N 1
ATOM 6666 C CA . ARG B 1 245 ? 18.281 34.75 5.496 1 95.88 245 ARG B CA 1
ATOM 6667 C C . ARG B 1 245 ? 19.578 34.906 6.277 1 95.88 245 ARG B C 1
ATOM 6669 O O . ARG B 1 245 ? 19.984 36 6.633 1 95.88 245 ARG B O 1
ATOM 6676 N N . GLN B 1 246 ? 20.203 33.75 6.625 1 96.25 246 GLN B N 1
ATOM 6677 C CA . GLN B 1 246 ? 21.484 33.656 7.324 1 96.25 246 GLN B CA 1
ATOM 6678 C C . GLN B 1 246 ? 21.438 34.375 8.664 1 96.25 246 GLN B C 1
ATOM 6680 O O . GLN B 1 246 ? 22.375 35.094 9.023 1 96.25 246 GLN B O 1
ATOM 6685 N N . ARG B 1 247 ? 20.234 34.25 9.297 1 96.12 247 ARG B N 1
ATOM 6686 C CA . ARG B 1 247 ? 20.047 34.875 10.602 1 96.12 247 ARG B CA 1
ATOM 6687 C C . ARG B 1 247 ? 19.984 33.812 11.703 1 96.12 247 ARG B C 1
ATOM 6689 O O . ARG B 1 247 ? 19.422 32.719 11.5 1 96.12 247 ARG B O 1
ATOM 6696 N N . SER B 1 248 ? 20.641 34.094 12.828 1 97 248 SER B N 1
ATOM 6697 C CA . SER B 1 248 ? 20.562 33.312 14.055 1 97 248 SER B CA 1
ATOM 6698 C C . SER B 1 248 ? 21.141 31.922 13.844 1 97 248 SER B C 1
ATOM 6700 O O . SER B 1 248 ? 20.656 30.953 14.438 1 97 248 SER B O 1
ATOM 6702 N N . LEU B 1 249 ? 22.094 31.812 13.008 1 98 249 LEU B N 1
ATOM 6703 C CA . LEU B 1 249 ? 22.672 30.516 12.641 1 98 249 LEU B CA 1
ATOM 6704 C C . LEU B 1 249 ? 23.375 29.875 13.836 1 98 249 LEU B C 1
ATOM 6706 O O . LEU B 1 249 ? 23.312 28.656 14.023 1 98 249 LEU B O 1
ATOM 6710 N N . ARG B 1 250 ? 24 30.688 14.633 1 97.12 250 ARG B N 1
ATOM 6711 C CA . ARG B 1 250 ? 24.719 30.172 15.789 1 97.12 250 ARG B CA 1
ATOM 6712 C C . ARG B 1 250 ? 23.766 29.484 16.766 1 97.12 250 ARG B C 1
ATOM 6714 O O . ARG B 1 250 ? 24.125 28.484 17.391 1 97.12 250 ARG B O 1
ATOM 6721 N N . LEU B 1 251 ? 22.594 30.047 16.844 1 97.25 251 LEU B N 1
ATOM 6722 C CA . LEU B 1 251 ? 21.594 29.5 17.75 1 97.25 251 LEU B CA 1
ATOM 6723 C C . LEU B 1 251 ? 20.969 28.234 17.188 1 97.25 251 LEU B C 1
ATOM 6725 O O . LEU B 1 251 ? 20.656 27.312 17.922 1 97.25 251 LEU B O 1
ATOM 6729 N N . ILE B 1 252 ? 20.828 28.234 15.875 1 98.19 252 ILE B N 1
ATOM 6730 C CA . ILE B 1 252 ? 20.156 27.109 15.203 1 98.19 252 ILE B CA 1
ATOM 6731 C C . ILE B 1 252 ? 21.125 25.938 15.094 1 98.19 252 ILE B C 1
ATOM 6733 O O . ILE B 1 252 ? 20.734 24.781 15.242 1 98.19 252 ILE B O 1
ATOM 6737 N N . CYS B 1 253 ? 22.391 26.172 14.883 1 98.25 253 CYS B N 1
ATOM 6738 C CA . CYS B 1 253 ? 23.375 25.141 14.57 1 98.25 253 CYS B CA 1
ATOM 6739 C C . CYS B 1 253 ? 23.984 24.547 15.836 1 98.25 253 CYS B C 1
ATOM 6741 O O . CYS B 1 253 ? 25.156 24.141 15.844 1 98.25 253 CYS B O 1
ATOM 6743 N N . LYS B 1 254 ? 23.25 24.562 16.891 1 97.62 254 LYS B N 1
ATOM 6744 C CA . LYS B 1 254 ? 23.703 23.859 18.078 1 97.62 254 LYS B CA 1
ATOM 6745 C C . LYS B 1 254 ? 23.781 22.359 17.828 1 97.62 254 LYS B C 1
ATOM 6747 O O . LYS B 1 254 ? 22.906 21.781 17.172 1 97.62 254 LYS B O 1
ATOM 6752 N N . LYS B 1 255 ? 24.797 21.688 18.406 1 97.5 255 LYS B N 1
ATOM 6753 C CA . LYS B 1 255 ? 25.109 20.297 18.125 1 97.5 255 LYS B CA 1
ATOM 6754 C C . LYS B 1 255 ? 23.938 19.391 18.438 1 97.5 255 LYS B C 1
ATOM 6756 O O . LYS B 1 255 ? 23.547 18.547 17.625 1 97.5 255 LYS B O 1
ATOM 6761 N N . LYS B 1 256 ? 23.391 19.594 19.609 1 97.38 256 LYS B N 1
ATOM 6762 C CA . LYS B 1 256 ? 22.297 18.734 20.047 1 97.38 256 LYS B CA 1
ATOM 6763 C C . LYS B 1 256 ? 21.094 18.859 19.109 1 97.38 256 LYS B C 1
ATOM 6765 O O . LYS B 1 256 ? 20.469 17.875 18.75 1 97.38 256 LYS B O 1
ATOM 6770 N N . PHE B 1 257 ? 20.797 20.047 18.703 1 98.12 257 PHE B N 1
ATOM 6771 C CA . PHE B 1 257 ? 19.641 20.281 17.844 1 98.12 257 PHE B CA 1
ATOM 6772 C C . PHE B 1 257 ? 19.859 19.688 16.469 1 98.12 257 PHE B C 1
ATOM 6774 O O . PHE B 1 257 ? 18.938 19.109 15.875 1 98.12 257 PHE B O 1
ATOM 6781 N N . LEU B 1 258 ? 21.062 19.828 15.93 1 98.25 258 LEU B N 1
ATOM 6782 C CA . LEU B 1 258 ? 21.391 19.266 14.617 1 98.25 258 LEU B CA 1
ATOM 6783 C C . LEU B 1 258 ? 21.203 17.766 14.617 1 98.25 258 LEU B C 1
ATOM 6785 O O . LEU B 1 258 ? 20.719 17.188 13.641 1 98.25 258 LEU B O 1
ATOM 6789 N N . LYS B 1 259 ? 21.578 17.156 15.695 1 97.44 259 LYS B N 1
ATOM 6790 C CA . LYS B 1 259 ? 21.375 15.711 15.82 1 97.44 259 LYS B CA 1
ATOM 6791 C C . LYS B 1 259 ? 19.891 15.367 15.891 1 97.44 259 LYS B C 1
ATOM 6793 O O . LYS B 1 259 ? 19.453 14.398 15.273 1 97.44 259 LYS B O 1
ATOM 6798 N N . ASP B 1 260 ? 19.125 16.203 16.609 1 96.25 260 ASP B N 1
ATOM 6799 C CA . ASP B 1 260 ? 17.688 15.984 16.719 1 96.25 260 ASP B CA 1
ATOM 6800 C C . ASP B 1 260 ? 17.016 16.078 15.359 1 96.25 260 ASP B C 1
ATOM 6802 O O . ASP B 1 260 ? 16.016 15.391 15.102 1 96.25 260 ASP B O 1
ATOM 6806 N N . LEU B 1 261 ? 17.5 16.953 14.539 1 96.88 261 LEU B N 1
ATOM 6807 C CA . LEU B 1 261 ? 16.906 17.172 13.234 1 96.88 261 LEU B CA 1
ATOM 6808 C C . LEU B 1 261 ? 16.859 15.891 12.422 1 96.88 261 LEU B C 1
ATOM 6810 O O . LEU B 1 261 ? 15.938 15.68 11.633 1 96.88 261 LEU B O 1
ATOM 6814 N N . CYS B 1 262 ? 17.859 15.031 12.641 1 94.5 262 CYS B N 1
ATOM 6815 C CA . CYS B 1 262 ? 17.953 13.781 11.891 1 94.5 262 CYS B CA 1
ATOM 6816 C C . CYS B 1 262 ? 16.75 12.883 12.172 1 94.5 262 CYS B C 1
ATOM 6818 O O . CYS B 1 262 ? 16.375 12.062 11.336 1 94.5 262 CYS B O 1
ATOM 6820 N N . GLY B 1 263 ? 16.156 13.07 13.32 1 91.12 263 GLY B N 1
ATOM 6821 C CA . GLY B 1 263 ? 15.031 12.234 13.711 1 91.12 263 GLY B CA 1
ATOM 6822 C C . GLY B 1 263 ? 13.688 12.883 13.445 1 91.12 263 GLY B C 1
ATOM 6823 O O . GLY B 1 263 ? 12.641 12.266 13.648 1 91.12 263 GLY B O 1
ATOM 6824 N N . MET B 1 264 ? 13.641 14.102 12.922 1 92.81 264 MET B N 1
ATOM 6825 C CA . MET B 1 264 ? 12.391 14.836 12.688 1 92.81 264 MET B CA 1
ATOM 6826 C C . MET B 1 264 ? 11.859 14.562 11.281 1 92.81 264 MET B C 1
ATOM 6828 O O . MET B 1 264 ? 12.062 15.367 10.375 1 92.81 264 MET B O 1
ATOM 6832 N N . TRP B 1 265 ? 11.219 13.484 11.031 1 82.69 265 TRP B N 1
ATOM 6833 C CA . TRP B 1 265 ? 10.797 12.953 9.742 1 82.69 265 TRP B CA 1
ATOM 6834 C C . TRP B 1 265 ? 9.375 13.398 9.406 1 82.69 265 TRP B C 1
ATOM 6836 O O . TRP B 1 265 ? 8.992 13.438 8.234 1 82.69 265 TRP B O 1
ATOM 6846 N N . GLY B 1 266 ? 8.633 13.969 10.242 1 75.5 266 GLY B N 1
ATOM 6847 C CA . GLY B 1 266 ? 7.273 14.43 10.023 1 75.5 266 GLY B CA 1
ATOM 6848 C C . GLY B 1 266 ? 6.262 13.305 9.93 1 75.5 266 GLY B C 1
ATOM 6849 O O . GLY B 1 266 ? 5.055 13.547 9.898 1 75.5 266 GLY B O 1
ATOM 6850 N N . GLY B 1 267 ? 6.762 12.094 9.93 1 75.06 267 GLY B N 1
ATOM 6851 C CA . GLY B 1 267 ? 5.848 10.969 9.82 1 75.06 267 GLY B CA 1
ATOM 6852 C C . GLY B 1 267 ? 5.277 10.805 8.422 1 75.06 267 GLY B C 1
ATOM 6853 O O . GLY B 1 267 ? 5.688 11.508 7.492 1 75.06 267 GLY B O 1
ATOM 6854 N N . LEU B 1 268 ? 4.359 9.844 8.258 1 77.81 268 LEU B N 1
ATOM 6855 C CA . LEU B 1 268 ? 3.773 9.555 6.957 1 77.81 268 LEU B CA 1
ATOM 6856 C C . LEU B 1 268 ? 2.598 10.484 6.672 1 77.81 268 LEU B C 1
ATOM 6858 O O . LEU B 1 268 ? 2.105 10.539 5.543 1 77.81 268 LEU B O 1
ATOM 6862 N N . SER B 1 269 ? 2.207 11.305 7.672 1 70 269 SER B N 1
ATOM 6863 C CA . SER B 1 269 ? 1.044 12.172 7.523 1 70 269 SER B CA 1
ATOM 6864 C C . SER B 1 269 ? 1.373 13.398 6.676 1 70 269 SER B C 1
ATOM 6866 O O . SER B 1 269 ? 0.484 13.992 6.062 1 70 269 SER B O 1
ATOM 6868 N N . ASN B 1 270 ? 2.654 13.758 6.633 1 69.69 270 ASN B N 1
ATOM 6869 C CA . ASN B 1 270 ? 3.084 14.914 5.855 1 69.69 270 ASN B CA 1
ATOM 6870 C C . ASN B 1 270 ? 4.383 14.633 5.102 1 69.69 270 ASN B C 1
ATOM 6872 O O . ASN B 1 270 ? 5.391 15.305 5.32 1 69.69 270 ASN B O 1
ATOM 6876 N N . PRO B 1 271 ? 4.281 13.766 4.176 1 63.53 271 PRO B N 1
ATOM 6877 C CA . PRO B 1 271 ? 5.527 13.32 3.541 1 63.53 271 PRO B CA 1
ATOM 6878 C C . PRO B 1 271 ? 6.215 14.438 2.756 1 63.53 271 PRO B C 1
ATOM 6880 O O . PRO B 1 271 ? 7.441 14.43 2.615 1 63.53 271 PRO B O 1
ATOM 6883 N N . SER B 1 272 ? 5.457 15.398 2.344 1 63.72 272 SER B N 1
ATOM 6884 C CA . SER B 1 272 ? 6.043 16.422 1.483 1 63.72 272 SER B CA 1
ATOM 6885 C C . SER B 1 272 ? 6.652 17.547 2.307 1 63.72 272 SER B C 1
ATOM 6887 O O . SER B 1 272 ? 7.305 18.438 1.759 1 63.72 272 SER B O 1
ATOM 6889 N N . SER B 1 273 ? 6.516 17.406 3.529 1 72.06 273 SER B N 1
ATOM 6890 C CA . SER B 1 273 ? 7.129 18.453 4.355 1 72.06 273 SER B CA 1
ATOM 6891 C C . SER B 1 273 ? 8.633 18.219 4.496 1 72.06 273 SER B C 1
ATOM 6893 O O . SER B 1 273 ? 9.078 17.094 4.73 1 72.06 273 SER B O 1
ATOM 6895 N N . PRO B 1 274 ? 9.43 19.203 4.207 1 70.5 274 PRO B N 1
ATOM 6896 C CA . PRO B 1 274 ? 10.883 19.031 4.203 1 70.5 274 PRO B CA 1
ATOM 6897 C C . PRO B 1 274 ? 11.414 18.516 5.539 1 70.5 274 PRO B C 1
ATOM 6899 O O . PRO B 1 274 ? 12.461 17.859 5.582 1 70.5 274 PRO B O 1
ATOM 6902 N N . SER B 1 275 ? 10.641 18.625 6.625 1 85.81 275 SER B N 1
ATOM 6903 C CA . SER B 1 275 ? 11 18.094 7.938 1 85.81 275 SER B CA 1
ATOM 6904 C C . SER B 1 275 ? 12.414 18.5 8.336 1 85.81 275 SER B C 1
ATOM 6906 O O . SER B 1 275 ? 12.828 19.641 8.078 1 85.81 275 SER B O 1
ATOM 6908 N N . GLY B 1 276 ? 13.141 17.719 9.117 1 94.38 276 GLY B N 1
ATOM 6909 C CA . GLY B 1 276 ? 14.484 18 9.594 1 94.38 276 GLY B CA 1
ATOM 6910 C C . GLY B 1 276 ? 15.508 18.078 8.477 1 94.38 276 GLY B C 1
ATOM 6911 O O . GLY B 1 276 ? 16.375 18.938 8.477 1 94.38 276 GLY B O 1
ATOM 6912 N N . ILE B 1 277 ? 15.344 17.328 7.441 1 94.88 277 ILE B N 1
ATOM 6913 C CA . ILE B 1 277 ? 16.266 17.281 6.316 1 94.88 277 ILE B CA 1
ATOM 6914 C C . ILE B 1 277 ? 16.188 18.578 5.52 1 94.88 277 ILE B C 1
ATOM 6916 O O . ILE B 1 277 ? 17.203 19.047 4.992 1 94.88 277 ILE B O 1
ATOM 6920 N N . GLY B 1 278 ? 14.992 19.078 5.441 1 94.69 278 GLY B N 1
ATOM 6921 C CA . GLY B 1 278 ? 14.828 20.344 4.758 1 94.69 278 GLY B CA 1
ATOM 6922 C C . GLY B 1 278 ? 15.594 21.484 5.41 1 94.69 278 GLY B C 1
ATOM 6923 O O . GLY B 1 278 ? 16.219 22.297 4.727 1 94.69 278 GLY B O 1
ATOM 6924 N N . LEU B 1 279 ? 15.484 21.469 6.707 1 97.06 279 LEU B N 1
ATOM 6925 C CA . LEU B 1 279 ? 16.219 22.5 7.418 1 97.06 279 LEU B CA 1
ATOM 6926 C C . LEU B 1 279 ? 17.734 22.281 7.285 1 97.06 279 LEU B C 1
ATOM 6928 O O . LEU B 1 279 ? 18.484 23.25 7.129 1 97.06 279 LEU B O 1
ATOM 6932 N N . LEU B 1 280 ? 18.188 21.062 7.34 1 97.94 280 LEU B N 1
ATOM 6933 C CA . LEU B 1 280 ? 19.594 20.75 7.141 1 97.94 280 LEU B CA 1
ATOM 6934 C C . LEU B 1 280 ? 20.078 21.234 5.773 1 97.94 280 LEU B C 1
ATOM 6936 O O . LEU B 1 280 ? 21.172 21.797 5.652 1 97.94 280 LEU B O 1
ATOM 6940 N N . LYS B 1 281 ? 19.297 21.031 4.812 1 97.38 281 LYS B N 1
ATOM 6941 C CA . LYS B 1 281 ? 19.625 21.484 3.469 1 97.38 281 LYS B CA 1
ATOM 6942 C C . LYS B 1 281 ? 19.797 23 3.439 1 97.38 281 LYS B C 1
ATOM 6944 O O . LYS B 1 281 ? 20.75 23.516 2.857 1 97.38 281 LYS B O 1
ATOM 6949 N N . THR B 1 282 ? 18.844 23.688 4.074 1 97.56 282 THR B N 1
ATOM 6950 C CA . THR B 1 282 ? 18.922 25.141 4.145 1 97.56 282 THR B CA 1
ATOM 6951 C C . THR B 1 282 ? 20.203 25.578 4.832 1 97.56 282 THR B C 1
ATOM 6953 O O . THR B 1 282 ? 20.875 26.5 4.371 1 97.56 282 THR B O 1
ATOM 6956 N N . LEU B 1 283 ? 20.547 24.922 5.898 1 98.25 283 LEU B N 1
ATOM 6957 C CA . LEU B 1 283 ? 21.766 25.266 6.641 1 98.25 283 LEU B CA 1
ATOM 6958 C C . LEU B 1 283 ? 23.016 25 5.801 1 98.25 283 LEU B C 1
ATOM 6960 O O . LEU B 1 283 ? 23.984 25.734 5.887 1 98.25 283 LEU B O 1
ATOM 6964 N N . CYS B 1 284 ? 22.984 24.031 4.941 1 98.06 284 CYS B N 1
ATOM 6965 C CA . CYS B 1 284 ? 24.125 23.688 4.09 1 98.06 284 CYS B CA 1
ATOM 6966 C C . CYS B 1 284 ? 24.359 24.766 3.041 1 98.06 284 CYS B C 1
ATOM 6968 O O . CYS B 1 284 ? 25.422 24.797 2.414 1 98.06 284 CYS B O 1
ATOM 6970 N N . HIS B 1 285 ? 23.5 25.656 2.91 1 97.25 285 HIS B N 1
ATOM 6971 C CA . HIS B 1 285 ? 23.688 26.75 1.974 1 97.25 285 HIS B CA 1
ATOM 6972 C C . HIS B 1 285 ? 24.453 27.906 2.623 1 97.25 285 HIS B C 1
ATOM 6974 O O . HIS B 1 285 ? 24.734 28.906 1.968 1 97.25 285 HIS B O 1
ATOM 6980 N N . THR B 1 286 ? 24.734 27.75 3.865 1 97.31 286 THR B N 1
ATOM 6981 C CA . THR B 1 286 ? 25.547 28.734 4.586 1 97.31 286 THR B CA 1
ATOM 6982 C C . THR B 1 286 ? 26.875 28.125 5.027 1 97.31 286 THR B C 1
ATOM 6984 O O . THR B 1 286 ? 26.953 26.922 5.27 1 97.31 286 THR B O 1
ATOM 6987 N N . GLN B 1 287 ? 27.891 28.953 5.148 1 97.38 287 GLN B N 1
ATOM 6988 C CA . GLN B 1 287 ? 29.219 28.469 5.547 1 97.38 287 GLN B CA 1
ATOM 6989 C C . GLN B 1 287 ? 29.188 27.922 6.973 1 97.38 287 GLN B C 1
ATOM 6991 O O . GLN B 1 287 ? 29.719 26.844 7.238 1 97.38 287 GLN B O 1
ATOM 6996 N N . MET B 1 288 ? 28.578 28.625 7.844 1 97.5 288 MET B N 1
ATOM 6997 C CA . MET B 1 288 ? 28.5 28.188 9.234 1 97.5 288 MET B CA 1
ATOM 6998 C C . MET B 1 288 ? 27.734 26.875 9.352 1 97.5 288 MET B C 1
ATOM 7000 O O . MET B 1 288 ? 28.109 26 10.125 1 97.5 288 MET B O 1
ATOM 7004 N N . GLY B 1 289 ? 26.625 26.875 8.57 1 98.31 289 GLY B N 1
ATOM 7005 C CA . GLY B 1 289 ? 25.844 25.641 8.562 1 98.31 289 GLY B CA 1
ATOM 7006 C C . GLY B 1 289 ? 26.625 24.438 8.109 1 98.31 289 GLY B C 1
ATOM 7007 O O . GLY B 1 289 ? 26.578 23.375 8.75 1 98.31 289 GLY B O 1
ATOM 7008 N N . ARG B 1 290 ? 27.391 24.531 7.055 1 98.56 290 ARG B N 1
ATOM 7009 C CA . ARG B 1 290 ? 28.203 23.438 6.531 1 98.56 290 ARG B CA 1
ATOM 7010 C C . ARG B 1 290 ? 29.266 23 7.535 1 98.56 290 ARG B C 1
ATOM 7012 O O . ARG B 1 290 ? 29.453 21.812 7.777 1 98.56 290 ARG B O 1
ATOM 7019 N N . GLU B 1 291 ? 29.891 23.953 8.117 1 98.31 291 GLU B N 1
ATOM 7020 C CA . GLU B 1 291 ? 30.938 23.641 9.078 1 98.31 291 GLU B CA 1
ATOM 7021 C C . GLU B 1 291 ? 30.375 22.922 10.305 1 98.31 291 GLU B C 1
ATOM 7023 O O . GLU B 1 291 ? 30.984 21.969 10.797 1 98.31 291 GLU B O 1
ATOM 7028 N N . SER B 1 292 ? 29.25 23.391 10.758 1 98.5 292 SER B N 1
ATOM 7029 C CA . SER B 1 292 ? 28.609 22.766 11.914 1 98.5 292 SER B CA 1
ATOM 7030 C C . SER B 1 292 ? 28.172 21.344 11.617 1 98.5 292 SER B C 1
ATOM 7032 O O . SER B 1 292 ? 28.375 20.438 12.422 1 98.5 292 SER B O 1
ATOM 7034 N N . ILE B 1 293 ? 27.609 21.125 10.469 1 98.62 293 ILE B N 1
ATOM 7035 C CA . ILE B 1 293 ? 27.094 19.812 10.078 1 98.62 293 ILE B CA 1
ATOM 7036 C C . ILE B 1 293 ? 28.25 18.859 9.812 1 98.62 293 ILE B C 1
ATOM 7038 O O . ILE B 1 293 ? 28.219 17.703 10.242 1 98.62 293 ILE B O 1
ATOM 7042 N N . ALA B 1 294 ? 29.297 19.344 9.156 1 98.5 294 ALA B N 1
ATOM 7043 C CA . ALA B 1 294 ? 30.469 18.531 8.812 1 98.5 294 ALA B CA 1
ATOM 7044 C C . ALA B 1 294 ? 31.172 18.016 10.062 1 98.5 294 ALA B C 1
ATOM 7046 O O . ALA B 1 294 ? 31.859 17 10.016 1 98.5 294 ALA B O 1
ATOM 7047 N N . SER B 1 295 ? 30.969 18.703 11.141 1 97.69 295 SER B N 1
ATOM 7048 C CA . SER B 1 295 ? 31.656 18.344 12.383 1 97.69 295 SER B CA 1
ATOM 7049 C C . SER B 1 295 ? 30.906 17.234 13.125 1 97.69 295 SER B C 1
ATOM 7051 O O . SER B 1 295 ? 31.391 16.703 14.117 1 97.69 295 SER B O 1
ATOM 7053 N N . LEU B 1 296 ? 29.781 16.891 12.68 1 98.06 296 LEU B N 1
ATOM 7054 C CA . LEU B 1 296 ? 28.953 15.875 13.32 1 98.06 296 LEU B CA 1
ATOM 7055 C C . LEU B 1 296 ? 28.766 14.664 12.414 1 98.06 296 LEU B C 1
ATOM 7057 O O . LEU B 1 296 ? 27.844 14.625 11.594 1 98.06 296 LEU B O 1
ATOM 7061 N N . GLN B 1 297 ? 29.5 13.641 12.688 1 96.75 297 GLN B N 1
ATOM 7062 C CA . GLN B 1 297 ? 29.516 12.445 11.852 1 96.75 297 GLN B CA 1
ATOM 7063 C C . GLN B 1 297 ? 28.125 11.812 11.781 1 96.75 297 GLN B C 1
ATOM 7065 O O . GLN B 1 297 ? 27.719 11.328 10.727 1 96.75 297 GLN B O 1
ATOM 7070 N N . GLU B 1 298 ? 27.422 11.852 12.883 1 96.75 298 GLU B N 1
ATOM 7071 C CA . GLU B 1 298 ? 26.094 11.227 12.953 1 96.75 298 GLU B CA 1
ATOM 7072 C C . GLU B 1 298 ? 25.125 11.906 11.992 1 96.75 298 GLU B C 1
ATOM 7074 O O . GLU B 1 298 ? 24.266 11.25 11.406 1 96.75 298 GLU B O 1
ATOM 7079 N N . VAL B 1 299 ? 25.25 13.18 11.867 1 98.25 299 VAL B N 1
ATOM 7080 C CA . VAL B 1 299 ? 24.359 13.93 10.992 1 98.25 299 VAL B CA 1
ATOM 7081 C C . VAL B 1 299 ? 24.672 13.602 9.531 1 98.25 299 VAL B C 1
ATOM 7083 O O . VAL B 1 299 ? 23.766 13.398 8.719 1 98.25 299 VAL B O 1
ATOM 7086 N N . VAL B 1 300 ? 25.953 13.516 9.234 1 98.56 300 VAL B N 1
ATOM 7087 C CA . VAL B 1 300 ? 26.375 13.18 7.879 1 98.56 300 VAL B CA 1
ATOM 7088 C C . VAL B 1 300 ? 25.922 11.766 7.527 1 98.56 300 VAL B C 1
ATOM 7090 O O . VAL B 1 300 ? 25.453 11.516 6.414 1 98.56 300 VAL B O 1
ATOM 7093 N N . GLU B 1 301 ? 26.031 10.859 8.461 1 97.81 301 GLU B N 1
ATOM 7094 C CA . GLU B 1 301 ? 25.562 9.492 8.258 1 97.81 301 GLU B CA 1
ATOM 7095 C C . GLU B 1 301 ? 24.062 9.445 7.984 1 97.81 301 GLU B C 1
ATOM 7097 O O . GLU B 1 301 ? 23.609 8.695 7.117 1 97.81 301 GLU B O 1
ATOM 7102 N N . SER B 1 302 ? 23.312 10.234 8.75 1 97.31 302 SER B N 1
ATOM 7103 C CA . SER B 1 302 ? 21.875 10.297 8.547 1 97.31 302 SER B CA 1
ATOM 7104 C C . SER B 1 302 ? 21.531 10.789 7.145 1 97.31 302 SER B C 1
ATOM 7106 O O . SER B 1 302 ? 20.625 10.258 6.5 1 97.31 302 SER B O 1
ATOM 7108 N N . LEU B 1 303 ? 22.234 11.781 6.699 1 98.12 303 LEU B N 1
ATOM 7109 C CA . LEU B 1 303 ? 22.031 12.281 5.344 1 98.12 303 LEU B CA 1
ATOM 7110 C C . LEU B 1 303 ? 22.328 11.195 4.316 1 98.12 303 LEU B C 1
ATOM 7112 O O . LEU B 1 303 ? 21.625 11.078 3.311 1 98.12 303 LEU B O 1
ATOM 7116 N N . CYS B 1 304 ? 23.375 10.406 4.586 1 98.31 304 CYS B N 1
ATOM 7117 C CA . CYS B 1 304 ? 23.719 9.305 3.691 1 98.31 304 CYS B CA 1
ATOM 7118 C C . CYS B 1 304 ? 22.594 8.273 3.635 1 98.31 304 CYS B C 1
ATOM 7120 O O . CYS B 1 304 ? 22.266 7.781 2.557 1 98.31 304 CYS B O 1
ATOM 7122 N N . HIS B 1 305 ? 22.062 7.953 4.789 1 97.62 305 HIS B N 1
ATOM 7123 C CA . HIS B 1 305 ? 20.969 6.988 4.836 1 97.62 305 HIS B CA 1
ATOM 7124 C C . HIS B 1 305 ? 19.766 7.473 4.023 1 97.62 305 HIS B C 1
ATOM 7126 O O . HIS B 1 305 ? 19.203 6.719 3.23 1 97.62 305 HIS B O 1
ATOM 7132 N N . VAL B 1 306 ? 19.375 8.742 4.18 1 95.88 306 VAL B N 1
ATOM 7133 C CA . VAL B 1 306 ? 18.234 9.305 3.48 1 95.88 306 VAL B CA 1
ATOM 7134 C C . VAL B 1 306 ? 18.516 9.367 1.982 1 95.88 306 VAL B C 1
ATOM 7136 O O . VAL B 1 306 ? 17.625 9.125 1.162 1 95.88 306 VAL B O 1
ATOM 7139 N N . SER B 1 307 ? 19.734 9.633 1.604 1 97.56 307 SER B N 1
ATOM 7140 C CA . SER B 1 307 ? 20.125 9.773 0.204 1 97.56 307 SER B CA 1
ATOM 7141 C C . SER B 1 307 ? 19.938 8.461 -0.555 1 97.56 307 SER B C 1
ATOM 7143 O O . SER B 1 307 ? 19.688 8.469 -1.761 1 97.56 307 SER B O 1
ATOM 7145 N N . ARG B 1 308 ? 20.109 7.34 0.141 1 97.12 308 ARG B N 1
ATOM 7146 C CA . ARG B 1 308 ? 20.016 6.031 -0.5 1 97.12 308 ARG B CA 1
ATOM 7147 C C . ARG B 1 308 ? 18.609 5.457 -0.368 1 97.12 308 ARG B C 1
ATOM 7149 O O . ARG B 1 308 ? 18.297 4.43 -0.974 1 97.12 308 ARG B O 1
ATOM 7156 N N . SER B 1 309 ? 17.766 6.109 0.339 1 94.44 309 SER B N 1
ATOM 7157 C CA . SER B 1 309 ? 16.484 5.527 0.678 1 94.44 309 SER B CA 1
ATOM 7158 C C . SER B 1 309 ? 15.406 5.949 -0.32 1 94.44 309 SER B C 1
ATOM 7160 O O . SER B 1 309 ? 15.672 6.742 -1.228 1 94.44 309 SER B O 1
ATOM 7162 N N . SER B 1 310 ? 14.195 5.406 -0.133 1 93.06 310 SER B N 1
ATOM 7163 C CA . SER B 1 310 ? 13.055 5.734 -0.975 1 93.06 310 SER B CA 1
ATOM 7164 C C . SER B 1 310 ? 12.305 6.953 -0.439 1 93.06 310 SER B C 1
ATOM 7166 O O . SER B 1 310 ? 11.164 7.215 -0.838 1 93.06 310 SER B O 1
ATOM 7168 N N . ASP B 1 311 ? 12.977 7.668 0.483 1 90.62 311 ASP B N 1
ATOM 7169 C CA . ASP B 1 311 ? 12.375 8.859 1.063 1 90.62 311 ASP B CA 1
ATOM 7170 C C . ASP B 1 311 ? 12.172 9.945 0.006 1 90.62 311 ASP B C 1
ATOM 7172 O O . ASP B 1 311 ? 13.023 10.133 -0.868 1 90.62 311 ASP B O 1
ATOM 7176 N N . GLU B 1 312 ? 11.078 10.711 0.095 1 88.06 312 GLU B N 1
ATOM 7177 C CA . GLU B 1 312 ? 10.773 11.781 -0.847 1 88.06 312 GLU B CA 1
ATOM 7178 C C . GLU B 1 312 ? 11.797 12.906 -0.752 1 88.06 312 GLU B C 1
ATOM 7180 O O . GLU B 1 312 ? 11.953 13.695 -1.688 1 88.06 312 GLU B O 1
ATOM 7185 N N . ARG B 1 313 ? 12.484 12.875 0.336 1 91.88 313 ARG B N 1
ATOM 7186 C CA . ARG B 1 313 ? 13.461 13.93 0.563 1 91.88 313 ARG B CA 1
ATOM 7187 C C . ARG B 1 313 ? 14.859 13.469 0.167 1 91.88 313 ARG B C 1
ATOM 7189 O O . ARG B 1 313 ? 15.859 14.102 0.529 1 91.88 313 ARG B O 1
ATOM 7196 N N . GLN B 1 314 ? 14.906 12.383 -0.504 1 93.75 314 GLN B N 1
ATOM 7197 C CA . GLN B 1 314 ? 16.188 11.852 -0.979 1 93.75 314 GLN B CA 1
ATOM 7198 C C . GLN B 1 314 ? 17 12.93 -1.689 1 93.75 314 GLN B C 1
ATOM 7200 O O . GLN B 1 314 ? 18.203 13.055 -1.461 1 93.75 314 GLN B O 1
ATOM 7205 N N . HIS B 1 315 ? 16.344 13.781 -2.523 1 94.31 315 HIS B N 1
ATOM 7206 C CA . HIS B 1 315 ? 17.031 14.797 -3.309 1 94.31 315 HIS B CA 1
ATOM 7207 C C . HIS B 1 315 ? 17.625 15.875 -2.41 1 94.31 315 HIS B C 1
ATOM 7209 O O . HIS B 1 315 ? 18.703 16.391 -2.697 1 94.31 315 HIS B O 1
ATOM 7215 N N . MET B 1 316 ? 16.969 16.156 -1.307 1 95.19 316 MET B N 1
ATOM 7216 C CA . MET B 1 316 ? 17.469 17.172 -0.382 1 95.19 316 MET B CA 1
ATOM 7217 C C . MET B 1 316 ? 18.719 16.688 0.343 1 95.19 316 MET B C 1
ATOM 7219 O O . MET B 1 316 ? 19.656 17.469 0.564 1 95.19 316 MET B O 1
ATOM 7223 N N . ALA B 1 317 ? 18.672 15.398 0.7 1 96.88 317 ALA B N 1
ATOM 7224 C CA . ALA B 1 317 ? 19.844 14.812 1.354 1 96.88 317 ALA B CA 1
ATOM 7225 C C . ALA B 1 317 ? 21.031 14.789 0.409 1 96.88 317 ALA B C 1
ATOM 7227 O O . ALA B 1 317 ? 22.156 15.125 0.804 1 96.88 317 ALA B O 1
ATOM 7228 N N . ILE B 1 318 ? 20.797 14.422 -0.834 1 97.81 318 ILE B N 1
ATOM 7229 C CA . ILE B 1 318 ? 21.859 14.383 -1.834 1 97.81 318 ILE B CA 1
ATOM 7230 C C . ILE B 1 318 ? 22.422 15.789 -2.031 1 97.81 318 ILE B C 1
ATOM 7232 O O . ILE B 1 318 ? 23.641 15.977 -2.037 1 97.81 318 ILE B O 1
ATOM 7236 N N . GLU B 1 319 ? 21.578 16.75 -2.117 1 97 319 GLU B N 1
ATOM 7237 C CA . GLU B 1 319 ? 22 18.125 -2.303 1 97 319 GLU B CA 1
ATOM 7238 C C . GLU B 1 319 ? 22.844 18.609 -1.122 1 97 319 GLU B C 1
ATOM 7240 O O . GLU B 1 319 ? 23.844 19.312 -1.308 1 97 319 GLU B O 1
ATOM 7245 N N . SER B 1 320 ? 22.406 18.266 0.038 1 98.38 320 SER B N 1
ATOM 7246 C CA . SER B 1 320 ? 23.156 18.641 1.232 1 98.38 320 SER B CA 1
ATOM 7247 C C . SER B 1 320 ? 24.547 18.047 1.22 1 98.38 320 SER B C 1
ATOM 7249 O O . SER B 1 320 ? 25.531 18.75 1.468 1 98.38 320 SER B O 1
ATOM 7251 N N . LEU B 1 321 ? 24.641 16.781 0.916 1 98.62 321 LEU B N 1
ATOM 7252 C CA . LEU B 1 321 ? 25.922 16.094 0.864 1 98.62 321 LEU B CA 1
ATOM 7253 C C . LEU B 1 321 ? 26.812 16.703 -0.225 1 98.62 321 LEU B C 1
ATOM 7255 O O . LEU B 1 321 ? 28.016 16.875 -0.026 1 98.62 321 LEU B O 1
ATOM 7259 N N . MET B 1 322 ? 26.203 17.062 -1.349 1 98.19 322 MET B N 1
ATOM 7260 C CA . MET B 1 322 ? 26.953 17.672 -2.447 1 98.19 322 MET B CA 1
ATOM 7261 C C . MET B 1 322 ? 27.531 19.016 -2.025 1 98.19 322 MET B C 1
ATOM 7263 O O . MET B 1 322 ? 28.703 19.312 -2.314 1 98.19 322 MET B O 1
ATOM 7267 N N . GLN B 1 323 ? 26.766 19.797 -1.325 1 98.31 323 GLN B N 1
ATOM 7268 C CA . GLN B 1 323 ? 27.25 21.094 -0.855 1 98.31 323 GLN B CA 1
ATOM 7269 C C . GLN B 1 323 ? 28.422 20.938 0.114 1 98.31 323 GLN B C 1
ATOM 7271 O O . GLN B 1 323 ? 29.391 21.703 0.06 1 98.31 323 GLN B O 1
ATOM 7276 N N . LEU B 1 324 ? 28.344 19.953 0.965 1 98.56 324 LEU B N 1
ATOM 7277 C CA . LEU B 1 324 ? 29.406 19.688 1.93 1 98.56 324 LEU B CA 1
ATOM 7278 C C . LEU B 1 324 ? 30.688 19.266 1.224 1 98.56 324 LEU B C 1
ATOM 7280 O O . LEU B 1 324 ? 31.797 19.609 1.675 1 98.56 324 LEU B O 1
ATOM 7284 N N . LEU B 1 325 ? 30.547 18.594 0.116 1 97.81 325 LEU B N 1
ATOM 7285 C CA . LEU B 1 325 ? 31.703 18.031 -0.58 1 97.81 325 LEU B CA 1
ATOM 7286 C C . LEU B 1 325 ? 32.312 19.047 -1.546 1 97.81 325 LEU B C 1
ATOM 7288 O O . LEU B 1 325 ? 33.5 18.953 -1.882 1 97.81 325 LEU B O 1
ATOM 7292 N N . ILE B 1 326 ? 31.516 19.938 -2.049 1 97.88 326 ILE B N 1
ATOM 7293 C CA . ILE B 1 326 ? 32 20.969 -2.961 1 97.88 326 ILE B CA 1
ATOM 7294 C C . ILE B 1 326 ? 32.812 22.016 -2.184 1 97.88 326 ILE B C 1
ATOM 7296 O O . ILE B 1 326 ? 33.781 22.562 -2.697 1 97.88 326 ILE B O 1
ATOM 7300 N N . ASP B 1 327 ? 32.406 22.234 -0.939 1 97.5 327 ASP B N 1
ATOM 7301 C CA . ASP B 1 327 ? 33.125 23.188 -0.074 1 97.5 327 ASP B CA 1
ATOM 7302 C C . ASP B 1 327 ? 34.469 22.641 0.35 1 97.5 327 ASP B C 1
ATOM 7304 O O . ASP B 1 327 ? 34.562 21.609 1.019 1 97.5 327 ASP B O 1
ATOM 7308 N N . PRO B 1 328 ? 35.562 23.359 0.047 1 94.69 328 PRO B N 1
ATOM 7309 C CA . PRO B 1 328 ? 36.906 22.875 0.383 1 94.69 328 PRO B CA 1
ATOM 7310 C C . PRO B 1 328 ? 37.156 22.797 1.889 1 94.69 328 PRO B C 1
ATOM 7312 O O . PRO B 1 328 ? 37.969 22 2.342 1 94.69 328 PRO B O 1
ATOM 7315 N N . VAL B 1 329 ? 36.375 23.5 2.635 1 96.19 329 VAL B N 1
ATOM 7316 C CA . VAL B 1 329 ? 36.562 23.531 4.082 1 96.19 329 VAL B CA 1
ATOM 7317 C C . VAL B 1 329 ? 35.969 22.266 4.707 1 96.19 329 VAL B C 1
ATOM 7319 O O . VAL B 1 329 ? 36.531 21.703 5.648 1 96.19 329 VAL B O 1
ATOM 7322 N N . THR B 1 330 ? 34.906 21.812 4.16 1 97.62 330 THR B N 1
ATOM 7323 C CA . THR B 1 330 ? 34.188 20.719 4.809 1 97.62 330 THR B CA 1
ATOM 7324 C C . THR B 1 330 ? 34.406 19.422 4.051 1 97.62 330 THR B C 1
ATOM 7326 O O . THR B 1 330 ? 34.125 18.328 4.586 1 97.62 330 THR B O 1
ATOM 7329 N N . ARG B 1 331 ? 34.875 19.469 2.859 1 95.44 331 ARG B N 1
ATOM 7330 C CA . ARG B 1 331 ? 35 18.312 1.969 1 95.44 331 ARG B CA 1
ATOM 7331 C C . ARG B 1 331 ? 35.719 17.156 2.648 1 95.44 331 ARG B C 1
ATOM 7333 O O . ARG B 1 331 ? 35.188 16.047 2.699 1 95.44 331 ARG B O 1
ATOM 7340 N N . TYR B 1 332 ? 36.812 17.344 3.25 1 92.31 332 TYR B N 1
ATOM 7341 C CA . TYR B 1 332 ? 37.688 16.281 3.729 1 92.31 332 TYR B CA 1
ATOM 7342 C C . TYR B 1 332 ? 37.25 15.789 5.098 1 92.31 332 TYR B C 1
ATOM 7344 O O . TYR B 1 332 ? 37.688 14.734 5.559 1 92.31 332 TYR B O 1
ATOM 7352 N N . LYS B 1 333 ? 36.344 16.531 5.707 1 94 333 LYS B N 1
ATOM 7353 C CA . LYS B 1 333 ? 35.75 16.062 6.957 1 94 333 LYS B CA 1
ATOM 7354 C C . LYS B 1 333 ? 34.625 15.062 6.688 1 94 333 LYS B C 1
ATOM 7356 O O . LYS B 1 333 ? 34.312 14.234 7.543 1 94 333 LYS B O 1
ATOM 7361 N N . VAL B 1 334 ? 34.062 15.195 5.461 1 97.19 334 VAL B N 1
ATOM 7362 C CA . VAL B 1 334 ? 32.812 14.469 5.25 1 97.19 334 VAL B CA 1
ATOM 7363 C C . VAL B 1 334 ? 33.031 13.367 4.215 1 97.19 334 VAL B C 1
ATOM 7365 O O . VAL B 1 334 ? 32.281 12.398 4.164 1 97.19 334 VAL B O 1
ATOM 7368 N N . ILE B 1 335 ? 34.031 13.383 3.389 1 95.38 335 ILE B N 1
ATOM 7369 C CA . ILE B 1 335 ? 34.188 12.523 2.217 1 95.38 335 ILE B CA 1
ATOM 7370 C C . ILE B 1 335 ? 34.281 11.07 2.652 1 95.38 335 ILE B C 1
ATOM 7372 O O . ILE B 1 335 ? 33.781 10.172 1.976 1 95.38 335 ILE B O 1
ATOM 7376 N N . ASP B 1 336 ? 34.875 10.734 3.777 1 94.12 336 ASP B N 1
ATOM 7377 C CA . ASP B 1 336 ? 35.031 9.367 4.266 1 94.12 336 ASP B CA 1
ATOM 7378 C C . ASP B 1 336 ? 33.688 8.734 4.555 1 94.12 336 ASP B C 1
ATOM 7380 O O . ASP B 1 336 ? 33.469 7.539 4.309 1 94.12 336 ASP B O 1
ATOM 7384 N N . THR B 1 337 ? 32.812 9.523 5.07 1 95.88 337 THR B N 1
ATOM 7385 C CA . THR B 1 337 ? 31.5 9.023 5.445 1 95.88 337 THR B CA 1
ATOM 7386 C C . THR B 1 337 ? 30.547 9.055 4.25 1 95.88 337 THR B C 1
ATOM 7388 O O . THR B 1 337 ? 29.734 8.141 4.078 1 95.88 337 THR B O 1
ATOM 7391 N N . ALA B 1 338 ? 30.688 10.016 3.387 1 97.5 338 ALA B N 1
ATOM 7392 C CA . ALA B 1 338 ? 29.703 10.273 2.344 1 97.5 338 ALA B CA 1
ATOM 7393 C C . ALA B 1 338 ? 30 9.477 1.08 1 97.5 338 ALA B C 1
ATOM 7395 O O . ALA B 1 338 ? 29.094 9.109 0.333 1 97.5 338 ALA B O 1
ATOM 7396 N N . ALA B 1 339 ? 31.25 9.18 0.832 1 96.06 339 ALA B N 1
ATOM 7397 C CA . ALA B 1 339 ? 31.688 8.641 -0.452 1 96.06 339 ALA B CA 1
ATOM 7398 C C . ALA B 1 339 ? 31.047 7.277 -0.719 1 96.06 339 ALA B C 1
ATOM 7400 O O . ALA B 1 339 ? 30.531 7.031 -1.809 1 96.06 339 ALA B O 1
ATOM 7401 N N . PRO B 1 340 ? 31.078 6.348 0.257 1 96 340 PRO B N 1
ATOM 7402 C CA . PRO B 1 340 ? 30.484 5.039 -0.031 1 96 340 PRO B CA 1
ATOM 7403 C C . PRO B 1 340 ? 29 5.129 -0.392 1 96 340 PRO B C 1
ATOM 7405 O O . PRO B 1 340 ? 28.547 4.43 -1.297 1 96 340 PRO B O 1
ATOM 7408 N N . ALA B 1 341 ? 28.266 5.988 0.262 1 97.62 341 ALA B N 1
ATOM 7409 C CA . ALA B 1 341 ? 26.828 6.137 0.004 1 97.62 341 ALA B CA 1
ATOM 7410 C C . ALA B 1 341 ? 26.578 6.805 -1.344 1 97.62 341 ALA B C 1
ATOM 7412 O O . ALA B 1 341 ? 25.766 6.34 -2.135 1 97.62 341 ALA B O 1
ATOM 7413 N N . LEU B 1 342 ? 27.297 7.848 -1.619 1 98.06 342 LEU B N 1
ATOM 7414 C CA . LEU B 1 342 ? 27.094 8.602 -2.85 1 98.06 342 LEU B CA 1
ATOM 7415 C C . LEU B 1 342 ? 27.562 7.805 -4.062 1 98.06 342 LEU B C 1
ATOM 7417 O O . LEU B 1 342 ? 27 7.949 -5.156 1 98.06 342 LEU B O 1
ATOM 7421 N N . ALA B 1 343 ? 28.594 6.984 -3.859 1 97.5 343 ALA B N 1
ATOM 7422 C CA . ALA B 1 343 ? 29.094 6.148 -4.949 1 97.5 343 ALA B CA 1
ATOM 7423 C C . ALA B 1 343 ? 28 5.211 -5.461 1 97.5 343 ALA B C 1
ATOM 7425 O O . ALA B 1 343 ? 27.969 4.879 -6.648 1 97.5 343 ALA B O 1
ATOM 7426 N N . ASP B 1 344 ? 27.109 4.758 -4.609 1 97.5 344 ASP B N 1
ATOM 7427 C CA . ASP B 1 344 ? 26.016 3.869 -4.984 1 97.5 344 ASP B CA 1
ATOM 7428 C C . ASP B 1 344 ? 25 4.594 -5.867 1 97.5 344 ASP B C 1
ATOM 7430 O O . ASP B 1 344 ? 24.156 3.957 -6.512 1 97.5 344 ASP B O 1
ATOM 7434 N N . LEU B 1 345 ? 25.031 5.945 -5.918 1 97.44 345 LEU B N 1
ATOM 7435 C CA . LEU B 1 345 ? 23.984 6.734 -6.551 1 97.44 345 LEU B CA 1
ATOM 7436 C C . LEU B 1 345 ? 24.438 7.277 -7.898 1 97.44 345 LEU B C 1
ATOM 7438 O O . LEU B 1 345 ? 23.734 8.055 -8.531 1 97.44 345 LEU B O 1
ATOM 7442 N N . VAL B 1 346 ? 25.547 6.863 -8.422 1 96.62 346 VAL B N 1
ATOM 7443 C CA . VAL B 1 346 ? 26.188 7.508 -9.562 1 96.62 346 VAL B CA 1
ATOM 7444 C C . VAL B 1 346 ? 25.438 7.141 -10.844 1 96.62 346 VAL B C 1
ATOM 7446 O O . VAL B 1 346 ? 25.625 7.766 -11.891 1 96.62 346 VAL B O 1
ATOM 7449 N N . GLU B 1 347 ? 24.578 6.07 -10.781 1 94.31 347 GLU B N 1
ATOM 7450 C CA . GLU B 1 347 ? 23.812 5.68 -11.961 1 94.31 347 GLU B CA 1
ATOM 7451 C C . GLU B 1 347 ? 22.422 6.324 -11.961 1 94.31 347 GLU B C 1
ATOM 7453 O O . GLU B 1 347 ? 21.594 6.047 -12.836 1 94.31 347 GLU B O 1
ATOM 7458 N N . LEU B 1 348 ? 22.188 7.176 -10.953 1 93.44 348 LEU B N 1
ATOM 7459 C CA . LEU B 1 348 ? 20.906 7.859 -10.852 1 93.44 348 LEU B CA 1
ATOM 7460 C C . LEU B 1 348 ? 20.719 8.828 -12.008 1 93.44 348 LEU B C 1
ATOM 7462 O O . LEU B 1 348 ? 21.625 9.578 -12.367 1 93.44 348 LEU B O 1
ATOM 7466 N N . ARG B 1 349 ? 19.641 8.758 -12.641 1 89.62 349 ARG B N 1
ATOM 7467 C CA . ARG B 1 349 ? 19.344 9.672 -13.734 1 89.62 349 ARG B CA 1
ATOM 7468 C C . ARG B 1 349 ? 18.594 10.898 -13.234 1 89.62 349 ARG B C 1
ATOM 7470 O O . ARG B 1 349 ? 19.094 11.633 -12.375 1 89.62 349 ARG B O 1
ATOM 7477 N N . ASP B 1 350 ? 17.281 10.977 -13.602 1 87.88 350 ASP B N 1
ATOM 7478 C CA . ASP B 1 350 ? 16.516 12.164 -13.227 1 87.88 350 ASP B CA 1
ATOM 7479 C C . ASP B 1 350 ? 15.867 11.992 -11.859 1 87.88 350 ASP B C 1
ATOM 7481 O O . ASP B 1 350 ? 15.391 10.906 -11.531 1 87.88 350 ASP B O 1
ATOM 7485 N N . LEU B 1 351 ? 16.062 13.078 -11.047 1 88.06 351 LEU B N 1
ATOM 7486 C CA . LEU B 1 351 ? 15.461 13.102 -9.719 1 88.06 351 LEU B CA 1
ATOM 7487 C C . LEU B 1 351 ? 14.812 14.453 -9.438 1 88.06 351 LEU B C 1
ATOM 7489 O O . LEU B 1 351 ? 15.5 15.477 -9.367 1 88.06 351 LEU B O 1
ATOM 7493 N N . LYS B 1 352 ? 13.531 14.516 -9.203 1 85.12 352 LYS B N 1
ATOM 7494 C CA . LYS B 1 352 ? 12.742 15.688 -8.859 1 85.12 352 LYS B CA 1
ATOM 7495 C C . LYS B 1 352 ? 13.117 16.891 -9.734 1 85.12 352 LYS B C 1
ATOM 7497 O O . LYS B 1 352 ? 13.43 17.969 -9.219 1 85.12 352 LYS B O 1
ATOM 7502 N N . GLY B 1 353 ? 13.266 16.703 -11.07 1 81.81 353 GLY B N 1
ATOM 7503 C CA . GLY B 1 353 ? 13.469 17.781 -12.023 1 81.81 353 GLY B CA 1
ATOM 7504 C C . GLY B 1 353 ? 14.93 18.016 -12.352 1 81.81 353 GLY B C 1
ATOM 7505 O O . GLY B 1 353 ? 15.258 18.781 -13.258 1 81.81 353 GLY B O 1
ATOM 7506 N N . LYS B 1 354 ? 15.812 17.406 -11.57 1 87.88 354 LYS B N 1
ATOM 7507 C CA . LYS B 1 354 ? 17.234 17.516 -11.891 1 87.88 354 LYS B CA 1
ATOM 7508 C C . LYS B 1 354 ? 17.688 16.375 -12.789 1 87.88 354 LYS B C 1
ATOM 7510 O O . LYS B 1 354 ? 17.297 15.219 -12.57 1 87.88 354 LYS B O 1
ATOM 7515 N N . TYR B 1 355 ? 18.484 16.797 -13.711 1 88.69 355 TYR B N 1
ATOM 7516 C CA . TYR B 1 355 ? 18.906 15.828 -14.703 1 88.69 355 TYR B CA 1
ATOM 7517 C C . TYR B 1 355 ? 20.344 15.383 -14.438 1 88.69 355 TYR B C 1
ATOM 7519 O O . TYR B 1 355 ? 21.172 16.172 -13.953 1 88.69 355 TYR B O 1
ATOM 7527 N N . LYS B 1 356 ? 20.656 14.227 -14.727 1 90.38 356 LYS B N 1
ATOM 7528 C CA . LYS B 1 356 ? 21.984 13.617 -14.672 1 90.38 356 LYS B CA 1
ATOM 7529 C C . LYS B 1 356 ? 22.594 13.766 -13.273 1 90.38 356 LYS B C 1
ATOM 7531 O O . LYS B 1 356 ? 23.734 14.219 -13.133 1 90.38 356 LYS B O 1
ATOM 7536 N N . VAL B 1 357 ? 21.797 13.477 -12.297 1 94.44 357 VAL B N 1
ATOM 7537 C CA . VAL B 1 357 ? 22.188 13.602 -10.906 1 94.44 357 VAL B CA 1
ATOM 7538 C C . VAL B 1 357 ? 23.391 12.703 -10.625 1 94.44 357 VAL B C 1
ATOM 7540 O O . VAL B 1 357 ? 24.328 13.102 -9.93 1 94.44 357 VAL B O 1
ATOM 7543 N N . GLY B 1 358 ? 23.438 11.508 -11.18 1 95.62 358 GLY B N 1
ATOM 7544 C CA . GLY B 1 358 ? 24.547 10.578 -10.992 1 95.62 358 GLY B CA 1
ATOM 7545 C C . GLY B 1 358 ? 25.859 11.102 -11.523 1 95.62 358 GLY B C 1
ATOM 7546 O O . GLY B 1 358 ? 26.906 10.922 -10.891 1 95.62 358 GLY B O 1
ATOM 7547 N N . LYS B 1 359 ? 25.781 11.742 -12.633 1 95.12 359 LYS B N 1
ATOM 7548 C CA . LYS B 1 359 ? 26.984 12.312 -13.219 1 95.12 359 LYS B CA 1
ATOM 7549 C C . LYS B 1 359 ? 27.562 13.422 -12.344 1 95.12 359 LYS B C 1
ATOM 7551 O O . LYS B 1 359 ? 28.781 13.523 -12.164 1 95.12 359 LYS B O 1
ATOM 7556 N N . ALA B 1 360 ? 26.688 14.234 -11.852 1 96.5 360 ALA B N 1
ATOM 7557 C CA . ALA B 1 360 ? 27.125 15.305 -10.961 1 96.5 360 ALA B CA 1
ATOM 7558 C C . ALA B 1 360 ? 27.797 14.742 -9.711 1 96.5 360 ALA B C 1
ATOM 7560 O O . ALA B 1 360 ? 28.812 15.273 -9.258 1 96.5 360 ALA B O 1
ATOM 7561 N N . ILE B 1 361 ? 27.219 13.711 -9.188 1 97.81 361 ILE B N 1
ATOM 7562 C CA . ILE B 1 361 ? 27.766 13.07 -7.996 1 97.81 361 ILE B CA 1
ATOM 7563 C C . ILE B 1 361 ? 29.156 12.523 -8.297 1 97.81 361 ILE B C 1
ATOM 7565 O O . ILE B 1 361 ? 30.094 12.719 -7.523 1 97.81 361 ILE B O 1
ATOM 7569 N N . MET B 1 362 ? 29.266 11.914 -9.43 1 96.38 362 MET B N 1
ATOM 7570 C CA . MET B 1 362 ? 30.547 11.336 -9.852 1 96.38 362 MET B CA 1
ATOM 7571 C C . MET B 1 362 ? 31.609 12.414 -9.961 1 96.38 362 MET B C 1
ATOM 7573 O O . MET B 1 362 ? 32.75 12.234 -9.477 1 96.38 362 MET B O 1
ATOM 7577 N N . GLN B 1 363 ? 31.25 13.5 -10.516 1 96.38 363 GLN B N 1
ATOM 7578 C CA . GLN B 1 363 ? 32.188 14.594 -10.703 1 96.38 363 GLN B CA 1
ATOM 7579 C C . GLN B 1 363 ? 32.688 15.148 -9.367 1 96.38 363 GLN B C 1
ATOM 7581 O O . GLN B 1 363 ? 33.875 15.414 -9.188 1 96.38 363 GLN B O 1
ATOM 7586 N N . VAL B 1 364 ? 31.781 15.258 -8.453 1 97.12 364 VAL B N 1
ATOM 7587 C CA . VAL B 1 364 ? 32.125 15.805 -7.145 1 97.12 364 VAL B CA 1
ATOM 7588 C C . VAL B 1 364 ? 33 14.82 -6.383 1 97.12 364 VAL B C 1
ATOM 7590 O O . VAL B 1 364 ? 34 15.211 -5.758 1 97.12 364 VAL B O 1
ATOM 7593 N N . LEU B 1 365 ? 32.719 13.547 -6.484 1 96.56 365 LEU B N 1
ATOM 7594 C CA . LEU B 1 365 ? 33.438 12.531 -5.742 1 96.56 365 LEU B CA 1
ATOM 7595 C C . LEU B 1 365 ? 34.875 12.383 -6.281 1 96.56 365 LEU B C 1
ATOM 7597 O O . LEU B 1 365 ? 35.812 12.203 -5.512 1 96.56 365 LEU B O 1
ATOM 7601 N N . LEU B 1 366 ? 35 12.539 -7.598 1 95 366 LEU B N 1
ATOM 7602 C CA . LEU B 1 366 ? 36.281 12.25 -8.219 1 95 366 LEU B CA 1
ATOM 7603 C C . LEU B 1 366 ? 37.062 13.531 -8.453 1 95 366 LEU B C 1
ATOM 7605 O O . LEU B 1 366 ? 38.125 13.508 -9.07 1 95 366 LEU B O 1
ATOM 7609 N N . HIS B 1 367 ? 36.5 14.633 -8.062 1 90.75 367 HIS B N 1
ATOM 7610 C CA . HIS B 1 367 ? 37.125 15.938 -8.289 1 90.75 367 HIS B CA 1
ATOM 7611 C C . HIS B 1 367 ? 38.594 15.938 -7.914 1 90.75 367 HIS B C 1
ATOM 7613 O O . HIS B 1 367 ? 39.438 16.453 -8.656 1 90.75 367 HIS B O 1
ATOM 7619 N N . ASP B 1 368 ? 39.031 15.422 -6.867 1 86.38 368 ASP B N 1
ATOM 7620 C CA . ASP B 1 368 ? 40.438 15.422 -6.449 1 86.38 368 ASP B CA 1
ATOM 7621 C C . ASP B 1 368 ? 40.938 13.992 -6.23 1 86.38 368 ASP B C 1
ATOM 7623 O O . ASP B 1 368 ? 41.75 13.75 -5.34 1 86.38 368 ASP B O 1
ATOM 7627 N N . TYR B 1 369 ? 40.438 13.109 -7.031 1 89.81 369 TYR B N 1
ATOM 7628 C CA . TYR B 1 369 ? 40.781 11.703 -6.836 1 89.81 369 TYR B CA 1
ATOM 7629 C C . TYR B 1 369 ? 42.281 11.469 -7.109 1 89.81 369 TYR B C 1
ATOM 7631 O O . TYR B 1 369 ? 42.906 10.617 -6.473 1 89.81 369 TYR B O 1
ATOM 7639 N N . HIS B 1 370 ? 42.812 12.234 -8.055 1 87.69 370 HIS B N 1
ATOM 7640 C CA . HIS B 1 370 ? 44.25 12.102 -8.352 1 87.69 370 HIS B CA 1
ATOM 7641 C C . HIS B 1 370 ? 45.094 12.312 -7.109 1 87.69 370 HIS B C 1
ATOM 7643 O O . HIS B 1 370 ? 46.094 11.641 -6.926 1 87.69 370 HIS B O 1
ATOM 7649 N N . LYS B 1 371 ? 44.625 13.164 -6.223 1 85.31 371 LYS B N 1
ATOM 7650 C CA . LYS B 1 371 ? 45.344 13.422 -4.98 1 85.31 371 LYS B CA 1
ATOM 7651 C C . LYS B 1 371 ? 45.25 12.227 -4.035 1 85.31 371 LYS B C 1
ATOM 7653 O O . LYS B 1 371 ? 46.188 11.961 -3.271 1 85.31 371 LYS B O 1
ATOM 7658 N N . ILE B 1 372 ? 44.25 11.578 -4.133 1 82.69 372 ILE B N 1
ATOM 7659 C CA . ILE B 1 372 ? 44 10.414 -3.283 1 82.69 372 ILE B CA 1
ATOM 7660 C C . ILE B 1 372 ? 44.812 9.219 -3.818 1 82.69 372 ILE B C 1
ATOM 7662 O O . ILE B 1 372 ? 45.406 8.461 -3.045 1 82.69 372 ILE B O 1
ATOM 7666 N N . LYS B 1 373 ? 44.812 9.133 -5.086 1 82.38 373 LYS B N 1
ATOM 7667 C CA . LYS B 1 373 ? 45.5 8.023 -5.75 1 82.38 373 LYS B CA 1
ATOM 7668 C C . LYS B 1 373 ? 47 8.078 -5.512 1 82.38 373 LYS B C 1
ATOM 7670 O O . LYS B 1 373 ? 47.656 7.043 -5.305 1 82.38 373 LYS B O 1
ATOM 7675 N N . VAL B 1 374 ? 47.594 9.32 -5.531 1 82.06 374 VAL B N 1
ATOM 7676 C CA . VAL B 1 374 ? 49.031 9.477 -5.352 1 82.06 374 VAL B CA 1
ATOM 7677 C C . VAL B 1 374 ? 49.344 9.609 -3.865 1 82.06 374 VAL B C 1
ATOM 7679 O O . VAL B 1 374 ? 50.5 9.922 -3.496 1 82.06 374 VAL B O 1
ATOM 7682 N N . ARG B 1 375 ? 48.406 9.43 -2.963 1 78.44 375 ARG B N 1
ATOM 7683 C CA . ARG B 1 375 ? 48.562 9.414 -1.512 1 78.44 375 ARG B CA 1
ATOM 7684 C C . ARG B 1 375 ? 48.969 10.781 -0.983 1 78.44 375 ARG B C 1
ATOM 7686 O O . ARG B 1 375 ? 49.719 10.875 -0.013 1 78.44 375 ARG B O 1
ATOM 7693 N N . GLU B 1 376 ? 48.625 11.766 -1.676 1 77.75 376 GLU B N 1
ATOM 7694 C CA . GLU B 1 376 ? 48.781 13.125 -1.146 1 77.75 376 GLU B CA 1
ATOM 7695 C C . GLU B 1 376 ? 47.75 13.398 -0.043 1 77.75 376 GLU B C 1
ATOM 7697 O O . GLU B 1 376 ? 48.031 14.117 0.911 1 77.75 376 GLU B O 1
ATOM 7702 N N . PHE B 1 377 ? 46.594 12.82 -0.282 1 79.81 377 PHE B N 1
ATOM 7703 C CA . PHE B 1 377 ? 45.562 12.867 0.729 1 79.81 377 PHE B CA 1
ATOM 7704 C C . PHE B 1 377 ? 45.125 11.461 1.121 1 79.81 377 PHE B C 1
ATOM 7706 O O . PHE B 1 377 ? 44.781 10.656 0.261 1 79.81 377 PHE B O 1
ATOM 7713 N N . CYS B 1 378 ? 45.25 11.266 2.416 1 76.94 378 CYS B N 1
ATOM 7714 C CA . CYS B 1 378 ? 44.906 9.922 2.869 1 76.94 378 CYS B CA 1
ATOM 7715 C C . CYS B 1 378 ? 43.531 9.898 3.529 1 76.94 378 CYS B C 1
ATOM 7717 O O . CYS B 1 378 ? 43.281 10.656 4.465 1 76.94 378 CYS B O 1
ATOM 7719 N N . LEU B 1 379 ? 42.719 9.133 2.916 1 84.12 379 LEU B N 1
ATOM 7720 C CA . LEU B 1 379 ? 41.406 8.891 3.529 1 84.12 379 LEU B CA 1
ATOM 7721 C C . LEU B 1 379 ? 41.562 8 4.762 1 84.12 379 LEU B C 1
ATOM 7723 O O . LEU B 1 379 ? 42.469 7.188 4.848 1 84.12 379 LEU B O 1
ATOM 7727 N N . ASN B 1 380 ? 40.75 8.141 5.734 1 82.69 380 ASN B N 1
ATOM 7728 C CA . ASN B 1 380 ? 40.812 7.387 6.98 1 82.69 380 ASN B CA 1
ATOM 7729 C C . ASN B 1 380 ? 40.188 6 6.828 1 82.69 380 ASN B C 1
ATOM 7731 O O . ASN B 1 380 ? 40.594 5.062 7.531 1 82.69 380 ASN B O 1
ATOM 7735 N N . SER B 1 381 ? 39.312 5.914 5.891 1 87.69 381 SER B N 1
ATOM 7736 C CA . SER B 1 381 ? 38.594 4.66 5.75 1 87.69 381 SER B CA 1
ATOM 7737 C C . SER B 1 381 ? 39.031 3.896 4.508 1 87.69 381 SER B C 1
ATOM 7739 O O . SER B 1 381 ? 39.062 4.445 3.406 1 87.69 381 SER B O 1
ATOM 7741 N N . GLU B 1 382 ? 39.438 2.654 4.695 1 87.38 382 GLU B N 1
ATOM 7742 C CA . GLU B 1 382 ? 39.781 1.78 3.58 1 87.38 382 GLU B CA 1
ATOM 7743 C C . GLU B 1 382 ? 38.594 1.506 2.688 1 87.38 382 GLU B C 1
ATOM 7745 O O . GLU B 1 382 ? 38.719 1.373 1.471 1 87.38 382 GLU B O 1
ATOM 7750 N N . ARG B 1 383 ? 37.531 1.457 3.293 1 88.5 383 ARG B N 1
ATOM 7751 C CA . ARG B 1 383 ? 36.312 1.227 2.547 1 88.5 383 ARG B CA 1
ATOM 7752 C C . ARG B 1 383 ? 36.031 2.363 1.565 1 88.5 383 ARG B C 1
ATOM 7754 O O . ARG B 1 383 ? 35.656 2.121 0.413 1 88.5 383 ARG B O 1
ATOM 7761 N N . SER B 1 384 ? 36.219 3.531 2.043 1 92.12 384 SER B N 1
ATOM 7762 C CA . SER B 1 384 ? 36 4.699 1.2 1 92.12 384 SER B CA 1
ATOM 7763 C C . SER B 1 384 ? 37 4.758 0.049 1 92.12 384 SER B C 1
ATOM 7765 O O . SER B 1 384 ? 36.625 5.098 -1.078 1 92.12 384 SER B O 1
ATOM 7767 N N . ARG B 1 385 ? 38.156 4.41 0.373 1 90.75 385 ARG B N 1
ATOM 7768 C CA . ARG B 1 385 ? 39.188 4.391 -0.663 1 90.75 385 ARG B CA 1
ATOM 7769 C C . ARG B 1 385 ? 38.844 3.385 -1.756 1 90.75 385 ARG B C 1
ATOM 7771 O O . ARG B 1 385 ? 38.938 3.699 -2.945 1 90.75 385 ARG B O 1
ATOM 7778 N N . ARG B 1 386 ? 38.469 2.252 -1.346 1 91 386 ARG B N 1
ATOM 7779 C CA . ARG B 1 386 ? 38.125 1.196 -2.289 1 91 386 ARG B CA 1
ATOM 7780 C C . ARG B 1 386 ? 36.938 1.604 -3.146 1 91 386 ARG B C 1
ATOM 7782 O O . ARG B 1 386 ? 36.906 1.32 -4.348 1 91 386 ARG B O 1
ATOM 7789 N N . ARG B 1 387 ? 36.031 2.227 -2.578 1 93.5 387 ARG B N 1
ATOM 7790 C CA . ARG B 1 387 ? 34.812 2.637 -3.293 1 93.5 387 ARG B CA 1
ATOM 7791 C C . ARG B 1 387 ? 35.156 3.693 -4.344 1 93.5 387 ARG B C 1
ATOM 7793 O O . ARG B 1 387 ? 34.594 3.67 -5.445 1 93.5 387 ARG B O 1
ATOM 7800 N N . LEU B 1 388 ? 35.969 4.609 -3.99 1 94.12 388 LEU B N 1
ATOM 7801 C CA . LEU B 1 388 ? 36.375 5.633 -4.945 1 94.12 388 LEU B CA 1
ATOM 7802 C C . LEU B 1 388 ? 37.156 5.023 -6.098 1 94.12 388 LEU B C 1
ATOM 7804 O O . LEU B 1 388 ? 37.031 5.441 -7.246 1 94.12 388 LEU B O 1
ATOM 7808 N N . GLU B 1 389 ? 37.938 4.074 -5.723 1 93.38 389 GLU B N 1
ATOM 7809 C CA . GLU B 1 389 ? 38.688 3.363 -6.754 1 93.38 389 GLU B CA 1
ATOM 7810 C C . GLU B 1 389 ? 37.75 2.625 -7.707 1 93.38 389 GLU B C 1
ATOM 7812 O O . GLU B 1 389 ? 37.938 2.678 -8.93 1 93.38 389 GLU B O 1
ATOM 7817 N N . GLU B 1 390 ? 36.844 1.94 -7.141 1 93.94 390 GLU B N 1
ATOM 7818 C CA . GLU B 1 390 ? 35.875 1.235 -7.945 1 93.94 390 GLU B CA 1
ATOM 7819 C C . GLU B 1 390 ? 35.094 2.199 -8.852 1 93.94 390 GLU B C 1
ATOM 7821 O O . GLU B 1 390 ? 34.812 1.875 -10.008 1 93.94 390 GLU B O 1
ATOM 7826 N N . LEU B 1 391 ? 34.812 3.311 -8.297 1 95.5 391 LEU B N 1
ATOM 7827 C CA . LEU B 1 391 ? 34.062 4.32 -9.055 1 95.5 391 LEU B CA 1
ATOM 7828 C C . LEU B 1 391 ? 34.906 4.824 -10.227 1 95.5 391 LEU B C 1
ATOM 7830 O O . LEU B 1 391 ? 34.375 4.961 -11.344 1 95.5 391 LEU B O 1
ATOM 7834 N N . TRP B 1 392 ? 36.125 5.094 -9.953 1 94.75 392 TRP B N 1
ATOM 7835 C CA . TRP B 1 392 ? 37.031 5.543 -11.008 1 94.75 392 TRP B CA 1
ATOM 7836 C C . TRP B 1 392 ? 37.156 4.492 -12.102 1 94.75 392 TRP B C 1
ATOM 7838 O O . TRP B 1 392 ? 37.094 4.812 -13.289 1 94.75 392 TRP B O 1
ATOM 7848 N N . ASP B 1 393 ? 37.281 3.287 -11.711 1 94.25 393 ASP B N 1
ATOM 7849 C CA . ASP B 1 393 ? 37.438 2.186 -12.656 1 94.25 393 ASP B CA 1
ATOM 7850 C C . ASP B 1 393 ? 36.188 2.041 -13.523 1 94.25 393 ASP B C 1
ATOM 7852 O O . ASP B 1 393 ? 36.281 1.825 -14.734 1 94.25 393 ASP B O 1
ATOM 7856 N N . MET B 1 394 ? 35.062 2.135 -12.945 1 93.88 394 MET B N 1
ATOM 7857 C CA . MET B 1 394 ? 33.812 1.906 -13.641 1 93.88 394 MET B CA 1
ATOM 7858 C C . MET B 1 394 ? 33.469 3.084 -14.547 1 93.88 394 MET B C 1
ATOM 7860 O O . MET B 1 394 ? 33.094 2.893 -15.711 1 93.88 394 MET B O 1
ATOM 7864 N N . LYS B 1 395 ? 33.594 4.297 -14.016 1 92.81 395 LYS B N 1
ATOM 7865 C CA . LYS B 1 395 ? 33.031 5.449 -14.711 1 92.81 395 LYS B CA 1
ATOM 7866 C C . LYS B 1 395 ? 34.094 6.137 -15.578 1 92.81 395 LYS B C 1
ATOM 7868 O O . LYS B 1 395 ? 33.75 6.941 -16.453 1 92.81 395 LYS B O 1
ATOM 7873 N N . VAL B 1 396 ? 35.344 5.789 -15.398 1 93.31 396 VAL B N 1
ATOM 7874 C CA . VAL B 1 396 ? 36.375 6.43 -16.203 1 93.31 396 VAL B CA 1
ATOM 7875 C C . VAL B 1 396 ? 37.062 5.387 -17.062 1 93.31 396 VAL B C 1
ATOM 7877 O O . VAL B 1 396 ? 36.906 5.371 -18.297 1 93.31 396 VAL B O 1
ATOM 7880 N N . GLU B 1 397 ? 37.688 4.434 -16.484 1 94.06 397 GLU B N 1
ATOM 7881 C CA . GLU B 1 397 ? 38.5 3.459 -17.219 1 94.06 397 GLU B CA 1
ATOM 7882 C C . GLU B 1 397 ? 37.625 2.557 -18.078 1 94.06 397 GLU B C 1
ATOM 7884 O O . GLU B 1 397 ? 37.875 2.391 -19.266 1 94.06 397 GLU B O 1
ATOM 7889 N N . ARG B 1 398 ? 36.688 1.979 -17.5 1 94.81 398 ARG B N 1
ATOM 7890 C CA . ARG B 1 398 ? 35.812 1.049 -18.219 1 94.81 398 ARG B CA 1
ATOM 7891 C C . ARG B 1 398 ? 35.031 1.762 -19.312 1 94.81 398 ARG B C 1
ATOM 7893 O O . ARG B 1 398 ? 34.844 1.205 -20.406 1 94.81 398 ARG B O 1
ATOM 7900 N N . VAL B 1 399 ? 34.562 2.91 -19.031 1 94.5 399 VAL B N 1
ATOM 7901 C CA . VAL B 1 399 ? 33.844 3.688 -20.031 1 94.5 399 VAL B CA 1
ATOM 7902 C C . VAL B 1 399 ? 34.75 3.928 -21.25 1 94.5 399 VAL B C 1
ATOM 7904 O O . VAL B 1 399 ? 34.312 3.781 -22.391 1 94.5 399 VAL B O 1
ATOM 7907 N N . LYS B 1 400 ? 35.969 4.266 -21.016 1 94.44 400 LYS B N 1
ATOM 7908 C CA . LYS B 1 400 ? 36.906 4.484 -22.094 1 94.44 400 LYS B CA 1
ATOM 7909 C C . LYS B 1 400 ? 37.156 3.199 -22.875 1 94.44 400 LYS B C 1
ATOM 7911 O O . LYS B 1 400 ? 37.188 3.219 -24.109 1 94.44 400 LYS B O 1
ATOM 7916 N N . ARG B 1 401 ? 37.281 2.182 -22.203 1 94.62 401 ARG B N 1
ATOM 7917 C CA . ARG B 1 401 ? 37.531 0.89 -22.828 1 94.62 401 ARG B CA 1
ATOM 7918 C C . ARG B 1 401 ? 36.344 0.454 -23.688 1 94.62 401 ARG B C 1
ATOM 7920 O O . ARG B 1 401 ? 36.531 -0.057 -24.797 1 94.62 401 ARG B O 1
ATOM 7927 N N . GLU B 1 402 ? 35.125 0.588 -23.219 1 94.25 402 GLU B N 1
ATOM 7928 C CA . GLU B 1 402 ? 33.938 0.106 -23.891 1 94.25 402 GLU B CA 1
ATOM 7929 C C . GLU B 1 402 ? 33.594 0.978 -25.094 1 94.25 402 GLU B C 1
ATOM 7931 O O . GLU B 1 402 ? 32.906 0.534 -26.016 1 94.25 402 GLU B O 1
ATOM 7936 N N . LYS B 1 403 ? 34.094 2.191 -25.078 1 92.75 403 LYS B N 1
ATOM 7937 C CA . LYS B 1 403 ? 33.875 3.082 -26.219 1 92.75 403 LYS B CA 1
ATOM 7938 C C . LYS B 1 403 ? 34.625 2.582 -27.453 1 92.75 403 LYS B C 1
ATOM 7940 O O . LYS B 1 403 ? 34.156 2.791 -28.578 1 92.75 403 LYS B O 1
ATOM 7945 N N . VAL B 1 404 ? 35.75 1.938 -27.297 1 93.94 404 VAL B N 1
ATOM 7946 C CA . VAL B 1 404 ? 36.562 1.519 -28.422 1 93.94 404 VAL B CA 1
ATOM 7947 C C . VAL B 1 404 ? 36.344 0.034 -28.703 1 93.94 404 VAL B C 1
ATOM 7949 O O . VAL B 1 404 ? 36.875 -0.512 -29.656 1 93.94 404 VAL B O 1
ATOM 7952 N N . MET B 1 405 ? 35.531 -0.572 -28 1 93.06 405 MET B N 1
ATOM 7953 C CA . MET B 1 405 ? 35.281 -2 -28.156 1 93.06 405 MET B CA 1
ATOM 7954 C C . MET B 1 405 ? 34.406 -2.262 -29.375 1 93.06 405 MET B C 1
ATOM 7956 O O . MET B 1 405 ? 33.469 -1.516 -29.641 1 93.06 405 MET B O 1
ATOM 7960 N N . SER B 1 406 ? 34.688 -3.348 -30.156 1 93.44 406 SER B N 1
ATOM 7961 C CA . SER B 1 406 ? 33.875 -3.715 -31.328 1 93.44 406 SER B CA 1
ATOM 7962 C C . SER B 1 406 ? 32.531 -4.309 -30.922 1 93.44 406 SER B C 1
ATOM 7964 O O . SER B 1 406 ? 32.344 -4.723 -29.781 1 93.44 406 SER B O 1
ATOM 7966 N N . VAL B 1 407 ? 31.703 -4.305 -31.875 1 91.69 407 VAL B N 1
ATOM 7967 C CA . VAL B 1 407 ? 30.375 -4.855 -31.656 1 91.69 407 VAL B CA 1
ATOM 7968 C C . VAL B 1 407 ? 30.469 -6.34 -31.312 1 91.69 407 VAL B C 1
ATOM 7970 O O . VAL B 1 407 ? 29.75 -6.828 -30.438 1 91.69 407 VAL B O 1
ATOM 7973 N N . GLN B 1 408 ? 31.297 -6.969 -31.984 1 90.88 408 GLN B N 1
ATOM 7974 C CA . GLN B 1 408 ? 31.484 -8.398 -31.766 1 90.88 408 GLN B CA 1
ATOM 7975 C C . GLN B 1 408 ? 32 -8.672 -30.359 1 90.88 408 GLN B C 1
ATOM 7977 O O . GLN B 1 408 ? 31.547 -9.586 -29.672 1 90.88 408 GLN B O 1
ATOM 7982 N N . GLU B 1 409 ? 32.969 -7.945 -29.953 1 91.75 409 GLU B N 1
ATOM 7983 C CA . GLU B 1 409 ? 33.531 -8.094 -28.609 1 91.75 409 GLU B CA 1
ATOM 7984 C C . GLU B 1 409 ? 32.469 -7.836 -27.547 1 91.75 409 GLU B C 1
ATOM 7986 O O . GLU B 1 409 ? 32.438 -8.523 -26.516 1 91.75 409 GLU B O 1
ATOM 7991 N N . THR B 1 410 ? 31.703 -6.82 -27.812 1 92.94 410 THR B N 1
ATOM 7992 C CA . THR B 1 410 ? 30.641 -6.48 -26.875 1 92.94 410 THR B CA 1
ATOM 7993 C C . THR B 1 410 ? 29.656 -7.637 -26.734 1 92.94 410 THR B C 1
ATOM 7995 O O . THR B 1 410 ? 29.219 -7.957 -25.625 1 92.94 410 THR B O 1
ATOM 7998 N N . ARG B 1 411 ? 29.344 -8.266 -27.75 1 90.94 411 ARG B N 1
ATOM 7999 C CA . ARG B 1 411 ? 28.422 -9.391 -27.75 1 90.94 411 ARG B CA 1
ATOM 8000 C C . ARG B 1 411 ? 29 -10.586 -27.016 1 90.94 411 ARG B C 1
ATOM 8002 O O . ARG B 1 411 ? 28.281 -11.312 -26.328 1 90.94 411 ARG B O 1
ATOM 8009 N N . GLU B 1 412 ? 30.203 -10.805 -27.25 1 90.38 412 GLU B N 1
ATOM 8010 C CA . GLU B 1 412 ? 30.891 -11.898 -26.562 1 90.38 412 GLU B CA 1
ATOM 8011 C C . GLU B 1 412 ? 30.891 -11.68 -25.047 1 90.38 412 GLU B C 1
ATOM 8013 O O . GLU B 1 412 ? 30.656 -12.609 -24.281 1 90.38 412 GLU B O 1
ATOM 8018 N N . LYS B 1 413 ? 31.188 -10.492 -24.656 1 93.19 413 LYS B N 1
ATOM 8019 C CA . LYS B 1 413 ? 31.188 -10.164 -23.234 1 93.19 413 LYS B CA 1
ATOM 8020 C C . LYS B 1 413 ? 29.797 -10.32 -22.625 1 93.19 413 LYS B C 1
ATOM 8022 O O . LYS B 1 413 ? 29.656 -10.789 -21.484 1 93.19 413 LYS B O 1
ATOM 8027 N N . GLU B 1 414 ? 28.859 -9.859 -23.391 1 93.12 414 GLU B N 1
ATOM 8028 C CA . GLU B 1 414 ? 27.469 -10.016 -22.953 1 93.12 414 GLU B CA 1
ATOM 8029 C C . GLU B 1 414 ? 27.125 -11.484 -22.75 1 93.12 414 GLU B C 1
ATOM 8031 O O . GLU B 1 414 ? 26.5 -11.852 -21.75 1 93.12 414 GLU B O 1
ATOM 8036 N N . ALA B 1 415 ? 27.5 -12.297 -23.641 1 88.31 415 ALA B N 1
ATOM 8037 C CA . ALA B 1 415 ? 27.219 -13.727 -23.578 1 88.31 415 ALA B CA 1
ATOM 8038 C C . ALA B 1 415 ? 27.922 -14.367 -22.375 1 88.31 415 ALA B C 1
ATOM 8040 O O . ALA B 1 415 ? 27.344 -15.195 -21.672 1 88.31 415 ALA B O 1
ATOM 8041 N N . LEU B 1 416 ? 29.172 -14.047 -22.234 1 91.5 416 LEU B N 1
ATOM 8042 C CA . LEU B 1 416 ? 29.922 -14.586 -21.109 1 91.5 416 LEU B CA 1
ATOM 8043 C C . LEU B 1 416 ? 29.312 -14.148 -19.781 1 91.5 416 LEU B C 1
ATOM 8045 O O . LEU B 1 416 ? 29.266 -14.93 -18.828 1 91.5 416 LEU B O 1
ATOM 8049 N N . SER B 1 417 ? 28.938 -12.852 -19.719 1 94.19 417 SER B N 1
ATOM 8050 C CA . SER B 1 417 ? 28.281 -12.352 -18.531 1 94.19 417 SER B CA 1
ATOM 8051 C C . SER B 1 417 ? 27.016 -13.148 -18.219 1 94.19 417 SER B C 1
ATOM 8053 O O . SER B 1 417 ? 26.734 -13.453 -17.062 1 94.19 417 SER B O 1
ATOM 8055 N N . CYS B 1 418 ? 26.312 -13.484 -19.234 1 89.06 418 CYS B N 1
ATOM 8056 C CA . CYS B 1 418 ? 25.078 -14.258 -19.078 1 89.06 418 CYS B CA 1
ATOM 8057 C C . CYS B 1 418 ? 25.375 -15.641 -18.531 1 89.06 418 CYS B C 1
ATOM 8059 O O . CYS B 1 418 ? 24.641 -16.141 -17.672 1 89.06 418 CYS B O 1
ATOM 8061 N N . VAL B 1 419 ? 26.406 -16.234 -19.031 1 85.38 419 VAL B N 1
ATOM 8062 C CA . VAL B 1 419 ? 26.797 -17.547 -18.578 1 85.38 419 VAL B CA 1
ATOM 8063 C C . VAL B 1 419 ? 27.203 -17.484 -17.094 1 85.38 419 VAL B C 1
ATOM 8065 O O . VAL B 1 419 ? 26.812 -18.344 -16.297 1 85.38 419 VAL B O 1
ATOM 8068 N N . LEU B 1 420 ? 27.938 -16.5 -16.734 1 92.75 420 LEU B N 1
ATOM 8069 C CA . LEU B 1 420 ? 28.375 -16.328 -15.359 1 92.75 420 LEU B CA 1
ATOM 8070 C C . LEU B 1 420 ? 27.188 -16.078 -14.438 1 92.75 420 LEU B C 1
ATOM 8072 O O . LEU B 1 420 ? 27.172 -16.547 -13.305 1 92.75 420 LEU B O 1
ATOM 8076 N N . LYS B 1 421 ? 26.266 -15.258 -14.922 1 92.12 421 LYS B N 1
ATOM 8077 C CA . LYS B 1 421 ? 25.047 -15.039 -14.148 1 92.12 421 LYS B CA 1
ATOM 8078 C C . LYS B 1 421 ? 24.344 -16.359 -13.859 1 92.12 421 LYS B C 1
ATOM 8080 O O . LYS B 1 421 ? 23.891 -16.594 -12.734 1 92.12 421 LYS B O 1
ATOM 8085 N N . GLN B 1 422 ? 24.281 -17.188 -14.828 1 83.88 422 GLN B N 1
ATOM 8086 C CA . GLN B 1 422 ? 23.641 -18.484 -14.672 1 83.88 422 GLN B CA 1
ATOM 8087 C C . GLN B 1 422 ? 24.406 -19.359 -13.68 1 83.88 422 GLN B C 1
ATOM 8089 O O . GLN B 1 422 ? 23.797 -20.031 -12.852 1 83.88 422 GLN B O 1
ATOM 8094 N N . GLU B 1 423 ? 25.672 -19.375 -13.82 1 85.94 423 GLU B N 1
ATOM 8095 C CA . GLU B 1 423 ? 26.5 -20.109 -12.867 1 85.94 423 GLU B CA 1
ATOM 8096 C C . GLU B 1 423 ? 26.312 -19.594 -11.445 1 85.94 423 GLU B C 1
ATOM 8098 O O . GLU B 1 423 ? 26.25 -20.375 -10.5 1 85.94 423 GLU B O 1
ATOM 8103 N N . GLY B 1 424 ? 26.281 -18.266 -11.359 1 90.25 424 GLY B N 1
ATOM 8104 C CA . GLY B 1 424 ? 26 -17.672 -10.055 1 90.25 424 GLY B CA 1
ATOM 8105 C C . GLY B 1 424 ? 24.688 -18.125 -9.469 1 90.25 424 GLY B C 1
ATOM 8106 O O . GLY B 1 424 ? 24.594 -18.469 -8.289 1 90.25 424 GLY B O 1
ATOM 8107 N N . SER B 1 425 ? 23.703 -18.125 -10.297 1 83.25 425 SER B N 1
ATOM 8108 C CA . SER B 1 425 ? 22.391 -18.594 -9.867 1 83.25 425 SER B CA 1
ATOM 8109 C C . SER B 1 425 ? 22.422 -20.047 -9.445 1 83.25 425 SER B C 1
ATOM 8111 O O . SER B 1 425 ? 21.781 -20.438 -8.461 1 83.25 425 SER B O 1
ATOM 8113 N N . GLU B 1 426 ? 23.141 -20.859 -10.164 1 76.75 426 GLU B N 1
ATOM 8114 C CA . GLU B 1 426 ? 23.281 -22.266 -9.828 1 76.75 426 GLU B CA 1
ATOM 8115 C C . GLU B 1 426 ? 23.953 -22.453 -8.469 1 76.75 426 GLU B C 1
ATOM 8117 O O . GLU B 1 426 ? 23.5 -23.266 -7.652 1 76.75 426 GLU B O 1
ATOM 8122 N N . ARG B 1 427 ? 25.031 -21.688 -8.258 1 84.81 427 ARG B N 1
ATOM 8123 C CA . ARG B 1 427 ? 25.703 -21.734 -6.965 1 84.81 427 ARG B CA 1
ATOM 8124 C C . ARG B 1 427 ? 24.797 -21.25 -5.852 1 84.81 427 ARG B C 1
ATOM 8126 O O . ARG B 1 427 ? 24.797 -21.812 -4.75 1 84.81 427 ARG B O 1
ATOM 8133 N N . PHE B 1 428 ? 24.094 -20.219 -6.156 1 85 428 PHE B N 1
ATOM 8134 C CA . PHE B 1 428 ? 23.125 -19.672 -5.199 1 85 428 PHE B CA 1
ATOM 8135 C C . PHE B 1 428 ? 22.109 -20.719 -4.793 1 85 428 PHE B C 1
ATOM 8137 O O . PHE B 1 428 ? 21.875 -20.938 -3.604 1 85 428 PHE B O 1
ATOM 8144 N N . PHE B 1 429 ? 21.562 -21.391 -5.703 1 70.38 429 PHE B N 1
ATOM 8145 C CA . PHE B 1 429 ? 20.531 -22.391 -5.453 1 70.38 429 PHE B CA 1
ATOM 8146 C C . PHE B 1 429 ? 21.109 -23.625 -4.781 1 70.38 429 PHE B C 1
ATOM 8148 O O . PHE B 1 429 ? 20.422 -24.344 -4.062 1 70.38 429 PHE B O 1
ATOM 8155 N N . ALA B 1 430 ? 22.391 -23.891 -4.977 1 70.5 430 ALA B N 1
ATOM 8156 C CA . ALA B 1 430 ? 23.078 -25 -4.332 1 70.5 430 ALA B CA 1
ATOM 8157 C C . ALA B 1 430 ? 23.469 -24.656 -2.896 1 70.5 430 ALA B C 1
ATOM 8159 O O . ALA B 1 430 ? 24.031 -25.484 -2.174 1 70.5 430 ALA B O 1
ATOM 8160 N N . GLY B 1 431 ? 23.141 -23.375 -2.498 1 75.56 431 GLY B N 1
ATOM 8161 C CA . GLY B 1 431 ? 23.438 -22.938 -1.143 1 75.56 431 GLY B CA 1
ATOM 8162 C C . GLY B 1 431 ? 24.859 -22.422 -0.981 1 75.56 431 GLY B C 1
ATOM 8163 O O . GLY B 1 431 ? 25.281 -22.094 0.13 1 75.56 431 GLY B O 1
ATOM 8164 N N . GLU B 1 432 ? 25.578 -22.516 -2.035 1 88.5 432 GLU B N 1
ATOM 8165 C CA . GLU B 1 432 ? 26.938 -21.969 -2.016 1 88.5 432 GLU B CA 1
ATOM 8166 C C . GLU B 1 432 ? 26.922 -20.453 -2.246 1 88.5 432 GLU B C 1
ATOM 8168 O O . GLU B 1 432 ? 27.422 -19.984 -3.268 1 88.5 432 GLU B O 1
ATOM 8173 N N . ILE B 1 433 ? 26.578 -19.703 -1.308 1 91.38 433 ILE B N 1
ATOM 8174 C CA . ILE B 1 433 ? 26.25 -18.297 -1.438 1 91.38 433 ILE B CA 1
ATOM 8175 C C . ILE B 1 433 ? 27.516 -17.484 -1.727 1 91.38 433 ILE B C 1
ATOM 8177 O O . ILE B 1 433 ? 27.5 -16.578 -2.561 1 91.38 433 ILE B O 1
ATOM 8181 N N . GLU B 1 434 ? 28.578 -17.781 -1.063 1 96.5 434 GLU B N 1
ATOM 8182 C CA . GLU B 1 434 ? 29.828 -17.047 -1.286 1 96.5 434 GLU B CA 1
ATOM 8183 C C . GLU B 1 434 ? 30.312 -17.219 -2.725 1 96.5 434 GLU B C 1
ATOM 8185 O O . GLU B 1 434 ? 30.781 -16.25 -3.334 1 96.5 434 GLU B O 1
ATOM 8190 N N . LYS B 1 435 ? 30.172 -18.422 -3.217 1 96.12 435 LYS B N 1
ATOM 8191 C CA . LYS B 1 435 ? 30.547 -18.656 -4.605 1 96.12 435 LYS B CA 1
ATOM 8192 C C . LYS B 1 435 ? 29.625 -17.938 -5.57 1 96.12 435 LYS B C 1
ATOM 8194 O O . LYS B 1 435 ? 30.062 -17.453 -6.621 1 96.12 435 LYS B O 1
ATOM 8199 N N . ALA B 1 436 ? 28.359 -17.891 -5.27 1 95.12 436 ALA B N 1
ATOM 8200 C CA . ALA B 1 436 ? 27.406 -17.141 -6.086 1 95.12 436 ALA B CA 1
ATOM 8201 C C . ALA B 1 436 ? 27.812 -15.672 -6.184 1 95.12 436 ALA B C 1
ATOM 8203 O O . ALA B 1 436 ? 27.766 -15.086 -7.266 1 95.12 436 ALA B O 1
ATOM 8204 N N . VAL B 1 437 ? 28.25 -15.078 -5.027 1 98 437 VAL B N 1
ATOM 8205 C CA . VAL B 1 437 ? 28.672 -13.68 -4.992 1 98 437 VAL B CA 1
ATOM 8206 C C . VAL B 1 437 ? 29.828 -13.469 -5.969 1 98 437 VAL B C 1
ATOM 8208 O O . VAL B 1 437 ? 29.844 -12.492 -6.715 1 98 437 VAL B O 1
ATOM 8211 N N . VAL B 1 438 ? 30.766 -14.375 -5.898 1 98.06 438 VAL B N 1
ATOM 8212 C CA . VAL B 1 438 ? 31.938 -14.266 -6.762 1 98.06 438 VAL B CA 1
ATOM 8213 C C . VAL B 1 438 ? 31.5 -14.305 -8.227 1 98.06 438 VAL B C 1
ATOM 8215 O O . VAL B 1 438 ? 31.953 -13.492 -9.039 1 98.06 438 VAL B O 1
ATOM 8218 N N . LYS B 1 439 ? 30.641 -15.219 -8.578 1 96.94 439 LYS B N 1
ATOM 8219 C CA . LYS B 1 439 ? 30.188 -15.375 -9.961 1 96.94 439 LYS B CA 1
ATOM 8220 C C . LYS B 1 439 ? 29.406 -14.148 -10.414 1 96.94 439 LYS B C 1
ATOM 8222 O O . LYS B 1 439 ? 29.594 -13.664 -11.531 1 96.94 439 LYS B O 1
ATOM 8227 N N . TYR B 1 440 ? 28.484 -13.656 -9.594 1 97.69 440 TYR B N 1
ATOM 8228 C CA . TYR B 1 440 ? 27.734 -12.461 -9.945 1 97.69 440 TYR B CA 1
ATOM 8229 C C . TYR B 1 440 ? 28.672 -11.266 -10.109 1 97.69 440 TYR B C 1
ATOM 8231 O O . TYR B 1 440 ? 28.438 -10.406 -10.969 1 97.69 440 TYR B O 1
ATOM 8239 N N . SER B 1 441 ? 29.688 -11.18 -9.219 1 97.94 441 SER B N 1
ATOM 8240 C CA . SER B 1 441 ? 30.672 -10.102 -9.328 1 97.94 441 SER B CA 1
ATOM 8241 C C . SER B 1 441 ? 31.406 -10.156 -10.656 1 97.94 441 SER B C 1
ATOM 8243 O O . SER B 1 441 ? 31.609 -9.125 -11.312 1 97.94 441 SER B O 1
ATOM 8245 N N . GLU B 1 442 ? 31.797 -11.367 -11.008 1 97.75 442 GLU B N 1
ATOM 8246 C CA . GLU B 1 442 ? 32.438 -11.547 -12.297 1 97.75 442 GLU B CA 1
ATOM 8247 C C . GLU B 1 442 ? 31.516 -11.172 -13.453 1 97.75 442 GLU B C 1
ATOM 8249 O O . GLU B 1 442 ? 31.953 -10.562 -14.43 1 97.75 442 GLU B O 1
ATOM 8254 N N . ALA B 1 443 ? 30.312 -11.602 -13.352 1 97.75 443 ALA B N 1
ATOM 8255 C CA . ALA B 1 443 ? 29.328 -11.266 -14.375 1 97.75 443 ALA B CA 1
ATOM 8256 C C . ALA B 1 443 ? 29.172 -9.75 -14.508 1 97.75 443 ALA B C 1
ATOM 8258 O O . ALA B 1 443 ? 29.094 -9.227 -15.617 1 97.75 443 ALA B O 1
ATOM 8259 N N . LEU B 1 444 ? 29.141 -9.031 -13.375 1 97.62 444 LEU B N 1
ATOM 8260 C CA . LEU B 1 444 ? 29 -7.578 -13.359 1 97.62 444 LEU B CA 1
ATOM 8261 C C . LEU B 1 444 ? 30.219 -6.906 -14 1 97.62 444 LEU B C 1
ATOM 8263 O O . LEU B 1 444 ? 30.062 -5.906 -14.703 1 97.62 444 LEU B O 1
ATOM 8267 N N . ASP B 1 445 ? 31.344 -7.422 -13.727 1 96 445 ASP B N 1
ATOM 8268 C CA . ASP B 1 445 ? 32.594 -6.863 -14.266 1 96 445 ASP B CA 1
ATOM 8269 C C . ASP B 1 445 ? 32.625 -6.988 -15.781 1 96 445 ASP B C 1
ATOM 8271 O O . ASP B 1 445 ? 33.188 -6.137 -16.469 1 96 445 ASP B O 1
ATOM 8275 N N . LEU B 1 446 ? 32.031 -8.008 -16.281 1 95.69 446 LEU B N 1
ATOM 8276 C CA . LEU B 1 446 ? 32.094 -8.289 -17.719 1 95.69 446 LEU B CA 1
ATOM 8277 C C . LEU B 1 446 ? 30.906 -7.652 -18.438 1 95.69 446 LEU B C 1
ATOM 8279 O O . LEU B 1 446 ? 30.984 -7.371 -19.641 1 95.69 446 LEU B O 1
ATOM 8283 N N . CYS B 1 447 ? 29.797 -7.484 -17.812 1 96.31 447 CYS B N 1
ATOM 8284 C CA . CYS B 1 447 ? 28.562 -6.984 -18.422 1 96.31 447 CYS B CA 1
ATOM 8285 C C . CYS B 1 447 ? 28.766 -5.566 -18.953 1 96.31 447 CYS B C 1
ATOM 8287 O O . CYS B 1 447 ? 29.125 -4.66 -18.188 1 96.31 447 CYS B O 1
ATOM 8289 N N . PRO B 1 448 ? 28.594 -5.363 -20.172 1 95.75 448 PRO B N 1
ATOM 8290 C CA . PRO B 1 448 ? 28.719 -4.008 -20.719 1 95.75 448 PRO B CA 1
ATOM 8291 C C . PRO B 1 448 ? 27.828 -2.998 -19.984 1 95.75 448 PRO B C 1
ATOM 8293 O O . PRO B 1 448 ? 26.703 -3.316 -19.625 1 95.75 448 PRO B O 1
ATOM 8296 N N . LEU B 1 449 ? 28.297 -1.762 -19.812 1 95.06 449 LEU B N 1
ATOM 8297 C CA . LEU B 1 449 ? 27.641 -0.73 -19.016 1 95.06 449 LEU B CA 1
ATOM 8298 C C . LEU B 1 449 ? 26.328 -0.317 -19.656 1 95.06 449 LEU B C 1
ATOM 8300 O O . LEU B 1 449 ? 25.406 0.128 -18.953 1 95.06 449 LEU B O 1
ATOM 8304 N N . LYS B 1 450 ? 26.172 -0.558 -20.938 1 93.31 450 LYS B N 1
ATOM 8305 C CA . LYS B 1 450 ? 24.969 -0.151 -21.656 1 93.31 450 LYS B CA 1
ATOM 8306 C C . LYS B 1 450 ? 23.812 -1.09 -21.359 1 93.31 450 LYS B C 1
ATOM 8308 O O . LYS B 1 450 ? 22.641 -0.734 -21.562 1 93.31 450 LYS B O 1
ATOM 8313 N N . LEU B 1 451 ? 24.062 -2.299 -20.906 1 94.75 451 LEU B N 1
ATOM 8314 C CA . LEU B 1 451 ? 23.031 -3.283 -20.625 1 94.75 451 LEU B CA 1
ATOM 8315 C C . LEU B 1 451 ? 22.453 -3.072 -19.219 1 94.75 451 LEU B C 1
ATOM 8317 O O . LEU B 1 451 ? 22.672 -3.887 -18.328 1 94.75 451 LEU B O 1
ATOM 8321 N N . ARG B 1 452 ? 21.672 -2.119 -19.016 1 94 452 ARG B N 1
ATOM 8322 C CA . ARG B 1 452 ? 21.141 -1.698 -17.734 1 94 452 ARG B CA 1
ATOM 8323 C C . ARG B 1 452 ? 20.25 -2.783 -17.125 1 94 452 ARG B C 1
ATOM 8325 O O . ARG B 1 452 ? 20.344 -3.068 -15.93 1 94 452 ARG B O 1
ATOM 8332 N N . LYS B 1 453 ? 19.422 -3.371 -17.953 1 94 453 LYS B N 1
ATOM 8333 C CA . LYS B 1 453 ? 18.484 -4.371 -17.453 1 94 453 LYS B CA 1
ATOM 8334 C C . LYS B 1 453 ? 19.219 -5.559 -16.844 1 94 453 LYS B C 1
ATOM 8336 O O . LYS B 1 453 ? 18.844 -6.039 -15.773 1 94 453 LYS B O 1
ATOM 8341 N N . GLU B 1 454 ? 20.266 -5.996 -17.516 1 93.94 454 GLU B N 1
ATOM 8342 C CA . GLU B 1 454 ? 21.062 -7.117 -17.016 1 93.94 454 GLU B CA 1
ATOM 8343 C C . GLU B 1 454 ? 21.766 -6.746 -15.711 1 93.94 454 GLU B C 1
ATOM 8345 O O . GLU B 1 454 ? 21.844 -7.562 -14.789 1 93.94 454 GLU B O 1
ATOM 8350 N N . ARG B 1 455 ? 22.234 -5.555 -15.68 1 97.12 455 ARG B N 1
ATOM 8351 C CA . ARG B 1 455 ? 22.984 -5.113 -14.5 1 97.12 455 ARG B CA 1
ATOM 8352 C C . ARG B 1 455 ? 22.047 -4.961 -13.305 1 97.12 455 ARG B C 1
ATOM 8354 O O . ARG B 1 455 ? 22.453 -5.188 -12.164 1 97.12 455 ARG B O 1
ATOM 8361 N N . ILE B 1 456 ? 20.781 -4.531 -13.531 1 97.38 456 ILE B N 1
ATOM 8362 C CA . ILE B 1 456 ? 19.781 -4.461 -12.477 1 97.38 456 ILE B CA 1
ATOM 8363 C C . ILE B 1 456 ? 19.625 -5.832 -11.82 1 97.38 456 ILE B C 1
ATOM 8365 O O . ILE B 1 456 ? 19.688 -5.957 -10.594 1 97.38 456 ILE B O 1
ATOM 8369 N N . VAL B 1 457 ? 19.5 -6.84 -12.641 1 95.75 457 VAL B N 1
ATOM 8370 C CA . VAL B 1 457 ? 19.266 -8.195 -12.164 1 95.75 457 VAL B CA 1
ATOM 8371 C C . VAL B 1 457 ? 20.5 -8.703 -11.406 1 95.75 457 VAL B C 1
ATOM 8373 O O . VAL B 1 457 ? 20.375 -9.297 -10.336 1 95.75 457 VAL B O 1
ATOM 8376 N N . LEU B 1 458 ? 21.656 -8.422 -11.945 1 97.19 458 LEU B N 1
ATOM 8377 C CA . LEU B 1 458 ? 22.891 -8.898 -11.336 1 97.19 458 LEU B CA 1
ATOM 8378 C C . LEU B 1 458 ? 23.109 -8.25 -9.977 1 97.19 458 LEU B C 1
ATOM 8380 O O . LEU B 1 458 ? 23.406 -8.945 -9 1 97.19 458 LEU B O 1
ATOM 8384 N N . HIS B 1 459 ? 22.953 -6.949 -9.867 1 97.94 459 HIS B N 1
ATOM 8385 C CA . HIS B 1 459 ? 23.062 -6.277 -8.578 1 97.94 459 HIS B CA 1
ATOM 8386 C C . HIS B 1 459 ? 22.016 -6.801 -7.598 1 97.94 459 HIS B C 1
ATOM 8388 O O . HIS B 1 459 ? 22.312 -7.043 -6.426 1 97.94 459 HIS B O 1
ATOM 8394 N N . GLY B 1 460 ? 20.844 -6.895 -8.117 1 97.31 460 GLY B N 1
ATOM 8395 C CA . GLY B 1 460 ? 19.781 -7.422 -7.281 1 97.31 460 GLY B CA 1
ATOM 8396 C C . GLY B 1 460 ? 20.078 -8.805 -6.73 1 97.31 460 GLY B C 1
ATOM 8397 O O . GLY B 1 460 ? 19.859 -9.062 -5.543 1 97.31 460 GLY B O 1
ATOM 8398 N N . ASN B 1 461 ? 20.5 -9.703 -7.617 1 94.88 461 ASN B N 1
ATOM 8399 C CA . ASN B 1 461 ? 20.844 -11.055 -7.195 1 94.88 461 ASN B CA 1
ATOM 8400 C C . ASN B 1 461 ? 21.969 -11.055 -6.16 1 94.88 461 ASN B C 1
ATOM 8402 O O . ASN B 1 461 ? 21.906 -11.789 -5.172 1 94.88 461 ASN B O 1
ATOM 8406 N N . ARG B 1 462 ? 22.922 -10.281 -6.379 1 97.56 462 ARG B N 1
ATOM 8407 C CA . ARG B 1 462 ? 24.031 -10.219 -5.438 1 97.56 462 ARG B CA 1
ATOM 8408 C C . ARG B 1 462 ? 23.594 -9.609 -4.109 1 97.56 462 ARG B C 1
ATOM 8410 O O . ARG B 1 462 ? 24.078 -10 -3.049 1 97.56 462 ARG B O 1
ATOM 8417 N N . ALA B 1 463 ? 22.656 -8.641 -4.148 1 97.69 463 ALA B N 1
ATOM 8418 C CA . ALA B 1 463 ? 22.094 -8.094 -2.918 1 97.69 463 ALA B CA 1
ATOM 8419 C C . ALA B 1 463 ? 21.422 -9.188 -2.09 1 97.69 463 ALA B C 1
ATOM 8421 O O . ALA B 1 463 ? 21.562 -9.227 -0.866 1 97.69 463 ALA B O 1
ATOM 8422 N N . GLN B 1 464 ? 20.719 -10.055 -2.775 1 93.56 464 GLN B N 1
ATOM 8423 C CA . GLN B 1 464 ? 20.078 -11.172 -2.086 1 93.56 464 GLN B CA 1
ATOM 8424 C C . GLN B 1 464 ? 21.109 -12.07 -1.413 1 93.56 464 GLN B C 1
ATOM 8426 O O . GLN B 1 464 ? 20.891 -12.562 -0.307 1 93.56 464 GLN B O 1
ATOM 8431 N N . CYS B 1 465 ? 22.188 -12.336 -2.078 1 94.69 465 CYS B N 1
ATOM 8432 C CA . CYS B 1 465 ? 23.25 -13.133 -1.493 1 94.69 465 CYS B CA 1
ATOM 8433 C C . CYS B 1 465 ? 23.797 -12.469 -0.228 1 94.69 465 CYS B C 1
ATOM 8435 O O . CYS B 1 465 ? 23.969 -13.133 0.794 1 94.69 465 CYS B O 1
ATOM 8437 N N . TYR B 1 466 ? 23.984 -11.18 -0.268 1 97.25 466 TYR B N 1
ATOM 8438 C CA . TYR B 1 466 ? 24.5 -10.453 0.889 1 97.25 466 TYR B CA 1
ATOM 8439 C C . TYR B 1 466 ? 23.516 -10.516 2.053 1 97.25 466 TYR B C 1
ATOM 8441 O O . TYR B 1 466 ? 23.922 -10.586 3.215 1 97.25 466 TYR B O 1
ATOM 8449 N N . LEU B 1 467 ? 22.266 -10.453 1.803 1 94.25 467 LEU B N 1
ATOM 8450 C CA . LEU B 1 467 ? 21.266 -10.609 2.852 1 94.25 467 LEU B CA 1
ATOM 8451 C C . LEU B 1 467 ? 21.422 -11.953 3.564 1 94.25 467 LEU B C 1
ATOM 8453 O O . LEU B 1 467 ? 21.406 -12.008 4.797 1 94.25 467 LEU B O 1
ATOM 8457 N N . LEU B 1 468 ? 21.609 -12.984 2.785 1 89 468 LEU B N 1
ATOM 8458 C CA . LEU B 1 468 ? 21.734 -14.328 3.348 1 89 468 LEU B CA 1
ATOM 8459 C C . LEU B 1 468 ? 23.031 -14.461 4.137 1 89 468 LEU B C 1
ATOM 8461 O O . LEU B 1 468 ? 23.094 -15.227 5.102 1 89 468 LEU B O 1
ATOM 8465 N N . LEU B 1 469 ? 24.016 -13.727 3.727 1 94.44 469 LEU B N 1
ATOM 8466 C CA . LEU B 1 469 ? 25.297 -13.727 4.426 1 94.44 469 LEU B CA 1
ATOM 8467 C C . LEU B 1 469 ? 25.266 -12.758 5.602 1 94.44 469 LEU B C 1
ATOM 8469 O O . LEU B 1 469 ? 26.297 -12.523 6.234 1 94.44 469 LEU B O 1
ATOM 8473 N N . LYS B 1 470 ? 24.125 -12.016 5.801 1 93.94 470 LYS B N 1
ATOM 8474 C CA . LYS B 1 470 ? 23.906 -11.062 6.883 1 93.94 470 LYS B CA 1
ATOM 8475 C C . LYS B 1 470 ? 24.828 -9.852 6.73 1 93.94 470 LYS B C 1
ATOM 8477 O O . LYS B 1 470 ? 25.281 -9.281 7.727 1 93.94 470 LYS B O 1
ATOM 8482 N N . ASP B 1 471 ? 25.25 -9.633 5.559 1 97 471 ASP B N 1
ATOM 8483 C CA . ASP B 1 471 ? 25.969 -8.406 5.223 1 97 471 ASP B CA 1
ATOM 8484 C C . ASP B 1 471 ? 25 -7.316 4.766 1 97 471 ASP B C 1
ATOM 8486 O O . ASP B 1 471 ? 24.844 -7.082 3.564 1 97 471 ASP B O 1
ATOM 8490 N N . ALA B 1 472 ? 24.453 -6.594 5.684 1 97.56 472 ALA B N 1
ATOM 8491 C CA . ALA B 1 472 ? 23.422 -5.609 5.41 1 97.56 472 ALA B CA 1
ATOM 8492 C C . ALA B 1 472 ? 23.938 -4.488 4.52 1 97.56 472 ALA B C 1
ATOM 8494 O O . ALA B 1 472 ? 23.25 -4.043 3.598 1 97.56 472 ALA B O 1
ATOM 8495 N N . GLU B 1 473 ? 25.109 -4.039 4.77 1 97.19 473 GLU B N 1
ATOM 8496 C CA . GLU B 1 473 ? 25.672 -2.928 4 1 97.19 473 GLU B CA 1
ATOM 8497 C C . GLU B 1 473 ? 25.859 -3.311 2.537 1 97.19 473 GLU B C 1
ATOM 8499 O O . GLU B 1 473 ? 25.578 -2.512 1.64 1 97.19 473 GLU B O 1
ATOM 8504 N N . GLY B 1 474 ? 26.422 -4.535 2.312 1 97.56 474 GLY B N 1
ATOM 8505 C CA . GLY B 1 474 ? 26.547 -5.016 0.947 1 97.56 474 GLY B CA 1
ATOM 8506 C C . GLY B 1 474 ? 25.219 -5.105 0.215 1 97.56 474 GLY B C 1
ATOM 8507 O O . GLY B 1 474 ? 25.125 -4.746 -0.96 1 97.56 474 GLY B O 1
ATOM 8508 N N . ALA B 1 475 ? 24.234 -5.566 0.917 1 98.31 475 ALA B N 1
ATOM 8509 C CA . ALA B 1 475 ? 22.891 -5.688 0.334 1 98.31 475 ALA B CA 1
ATOM 8510 C C . ALA B 1 475 ? 22.312 -4.316 -0.003 1 98.31 475 ALA B C 1
ATOM 8512 O O . ALA B 1 475 ? 21.75 -4.125 -1.078 1 98.31 475 ALA B O 1
ATOM 8513 N N . ILE B 1 476 ? 22.5 -3.338 0.9 1 98.56 476 ILE B N 1
ATOM 8514 C CA . ILE B 1 476 ? 22 -1.98 0.675 1 98.56 476 ILE B CA 1
ATOM 8515 C C . ILE B 1 476 ? 22.688 -1.381 -0.549 1 98.56 476 ILE B C 1
ATOM 8517 O O . ILE B 1 476 ? 22.031 -0.801 -1.417 1 98.56 476 ILE B O 1
ATOM 8521 N N . SER B 1 477 ? 23.938 -1.551 -0.612 1 98.06 477 SER B N 1
ATOM 8522 C CA . SER B 1 477 ? 24.734 -0.992 -1.706 1 98.06 477 SER B CA 1
ATOM 8523 C C . SER B 1 477 ? 24.266 -1.535 -3.055 1 98.06 477 SER B C 1
ATOM 8525 O O . SER B 1 477 ? 23.906 -0.768 -3.947 1 98.06 477 SER B O 1
ATOM 8527 N N . ASP B 1 478 ? 24.203 -2.855 -3.197 1 98.25 478 ASP B N 1
ATOM 8528 C CA . ASP B 1 478 ? 23.828 -3.486 -4.457 1 98.25 478 ASP B CA 1
ATOM 8529 C C . ASP B 1 478 ? 22.375 -3.158 -4.82 1 98.25 478 ASP B C 1
ATOM 8531 O O . ASP B 1 478 ? 22.062 -2.895 -5.984 1 98.25 478 ASP B O 1
ATOM 8535 N N . ALA B 1 479 ? 21.547 -3.215 -3.854 1 98.31 479 ALA B N 1
ATOM 8536 C CA . ALA B 1 479 ? 20.141 -2.898 -4.121 1 98.31 479 ALA B CA 1
ATOM 8537 C C . ALA B 1 479 ? 19.984 -1.446 -4.566 1 98.31 479 ALA B C 1
ATOM 8539 O O . ALA B 1 479 ? 19.188 -1.146 -5.453 1 98.31 479 ALA B O 1
ATOM 8540 N N . THR B 1 480 ? 20.688 -0.546 -3.871 1 98.12 480 THR B N 1
ATOM 8541 C CA . THR B 1 480 ? 20.641 0.863 -4.246 1 98.12 480 THR B CA 1
ATOM 8542 C C . THR B 1 480 ? 21.109 1.054 -5.688 1 98.12 480 THR B C 1
ATOM 8544 O O . THR B 1 480 ? 20.5 1.789 -6.457 1 98.12 480 THR B O 1
ATOM 8547 N N . ARG B 1 481 ? 22.203 0.403 -6.055 1 97.38 481 ARG B N 1
ATOM 8548 C CA . ARG B 1 481 ? 22.703 0.49 -7.418 1 97.38 481 ARG B CA 1
ATOM 8549 C C . ARG B 1 481 ? 21.688 -0.036 -8.422 1 97.38 481 ARG B C 1
ATOM 8551 O O . ARG B 1 481 ? 21.469 0.569 -9.477 1 97.38 481 ARG B O 1
ATOM 8558 N N . ALA B 1 482 ? 21.078 -1.177 -8.094 1 97.81 482 ALA B N 1
ATOM 8559 C CA . ALA B 1 482 ? 20.031 -1.726 -8.953 1 97.81 482 ALA B CA 1
ATOM 8560 C C . ALA B 1 482 ? 18.875 -0.733 -9.117 1 97.81 482 ALA B C 1
ATOM 8562 O O . ALA B 1 482 ? 18.375 -0.537 -10.227 1 97.81 482 ALA B O 1
ATOM 8563 N N . LEU B 1 483 ? 18.516 -0.053 -8.07 1 97.12 483 LEU B N 1
ATOM 8564 C CA . LEU B 1 483 ? 17.391 0.885 -8.086 1 97.12 483 LEU B CA 1
ATOM 8565 C C . LEU B 1 483 ? 17.734 2.133 -8.891 1 97.12 483 LEU B C 1
ATOM 8567 O O . LEU B 1 483 ? 16.875 2.715 -9.547 1 97.12 483 LEU B O 1
ATOM 8571 N N . CYS B 1 484 ? 18.969 2.541 -8.797 1 96.38 484 CYS B N 1
ATOM 8572 C CA . CYS B 1 484 ? 19.406 3.686 -9.586 1 96.38 484 CYS B CA 1
ATOM 8573 C C . CYS B 1 484 ? 19.328 3.375 -11.078 1 96.38 484 CYS B C 1
ATOM 8575 O O . CYS B 1 484 ? 18.969 4.238 -11.875 1 96.38 484 CYS B O 1
ATOM 8577 N N . LEU B 1 485 ? 19.625 2.141 -11.445 1 95.88 485 LEU B N 1
ATOM 8578 C CA . LEU B 1 485 ? 19.609 1.712 -12.836 1 95.88 485 LEU B CA 1
ATOM 8579 C C . LEU B 1 485 ? 18.172 1.579 -13.344 1 95.88 485 LEU B C 1
ATOM 8581 O O . LEU B 1 485 ? 17.891 1.861 -14.508 1 95.88 485 LEU B O 1
ATOM 8585 N N . SER B 1 486 ? 17.25 1.065 -12.562 1 91.62 486 SER B N 1
ATOM 8586 C CA . SER B 1 486 ? 15.867 0.824 -12.961 1 91.62 486 SER B CA 1
ATOM 8587 C C . SER B 1 486 ? 15.094 2.133 -13.102 1 91.62 486 SER B C 1
ATOM 8589 O O . SER B 1 486 ? 14.195 2.244 -13.938 1 91.62 486 SER B O 1
ATOM 8591 N N . GLY B 1 487 ? 15.414 3.18 -12.43 1 78.06 487 GLY B N 1
ATOM 8592 C CA . GLY B 1 487 ? 14.75 4.473 -12.484 1 78.06 487 GLY B CA 1
ATOM 8593 C C . GLY B 1 487 ? 13.664 4.633 -11.438 1 78.06 487 GLY B C 1
ATOM 8594 O O . GLY B 1 487 ? 13.234 3.648 -10.828 1 78.06 487 GLY B O 1
ATOM 8595 N N . VAL B 1 488 ? 13.156 5.832 -11.414 1 74.06 488 VAL B N 1
ATOM 8596 C CA . VAL B 1 488 ? 12.258 6.211 -10.336 1 74.06 488 VAL B CA 1
ATOM 8597 C C . VAL B 1 488 ? 10.82 5.863 -10.711 1 74.06 488 VAL B C 1
ATOM 8599 O O . VAL B 1 488 ? 10 5.543 -9.844 1 74.06 488 VAL B O 1
ATOM 8602 N N . ALA B 1 489 ? 10.523 5.805 -11.961 1 77.88 489 ALA B N 1
ATOM 8603 C CA . ALA B 1 489 ? 9.156 5.586 -12.422 1 77.88 489 ALA B CA 1
ATOM 8604 C C . ALA B 1 489 ? 8.734 4.133 -12.211 1 77.88 489 ALA B C 1
ATOM 8606 O O . ALA B 1 489 ? 7.586 3.857 -11.859 1 77.88 489 ALA B O 1
ATOM 8607 N N . ARG B 1 490 ? 9.688 3.238 -12.414 1 86.56 490 ARG B N 1
ATOM 8608 C CA . ARG B 1 490 ? 9.414 1.814 -12.227 1 86.56 490 ARG B CA 1
ATOM 8609 C C . ARG B 1 490 ? 10.562 1.132 -11.492 1 86.56 490 ARG B C 1
ATOM 8611 O O . ARG B 1 490 ? 11.336 0.378 -12.094 1 86.56 490 ARG B O 1
ATOM 8618 N N . PRO B 1 491 ? 10.57 1.307 -10.273 1 92.56 491 PRO B N 1
ATOM 8619 C CA . PRO B 1 491 ? 11.672 0.714 -9.508 1 92.56 491 PRO B CA 1
ATOM 8620 C C . PRO B 1 491 ? 11.633 -0.812 -9.5 1 92.56 491 PRO B C 1
ATOM 8622 O O . PRO B 1 491 ? 10.547 -1.405 -9.547 1 92.56 491 PRO B O 1
ATOM 8625 N N . HIS B 1 492 ? 12.812 -1.384 -9.531 1 95.12 492 HIS B N 1
ATOM 8626 C CA . HIS B 1 492 ? 12.938 -2.834 -9.43 1 95.12 492 HIS B CA 1
ATOM 8627 C C . HIS B 1 492 ? 12.383 -3.342 -8.102 1 95.12 492 HIS B C 1
ATOM 8629 O O . HIS B 1 492 ? 13.039 -3.211 -7.062 1 95.12 492 HIS B O 1
ATOM 8635 N N . SER B 1 493 ? 11.266 -3.943 -8.07 1 93.75 493 SER B N 1
ATOM 8636 C CA . SER B 1 493 ? 10.492 -4.297 -6.883 1 93.75 493 SER B CA 1
ATOM 8637 C C . SER B 1 493 ? 11.289 -5.219 -5.961 1 93.75 493 SER B C 1
ATOM 8639 O O . SER B 1 493 ? 11.266 -5.055 -4.742 1 93.75 493 SER B O 1
ATOM 8641 N N . LYS B 1 494 ? 12.016 -6.199 -6.531 1 92.62 494 LYS B N 1
ATOM 8642 C CA . LYS B 1 494 ? 12.781 -7.145 -5.719 1 92.62 494 LYS B CA 1
ATOM 8643 C C . LYS B 1 494 ? 13.859 -6.434 -4.914 1 92.62 494 LYS B C 1
ATOM 8645 O O . LYS B 1 494 ? 14.102 -6.766 -3.754 1 92.62 494 LYS B O 1
ATOM 8650 N N . SER B 1 495 ? 14.469 -5.512 -5.586 1 96.94 495 SER B N 1
ATOM 8651 C CA . SER B 1 495 ? 15.539 -4.785 -4.906 1 96.94 495 SER B CA 1
ATOM 8652 C C . SER B 1 495 ? 14.977 -3.885 -3.809 1 96.94 495 SER B C 1
ATOM 8654 O O . SER B 1 495 ? 15.625 -3.678 -2.779 1 96.94 495 SER B O 1
ATOM 8656 N N . LEU B 1 496 ? 13.773 -3.314 -3.959 1 96.5 496 LEU B N 1
ATOM 8657 C CA . LEU B 1 496 ? 13.109 -2.566 -2.895 1 96.5 496 LEU B CA 1
ATOM 8658 C C . LEU B 1 496 ? 12.898 -3.443 -1.665 1 96.5 496 LEU B C 1
ATOM 8660 O O . LEU B 1 496 ? 13.203 -3.035 -0.543 1 96.5 496 LEU B O 1
ATOM 8664 N N . TRP B 1 497 ? 12.398 -4.605 -1.918 1 94.62 497 TRP B N 1
ATOM 8665 C CA . TRP B 1 497 ? 12.117 -5.527 -0.819 1 94.62 497 TRP B CA 1
ATOM 8666 C C . TRP B 1 497 ? 13.406 -5.957 -0.128 1 94.62 497 TRP B C 1
ATOM 8668 O O . TRP B 1 497 ? 13.484 -5.965 1.104 1 94.62 497 TRP B O 1
ATOM 8678 N N . ARG B 1 498 ? 14.422 -6.352 -0.901 1 96.06 498 ARG B N 1
ATOM 8679 C CA . ARG B 1 498 ? 15.703 -6.785 -0.35 1 96.06 498 ARG B CA 1
ATOM 8680 C C . ARG B 1 498 ? 16.344 -5.68 0.482 1 96.06 498 ARG B C 1
ATOM 8682 O O . ARG B 1 498 ? 16.844 -5.93 1.58 1 96.06 498 ARG B O 1
ATOM 8689 N N . ARG B 1 499 ? 16.266 -4.441 -0.055 1 98.06 499 ARG B N 1
ATOM 8690 C CA . ARG B 1 499 ? 16.859 -3.328 0.684 1 98.06 499 ARG B CA 1
ATOM 8691 C C . ARG B 1 499 ? 16.062 -3.035 1.953 1 98.06 499 ARG B C 1
ATOM 8693 O O . ARG B 1 499 ? 16.641 -2.662 2.979 1 98.06 499 ARG B O 1
ATOM 8700 N N . SER B 1 500 ? 14.734 -3.168 1.912 1 97.75 500 SER B N 1
ATOM 8701 C CA . SER B 1 500 ? 13.922 -3.014 3.109 1 97.75 500 SER B CA 1
ATOM 8702 C C . SER B 1 500 ? 14.375 -3.965 4.215 1 97.75 500 SER B C 1
ATOM 8704 O O . SER B 1 500 ? 14.484 -3.568 5.375 1 97.75 500 SER B O 1
ATOM 8706 N N . GLN B 1 501 ? 14.664 -5.18 3.844 1 95.69 501 GLN B N 1
ATOM 8707 C CA . GLN B 1 501 ? 15.133 -6.172 4.801 1 95.69 501 GLN B CA 1
ATOM 8708 C C . GLN B 1 501 ? 16.516 -5.805 5.34 1 95.69 501 GLN B C 1
ATOM 8710 O O . GLN B 1 501 ? 16.781 -5.965 6.531 1 95.69 501 GLN B O 1
ATOM 8715 N N . ALA B 1 502 ? 17.344 -5.387 4.43 1 98.06 502 ALA B N 1
ATOM 8716 C CA . ALA B 1 502 ? 18.703 -5 4.836 1 98.06 502 ALA B CA 1
ATOM 8717 C C . ALA B 1 502 ? 18.656 -3.84 5.828 1 98.06 502 ALA B C 1
ATOM 8719 O O . ALA B 1 502 ? 19.391 -3.84 6.82 1 98.06 502 ALA B O 1
ATOM 8720 N N . TYR B 1 503 ? 17.828 -2.824 5.574 1 98.31 503 TYR B N 1
ATOM 8721 C CA . TYR B 1 503 ? 17.656 -1.711 6.504 1 98.31 503 TYR B CA 1
ATOM 8722 C C . TYR B 1 503 ? 17.141 -2.197 7.852 1 98.31 503 TYR B C 1
ATOM 8724 O O . TYR B 1 503 ? 17.562 -1.708 8.898 1 98.31 503 TYR B O 1
ATOM 8732 N N . ASP B 1 504 ? 16.188 -3.1 7.812 1 96.75 504 ASP B N 1
ATOM 8733 C CA . ASP B 1 504 ? 15.672 -3.682 9.047 1 96.75 504 ASP B CA 1
ATOM 8734 C C . ASP B 1 504 ? 16.797 -4.324 9.859 1 96.75 504 ASP B C 1
ATOM 8736 O O . ASP B 1 504 ? 16.859 -4.16 11.078 1 96.75 504 ASP B O 1
ATOM 8740 N N . MET B 1 505 ? 17.703 -5.051 9.195 1 96.12 505 MET B N 1
ATOM 8741 C CA . MET B 1 505 ? 18.844 -5.695 9.844 1 96.12 505 MET B CA 1
ATOM 8742 C C . MET B 1 505 ? 19.734 -4.672 10.547 1 96.12 505 MET B C 1
ATOM 8744 O O . MET B 1 505 ? 20.312 -4.961 11.586 1 96.12 505 MET B O 1
ATOM 8748 N N . LYS B 1 506 ? 19.766 -3.424 9.992 1 96.62 506 LYS B N 1
ATOM 8749 C CA . LYS B 1 506 ? 20.641 -2.379 10.523 1 96.62 506 LYS B CA 1
ATOM 8750 C C . LYS B 1 506 ? 19.906 -1.529 11.555 1 96.62 506 LYS B C 1
ATOM 8752 O O . LYS B 1 506 ? 20.5 -0.616 12.141 1 96.62 506 LYS B O 1
ATOM 8757 N N . GLY B 1 507 ? 18.656 -1.775 11.703 1 95.62 507 GLY B N 1
ATOM 8758 C CA . GLY B 1 507 ? 17.875 -0.992 12.648 1 95.62 507 GLY B CA 1
ATOM 8759 C C . GLY B 1 507 ? 17.438 0.344 12.086 1 95.62 507 GLY B C 1
ATOM 8760 O O . GLY B 1 507 ? 17.125 1.271 12.844 1 95.62 507 GLY B O 1
ATOM 8761 N N . LEU B 1 508 ? 17.5 0.491 10.805 1 96.88 508 LEU B N 1
ATOM 8762 C CA . LEU B 1 508 ? 17.031 1.697 10.125 1 96.88 508 LEU B CA 1
ATOM 8763 C C . LEU B 1 508 ? 15.562 1.571 9.75 1 96.88 508 LEU B C 1
ATOM 8765 O O . LEU B 1 508 ? 15.234 1.361 8.586 1 96.88 508 LEU B O 1
ATOM 8769 N N . ALA B 1 509 ? 14.68 1.804 10.703 1 95.75 509 ALA B N 1
ATOM 8770 C CA . ALA B 1 509 ? 13.25 1.518 10.602 1 95.75 509 ALA B CA 1
ATOM 8771 C C . ALA B 1 509 ? 12.586 2.422 9.57 1 95.75 509 ALA B C 1
ATOM 8773 O O . ALA B 1 509 ? 11.758 1.963 8.773 1 95.75 509 ALA B O 1
ATOM 8774 N N . LYS B 1 510 ? 12.914 3.701 9.555 1 93.75 510 LYS B N 1
ATOM 8775 C CA . LYS B 1 510 ? 12.305 4.641 8.625 1 93.75 510 LYS B CA 1
ATOM 8776 C C . LYS B 1 510 ? 12.617 4.27 7.176 1 93.75 510 LYS B C 1
ATOM 8778 O O . LYS B 1 510 ? 11.711 4.188 6.344 1 93.75 510 LYS B O 1
ATOM 8783 N N . GLU B 1 511 ? 13.898 4.027 6.93 1 96.69 511 GLU B N 1
ATOM 8784 C CA . GLU B 1 511 ? 14.32 3.645 5.586 1 96.69 511 GLU B CA 1
ATOM 8785 C C . GLU B 1 511 ? 13.672 2.334 5.152 1 96.69 511 GLU B C 1
ATOM 8787 O O . GLU B 1 511 ? 13.234 2.199 4.008 1 96.69 511 GLU B O 1
ATOM 8792 N N . SER B 1 512 ? 13.617 1.415 6.078 1 97.5 512 SER B N 1
ATOM 8793 C CA . SER B 1 512 ? 12.992 0.125 5.801 1 97.5 512 SER B CA 1
ATOM 8794 C C . SER B 1 512 ? 11.516 0.289 5.457 1 97.5 512 SER B C 1
ATOM 8796 O O . SER B 1 512 ? 11.031 -0.305 4.492 1 97.5 512 SER B O 1
ATOM 8798 N N . LEU B 1 513 ? 10.805 1.098 6.227 1 95.56 513 LEU B N 1
ATOM 8799 C CA . LEU B 1 513 ? 9.383 1.334 6.008 1 95.56 513 LEU B CA 1
ATOM 8800 C C . LEU B 1 513 ? 9.141 1.963 4.637 1 95.56 513 LEU B C 1
ATOM 8802 O O . LEU B 1 513 ? 8.227 1.556 3.916 1 95.56 513 LEU B O 1
ATOM 8806 N N . MET B 1 514 ? 9.938 2.916 4.316 1 94.5 514 MET B N 1
ATOM 8807 C CA . MET B 1 514 ? 9.75 3.615 3.047 1 94.5 514 MET B CA 1
ATOM 8808 C C . MET B 1 514 ? 9.945 2.664 1.87 1 94.5 514 MET B C 1
ATOM 8810 O O . MET B 1 514 ? 9.203 2.727 0.888 1 94.5 514 MET B O 1
ATOM 8814 N N . ASP B 1 515 ? 10.961 1.792 1.944 1 96.5 515 ASP B N 1
ATOM 8815 C CA . ASP B 1 515 ? 11.172 0.791 0.903 1 96.5 515 ASP B CA 1
ATOM 8816 C C . ASP B 1 515 ? 10.008 -0.196 0.851 1 96.5 515 ASP B C 1
ATOM 8818 O O . ASP B 1 515 ? 9.586 -0.61 -0.231 1 96.5 515 ASP B O 1
ATOM 8822 N N . CYS B 1 516 ? 9.547 -0.549 1.995 1 94.62 516 CYS B N 1
ATOM 8823 C CA . CYS B 1 516 ? 8.414 -1.459 2.078 1 94.62 516 CYS B CA 1
ATOM 8824 C C . CYS B 1 516 ? 7.184 -0.858 1.407 1 94.62 516 CYS B C 1
ATOM 8826 O O . CYS B 1 516 ? 6.5 -1.532 0.633 1 94.62 516 CYS B O 1
ATOM 8828 N N . LEU B 1 517 ? 6.93 0.387 1.74 1 93.25 517 LEU B N 1
ATOM 8829 C CA . LEU B 1 517 ? 5.797 1.083 1.14 1 93.25 517 LEU B CA 1
ATOM 8830 C C . LEU B 1 517 ? 5.961 1.188 -0.373 1 93.25 517 LEU B C 1
ATOM 8832 O O . LEU B 1 517 ? 5.004 0.99 -1.122 1 93.25 517 LEU B O 1
ATOM 8836 N N . ALA B 1 518 ? 7.172 1.502 -0.817 1 93.5 518 ALA B N 1
ATOM 8837 C CA . ALA B 1 518 ? 7.434 1.571 -2.252 1 93.5 518 ALA B CA 1
ATOM 8838 C C . ALA B 1 518 ? 7.207 0.217 -2.918 1 93.5 518 ALA B C 1
ATOM 8840 O O . ALA B 1 518 ? 6.656 0.145 -4.02 1 93.5 518 ALA B O 1
ATOM 8841 N N . PHE B 1 519 ? 7.637 -0.84 -2.266 1 94.5 519 PHE B N 1
ATOM 8842 C CA . PHE B 1 519 ? 7.426 -2.201 -2.742 1 94.5 519 PHE B CA 1
ATOM 8843 C C . PHE B 1 519 ? 5.938 -2.502 -2.879 1 94.5 519 PHE B C 1
ATOM 8845 O O . PHE B 1 519 ? 5.488 -2.975 -3.924 1 94.5 519 PHE B O 1
ATOM 8852 N N . MET B 1 520 ? 5.191 -2.184 -1.866 1 91 520 MET B N 1
ATOM 8853 C CA . MET B 1 520 ? 3.756 -2.443 -1.863 1 91 520 MET B CA 1
ATOM 8854 C C . MET B 1 520 ? 3.062 -1.671 -2.98 1 91 520 MET B C 1
ATOM 8856 O O . MET B 1 520 ? 2.176 -2.203 -3.65 1 91 520 MET B O 1
ATOM 8860 N N . ASN B 1 521 ? 3.447 -0.465 -3.107 1 88.75 521 ASN B N 1
ATOM 8861 C CA . ASN B 1 521 ? 2.855 0.357 -4.16 1 88.75 521 ASN B CA 1
ATOM 8862 C C . ASN B 1 521 ? 3.115 -0.231 -5.543 1 88.75 521 ASN B C 1
ATOM 8864 O O . ASN B 1 521 ? 2.295 -0.082 -6.449 1 88.75 521 ASN B O 1
ATOM 8868 N N . SER B 1 522 ? 4.281 -0.897 -5.695 1 88.56 522 SER B N 1
ATOM 8869 C CA . SER B 1 522 ? 4.633 -1.487 -6.984 1 88.56 522 SER B CA 1
ATOM 8870 C C . SER B 1 522 ? 3.834 -2.762 -7.242 1 88.56 522 SER B C 1
ATOM 8872 O O . SER B 1 522 ? 3.691 -3.188 -8.391 1 88.56 522 SER B O 1
ATOM 8874 N N . LYS B 1 523 ? 3.268 -3.348 -6.184 1 86.5 523 LYS B N 1
ATOM 8875 C CA . LYS B 1 523 ? 2.609 -4.645 -6.309 1 86.5 523 LYS B CA 1
ATOM 8876 C C . LYS B 1 523 ? 1.1 -4.484 -6.465 1 86.5 523 LYS B C 1
ATOM 8878 O O . LYS B 1 523 ? 0.411 -5.414 -6.887 1 86.5 523 LYS B O 1
ATOM 8883 N N . GLY B 1 524 ? 0.608 -3.342 -6.141 1 81.31 524 GLY B N 1
ATOM 8884 C CA . GLY B 1 524 ? -0.835 -3.166 -6.16 1 81.31 524 GLY B CA 1
ATOM 8885 C C . GLY B 1 524 ? -1.559 -4.066 -5.176 1 81.31 524 GLY B C 1
ATOM 8886 O O . GLY B 1 524 ? -1.298 -4.016 -3.973 1 81.31 524 GLY B O 1
ATOM 8887 N N . PHE B 1 525 ? -2.312 -5.008 -5.691 1 80.81 525 PHE B N 1
ATOM 8888 C CA . PHE B 1 525 ? -3.086 -5.887 -4.824 1 80.81 525 PHE B CA 1
ATOM 8889 C C . PHE B 1 525 ? -2.332 -7.184 -4.559 1 80.81 525 PHE B C 1
ATOM 8891 O O . PHE B 1 525 ? -2.754 -7.996 -3.734 1 80.81 525 PHE B O 1
ATOM 8898 N N . LYS B 1 526 ? -1.227 -7.402 -5.23 1 83.56 526 LYS B N 1
ATOM 8899 C CA . LYS B 1 526 ? -0.443 -8.625 -5.086 1 83.56 526 LYS B CA 1
ATOM 8900 C C . LYS B 1 526 ? 0.587 -8.492 -3.967 1 83.56 526 LYS B C 1
ATOM 8902 O O . LYS B 1 526 ? 1.788 -8.633 -4.203 1 83.56 526 LYS B O 1
ATOM 8907 N N . ILE B 1 527 ? 0.087 -8.289 -2.764 1 86.94 527 ILE B N 1
ATOM 8908 C CA . ILE B 1 527 ? 0.963 -8.117 -1.61 1 86.94 527 ILE B CA 1
ATOM 8909 C C . ILE B 1 527 ? 1.145 -9.453 -0.894 1 86.94 527 ILE B C 1
ATOM 8911 O O . ILE B 1 527 ? 0.189 -10 -0.338 1 86.94 527 ILE B O 1
ATOM 8915 N N . PRO B 1 528 ? 2.332 -9.969 -0.9 1 83.44 528 PRO B N 1
ATOM 8916 C CA . PRO B 1 528 ? 2.568 -11.234 -0.204 1 83.44 528 PRO B CA 1
ATOM 8917 C C . PRO B 1 528 ? 2.385 -11.117 1.308 1 83.44 528 PRO B C 1
ATOM 8919 O O . PRO B 1 528 ? 2.586 -10.047 1.879 1 83.44 528 PRO B O 1
ATOM 8922 N N . TYR B 1 529 ? 2.127 -12.18 1.946 1 84.31 529 TYR B N 1
ATOM 8923 C CA . TYR B 1 529 ? 1.845 -12.211 3.377 1 84.31 529 TYR B CA 1
ATOM 8924 C C . TYR B 1 529 ? 3.055 -11.758 4.184 1 84.31 529 TYR B C 1
ATOM 8926 O O . TYR B 1 529 ? 2.908 -11.125 5.23 1 84.31 529 TYR B O 1
ATOM 8934 N N . TYR B 1 530 ? 4.238 -12.086 3.719 1 81.88 530 TYR B N 1
ATOM 8935 C CA . TYR B 1 530 ? 5.438 -11.812 4.504 1 81.88 530 TYR B CA 1
ATOM 8936 C C . TYR B 1 530 ? 5.656 -10.312 4.656 1 81.88 530 TYR B C 1
ATOM 8938 O O . TYR B 1 530 ? 6.406 -9.875 5.535 1 81.88 530 TYR B O 1
ATOM 8946 N N . VAL B 1 531 ? 5.059 -9.523 3.777 1 89.06 531 VAL B N 1
ATOM 8947 C CA . VAL B 1 531 ? 5.199 -8.07 3.828 1 89.06 531 VAL B CA 1
ATOM 8948 C C . VAL B 1 531 ? 4.523 -7.531 5.086 1 89.06 531 VAL B C 1
ATOM 8950 O O . VAL B 1 531 ? 4.957 -6.523 5.648 1 89.06 531 VAL B O 1
ATOM 8953 N N . ALA B 1 532 ? 3.439 -8.219 5.559 1 88.06 532 ALA B N 1
ATOM 8954 C CA . ALA B 1 532 ? 2.652 -7.77 6.703 1 88.06 532 ALA B CA 1
ATOM 8955 C C . ALA B 1 532 ? 3.523 -7.645 7.953 1 88.06 532 ALA B C 1
ATOM 8957 O O . ALA B 1 532 ? 3.375 -6.699 8.727 1 88.06 532 ALA B O 1
ATOM 8958 N N . GLY B 1 533 ? 4.461 -8.578 8.062 1 88.25 533 GLY B N 1
ATOM 8959 C CA . GLY B 1 533 ? 5.316 -8.57 9.242 1 88.25 533 GLY B CA 1
ATOM 8960 C C . GLY B 1 533 ? 6.219 -7.355 9.312 1 88.25 533 GLY B C 1
ATOM 8961 O O . GLY B 1 533 ? 6.262 -6.672 10.336 1 88.25 533 GLY B O 1
ATOM 8962 N N . ILE B 1 534 ? 6.91 -7.086 8.227 1 90.31 534 ILE B N 1
ATOM 8963 C CA . ILE B 1 534 ? 7.844 -5.965 8.195 1 90.31 534 ILE B CA 1
ATOM 8964 C C . ILE B 1 534 ? 7.074 -4.648 8.266 1 90.31 534 ILE B C 1
ATOM 8966 O O . ILE B 1 534 ? 7.461 -3.73 8.992 1 90.31 534 ILE B O 1
ATOM 8970 N N . PHE B 1 535 ? 5.949 -4.594 7.566 1 93.31 535 PHE B N 1
ATOM 8971 C CA . PHE B 1 535 ? 5.133 -3.387 7.555 1 93.31 535 PHE B CA 1
ATOM 8972 C C . PHE B 1 535 ? 4.648 -3.049 8.961 1 93.31 535 PHE B C 1
ATOM 8974 O O . PHE B 1 535 ? 4.793 -1.912 9.414 1 93.31 535 PHE B O 1
ATOM 8981 N N . ASN B 1 536 ? 4.105 -4.012 9.625 1 91.62 536 ASN B N 1
ATOM 8982 C CA . ASN B 1 536 ? 3.594 -3.795 10.977 1 91.62 536 ASN B CA 1
ATOM 8983 C C . ASN B 1 536 ? 4.707 -3.402 11.945 1 91.62 536 ASN B C 1
ATOM 8985 O O . ASN B 1 536 ? 4.559 -2.457 12.719 1 91.62 536 ASN B O 1
ATOM 8989 N N . LYS B 1 537 ? 5.801 -4.164 11.867 1 92.5 537 LYS B N 1
ATOM 8990 C CA . LYS B 1 537 ? 6.941 -3.898 12.742 1 92.5 537 LYS B CA 1
ATOM 8991 C C . LYS B 1 537 ? 7.453 -2.473 12.555 1 92.5 537 LYS B C 1
ATOM 8993 O O . LYS B 1 537 ? 7.617 -1.737 13.531 1 92.5 537 LYS B O 1
ATOM 8998 N N . GLN B 1 538 ? 7.656 -2.105 11.297 1 93.56 538 GLN B N 1
ATOM 8999 C CA . GLN B 1 538 ? 8.266 -0.808 11.023 1 93.56 538 GLN B CA 1
ATOM 9000 C C . GLN B 1 538 ? 7.277 0.327 11.273 1 93.56 538 GLN B C 1
ATOM 9002 O O . GLN B 1 538 ? 7.668 1.418 11.695 1 93.56 538 GLN B O 1
ATOM 9007 N N . MET B 1 539 ? 5.977 0.125 11.008 1 91.81 539 MET B N 1
ATOM 9008 C CA . MET B 1 539 ? 4.961 1.124 11.32 1 91.81 539 MET B CA 1
ATOM 9009 C C . MET B 1 539 ? 4.934 1.422 12.812 1 91.81 539 MET B C 1
ATOM 9011 O O . MET B 1 539 ? 4.824 2.58 13.219 1 91.81 539 MET B O 1
ATOM 9015 N N . ASN B 1 540 ? 5.062 0.45 13.594 1 90.19 540 ASN B N 1
ATOM 9016 C CA . ASN B 1 540 ? 5.066 0.629 15.047 1 90.19 540 ASN B CA 1
ATOM 9017 C C . ASN B 1 540 ? 6.336 1.328 15.516 1 90.19 540 ASN B C 1
ATOM 9019 O O . ASN B 1 540 ? 6.281 2.193 16.391 1 90.19 540 ASN B O 1
ATOM 9023 N N . SER B 1 541 ? 7.422 0.938 14.844 1 91.81 541 SER B N 1
ATOM 9024 C CA . SER B 1 541 ? 8.703 1.511 15.234 1 91.81 541 SER B CA 1
ATOM 9025 C C . SER B 1 541 ? 8.805 2.977 14.828 1 91.81 541 SER B C 1
ATOM 9027 O O . SER B 1 541 ? 9.492 3.764 15.477 1 91.81 541 SER B O 1
ATOM 9029 N N . THR B 1 542 ? 8.172 3.357 13.773 1 91.69 542 THR B N 1
ATOM 9030 C CA . THR B 1 542 ? 8.328 4.703 13.234 1 91.69 542 THR B CA 1
ATOM 9031 C C . THR B 1 542 ? 7.145 5.582 13.641 1 91.69 542 THR B C 1
ATOM 9033 O O . THR B 1 542 ? 7.043 6.734 13.211 1 91.69 542 THR B O 1
ATOM 9036 N N . TRP B 1 543 ? 6.234 5.012 14.414 1 90.56 543 TRP B N 1
ATOM 9037 C CA . TRP B 1 543 ? 5.133 5.812 14.938 1 90.56 543 TRP B CA 1
ATOM 9038 C C . TRP B 1 543 ? 5.645 7.09 15.594 1 90.56 543 TRP B C 1
ATOM 9040 O O . TRP B 1 543 ? 6.645 7.062 16.312 1 90.56 543 TRP B O 1
ATOM 9050 N N . LEU B 1 544 ? 5.016 8.195 15.391 1 89.62 544 LEU B N 1
ATOM 9051 C CA . LEU B 1 544 ? 5.492 9.508 15.805 1 89.62 544 LEU B CA 1
ATOM 9052 C C . LEU B 1 544 ? 5.762 9.539 17.312 1 89.62 544 LEU B C 1
ATOM 9054 O O . LEU B 1 544 ? 6.68 10.219 17.766 1 89.62 544 LEU B O 1
ATOM 9058 N N . PHE B 1 545 ? 4.941 8.758 18.078 1 91.88 545 PHE B N 1
ATOM 9059 C CA . PHE B 1 545 ? 5.023 8.836 19.531 1 91.88 545 PHE B CA 1
ATOM 9060 C C . PHE B 1 545 ? 5.734 7.609 20.094 1 91.88 545 PHE B C 1
ATOM 9062 O O . PHE B 1 545 ? 5.668 7.348 21.297 1 91.88 545 PHE B O 1
ATOM 9069 N N . ALA B 1 546 ? 6.336 6.801 19.219 1 90.25 546 ALA B N 1
ATOM 9070 C CA . ALA B 1 546 ? 6.973 5.566 19.672 1 90.25 546 ALA B CA 1
ATOM 9071 C C . ALA B 1 546 ? 8.016 5.855 20.75 1 90.25 546 ALA B C 1
ATOM 9073 O O . ALA B 1 546 ? 8.023 5.219 21.797 1 90.25 546 ALA B O 1
ATOM 9074 N N . SER B 1 547 ? 8.875 6.801 20.469 1 89.44 547 SER B N 1
ATOM 9075 C CA . SER B 1 547 ? 9.914 7.168 21.438 1 89.44 547 SER B CA 1
ATOM 9076 C C . SER B 1 547 ? 9.312 7.754 22.703 1 89.44 547 SER B C 1
ATOM 9078 O O . SER B 1 547 ? 9.766 7.449 23.812 1 89.44 547 SER B O 1
ATOM 9080 N N . ALA B 1 548 ? 8.336 8.641 22.5 1 92.12 548 ALA B N 1
ATOM 9081 C CA . ALA B 1 548 ? 7.676 9.25 23.656 1 92.12 548 ALA B CA 1
ATOM 9082 C C . ALA B 1 548 ? 7.035 8.188 24.547 1 92.12 548 ALA B C 1
ATOM 9084 O O . ALA B 1 548 ? 7.113 8.273 25.781 1 92.12 548 ALA B O 1
ATOM 9085 N N . GLN B 1 549 ? 6.398 7.238 23.969 1 91.12 549 GLN B N 1
ATOM 9086 C CA . GLN B 1 549 ? 5.758 6.152 24.703 1 91.12 549 GLN B CA 1
ATOM 9087 C C . GLN B 1 549 ? 6.785 5.336 25.484 1 91.12 549 GLN B C 1
ATOM 9089 O O . GLN B 1 549 ? 6.562 5 26.641 1 91.12 549 GLN B O 1
ATOM 9094 N N . SER B 1 550 ? 7.891 4.98 24.828 1 88.75 550 SER B N 1
ATOM 9095 C CA . SER B 1 550 ? 8.953 4.215 25.484 1 88.75 550 SER B CA 1
ATOM 9096 C C . SER B 1 550 ? 9.516 4.965 26.688 1 88.75 550 SER B C 1
ATOM 9098 O O . SER B 1 550 ? 9.75 4.367 27.734 1 88.75 550 SER B O 1
ATOM 9100 N N . LYS B 1 551 ? 9.719 6.234 26.484 1 87.06 551 LYS B N 1
ATOM 9101 C CA . LYS B 1 551 ? 10.219 7.062 27.578 1 87.06 551 LYS B CA 1
ATOM 9102 C C . LYS B 1 551 ? 9.219 7.125 28.734 1 87.06 551 LYS B C 1
ATOM 9104 O O . LYS B 1 551 ? 9.602 7.129 29.906 1 87.06 551 LYS B O 1
ATOM 9109 N N . TRP B 1 552 ? 8.023 7.203 28.359 1 83.88 552 TRP B N 1
ATOM 9110 C CA . TRP B 1 552 ? 6.953 7.254 29.344 1 83.88 552 TRP B CA 1
ATOM 9111 C C . TRP B 1 552 ? 6.934 5.977 30.188 1 83.88 552 TRP B C 1
ATOM 9113 O O . TRP B 1 552 ? 6.824 6.035 31.406 1 83.88 552 TRP B O 1
ATOM 9123 N N . TYR B 1 553 ? 7.09 4.828 29.578 1 81.94 553 TYR B N 1
ATOM 9124 C CA . TYR B 1 553 ? 7.109 3.547 30.281 1 81.94 553 TYR B CA 1
ATOM 9125 C C . TYR B 1 553 ? 8.336 3.439 31.188 1 81.94 553 TYR B C 1
ATOM 9127 O O . TYR B 1 553 ? 8.25 2.932 32.312 1 81.94 553 TYR B O 1
ATOM 9135 N N . SER B 1 554 ? 9.43 3.873 30.672 1 81.56 554 SER B N 1
ATOM 9136 C CA . SER B 1 554 ? 10.656 3.828 31.469 1 81.56 554 SER B CA 1
ATOM 9137 C C . SER B 1 554 ? 10.555 4.711 32.719 1 81.56 554 SER B C 1
ATOM 9139 O O . SER B 1 554 ? 11 4.324 33.781 1 81.56 554 SER B O 1
ATOM 9141 N N . LYS B 1 555 ? 9.953 5.824 32.531 1 77.62 555 LYS B N 1
ATOM 9142 C CA . LYS B 1 555 ? 9.781 6.734 33.656 1 77.62 555 LYS B CA 1
ATOM 9143 C C . LYS B 1 555 ? 8.828 6.145 34.719 1 77.62 555 LYS B C 1
ATOM 9145 O O . LYS B 1 555 ? 9.062 6.273 35.906 1 77.62 555 LYS B O 1
ATOM 9150 N N . HIS B 1 556 ? 7.844 5.492 34.25 1 72.06 556 HIS B N 1
ATOM 9151 C CA . HIS B 1 556 ? 6.84 4.941 35.156 1 72.06 556 HIS B CA 1
ATOM 9152 C C . HIS B 1 556 ? 7.324 3.643 35.781 1 72.06 556 HIS B C 1
ATOM 9154 O O . HIS B 1 556 ? 6.961 3.328 36.938 1 72.06 556 HIS B O 1
ATOM 9160 N N . GLU B 1 557 ? 8.07 2.859 35 1 64.12 557 GLU B N 1
ATOM 9161 C CA . GLU B 1 557 ? 8.695 1.687 35.625 1 64.12 557 GLU B CA 1
ATOM 9162 C C . GLU B 1 557 ? 9.688 2.09 36.688 1 64.12 557 GLU B C 1
ATOM 9164 O O . GLU B 1 557 ? 9.75 1.464 37.75 1 64.12 557 GLU B O 1
ATOM 9169 N N . GLU B 1 558 ? 10.398 3.104 36.375 1 62.72 558 GLU B N 1
ATOM 9170 C CA . GLU B 1 558 ? 11.336 3.637 37.375 1 62.72 558 GLU B CA 1
ATOM 9171 C C . GLU B 1 558 ? 10.594 4.203 38.594 1 62.72 558 GLU B C 1
ATOM 9173 O O . GLU B 1 558 ? 11.023 4.02 39.719 1 62.72 558 GLU B O 1
ATOM 9178 N N . MET B 1 559 ? 9.508 4.801 38.25 1 58.06 559 MET B N 1
ATOM 9179 C CA . MET B 1 559 ? 8.711 5.363 39.344 1 58.06 559 MET B CA 1
ATOM 9180 C C . MET B 1 559 ? 8.07 4.258 40.188 1 58.06 559 MET B C 1
ATOM 9182 O O . MET B 1 559 ? 7.977 4.371 41.406 1 58.06 559 MET B O 1
ATOM 9186 N N . LYS B 1 560 ? 7.719 3.18 39.5 1 56.72 560 LYS B N 1
ATOM 9187 C CA . LYS B 1 560 ? 7.184 2.025 40.219 1 56.72 560 LYS B CA 1
ATOM 9188 C C . LYS B 1 560 ? 8.25 1.384 41.094 1 56.72 560 LYS B C 1
ATOM 9190 O O . LYS B 1 560 ? 7.977 1.005 42.219 1 56.72 560 LYS B O 1
ATOM 9195 N N . GLU B 1 561 ? 9.406 1.222 40.469 1 58.25 561 GLU B N 1
ATOM 9196 C CA . GLU B 1 561 ? 10.508 0.665 41.25 1 58.25 561 GLU B CA 1
ATOM 9197 C C . GLU B 1 561 ? 10.883 1.576 42.406 1 58.25 561 GLU B C 1
ATOM 9199 O O . GLU B 1 561 ? 11.195 1.098 43.5 1 58.25 561 GLU B O 1
ATOM 9204 N N . PHE B 1 562 ? 10.75 2.785 42.031 1 55.06 562 PHE B N 1
ATOM 9205 C CA . PHE B 1 562 ? 11.047 3.766 43.062 1 55.06 562 PHE B CA 1
ATOM 9206 C C . PHE B 1 562 ? 9.984 3.74 44.156 1 55.06 562 PHE B C 1
ATOM 9208 O O . PHE B 1 562 ? 10.312 3.775 45.344 1 55.06 562 PHE B O 1
ATOM 9215 N N . VAL B 1 563 ? 8.812 3.58 43.719 1 56.09 563 VAL B N 1
ATOM 9216 C CA . VAL B 1 563 ? 7.707 3.506 44.656 1 56.09 563 VAL B CA 1
ATOM 9217 C C . VAL B 1 563 ? 7.746 2.168 45.406 1 56.09 563 VAL B C 1
ATOM 9219 O O . VAL B 1 563 ? 7.559 2.117 46.625 1 56.09 563 VAL B O 1
ATOM 9222 N N . MET B 1 564 ? 8 1.119 44.688 1 59.16 564 MET B N 1
ATOM 9223 C CA . MET B 1 564 ? 8.141 -0.188 45.312 1 59.16 564 MET B CA 1
ATOM 9224 C C . MET B 1 564 ? 9.375 -0.229 46.219 1 59.16 564 MET B C 1
ATOM 9226 O O . MET B 1 564 ? 9.375 -0.88 47.25 1 59.16 564 MET B O 1
ATOM 9230 N N . GLY B 1 565 ? 10.375 0.338 45.719 1 48.78 565 GLY B N 1
ATOM 9231 C CA . GLY B 1 565 ? 11.562 0.448 46.562 1 48.78 565 GLY B CA 1
ATOM 9232 C C . GLY B 1 565 ? 11.344 1.251 47.812 1 48.78 565 GLY B C 1
ATOM 9233 O O . GLY B 1 565 ? 11.867 0.906 48.875 1 48.78 565 GLY B O 1
ATOM 9234 N N . ARG B 1 566 ? 10.57 2.232 47.656 1 52.78 566 ARG B N 1
ATOM 9235 C CA . ARG B 1 566 ? 10.219 3.021 48.844 1 52.78 566 ARG B CA 1
ATOM 9236 C C . ARG B 1 566 ? 9.289 2.242 49.781 1 52.78 566 ARG B C 1
ATOM 9238 O O . ARG B 1 566 ? 9.43 2.299 51 1 52.78 566 ARG B O 1
ATOM 9245 N N . ASN B 1 567 ? 8.516 1.535 49.125 1 49.91 567 ASN B N 1
ATOM 9246 C CA . ASN B 1 567 ? 7.633 0.7 49.938 1 49.91 567 ASN B CA 1
ATOM 9247 C C . ASN B 1 567 ? 8.398 -0.446 50.594 1 49.91 567 ASN B C 1
ATOM 9249 O O . ASN B 1 567 ? 8.07 -0.855 51.719 1 49.91 567 ASN B O 1
ATOM 9253 N N . ARG B 1 568 ? 9.352 -0.903 49.906 1 52.56 568 ARG B N 1
ATOM 9254 C CA . ARG B 1 568 ? 10.211 -1.915 50.5 1 52.56 568 ARG B CA 1
ATOM 9255 C C . ARG B 1 568 ? 11.031 -1.325 51.656 1 52.56 568 ARG B C 1
ATOM 9257 O O . ARG B 1 568 ? 11.273 -1.994 52.656 1 52.56 568 ARG B O 1
ATOM 9264 N N . ILE B 1 569 ? 11.422 -0.156 51.375 1 48.81 569 ILE B N 1
ATOM 9265 C CA . ILE B 1 569 ? 12.148 0.532 52.438 1 48.81 569 ILE B CA 1
ATOM 9266 C C . ILE B 1 569 ? 11.211 0.851 53.594 1 48.81 569 ILE B C 1
ATOM 9268 O O . ILE B 1 569 ? 11.562 0.669 54.75 1 48.81 569 ILE B O 1
ATOM 9272 N N . ASP B 1 570 ? 10.086 1.101 53.219 1 48.66 570 ASP B N 1
ATOM 9273 C CA . ASP B 1 570 ? 9.125 1.367 54.281 1 48.66 570 ASP B CA 1
ATOM 9274 C C . ASP B 1 570 ? 8.727 0.077 55 1 48.66 570 ASP B C 1
ATOM 9276 O O . ASP B 1 570 ? 8.555 0.068 56.219 1 48.66 570 ASP B O 1
ATOM 9280 N N . VAL B 1 571 ? 8.617 -0.948 54.156 1 47.88 571 VAL B N 1
ATOM 9281 C CA . VAL B 1 571 ? 8.297 -2.225 54.781 1 47.88 571 VAL B CA 1
ATOM 9282 C C . VAL B 1 571 ? 9.492 -2.711 55.594 1 47.88 571 VAL B C 1
ATOM 9284 O O . VAL B 1 571 ? 9.32 -3.371 56.625 1 47.88 571 VAL B O 1
ATOM 9287 N N . LYS B 1 572 ? 10.656 -2.389 55.062 1 48.75 572 LYS B N 1
ATOM 9288 C CA . LYS B 1 572 ? 11.844 -2.75 55.844 1 48.75 572 LYS B CA 1
ATOM 9289 C C . LYS B 1 572 ? 11.961 -1.896 57.094 1 48.75 572 LYS B C 1
ATOM 9291 O O . LYS B 1 572 ? 12.344 -2.396 58.156 1 48.75 572 LYS B O 1
ATOM 9296 N N . ASN B 1 573 ? 11.578 -0.692 56.969 1 47.56 573 ASN B N 1
ATOM 9297 C CA . ASN B 1 573 ? 11.586 0.167 58.156 1 47.56 573 ASN B CA 1
ATOM 9298 C C . ASN B 1 573 ? 10.492 -0.234 59.156 1 47.56 573 ASN B C 1
ATOM 9300 O O . ASN B 1 573 ? 10.672 -0.127 60.344 1 47.56 573 ASN B O 1
ATOM 9304 N N . LEU B 1 574 ? 9.406 -0.775 58.594 1 46.31 574 LEU B N 1
ATOM 9305 C CA . LEU B 1 574 ? 8.344 -1.274 59.469 1 46.31 574 LEU B CA 1
ATOM 9306 C C . LEU B 1 574 ? 8.758 -2.582 60.125 1 46.31 574 LEU B C 1
ATOM 9308 O O . LEU B 1 574 ? 8.438 -2.814 61.312 1 46.31 574 LEU B O 1
ATOM 9312 N N . SER B 1 575 ? 9.477 -3.443 59.344 1 44.97 575 SER B N 1
ATOM 9313 C CA . SER B 1 575 ? 9.93 -4.715 59.875 1 44.97 575 SER B CA 1
ATOM 9314 C C . SER B 1 575 ? 11.031 -4.508 60.906 1 44.97 575 SER B C 1
ATOM 9316 O O . SER B 1 575 ? 11.109 -5.238 61.906 1 44.97 575 SER B O 1
ATOM 9318 N N . GLN B 1 576 ? 11.797 -3.506 60.688 1 40.03 576 GLN B N 1
ATOM 9319 C CA . GLN B 1 576 ? 12.828 -3.213 61.688 1 40.03 576 GLN B CA 1
ATOM 9320 C C . GLN B 1 576 ? 12.219 -2.605 62.938 1 40.03 576 GLN B C 1
ATOM 9322 O O . GLN B 1 576 ? 12.711 -2.842 64.062 1 40.03 576 GLN B O 1
ATOM 9327 N N . LYS B 1 577 ? 11.102 -1.907 62.875 1 41.81 577 LYS B N 1
ATOM 9328 C CA . LYS B 1 577 ? 10.43 -1.363 64.062 1 41.81 577 LYS B CA 1
ATOM 9329 C C . LYS B 1 577 ? 9.688 -2.457 64.812 1 41.81 577 LYS B C 1
ATOM 9331 O O . LYS B 1 577 ? 9.602 -2.41 66.062 1 41.81 577 LYS B O 1
ATOM 9336 N N . THR B 1 578 ? 9.211 -3.469 64.125 1 34.94 578 THR B N 1
ATOM 9337 C CA . THR B 1 578 ? 8.477 -4.531 64.812 1 34.94 578 THR B CA 1
ATOM 9338 C C . THR B 1 578 ? 9.43 -5.465 65.562 1 34.94 578 THR B C 1
ATOM 9340 O O . THR B 1 578 ? 9.023 -6.18 66.5 1 34.94 578 THR B O 1
ATOM 9343 N N . ARG B 1 579 ? 10.656 -5.57 65 1 40.81 579 ARG B N 1
ATOM 9344 C CA . ARG B 1 579 ? 11.57 -6.473 65.688 1 40.81 579 ARG B CA 1
ATOM 9345 C C . ARG B 1 579 ? 12.125 -5.828 66.938 1 40.81 579 ARG B C 1
ATOM 9347 O O . ARG B 1 579 ? 12.719 -6.512 67.812 1 40.81 579 ARG B O 1
ATOM 9354 N N . ARG B 1 580 ? 12.156 -4.559 67.062 1 37.09 580 ARG B N 1
ATOM 9355 C CA . ARG B 1 580 ? 12.672 -3.928 68.312 1 37.09 580 ARG B CA 1
ATOM 9356 C C . ARG B 1 580 ? 11.641 -3.977 69.438 1 37.09 580 ARG B C 1
ATOM 9358 O O . ARG B 1 580 ? 11.984 -3.824 70.562 1 37.09 580 ARG B O 1
ATOM 9365 N N . LYS B 1 581 ? 10.328 -3.973 69.125 1 38.5 581 LYS B N 1
ATOM 9366 C CA . LYS B 1 581 ? 9.391 -3.963 70.25 1 38.5 581 LYS B CA 1
ATOM 9367 C C . LYS B 1 581 ? 9.367 -5.309 70.938 1 38.5 581 LYS B C 1
ATOM 9369 O O . LYS B 1 581 ? 8.805 -5.434 72 1 38.5 581 LYS B O 1
ATOM 9374 N N . MET B 1 582 ? 9.68 -6.34 70.188 1 34.47 582 MET B N 1
ATOM 9375 C CA . MET B 1 582 ? 9.523 -7.578 70.938 1 34.47 582 MET B CA 1
ATOM 9376 C C . MET B 1 582 ? 10.648 -7.73 72 1 34.47 582 MET B C 1
ATOM 9378 O O . MET B 1 582 ? 10.633 -8.664 72.75 1 34.47 582 MET B O 1
ATOM 9382 N N . LYS B 1 583 ? 11.789 -7.137 71.688 1 36.06 583 LYS B N 1
ATOM 9383 C CA . LYS B 1 583 ? 12.812 -7.398 72.75 1 36.06 583 LYS B CA 1
ATOM 9384 C C . LYS B 1 583 ? 12.609 -6.512 73.938 1 36.06 583 LYS B C 1
ATOM 9386 O O . LYS B 1 583 ? 13.211 -6.746 75 1 36.06 583 LYS B O 1
ATOM 9391 N N . GLY B 1 584 ? 12.023 -5.348 73.812 1 25.27 584 GLY B N 1
ATOM 9392 C CA . GLY B 1 584 ? 11.898 -4.738 75.125 1 25.27 584 GLY B CA 1
ATOM 9393 C C . GLY B 1 584 ? 10.727 -5.285 75.938 1 25.27 584 GLY B C 1
ATOM 9394 O O . GLY B 1 584 ? 9.75 -5.766 75.375 1 25.27 584 GLY B O 1
#

Secondary structure (DSSP, 8-state):
--------------------SHHHHHT-SSHHHHHHHHHHHHHHGGG---TTHHHHHHHHHHHHHH-TT--HHHHTTHHHHHHHHHHHHHH-HHHHTSTTGGGHHHHHHHHHHHHTTT-HHHHHHHHHTT-HHHHHHHHTTSS-HHHHHHHHHHHHHHHHSHHHHHHHHTTHHHHHHHHHHHHHHHHHHHIIIIITS-GGGS-HHHHHHHHTT---HHHHHHHHHHHHHHHHHHHHHHHHHHHTTT-SHHHHT-HHHHHHHTT----TT-TT--HHHHHHHHHHTSHHHHHHHHT-HHHHHHHHHHHHSS-TTHHHHHHHHHHHHHSTTTHHHHHHHHHHHHHTTTT---BTTB--HHHHHHHHHHTTHHHHHTTSS--S-HHHHHHHHHHHIIIIIHHHHHHH--HHHHHHHHHHHHHHHHHHHHHHHTT-HHHHHHHHHHHHHHS-TT-HHHHHHHHHHHHHHHHHTT-HHHHHHHHHHHHHHH-SSS--HHHHHHHHHHHHHHT-HHHHHHHHHHHHHHHTT---THHHHHHHHHHHHT-TTHHHHHHHHHHHHHHHHHHHHHHHHHHHHHHHHHHHHTT-/---------------------HHHHHT-SSHHHHHHHHHHHHHHGGG---TTHHHHHHHHHHHHHH-TT--HHHHTTHHHHHHHHHHHHHH-HHHHTSTTGGGHHHHHHHHHHHHTTT-HHHHHHHHHTT-HHHHHHHHTTSS-HHHHHHHHHHHHHHHHSHHHHHHHHTTHHHHHHHHHHHHHHHHHHHIIIIITS-GGGS-HHHHHHHHTT---HHHHHHHHHHHHHHHHHHHHHHHHHHHTTT-SHHHHT-HHHHHHHTT----SS-TTS-HHHHHHHHHHTSHHHHHHHHT-HHHHHHHHHHHHSS-TTHHHHHHHHHHHHHSTTTHHHHHHHHHHHHHTTTT---BTTB--HHHHHHHHHHTTHHHHHTTSS--S-HHHHHHHHHHHIIIIIHHHHHHH--HHHHHHHHHHHHHHHHHHHHHHHTT-HHHHHHHHHHHHHHS-TT-HHHHHHHHHHHHHHHHHTT-HHHHHHHHHHHHHHH-SSS--HHHHHHHHHHHHHHT-HHHHHHHHHHHHHHHTT---THHHHHHHHHHHHT-TTHHHHHHHHHHHHHHHHHHHHHHHHHHHHHHHHHHHHTT-

Radius of gyration: 36.55 Å; Cα contacts (8 Å, |Δi|>4): 1610; chains: 2; bounding box: 98×106×113 Å

InterPro domains:
  IPR011989 Armadillo-like helical [G3DSA:1.25.10.10] (80-381)
  IPR011990 Tetratricopeptide-like helical domain superfamily [G3DSA:1.25.40.10] (386-526)
  IPR011990 Tetratricopeptide-like helical domain superfamily [SSF48452] (418-516)
  IPR016024 Armadillo-type fold [SSF48371] (96-364)
  IPR058868 ARM repeat, N-terminal, plant [PF26524] (16-254)

Sequence (1168 aa):
MEFQIPEISTNKTGHNLNCSCFFCILSETVPSVRRTKIAKYFKQMPLRNNQEHVLVLSGIWKIAMTKPNDPEFPSLGIFTCMAKLISKGVTDRSWLLRHQNIYIPYYAAHIIGSYTMMKPKFAKKAVKSSVVQPLLELLRGKLKWVEQRAALRAMGHLASHEATFEAIKAYEVEIIEAATNIASTCMNKVYDDFVGLKKTERLKYHRNLLTRGFGGFELENRKAEEWASQLQCWSLFLLHCFACRQRSLRLICKKKFLKDLCGMWGGLSNPSSPSGIGLLKTLCHTQMGRESIASLQEVVESLCHVSRSSDERQHMAIESLMQLLIDPVTRYKVIDTAAPALADLVELRDLKGKYKVGKAIMQVLLHDYHKIKVREFCLNSERSRRRLEELWDMKVERVKREKVMSVQETREKEALSCVLKQEGSERFFAGEIEKAVVKYSEALDLCPLKLRKERIVLHGNRAQCYLLLKDAEGAISDATRALCLSGVARPHSKSLWRRSQAYDMKGLAKESLMDCLAFMNSKGFKIPYYVAGIFNKQMNSTWLFASAQSKWYSKHEEMKEFVMGRNRIDVKNLSQKTRRKMKGMEFQIPEISTNKTGHNLNCSCFFCILSETVPSVRRTKIAKYFKQMPLRNNQEHVLVLSGIWKIAMTKPNDPEFPSLGIFTCMAKLISKGVTDRSWLLRHQNIYIPYYAAHIIGSYTMMKPKFAKKAVKSSVVQPLLELLRGKLKWVEQRAALRAMGHLASHEATFEAIKAYEVEIIEAATNIASTCMNKVYDDFVGLKKTERLKYHRNLLTRGFGGFELENRKAEEWASQLQCWSLFLLHCFACRQRSLRLICKKKFLKDLCGMWGGLSNPSSPSGIGLLKTLCHTQMGRESIASLQEVVESLCHVSRSSDERQHMAIESLMQLLIDPVTRYKVIDTAAPALADLVELRDLKGKYKVGKAIMQVLLHDYHKIKVREFCLNSERSRRRLEELWDMKVERVKREKVMSVQETREKEALSCVLKQEGSERFFAGEIEKAVVKYSEALDLCPLKLRKERIVLHGNRAQCYLLLKDAEGAISDATRALCLSGVARPHSKSLWRRSQAYDMKGLAKESLMDCLAFMNSKGFKIPYYVAGIFNKQMNSTWLFASAQSKWYSKHEEMKEFVMGRNRIDVKNLSQKTRRKMKG

Foldseek 3Di:
DPDDPPDPPDPPPPPVPPPLDLVVLVSDPDVVSSLVSLLVCLVCVLVDQDLCLLVVLVVLLVVLQVCLADCRNLVSCLLLSLQSLLVCCLPPVVSCPPRPSVCSLLSSLSSLLSNLQPDVVSLLSNVVSVNQVSLLSVLQPSDHLSSNLSSLSNLLSLLLDPNRVVSSLVCVLSLLVSLLVCLLCLLLRLCVQALVDDPVNHDPVLQCVQQVPPGDNVSSNVSSLLSSLSSNLSSLSSVLSQLLVVHPLVSCLDLVSLLSQLLQCSPPSCLPRCGSLVSLLSLLVDPSSLVSQLVDQNNLLSLLLLCLFLRLCVVSSLNSLLSQCQDPVSNLSRLLNNQLSLLLQLLAADDPHDGNSSVSSLCSNCVPVVCPVVPVDDRPDPVSNVSNVVSCCVVPVLVVVLVPDDPVQLVVLQVVLVVLQVVLVVCVVVVVLVVSLVSLVSSLVSHRPVPLVSLLVSLLSNLVSCVVVLNLSSNSSSLSNSQSSQHDVQGDLSSLQSNLSSCVSVVNLVRSLSSLVVSCVNCPPNDDPVSVVSNVVSCCVSRSNNVSVVVVVVVVVVVVCVVVVVVVVVVVVVVVVVVVVVVD/DPDDPPDPPDPPPPPVPVPLDLVVLVSDPDVVSSLVSLLVCLVCVLVDQDLCLLVVLVVLLVVLQVCLADCRNLVSCLLLSLQSLLVCCLPPVVSCPPRPSVCSLLSSLSSLLSNLQPDVVSLLSNVVSVNQVSLLSVLQPSDHLSSNLSSLSNLLSLLQDPNRVVVSLVCVLSLLVSLLVCLLCLLLRLCVQALVDDPVNHDPVLQCVQQVPPGDNVSSNVSSLLSSLSSNLSSLSSVLSQLLVVHPLVSCLDLVSLLSQLLQCSPPSCLPRCGSLVSLLSLLVDPSSLVSQLVDQNNLLSLLLLCLFLRLCVVSSLNSLLSQCQDPVSNLSRLLNNQLSLLLQLLAADDPHDGNSSVSSLCSNCVPVVCPVVPVDDRPDPVSNVSNVVSCCVVPVLVVVLVPDDPVQLVVLQVVLVVLQVVLVVCVVVVVLVVSLVSLVVSLVSHRPVPLVSLLVSLLSNLVSCVVVLNLSSNSSSLSNSQSSQHDVQGDLSSLQSNLSSCVSVVNLVRSLSSLVVSCVNCPPNDDPVSVVSNVVSCCVSRSNNVSVVVVVVVVVVVVCVVVVVVVVVVVVVVVVVVVVVVD

pLDDT: mean 88.57, std 15.72, range [23.98, 98.69]

Solvent-accessible surface area (backbone atoms only — not comparable to full-atom values): 59441 Å² total; per-residue (Å²): 131,85,77,72,78,66,81,80,79,79,78,73,82,70,80,75,66,81,54,82,44,71,67,50,44,70,63,45,82,53,63,71,60,27,50,53,49,51,28,51,47,33,67,43,51,66,75,49,92,58,81,57,52,45,60,50,40,51,51,50,32,53,47,24,67,75,44,37,83,59,58,66,53,69,73,38,41,43,41,41,27,34,22,47,38,30,42,44,45,72,72,34,60,72,59,22,68,39,85,60,40,68,52,39,40,39,37,34,31,38,34,54,22,36,34,22,58,80,42,62,69,48,28,44,53,31,56,72,34,52,32,59,62,37,36,48,44,28,50,72,48,73,63,49,68,72,36,23,36,29,21,33,44,22,52,26,30,36,38,64,32,78,87,31,26,66,68,50,54,76,44,40,68,64,48,50,53,41,30,54,49,43,44,73,41,39,49,44,50,47,29,68,68,38,66,71,41,54,79,88,71,37,54,64,70,56,46,30,66,56,36,51,41,51,46,53,72,64,52,39,45,52,36,48,50,52,49,45,34,46,37,31,43,30,23,46,49,37,52,38,48,34,40,73,66,73,38,67,50,76,72,60,57,33,68,70,54,49,52,49,29,74,71,36,59,44,44,33,79,35,55,82,48,55,37,25,54,41,42,50,32,46,32,37,75,34,71,69,36,28,52,50,46,39,70,32,65,69,48,51,50,47,33,37,54,38,41,66,33,65,48,85,54,16,65,44,27,45,50,29,53,48,44,35,52,69,35,80,85,28,16,80,66,35,43,56,72,41,41,53,50,50,61,35,41,39,61,25,45,72,53,96,90,39,70,50,46,5,56,53,48,45,51,62,71,51,65,59,38,68,40,42,74,73,60,75,42,78,72,89,38,68,65,29,52,51,43,52,50,50,46,45,43,54,71,47,52,44,46,57,53,60,69,72,50,49,73,66,57,50,51,51,32,41,47,51,17,51,51,28,39,51,51,12,50,51,28,34,24,70,52,38,42,71,59,13,43,53,28,28,50,52,14,56,73,42,36,54,84,84,48,43,71,61,48,26,51,42,26,30,53,40,14,52,41,22,50,76,69,67,32,35,66,58,11,37,42,27,14,37,35,17,35,23,55,48,32,81,91,56,52,47,49,68,27,30,46,52,27,17,52,20,27,49,75,70,66,36,38,63,52,14,39,37,17,42,51,53,28,44,62,73,40,62,72,45,51,53,73,73,53,47,56,57,49,43,52,23,51,55,65,51,35,79,45,37,67,38,51,52,51,50,49,52,51,48,51,48,46,46,48,49,48,48,48,47,46,47,47,46,48,48,54,49,52,56,54,56,60,55,58,70,72,102,131,85,78,72,78,69,80,79,78,79,77,75,81,72,79,75,65,82,56,83,45,72,66,51,45,70,65,45,82,53,62,72,60,27,50,53,50,50,29,50,47,32,67,44,50,68,76,50,92,57,82,58,51,44,61,52,40,52,51,48,32,52,49,24,68,75,43,36,83,59,56,65,54,69,74,36,42,42,40,42,27,32,22,47,39,30,41,45,47,73,73,34,61,73,58,23,69,39,86,59,40,68,51,39,40,40,39,32,31,40,36,53,22,35,35,22,58,79,40,61,68,48,28,44,52,30,55,74,36,52,32,60,63,36,38,48,44,29,51,73,46,72,62,49,70,71,36,22,35,28,19,33,44,22,52,27,31,37,41,64,30,79,86,32,24,66,69,50,51,76,44,42,68,63,49,52,54,41,30,55,49,43,46,73,40,40,48,45,49,48,30,70,68,37,68,72,42,56,79,89,71,37,54,62,70,57,46,29,66,58,36,51,41,50,46,53,73,65,53,40,46,51,38,47,52,53,49,45,34,46,35,31,43,29,23,44,48,36,51,37,46,34,39,73,67,74,38,66,51,76,72,60,57,33,69,71,52,50,52,48,30,72,72,37,59,44,47,34,79,37,60,85,48,56,35,26,55,40,44,50,32,47,32,37,75,35,72,67,35,28,52,51,45,41,71,32,64,69,47,50,49,46,34,38,53,40,42,65,32,65,47,85,56,16,65,44,27,44,51,31,56,49,45,36,52,69,35,81,85,27,18,82,65,35,44,58,72,41,41,53,50,51,61,34,40,39,60,25,45,72,54,98,90,38,70,50,47,5,56,53,48,46,50,62,70,49,66,61,39,68,40,43,74,73,59,76,42,79,72,89,37,70,66,30,51,50,42,51,49,50,47,46,43,54,70,47,52,45,47,56,52,60,70,73,49,51,71,68,58,50,50,50,31,41,46,52,16,48,50,29,40,50,51,11,48,51,29,33,26,70,54,39,41,72,59,13,42,54,28,28,50,52,16,58,74,43,36,54,84,84,48,43,71,62,48,26,52,41,27,30,53,40,13,51,42,22,50,76,69,67,34,34,68,57,12,36,43,26,13,38,36,18,34,24,55,48,32,82,92,56,53,45,50,66,27,29,46,52,28,17,52,22,26,49,73,72,65,36,39,62,51,13,39,37,18,43,50,53,28,44,61,72,40,62,70,45,51,54,73,74,52,48,55,56,50,44,53,24,51,54,65,52,34,79,46,37,66,36,52,52,51,50,49,53,53,48,50,48,46,43,49,48,48,49,47,47,45,47,48,46,48,47,53,49,51,55,54,57,61,54,58,70,73,101

Nearest PDB structures (foldseek):
  7ycj-assembly1_A  TM=4.650E-01  e=1.096E-03  Saccharomyces cerevisiae
  6kbn-assembly1_A  TM=4.160E-01  e=1.056E-03  Saccharomyces cerevisiae
  9cpc-assembly1_1A  TM=2.299E-01  e=4.533E-04  Sus scrofa
  7n6g-assembly1_1E  TM=3.206E-01  e=6.037E-02  Chlamydomonas reinhardtii
  7dhg-assembly1_C  TM=2.171E-01  e=3.883E-02  Homo sapiens

Organism: Phaseolus vulgaris (NCBI:txid3885)